Protein 1HDH (pdb70)

GO terms:
  GO:0008081 phosphoric diester hydrolase activity (F, IDA)
  GO:0004065 arylsulfatase activity (F, IDA)

Structure (mmCIF, N/CA/C/O backbone):
data_1HDH
#
_entry.id   1HDH
#
_cell.length_a   188.920
_cell.length_b   67.290
_cell.length_c   89.700
_cell.angle_alpha   90.00
_cell.angle_beta   94.20
_cell.angle_gamma   90.00
#
_symmetry.space_group_name_H-M   'C 1 2 1'
#
loop_
_entity.id
_entity.type
_entity.pdbx_description
1 polymer Arylsulfatase
2 non-polymer 'CALCIUM ION'
3 non-polymer 'SULFATE ION'
4 water water
#
loop_
_atom_site.group_PDB
_atom_site.id
_atom_site.type_symbol
_atom_site.label_atom_id
_atom_site.label_alt_id
_atom_site.label_comp_id
_atom_site.label_asym_id
_atom_site.label_entity_id
_atom_site.label_seq_id
_atom_site.pdbx_PDB_ins_code
_atom_site.Cartn_x
_atom_site.Cartn_y
_atom_site.Cartn_z
_atom_site.occupancy
_atom_site.B_iso_or_equiv
_atom_site.auth_seq_id
_atom_site.auth_comp_id
_atom_site.auth_asym_id
_atom_site.auth_atom_id
_atom_site.pdbx_PDB_model_num
ATOM 1 N N . LYS A 1 3 ? 48.377 11.478 46.136 1.00 35.72 3 LYS A N 1
ATOM 2 C CA . LYS A 1 3 ? 48.751 10.688 44.957 1.00 33.25 3 LYS A CA 1
ATOM 3 C C . LYS A 1 3 ? 50.041 11.198 44.322 1.00 35.83 3 LYS A C 1
ATOM 4 O O . LYS A 1 3 ? 49.981 12.148 43.534 1.00 33.65 3 LYS A O 1
ATOM 6 N N . ARG A 1 4 ? 51.198 10.609 44.623 1.00 21.24 4 ARG A N 1
ATOM 7 C CA . ARG A 1 4 ? 52.456 11.104 44.065 1.00 14.23 4 ARG A CA 1
ATOM 8 C C . ARG A 1 4 ? 52.461 11.021 42.544 1.00 13.33 4 ARG A C 1
ATOM 9 O O . ARG A 1 4 ? 52.037 10.012 41.973 1.00 17.33 4 ARG A O 1
ATOM 17 N N . PRO A 1 5 ? 52.942 12.065 41.880 1.00 13.94 5 PRO A N 1
ATOM 18 C CA . PRO A 1 5 ? 52.917 12.074 40.420 1.00 12.27 5 PRO A CA 1
ATOM 19 C C . PRO A 1 5 ? 54.015 11.215 39.826 1.00 10.97 5 PRO A C 1
ATOM 20 O O . PRO A 1 5 ? 55.078 10.937 40.408 1.00 13.27 5 PRO A O 1
ATOM 24 N N . ASN A 1 6 ? 53.717 10.811 38.587 1.00 11.10 6 ASN A N 1
ATOM 25 C CA . ASN A 1 6 ? 54.722 10.258 37.695 1.00 10.69 6 ASN A CA 1
ATOM 26 C C . ASN A 1 6 ? 55.542 11.378 37.050 1.00 8.39 6 ASN A C 1
ATOM 27 O O . ASN A 1 6 ? 55.079 12.502 37.063 1.00 9.06 6 ASN A O 1
ATOM 32 N N . PHE A 1 7 ? 56.709 10.989 36.557 1.00 9.34 7 PHE A N 1
ATOM 33 C CA . PHE A 1 7 ? 57.530 11.931 35.797 1.00 9.37 7 PHE A CA 1
ATOM 34 C C . PHE A 1 7 ? 57.860 11.354 34.441 1.00 9.91 7 PHE A C 1
ATOM 35 O O . PHE A 1 7 ? 58.220 10.158 34.322 1.00 10.37 7 PHE A O 1
ATOM 43 N N . LEU A 1 8 ? 57.805 12.193 33.403 1.00 8.35 8 LEU A N 1
ATOM 44 C CA . LEU A 1 8 ? 58.273 11.862 32.075 1.00 7.74 8 LEU A CA 1
ATOM 45 C C . LEU A 1 8 ? 59.169 12.990 31.580 1.00 9.07 8 LEU A C 1
ATOM 46 O O . LEU A 1 8 ? 58.695 14.093 31.342 1.00 11.09 8 LEU A O 1
ATOM 51 N N . VAL A 1 9 ? 60.462 12.709 31.501 1.00 9.07 9 VAL A N 1
ATOM 52 C CA . VAL A 1 9 ? 61.504 13.684 31.174 1.00 7.27 9 VAL A CA 1
ATOM 53 C C . VAL A 1 9 ? 62.038 13.264 29.817 1.00 8.79 9 VAL A C 1
ATOM 54 O O . VAL A 1 9 ? 62.647 12.225 29.662 1.00 8.84 9 VAL A O 1
ATOM 58 N N . ILE A 1 10 ? 61.748 14.070 28.796 1.00 8.01 10 ILE A N 1
ATOM 59 C CA . ILE A 1 10 ? 62.083 13.824 27.407 1.00 7.33 10 ILE A CA 1
ATOM 60 C C . ILE A 1 10 ? 63.160 14.819 26.945 1.00 7.63 10 ILE A C 1
ATOM 61 O O . ILE A 1 10 ? 62.885 15.992 27.161 1.00 8.71 10 ILE A O 1
ATOM 66 N N . VAL A 1 11 ? 64.265 14.293 26.421 1.00 7.26 11 VAL A N 1
ATOM 67 C CA . VAL A 1 11 ? 65.327 15.189 26.014 1.00 7.53 11 VAL A CA 1
ATOM 68 C C . VAL A 1 11 ? 65.659 14.951 24.555 1.00 7.57 11 VAL A C 1
ATOM 69 O O . VAL A 1 11 ? 66.031 13.827 24.202 1.00 8.25 11 VAL A O 1
ATOM 73 N N . ALA A 1 12 ? 65.536 15.994 23.716 1.00 7.76 12 ALA A N 1
ATOM 74 C CA . ALA A 1 12 ? 65.987 15.957 22.320 1.00 6.68 12 ALA A CA 1
ATOM 75 C C . ALA A 1 12 ? 67.488 16.249 22.279 1.00 6.18 12 ALA A C 1
ATOM 76 O O . ALA A 1 12 ? 67.974 16.896 23.193 1.00 8.66 12 ALA A O 1
ATOM 78 N N . ASP A 1 13 ? 68.191 15.785 21.269 1.00 7.98 13 ASP A N 1
ATOM 79 C CA . ASP A 1 13 ? 69.635 15.932 21.151 1.00 9.05 13 ASP A CA 1
ATOM 80 C C . ASP A 1 13 ? 69.984 16.885 19.993 1.00 9.12 13 ASP A C 1
ATOM 81 O O . ASP A 1 13 ? 69.921 16.480 18.836 1.00 10.05 13 ASP A O 1
ATOM 86 N N . ASP A 1 14 ? 70.297 18.103 20.406 1.00 7.21 14 ASP A N 1
ATOM 87 C CA . ASP A 1 14 ? 70.711 19.155 19.466 1.00 7.78 14 ASP A CA 1
ATOM 88 C C . ASP A 1 14 ? 69.546 19.770 18.688 1.00 9.55 14 ASP A C 1
ATOM 89 O O . ASP A 1 14 ? 69.706 20.483 17.681 1.00 9.14 14 ASP A O 1
ATOM 94 N N . LEU A 1 15 ? 68.315 19.530 19.145 1.00 7.75 15 LEU A N 1
ATOM 95 C CA . LEU A 1 15 ? 67.151 20.174 18.544 1.00 7.72 15 LEU A CA 1
ATOM 96 C C . LEU A 1 15 ? 67.242 21.672 18.774 1.00 7.65 15 LEU A C 1
ATOM 97 O O . LEU A 1 15 ? 67.676 22.083 19.869 1.00 8.47 15 LEU A O 1
ATOM 102 N N . GLY A 1 16 ? 66.874 22.481 17.809 1.00 7.38 16 GLY A N 1
ATOM 103 C CA . GLY A 1 16 ? 66.909 23.911 17.889 1.00 8.55 16 GLY A CA 1
ATOM 104 C C . GLY A 1 16 ? 65.691 24.554 18.486 1.00 7.86 16 GLY A C 1
ATOM 105 O O . GLY A 1 16 ? 64.579 23.994 18.541 1.00 7.78 16 GLY A O 1
ATOM 106 N N . PHE A 1 17 ? 65.845 25.824 18.927 1.00 7.17 17 PHE A N 1
ATOM 107 C CA . PHE A 1 17 ? 64.817 26.562 19.624 1.00 8.18 17 PHE A CA 1
ATOM 108 C C . PHE A 1 17 ? 63.488 26.663 18.881 1.00 7.73 17 PHE A C 1
ATOM 109 O O . PHE A 1 17 ? 62.451 26.367 19.483 1.00 8.74 17 PHE A O 1
ATOM 117 N N . SER A 1 18 ? 63.501 26.977 17.608 1.00 8.04 18 SER A N 1
ATOM 118 C CA . SER A 1 18 ? 62.278 27.192 16.858 1.00 7.65 18 SER A CA 1
ATOM 119 C C . SER A 1 18 ? 61.893 26.025 15.949 1.00 9.04 18 SER A C 1
ATOM 120 O O . SER A 1 18 ? 61.058 26.218 15.064 1.00 8.91 18 SER A O 1
ATOM 123 N N . ASP A 1 19 ? 62.448 24.844 16.151 1.00 9.01 19 ASP A N 1
ATOM 124 C CA . ASP A 1 19 ? 62.106 23.713 15.299 1.00 8.68 19 ASP A CA 1
ATOM 125 C C . ASP A 1 19 ? 60.684 23.167 15.450 1.00 9.52 19 ASP A C 1
ATOM 126 O O . ASP A 1 19 ? 60.043 22.846 14.417 1.00 10.69 19 ASP A O 1
ATOM 131 N N . ILE A 1 20 ? 60.217 23.036 16.675 1.00 8.99 20 ILE A N 1
ATOM 132 C CA . ILE A 1 20 ? 58.911 22.470 17.024 1.00 9.71 20 ILE A CA 1
ATOM 133 C C . ILE A 1 20 ? 57.819 23.427 16.595 1.00 8.92 20 ILE A C 1
ATOM 134 O O . ILE A 1 20 ? 57.983 24.657 16.686 1.00 8.80 20 ILE A O 1
ATOM 139 N N . GLY A 1 21 ? 56.666 22.945 16.134 1.00 8.78 21 GLY A N 1
ATOM 140 C CA . GLY A 1 21 ? 55.614 23.848 15.687 1.00 9.06 21 GLY A CA 1
ATOM 141 C C . GLY A 1 21 ? 55.198 24.870 16.726 1.00 8.57 21 GLY A C 1
ATOM 142 O O . GLY A 1 21 ? 55.036 26.040 16.391 1.00 9.20 21 GLY A O 1
ATOM 143 N N . ALA A 1 22 ? 55.021 24.442 17.953 1.00 8.49 22 ALA A N 1
ATOM 144 C CA . ALA A 1 22 ? 54.561 25.354 19.015 1.00 8.37 22 ALA A CA 1
ATOM 145 C C . ALA A 1 22 ? 55.634 26.330 19.442 1.00 9.84 22 ALA A C 1
ATOM 146 O O . ALA A 1 22 ? 55.368 27.251 20.213 1.00 9.05 22 ALA A O 1
ATOM 148 N N . PHE A 1 23 ? 56.857 26.175 18.929 1.00 10.39 23 PHE A N 1
ATOM 149 C CA . PHE A 1 23 ? 57.967 27.107 19.103 1.00 9.13 23 PHE A CA 1
ATOM 150 C C . PHE A 1 23 ? 58.324 27.819 17.799 1.00 10.07 23 PHE A C 1
ATOM 151 O O . PHE A 1 23 ? 59.417 28.374 17.682 1.00 11.11 23 PHE A O 1
ATOM 159 N N . GLY A 1 24 ? 57.403 27.832 16.821 1.00 10.69 24 GLY A N 1
ATOM 160 C CA . GLY A 1 24 ? 57.593 28.623 15.620 1.00 11.67 24 GLY A CA 1
ATOM 161 C C . GLY A 1 24 ? 58.018 27.884 14.382 1.00 10.15 24 GLY A C 1
ATOM 162 O O . GLY A 1 24 ? 58.259 28.487 13.325 1.00 11.36 24 GLY A O 1
ATOM 163 N N . GLY A 1 25 ? 58.143 26.551 14.450 1.00 8.83 25 GLY A N 1
ATOM 164 C CA . GLY A 1 25 ? 58.674 25.798 13.324 1.00 9.53 25 GLY A CA 1
ATOM 165 C C . GLY A 1 25 ? 57.669 25.207 12.344 1.00 7.87 25 GLY A C 1
ATOM 166 O O . GLY A 1 25 ? 56.471 25.075 12.669 1.00 11.42 25 GLY A O 1
ATOM 167 N N . GLU A 1 26 ? 58.134 24.812 11.180 1.00 9.25 26 GLU A N 1
ATOM 168 C CA . GLU A 1 26 ? 57.392 24.191 10.080 1.00 8.74 26 GLU A CA 1
ATOM 169 C C . GLU A 1 26 ? 57.409 22.668 10.137 1.00 10.38 26 GLU A C 1
ATOM 170 O O . GLU A 1 26 ? 56.713 22.013 9.349 1.00 11.24 26 GLU A O 1
ATOM 176 N N . ILE A 1 27 ? 58.194 22.095 11.034 1.00 9.14 27 ILE A N 1
ATOM 177 C CA . ILE A 1 27 ? 58.322 20.638 11.111 1.00 8.05 27 ILE A CA 1
ATOM 178 C C . ILE A 1 27 ? 57.090 20.079 11.785 1.00 9.98 27 ILE A C 1
ATOM 179 O O . ILE A 1 27 ? 56.540 20.661 12.747 1.00 10.41 27 ILE A O 1
ATOM 184 N N . ALA A 1 28 ? 56.563 18.955 11.319 1.00 9.55 28 ALA A N 1
ATOM 185 C CA . ALA A 1 28 ? 55.384 18.344 11.902 1.00 9.32 28 ALA A CA 1
ATOM 186 C C . ALA A 1 28 ? 55.717 17.741 13.271 1.00 9.47 28 ALA A C 1
ATOM 187 O O . ALA A 1 28 ? 56.404 16.739 13.341 1.00 10.71 28 ALA A O 1
ATOM 189 N N . THR A 1 29 ? 55.230 18.364 14.310 1.00 8.63 29 THR A N 1
ATOM 190 C CA . THR A 1 29 ? 55.416 17.900 15.697 1.00 9.43 29 THR A CA 1
ATOM 191 C C . THR A 1 29 ? 54.112 17.941 16.458 1.00 9.51 29 THR A C 1
ATOM 192 O O . THR A 1 29 ? 53.967 18.618 17.506 1.00 9.12 29 THR A O 1
ATOM 196 N N . PRO A 1 30 ? 53.116 17.247 15.953 1.00 9.30 30 PRO A N 1
ATOM 197 C CA . PRO A 1 30 ? 51.776 17.383 16.546 1.00 8.59 30 PRO A CA 1
ATOM 198 C C . PRO A 1 30 ? 51.693 16.944 18.000 1.00 8.59 30 PRO A C 1
ATOM 199 O O . PRO A 1 30 ? 50.964 17.536 18.800 1.00 10.10 30 PRO A O 1
ATOM 203 N N . ASN A 1 31 ? 52.461 15.927 18.393 1.00 8.87 31 ASN A N 1
ATOM 204 C CA . ASN A 1 31 ? 52.389 15.455 19.776 1.00 7.89 31 ASN A CA 1
ATOM 205 C C . ASN A 1 31 ? 52.965 16.431 20.778 1.00 9.58 31 ASN A C 1
ATOM 206 O O . ASN A 1 31 ? 52.411 16.769 21.840 1.00 9.72 31 ASN A O 1
ATOM 211 N N . LEU A 1 32 ? 54.148 16.948 20.436 1.00 11.21 32 LEU A N 1
ATOM 212 C CA . LEU A 1 32 ? 54.758 17.960 21.276 1.00 8.35 32 LEU A CA 1
ATOM 213 C C . LEU A 1 32 ? 53.994 19.260 21.257 1.00 7.92 32 LEU A C 1
ATOM 214 O O . LEU A 1 32 ? 53.895 19.962 22.261 1.00 9.30 32 LEU A O 1
ATOM 219 N N . ASP A 1 33 ? 53.392 19.633 20.123 1.00 9.30 33 ASP A N 1
ATOM 220 C CA . ASP A 1 33 ? 52.606 20.831 20.086 1.00 10.11 33 ASP A CA 1
ATOM 221 C C . ASP A 1 33 ? 51.417 20.752 21.057 1.00 8.71 33 ASP A C 1
ATOM 222 O O . ASP A 1 33 ? 51.115 21.737 21.707 1.00 9.34 33 ASP A O 1
ATOM 227 N N . ALA A 1 34 ? 50.754 19.606 21.119 1.00 8.29 34 ALA A N 1
ATOM 228 C CA . ALA A 1 34 ? 49.587 19.543 22.010 1.00 9.85 34 ALA A CA 1
ATOM 229 C C . ALA A 1 34 ? 49.976 19.701 23.454 1.00 9.70 34 ALA A C 1
ATOM 230 O O . ALA A 1 34 ? 49.321 20.349 24.257 1.00 10.04 34 ALA A O 1
ATOM 232 N N . LEU A 1 35 ? 51.105 19.094 23.831 1.00 10.07 35 LEU A N 1
ATOM 233 C CA . LEU A 1 35 ? 51.681 19.227 25.163 1.00 9.21 35 LEU A CA 1
ATOM 234 C C . LEU A 1 35 ? 52.112 20.663 25.453 1.00 8.70 35 LEU A C 1
ATOM 235 O O . LEU A 1 35 ? 51.881 21.191 26.565 1.00 9.49 35 LEU A O 1
ATOM 240 N N . ALA A 1 36 ? 52.751 21.310 24.482 1.00 8.33 36 ALA A N 1
ATOM 241 C CA . ALA A 1 36 ? 53.264 22.657 24.672 1.00 8.24 36 ALA A CA 1
ATOM 242 C C . ALA A 1 36 ? 52.160 23.672 24.877 1.00 9.11 36 ALA A C 1
ATOM 243 O O . ALA A 1 36 ? 52.217 24.557 25.736 1.00 10.23 36 ALA A O 1
ATOM 245 N N . ILE A 1 37 ? 51.116 23.616 24.031 1.00 8.60 37 ILE A N 1
ATOM 246 C CA . ILE A 1 37 ? 50.121 24.684 24.080 1.00 7.58 37 ILE A CA 1
ATOM 247 C C . ILE A 1 37 ? 49.202 24.492 25.274 1.00 10.67 37 ILE A C 1
ATOM 248 O O . ILE A 1 37 ? 48.681 25.498 25.795 1.00 11.23 37 ILE A O 1
ATOM 253 N N . ALA A 1 38 ? 49.016 23.231 25.703 1.00 9.68 38 ALA A N 1
ATOM 254 C CA . ALA A 1 38 ? 48.262 22.986 26.927 1.00 10.64 38 ALA A CA 1
ATOM 255 C C . ALA A 1 38 ? 49.116 23.264 28.169 1.00 10.08 38 ALA A C 1
ATOM 256 O O . ALA A 1 38 ? 48.582 23.598 29.229 1.00 10.76 38 ALA A O 1
ATOM 258 N N . GLY A 1 39 ? 50.416 23.090 28.024 1.00 9.29 39 GLY A N 1
ATOM 259 C CA . GLY A 1 39 ? 51.381 23.284 29.099 1.00 11.49 39 GLY A CA 1
ATOM 260 C C . GLY A 1 39 ? 51.937 24.691 29.116 1.00 9.02 39 GLY A C 1
ATOM 261 O O . GLY A 1 39 ? 51.352 25.668 28.665 1.00 10.19 39 GLY A O 1
ATOM 262 N N . LEU A 1 40 ? 53.149 24.803 29.661 1.00 9.21 40 LEU A N 1
ATOM 263 C CA . LEU A 1 40 ? 53.890 26.037 29.806 1.00 8.71 40 LEU A CA 1
ATOM 264 C C . LEU A 1 40 ? 55.115 26.015 28.895 1.00 10.80 40 LEU A C 1
ATOM 265 O O . LEU A 1 40 ? 55.946 25.120 29.060 1.00 10.11 40 LEU A O 1
ATOM 270 N N . ARG A 1 41 ? 55.203 26.940 27.951 1.00 8.39 41 ARG A N 1
ATOM 271 C CA . ARG A 1 41 ? 56.385 27.018 27.087 1.00 10.42 41 ARG A CA 1
ATOM 272 C C . ARG A 1 41 ? 57.406 27.986 27.679 1.00 7.63 41 ARG A C 1
ATOM 273 O O . ARG A 1 41 ? 57.027 29.089 28.061 1.00 9.90 41 ARG A O 1
ATOM 281 N N . LEU A 1 42 ? 58.664 27.569 27.760 1.00 7.79 42 LEU A N 1
ATOM 282 C CA . LEU A 1 42 ? 59.699 28.375 28.384 1.00 10.64 42 LEU A CA 1
ATOM 283 C C . LEU A 1 42 ? 60.655 28.953 27.338 1.00 8.96 42 LEU A C 1
ATOM 284 O O . LEU A 1 42 ? 61.151 28.212 26.516 1.00 9.35 42 LEU A O 1
ATOM 289 N N . THR A 1 43 ? 60.891 30.265 27.421 1.00 9.83 43 THR A N 1
ATOM 290 C CA . THR A 1 43 ? 61.796 30.907 26.450 1.00 8.13 43 THR A CA 1
ATOM 291 C C . THR A 1 43 ? 63.090 31.359 27.090 1.00 10.00 43 THR A C 1
ATOM 292 O O . THR A 1 43 ? 63.952 31.894 26.378 1.00 10.52 43 THR A O 1
ATOM 296 N N . ASP A 1 44 ? 63.206 31.223 28.415 1.00 9.27 44 ASP A N 1
ATOM 297 C CA . ASP A 1 44 ? 64.427 31.643 29.111 1.00 10.35 44 ASP A CA 1
ATOM 298 C C . ASP A 1 44 ? 64.959 30.509 29.966 1.00 10.50 44 ASP A C 1
ATOM 299 O O . ASP A 1 44 ? 65.500 30.749 31.054 1.00 10.24 44 ASP A O 1
ATOM 304 N N . PHE A 1 45 ? 64.845 29.287 29.460 1.00 8.34 45 PHE A N 1
ATOM 305 C CA . PHE A 1 45 ? 65.359 28.079 30.073 1.00 8.42 45 PHE A CA 1
ATOM 306 C C . PHE A 1 45 ? 66.693 27.700 29.433 1.00 7.50 45 PHE A C 1
ATOM 307 O O . PHE A 1 45 ? 66.834 27.698 28.208 1.00 8.53 45 PHE A O 1
ATOM 315 N N . HIS A 1 46 ? 67.672 27.355 30.258 1.00 8.50 46 HIS A N 1
ATOM 316 C CA . HIS A 1 46 ? 69.058 27.161 29.857 1.00 8.26 46 HIS A CA 1
ATOM 317 C C . HIS A 1 46 ? 69.644 25.821 30.251 1.00 8.47 46 HIS A C 1
ATOM 318 O O . HIS A 1 46 ? 69.372 25.322 31.371 1.00 10.08 46 HIS A O 1
ATOM 325 N N . THR A 1 47 ? 70.487 25.307 29.409 1.00 9.14 47 THR A N 1
ATOM 326 C CA . THR A 1 47 ? 71.308 24.127 29.656 1.00 8.18 47 THR A CA 1
ATOM 327 C C . THR A 1 47 ? 72.787 24.527 29.666 1.00 10.01 47 THR A C 1
ATOM 328 O O . THR A 1 47 ? 73.063 25.740 29.693 1.00 9.57 47 THR A O 1
ATOM 332 N N . ALA A 1 48 ? 73.671 23.544 29.596 1.00 8.44 48 ALA A N 1
ATOM 333 C CA . ALA A 1 48 ? 75.061 23.805 29.229 1.00 8.20 48 ALA A CA 1
ATOM 334 C C . ALA A 1 48 ? 75.166 23.709 27.724 1.00 12.11 48 ALA A C 1
ATOM 335 O O . ALA A 1 48 ? 74.194 23.408 26.991 1.00 11.22 48 ALA A O 1
ATOM 337 N N . SER A 1 49 ? 76.367 23.968 27.177 1.00 11.09 49 SER A N 1
ATOM 338 C CA . SER A 1 49 ? 76.449 24.188 25.740 1.00 10.08 49 SER A CA 1
ATOM 339 C C . SER A 1 49 ? 76.614 22.925 24.929 1.00 9.11 49 SER A C 1
ATOM 340 O O . SER A 1 49 ? 76.579 22.955 23.686 1.00 9.46 49 SER A O 1
ATOM 343 N N . THR A 1 50 ? 76.836 21.765 25.539 1.00 8.66 50 THR A N 1
ATOM 344 C CA . THR A 1 50 ? 76.858 20.472 24.909 1.00 8.95 50 THR A CA 1
ATOM 345 C C . THR A 1 50 ? 76.269 19.365 25.831 1.00 8.81 50 THR A C 1
ATOM 346 O O . THR A 1 50 ? 75.917 19.626 26.975 1.00 11.22 50 THR A O 1
ATOM 357 N N . SER A 1 52 ? 76.890 16.079 27.346 1.00 10.00 52 SER A N 1
ATOM 358 C CA . SER A 1 52 ? 77.154 15.429 28.620 1.00 9.21 52 SER A CA 1
ATOM 359 C C . SER A 1 52 ? 77.204 16.419 29.764 1.00 9.82 52 SER A C 1
ATOM 360 O O . SER A 1 52 ? 76.705 16.108 30.865 1.00 10.51 52 SER A O 1
ATOM 363 N N . PRO A 1 53 ? 77.756 17.630 29.662 1.00 8.57 53 PRO A N 1
ATOM 364 C CA . PRO A 1 53 ? 77.592 18.640 30.710 1.00 9.91 53 PRO A CA 1
ATOM 365 C C . PRO A 1 53 ? 76.124 18.832 31.094 1.00 9.87 53 PRO A C 1
ATOM 366 O O . PRO A 1 53 ? 75.790 18.797 32.298 1.00 9.26 53 PRO A O 1
ATOM 370 N N . THR A 1 54 ? 75.257 18.991 30.098 1.00 8.69 54 THR A N 1
ATOM 371 C CA . THR A 1 54 ? 73.845 19.226 30.417 1.00 9.78 54 THR A CA 1
ATOM 372 C C . THR A 1 54 ? 73.198 18.040 31.150 1.00 8.85 54 THR A C 1
ATOM 373 O O . THR A 1 54 ? 72.437 18.282 32.073 1.00 9.17 54 THR A O 1
ATOM 377 N N . ARG A 1 55 ? 73.530 16.843 30.723 1.00 8.85 55 ARG A N 1
ATOM 378 C CA . ARG A 1 55 ? 72.870 15.658 31.303 1.00 10.26 55 ARG A CA 1
ATOM 379 C C . ARG A 1 55 ? 73.329 15.484 32.732 1.00 9.98 55 ARG A C 1
ATOM 380 O O . ARG A 1 55 ? 72.564 15.112 33.636 1.00 11.74 55 ARG A O 1
ATOM 388 N N . SER A 1 56 ? 74.628 15.730 32.992 1.00 9.40 56 SER A N 1
ATOM 389 C CA . SER A 1 56 ? 75.095 15.638 34.392 1.00 10.25 56 SER A CA 1
ATOM 390 C C . SER A 1 56 ? 74.413 16.615 35.293 1.00 9.12 56 SER A C 1
ATOM 391 O O . SER A 1 56 ? 74.201 16.368 36.494 1.00 10.89 56 SER A O 1
ATOM 394 N N . MET A 1 57 ? 74.015 17.786 34.839 1.00 8.54 57 MET A N 1
ATOM 395 C CA . MET A 1 57 ? 73.309 18.821 35.539 1.00 9.41 57 MET A CA 1
ATOM 396 C C . MET A 1 57 ? 71.831 18.441 35.717 1.00 11.55 57 MET A C 1
ATOM 397 O O . MET A 1 57 ? 71.243 18.550 36.793 1.00 9.82 57 MET A O 1
ATOM 402 N N . LEU A 1 58 ? 71.230 17.940 34.627 1.00 9.10 58 LEU A N 1
ATOM 403 C CA . LEU A 1 58 ? 69.824 17.495 34.677 1.00 9.76 58 LEU A CA 1
ATOM 404 C C . LEU A 1 58 ? 69.607 16.495 35.802 1.00 10.93 58 LEU A C 1
ATOM 405 O O . LEU A 1 58 ? 68.658 16.665 36.572 1.00 10.03 58 LEU A O 1
ATOM 410 N N . LEU A 1 59 ? 70.465 15.477 35.869 1.00 9.81 59 LEU A N 1
ATOM 411 C CA . LEU A 1 59 ? 70.220 14.423 36.823 1.00 9.34 59 LEU A CA 1
ATOM 412 C C . LEU A 1 59 ? 70.781 14.693 38.216 1.00 9.17 59 LEU A C 1
ATOM 413 O O . LEU A 1 59 ? 70.659 13.782 39.079 1.00 13.09 59 LEU A O 1
ATOM 418 N N . THR A 1 60 ? 71.361 15.848 38.509 1.00 9.98 60 THR A N 1
ATOM 419 C CA . THR A 1 60 ? 71.899 16.127 39.855 1.00 11.75 60 THR A CA 1
ATOM 420 C C . THR A 1 60 ? 71.431 17.409 40.514 1.00 12.00 60 THR A C 1
ATOM 421 O O . THR A 1 60 ? 71.387 17.532 41.763 1.00 12.04 60 THR A O 1
ATOM 425 N N . GLY A 1 61 ? 71.080 18.433 39.739 1.00 9.07 61 GLY A N 1
ATOM 426 C CA . GLY A 1 61 ? 70.760 19.738 40.225 1.00 9.99 61 GLY A CA 1
ATOM 427 C C . GLY A 1 61 ? 71.967 20.590 40.555 1.00 11.61 61 GLY A C 1
ATOM 428 O O . GLY A 1 61 ? 71.769 21.685 41.097 1.00 12.28 61 GLY A O 1
ATOM 429 N N . THR A 1 62 ? 73.150 20.101 40.154 1.00 11.21 62 THR A N 1
ATOM 430 C CA . THR A 1 62 ? 74.318 20.976 40.300 1.00 10.94 62 THR A CA 1
ATOM 431 C C . THR A 1 62 ? 75.060 21.132 38.989 1.00 13.07 62 THR A C 1
ATOM 432 O O . THR A 1 62 ? 74.613 20.654 37.923 1.00 12.54 62 THR A O 1
ATOM 436 N N . ASP A 1 63 ? 76.185 21.834 39.027 1.00 10.91 63 ASP A N 1
ATOM 437 C CA . ASP A 1 63 ? 76.951 22.189 37.821 1.00 12.96 63 ASP A CA 1
ATOM 438 C C . ASP A 1 63 ? 77.825 21.068 37.322 1.00 10.10 63 ASP A C 1
ATOM 439 O O . ASP A 1 63 ? 78.344 20.251 38.096 1.00 11.37 63 ASP A O 1
ATOM 444 N N . HIS A 1 64 ? 78.050 20.957 36.009 1.00 9.46 64 HIS A N 1
ATOM 445 C CA . HIS A 1 64 ? 78.798 19.868 35.434 1.00 8.14 64 HIS A CA 1
ATOM 446 C C . HIS A 1 64 ? 80.271 19.795 35.861 1.00 10.56 64 HIS A C 1
ATOM 447 O O . HIS A 1 64 ? 80.827 18.716 35.762 1.00 11.93 64 HIS A O 1
ATOM 454 N N . HIS A 1 65 ? 80.831 20.924 36.295 1.00 10.87 65 HIS A N 1
ATOM 455 C CA . HIS A 1 65 ? 82.225 20.902 36.777 1.00 12.22 65 HIS A CA 1
ATOM 456 C C . HIS A 1 65 ? 82.344 20.223 38.153 1.00 15.53 65 HIS A C 1
ATOM 457 O O . HIS A 1 65 ? 83.454 19.778 38.489 1.00 13.07 65 HIS A O 1
ATOM 464 N N . ILE A 1 66 ? 81.236 20.141 38.879 1.00 11.61 66 ILE A N 1
ATOM 465 C CA . ILE A 1 66 ? 81.182 19.355 40.123 1.00 12.57 66 ILE A CA 1
ATOM 466 C C . ILE A 1 66 ? 80.873 17.904 39.822 1.00 15.47 66 ILE A C 1
ATOM 467 O O . ILE A 1 66 ? 81.484 16.998 40.395 1.00 14.80 66 ILE A O 1
ATOM 472 N N . ALA A 1 67 ? 79.948 17.629 38.894 1.00 12.16 67 ALA A N 1
ATOM 473 C CA . ALA A 1 67 ? 79.347 16.318 38.739 1.00 9.18 67 ALA A CA 1
ATOM 474 C C . ALA A 1 67 ? 80.103 15.304 37.925 1.00 10.59 67 ALA A C 1
ATOM 475 O O . ALA A 1 67 ? 79.670 14.150 37.801 1.00 13.02 67 ALA A O 1
ATOM 477 N N . GLY A 1 68 ? 81.218 15.684 37.299 1.00 11.25 68 GLY A N 1
ATOM 478 C CA . GLY A 1 68 ? 82.089 14.825 36.588 1.00 8.61 68 GLY A CA 1
ATOM 479 C C . GLY A 1 68 ? 82.372 15.066 35.136 1.00 11.45 68 GLY A C 1
ATOM 480 O O . GLY A 1 68 ? 83.202 14.366 34.536 1.00 14.26 68 GLY A O 1
ATOM 481 N N . ILE A 1 69 ? 81.675 16.004 34.529 1.00 11.28 69 ILE A N 1
ATOM 482 C CA . ILE A 1 69 ? 81.868 16.380 33.132 1.00 12.56 69 ILE A CA 1
ATOM 483 C C . ILE A 1 69 ? 82.380 17.806 33.088 1.00 12.35 69 ILE A C 1
ATOM 484 O O . ILE A 1 69 ? 81.877 18.666 32.366 1.00 12.52 69 ILE A O 1
ATOM 489 N N . GLY A 1 70 ? 83.466 18.075 33.827 1.00 12.53 70 GLY A N 1
ATOM 490 C CA . GLY A 1 70 ? 84.073 19.400 33.814 1.00 13.87 70 GLY A CA 1
ATOM 491 C C . GLY A 1 70 ? 84.475 19.786 32.397 1.00 13.68 70 GLY A C 1
ATOM 492 O O . GLY A 1 70 ? 84.323 20.945 32.024 1.00 13.29 70 GLY A O 1
ATOM 493 N N . THR A 1 71 ? 84.977 18.816 31.657 1.00 10.79 71 THR A N 1
ATOM 494 C CA . THR A 1 71 ? 84.975 18.874 30.218 1.00 13.78 71 THR A CA 1
ATOM 495 C C . THR A 1 71 ? 84.400 17.549 29.715 1.00 18.81 71 THR A C 1
ATOM 496 O O . THR A 1 71 ? 84.220 16.616 30.490 1.00 13.73 71 THR A O 1
ATOM 500 N N . MET A 1 72 ? 84.122 17.538 28.413 1.00 13.60 72 MET A N 1
ATOM 501 C CA . MET A 1 72 ? 83.608 16.334 27.819 1.00 13.34 72 MET A CA 1
ATOM 502 C C . MET A 1 72 ? 84.661 15.235 27.928 1.00 16.47 72 MET A C 1
ATOM 503 O O . MET A 1 72 ? 85.863 15.484 27.777 1.00 15.36 72 MET A O 1
ATOM 508 N N . ALA A 1 73 ? 84.236 14.021 28.209 1.00 16.32 73 ALA A N 1
ATOM 509 C CA . ALA A 1 73 ? 85.169 12.898 28.284 1.00 16.61 73 ALA A CA 1
ATOM 510 C C . ALA A 1 73 ? 86.035 12.809 27.044 1.00 20.35 73 ALA A C 1
ATOM 511 O O . ALA A 1 73 ? 87.219 12.491 27.106 1.00 20.34 73 ALA A O 1
ATOM 513 N N . GLU A 1 74 ? 85.437 13.142 25.906 1.00 15.49 74 GLU A N 1
ATOM 514 C CA . GLU A 1 74 ? 86.123 12.987 24.625 1.00 16.39 74 GLU A CA 1
ATOM 515 C C . GLU A 1 74 ? 87.205 14.045 24.465 1.00 19.10 74 GLU A C 1
ATOM 516 O O . GLU A 1 74 ? 87.968 14.021 23.492 1.00 26.93 74 GLU A O 1
ATOM 522 N N . ALA A 1 75 ? 87.264 14.988 25.391 1.00 20.78 75 ALA A N 1
ATOM 523 C CA . ALA A 1 75 ? 88.168 16.135 25.298 1.00 22.88 75 ALA A CA 1
ATOM 524 C C . ALA A 1 75 ? 89.149 16.166 26.457 1.00 21.30 75 ALA A C 1
ATOM 525 O O . ALA A 1 75 ? 89.872 17.119 26.743 1.00 22.13 75 ALA A O 1
ATOM 527 N N . LEU A 1 76 ? 89.201 15.064 27.215 1.00 19.99 76 LEU A N 1
ATOM 528 C CA . LEU A 1 76 ? 90.073 15.132 28.384 1.00 19.74 76 LEU A CA 1
ATOM 529 C C . LEU A 1 76 ? 91.544 15.086 28.016 1.00 27.32 76 LEU A C 1
ATOM 530 O O . LEU A 1 76 ? 91.930 14.515 27.000 1.00 24.16 76 LEU A O 1
ATOM 535 N N . THR A 1 77 ? 92.345 15.706 28.870 1.00 26.71 77 THR A N 1
ATOM 536 C CA . THR A 1 77 ? 93.785 15.739 28.660 1.00 26.66 77 THR A CA 1
ATOM 537 C C . THR A 1 77 ? 94.519 15.221 29.889 1.00 28.42 77 THR A C 1
ATOM 538 O O . THR A 1 77 ? 93.955 15.247 30.980 1.00 28.30 77 THR A O 1
ATOM 542 N N . PRO A 1 78 ? 95.757 14.763 29.730 1.00 35.06 78 PRO A N 1
ATOM 543 C CA . PRO A 1 78 ? 96.537 14.298 30.893 1.00 36.27 78 PRO A CA 1
ATOM 544 C C . PRO A 1 78 ? 96.550 15.348 32.002 1.00 25.49 78 PRO A C 1
ATOM 545 O O . PRO A 1 78 ? 96.537 15.025 33.176 1.00 29.64 78 PRO A O 1
ATOM 549 N N . GLU A 1 79 ? 96.533 16.617 31.619 1.00 30.47 79 GLU A N 1
ATOM 550 C CA . GLU A 1 79 ? 96.616 17.713 32.572 1.00 30.41 79 GLU A CA 1
ATOM 551 C C . GLU A 1 79 ? 95.372 17.795 33.445 1.00 36.26 79 GLU A C 1
ATOM 552 O O . GLU A 1 79 ? 95.429 18.331 34.556 1.00 31.28 79 GLU A O 1
ATOM 558 N N . LEU A 1 80 ? 94.256 17.267 32.939 1.00 36.10 80 LEU A N 1
ATOM 559 C CA . LEU A 1 80 ? 92.967 17.444 33.609 1.00 28.52 80 LEU A CA 1
ATOM 560 C C . LEU A 1 80 ? 92.655 16.242 34.481 1.00 35.27 80 LEU A C 1
ATOM 561 O O . LEU A 1 80 ? 91.882 16.330 35.435 1.00 36.14 80 LEU A O 1
ATOM 566 N N . GLU A 1 81 ? 93.290 15.131 34.149 1.00 48.23 81 GLU A N 1
ATOM 567 C CA . GLU A 1 81 ? 93.314 13.953 35.004 1.00 56.84 81 GLU A CA 1
ATOM 568 C C . GLU A 1 81 ? 93.531 14.318 36.466 1.00 54.82 81 GLU A C 1
ATOM 569 O O . GLU A 1 81 ? 94.400 15.128 36.801 1.00 62.55 81 GLU A O 1
ATOM 571 N N . GLY A 1 82 ? 92.739 13.725 37.360 1.00 46.31 82 GLY A N 1
ATOM 572 C CA . GLY A 1 82 ? 92.838 13.951 38.784 1.00 25.18 82 GLY A CA 1
ATOM 573 C C . GLY A 1 82 ? 92.084 15.164 39.267 1.00 25.18 82 GLY A C 1
ATOM 574 O O . GLY A 1 82 ? 91.877 15.332 40.464 1.00 32.74 82 GLY A O 1
ATOM 575 N N . LYS A 1 83 ? 91.631 16.040 38.360 1.00 24.26 83 LYS A N 1
ATOM 576 C CA . LYS A 1 83 ? 90.939 17.220 38.846 1.00 23.97 83 LYS A CA 1
ATOM 577 C C . LYS A 1 83 ? 89.543 16.813 39.320 1.00 18.16 83 LYS A C 1
ATOM 578 O O . LYS A 1 83 ? 88.834 16.136 38.562 1.00 21.52 83 LYS A O 1
ATOM 581 N N . PRO A 1 84 ? 89.148 17.198 40.512 1.00 20.66 84 PRO A N 1
ATOM 582 C CA . PRO A 1 84 ? 87.786 16.849 40.962 1.00 21.74 84 PRO A CA 1
ATOM 583 C C . PRO A 1 84 ? 86.735 17.383 39.992 1.00 16.71 84 PRO A C 1
ATOM 584 O O . PRO A 1 84 ? 86.747 18.585 39.716 1.00 18.82 84 PRO A O 1
ATOM 588 N N . GLY A 1 85 ? 85.896 16.442 39.515 1.00 16.58 85 GLY A N 1
ATOM 589 C CA . GLY A 1 85 ? 84.793 16.784 38.631 1.00 17.62 85 GLY A CA 1
ATOM 590 C C . GLY A 1 85 ? 85.105 16.718 37.153 1.00 15.73 85 GLY A C 1
ATOM 591 O O . GLY A 1 85 ? 84.221 16.933 36.301 1.00 14.77 85 GLY A O 1
ATOM 592 N N . TYR A 1 86 ? 86.340 16.413 36.814 1.00 15.58 86 TYR A N 1
ATOM 593 C CA . TYR A 1 86 ? 86.764 16.156 35.446 1.00 14.86 86 TYR A CA 1
ATOM 594 C C . TYR A 1 86 ? 87.015 14.678 35.226 1.00 18.51 86 TYR A C 1
ATOM 595 O O . TYR A 1 86 ? 87.906 14.219 34.493 1.00 20.06 86 TYR A O 1
ATOM 604 N N . GLU A 1 87 ? 86.212 13.825 35.878 1.00 19.80 87 GLU A N 1
ATOM 605 C CA . GLU A 1 87 ? 86.449 12.393 35.763 1.00 15.94 87 GLU A CA 1
ATOM 606 C C . GLU A 1 87 ? 86.075 11.834 34.401 1.00 22.48 87 GLU A C 1
ATOM 607 O O . GLU A 1 87 ? 86.517 10.761 33.969 1.00 21.77 87 GLU A O 1
ATOM 613 N N . GLY A 1 88 ? 85.228 12.528 33.636 1.00 20.60 88 GLY A N 1
ATOM 614 C CA . GLY A 1 88 ? 84.818 11.972 32.363 1.00 19.34 88 GLY A CA 1
ATOM 615 C C . GLY A 1 88 ? 83.596 11.063 32.434 1.00 18.37 88 GLY A C 1
ATOM 616 O O . GLY A 1 88 ? 83.277 10.368 31.470 1.00 20.15 88 GLY A O 1
ATOM 617 N N . HIS A 1 89 ? 82.898 11.055 33.552 1.00 14.72 89 HIS A N 1
ATOM 618 C CA . HIS A 1 89 ? 81.676 10.292 33.750 1.00 15.79 89 HIS A CA 1
ATOM 619 C C . HIS A 1 89 ? 80.964 10.875 34.959 1.00 13.41 89 HIS A C 1
ATOM 620 O O . HIS A 1 89 ? 81.561 11.585 35.768 1.00 15.11 89 HIS A O 1
ATOM 627 N N . LEU A 1 90 ? 79.677 10.565 35.120 1.00 13.54 90 LEU A N 1
ATOM 628 C CA . LEU A 1 90 ? 78.979 10.997 36.332 1.00 12.55 90 LEU A CA 1
ATOM 629 C C . LEU A 1 90 ? 79.723 10.417 37.530 1.00 13.30 90 LEU A C 1
ATOM 630 O O . LEU A 1 90 ? 79.949 9.195 37.551 1.00 16.19 90 LEU A O 1
ATOM 635 N N . ASN A 1 91 ? 80.107 11.268 38.466 1.00 12.33 91 ASN A N 1
ATOM 636 C CA . ASN A 1 91 ? 81.029 10.750 39.493 1.00 16.13 91 ASN A CA 1
ATOM 637 C C . ASN A 1 91 ? 80.288 10.419 40.776 1.00 19.17 91 ASN A C 1
ATOM 638 O O . ASN A 1 91 ? 79.058 10.360 40.815 1.00 16.08 91 ASN A O 1
ATOM 643 N N . GLU A 1 92 ? 81.020 10.187 41.859 1.00 16.87 92 GLU A N 1
ATOM 644 C CA . GLU A 1 92 ? 80.363 9.800 43.107 1.00 20.48 92 GLU A CA 1
ATOM 645 C C . GLU A 1 92 ? 80.382 10.953 44.087 1.00 18.28 92 GLU A C 1
ATOM 646 O O . GLU A 1 92 ? 80.061 10.808 45.276 1.00 20.28 92 GLU A O 1
ATOM 652 N N . ARG A 1 93 ? 80.742 12.138 43.613 1.00 14.72 93 ARG A N 1
ATOM 653 C CA . ARG A 1 93 ? 80.612 13.358 44.363 1.00 13.47 93 ARG A CA 1
ATOM 654 C C . ARG A 1 93 ? 79.179 13.916 44.277 1.00 13.22 93 ARG A C 1
ATOM 655 O O . ARG A 1 93 ? 78.898 14.976 44.840 1.00 15.72 93 ARG A O 1
ATOM 663 N N . VAL A 1 94 ? 78.347 13.152 43.553 1.00 15.92 94 VAL A N 1
ATOM 664 C CA . VAL A 1 94 ? 76.943 13.524 43.374 1.00 12.51 94 VAL A CA 1
ATOM 665 C C . VAL A 1 94 ? 76.066 12.280 43.578 1.00 13.24 94 VAL A C 1
ATOM 666 O O . VAL A 1 94 ? 76.540 11.166 43.336 1.00 11.98 94 VAL A O 1
ATOM 670 N N . VAL A 1 95 ? 74.824 12.553 43.965 1.00 13.16 95 VAL A N 1
ATOM 671 C CA . VAL A 1 95 ? 73.755 11.574 43.868 1.00 13.49 95 VAL A CA 1
ATOM 672 C C . VAL A 1 95 ? 72.807 11.992 42.730 1.00 12.11 95 VAL A C 1
ATOM 673 O O . VAL A 1 95 ? 72.511 13.175 42.604 1.00 14.34 95 VAL A O 1
ATOM 677 N N . ALA A 1 96 ? 72.392 10.998 41.957 1.00 11.59 96 ALA A N 1
ATOM 678 C CA . ALA A 1 96 ? 71.507 11.207 40.817 1.00 11.55 96 ALA A CA 1
ATOM 679 C C . ALA A 1 96 ? 70.020 11.147 41.185 1.00 17.93 96 ALA A C 1
ATOM 680 O O . ALA A 1 96 ? 69.619 10.376 42.072 1.00 13.06 96 ALA A O 1
ATOM 682 N N . LEU A 1 97 ? 69.207 11.953 40.508 1.00 13.22 97 LEU A N 1
ATOM 683 C CA . LEU A 1 97 ? 67.751 11.941 40.737 1.00 10.90 97 LEU A CA 1
ATOM 684 C C . LEU A 1 97 ? 67.165 10.545 40.755 1.00 12.09 97 LEU A C 1
ATOM 685 O O . LEU A 1 97 ? 66.480 10.221 41.734 1.00 12.26 97 LEU A O 1
ATOM 690 N N . PRO A 1 98 ? 67.385 9.664 39.806 1.00 12.79 98 PRO A N 1
ATOM 691 C CA . PRO A 1 98 ? 66.790 8.312 39.870 1.00 13.04 98 PRO A CA 1
ATOM 692 C C . PRO A 1 98 ? 67.275 7.508 41.075 1.00 14.44 98 PRO A C 1
ATOM 693 O O . PRO A 1 98 ? 66.494 6.650 41.563 1.00 13.78 98 PRO A O 1
ATOM 697 N N . GLU A 1 99 ? 68.492 7.751 41.558 1.00 11.98 99 GLU A N 1
ATOM 698 C CA . GLU A 1 99 ? 68.941 7.065 42.778 1.00 14.11 99 GLU A CA 1
ATOM 699 C C . GLU A 1 99 ? 68.099 7.430 43.972 1.00 14.48 99 GLU A C 1
ATOM 700 O O . GLU A 1 99 ? 67.723 6.576 44.790 1.00 13.03 99 GLU A O 1
ATOM 706 N N . LEU A 1 100 ? 67.768 8.705 44.145 1.00 11.50 100 LEU A N 1
ATOM 707 C CA . LEU A 1 100 ? 66.925 9.174 45.225 1.00 15.01 100 LEU A CA 1
ATOM 708 C C . LEU A 1 100 ? 65.487 8.703 45.055 1.00 13.71 100 LEU A C 1
ATOM 709 O O . LEU A 1 100 ? 64.846 8.402 46.067 1.00 14.50 100 LEU A O 1
ATOM 714 N N . LEU A 1 101 ? 64.976 8.675 43.831 1.00 13.90 101 LEU A N 1
ATOM 715 C CA . LEU A 1 101 ? 63.541 8.350 43.683 1.00 13.61 101 LEU A CA 1
ATOM 716 C C . LEU A 1 101 ? 63.340 6.859 43.862 1.00 14.13 101 LEU A C 1
ATOM 717 O O . LEU A 1 101 ? 62.327 6.409 44.409 1.00 14.05 101 LEU A O 1
ATOM 722 N N . ARG A 1 102 ? 64.288 6.062 43.414 1.00 13.03 102 ARG A N 1
ATOM 723 C CA . ARG A 1 102 ? 64.171 4.604 43.499 1.00 15.92 102 ARG A CA 1
ATOM 724 C C . ARG A 1 102 ? 64.119 4.141 44.953 1.00 16.67 102 ARG A C 1
ATOM 725 O O . ARG A 1 102 ? 63.365 3.223 45.297 1.00 15.63 102 ARG A O 1
ATOM 733 N N . GLU A 1 103 ? 64.909 4.788 45.807 1.00 12.69 103 GLU A N 1
ATOM 734 C CA . GLU A 1 103 ? 64.927 4.304 47.192 1.00 14.09 103 GLU A CA 1
ATOM 735 C C . GLU A 1 103 ? 63.692 4.792 47.931 1.00 19.96 103 GLU A C 1
ATOM 736 O O . GLU A 1 103 ? 63.434 4.462 49.098 1.00 18.75 103 GLU A O 1
ATOM 742 N N . ALA A 1 104 ? 62.879 5.611 47.267 1.00 16.87 104 ALA A N 1
ATOM 743 C CA . ALA A 1 104 ? 61.616 6.103 47.775 1.00 15.72 104 ALA A CA 1
ATOM 744 C C . ALA A 1 104 ? 60.426 5.491 47.069 1.00 13.85 104 ALA A C 1
ATOM 745 O O . ALA A 1 104 ? 59.313 6.021 47.179 1.00 20.77 104 ALA A O 1
ATOM 747 N N . GLY A 1 105 ? 60.596 4.388 46.349 1.00 14.48 105 GLY A N 1
ATOM 748 C CA . GLY A 1 105 ? 59.420 3.720 45.861 1.00 15.31 105 GLY A CA 1
ATOM 749 C C . GLY A 1 105 ? 59.070 3.919 44.408 1.00 14.34 105 GLY A C 1
ATOM 750 O O . GLY A 1 105 ? 58.221 3.230 43.835 1.00 15.57 105 GLY A O 1
ATOM 751 N N . TYR A 1 106 ? 59.764 4.851 43.734 1.00 14.18 106 TYR A N 1
ATOM 752 C CA . TYR A 1 106 ? 59.540 5.034 42.315 1.00 12.47 106 TYR A CA 1
ATOM 753 C C . TYR A 1 106 ? 60.200 3.959 41.475 1.00 13.94 106 TYR A C 1
ATOM 754 O O . TYR A 1 106 ? 61.294 3.456 41.755 1.00 15.46 106 TYR A O 1
ATOM 763 N N . GLN A 1 107 ? 59.554 3.573 40.387 1.00 10.93 107 GLN A N 1
ATOM 764 C CA . GLN A 1 107 ? 60.092 2.741 39.351 1.00 10.82 107 GLN A CA 1
ATOM 765 C C . GLN A 1 107 ? 60.890 3.622 38.379 1.00 14.29 107 GLN A C 1
ATOM 766 O O . GLN A 1 107 ? 60.272 4.545 37.878 1.00 14.23 107 GLN A O 1
ATOM 772 N N . THR A 1 108 ? 62.156 3.337 38.171 1.00 11.87 108 THR A N 1
ATOM 773 C CA . THR A 1 108 ? 62.966 4.208 37.318 1.00 11.66 108 THR A CA 1
ATOM 774 C C . THR A 1 108 ? 63.245 3.502 36.002 1.00 12.51 108 THR A C 1
ATOM 775 O O . THR A 1 108 ? 63.855 2.439 35.947 1.00 10.74 108 THR A O 1
ATOM 779 N N . LEU A 1 109 ? 62.798 4.108 34.901 1.00 10.87 109 LEU A N 1
ATOM 780 C CA . LEU A 1 109 ? 62.781 3.537 33.578 1.00 10.17 109 LEU A CA 1
ATOM 781 C C . LEU A 1 109 ? 63.463 4.490 32.564 1.00 12.66 109 LEU A C 1
ATOM 782 O O . LEU A 1 109 ? 63.208 5.691 32.681 1.00 12.54 109 LEU A O 1
ATOM 787 N N . MET A 1 110 ? 64.293 3.957 31.704 1.00 10.05 110 MET A N 1
ATOM 788 C CA . MET A 1 110 ? 65.001 4.829 30.727 1.00 9.11 110 MET A CA 1
ATOM 789 C C . MET A 1 110 ? 65.132 4.134 29.409 1.00 9.81 110 MET A C 1
ATOM 790 O O . MET A 1 110 ? 65.415 2.936 29.309 1.00 10.33 110 MET A O 1
ATOM 795 N N . ALA A 1 111 ? 64.982 4.871 28.296 1.00 10.47 111 ALA A N 1
ATOM 796 C CA . ALA A 1 111 ? 65.416 4.426 26.994 1.00 10.40 111 ALA A CA 1
ATOM 797 C C . ALA A 1 111 ? 65.984 5.625 26.225 1.00 8.92 111 ALA A C 1
ATOM 798 O O . ALA A 1 111 ? 65.283 6.604 26.045 1.00 10.51 111 ALA A O 1
ATOM 800 N N . GLY A 1 112 ? 67.236 5.494 25.839 1.00 9.92 112 GLY A N 1
ATOM 801 C CA . GLY A 1 112 ? 67.892 6.484 25.044 1.00 9.49 112 GLY A CA 1
ATOM 802 C C . GLY A 1 112 ? 69.370 6.614 25.276 1.00 12.06 112 GLY A C 1
ATOM 803 O O . GLY A 1 112 ? 70.046 5.704 25.779 1.00 11.89 112 GLY A O 1
ATOM 804 N N . LYS A 1 113 ? 69.906 7.765 24.906 1.00 9.12 113 LYS A N 1
ATOM 805 C CA . LYS A 1 113 ? 71.322 8.052 25.008 1.00 9.57 113 LYS A CA 1
ATOM 806 C C . LYS A 1 113 ? 71.722 8.417 26.414 1.00 9.24 113 LYS A C 1
ATOM 807 O O . LYS A 1 113 ? 71.015 9.206 27.037 1.00 10.82 113 LYS A O 1
ATOM 813 N N . TRP A 1 114 ? 72.837 7.883 26.888 1.00 10.31 114 TRP A N 1
ATOM 814 C CA . TRP A 1 114 ? 73.313 8.117 28.256 1.00 9.94 114 TRP A CA 1
ATOM 815 C C . TRP A 1 114 ? 74.350 9.223 28.293 1.00 9.11 114 TRP A C 1
ATOM 816 O O . TRP A 1 114 ? 74.082 10.285 28.833 1.00 9.25 114 TRP A O 1
ATOM 827 N N . HIS A 1 115 ? 75.524 8.944 27.717 1.00 10.59 115 HIS A N 1
ATOM 828 C CA . HIS A 1 115 ? 76.621 9.893 27.623 1.00 10.29 115 HIS A CA 1
ATOM 829 C C . HIS A 1 115 ? 77.164 10.279 28.971 1.00 9.61 115 HIS A C 1
ATOM 830 O O . HIS A 1 115 ? 77.785 11.318 29.153 1.00 10.91 115 HIS A O 1
ATOM 837 N N . LEU A 1 116 ? 76.970 9.473 30.020 1.00 10.36 116 LEU A N 1
ATOM 838 C CA . LEU A 1 116 ? 77.501 9.793 31.352 1.00 9.94 116 LEU A CA 1
ATOM 839 C C . LEU A 1 116 ? 78.434 8.689 31.872 1.00 12.10 116 LEU A C 1
ATOM 840 O O . LEU A 1 116 ? 78.678 8.711 33.102 1.00 13.55 116 LEU A O 1
ATOM 845 N N . GLY A 1 117 ? 78.902 7.837 30.988 1.00 11.60 117 GLY A N 1
ATOM 846 C CA . GLY A 1 117 ? 79.878 6.809 31.368 1.00 12.74 117 GLY A CA 1
ATOM 847 C C . GLY A 1 117 ? 79.733 5.572 30.508 1.00 14.41 117 GLY A C 1
ATOM 848 O O . GLY A 1 117 ? 78.643 5.145 30.123 1.00 14.80 117 GLY A O 1
ATOM 849 N N . LEU A 1 118 ? 80.850 4.921 30.191 1.00 11.72 118 LEU A N 1
ATOM 850 C CA . LEU A 1 118 ? 80.925 3.779 29.330 1.00 12.79 118 LEU A CA 1
ATOM 851 C C . LEU A 1 118 ? 81.167 2.456 30.080 1.00 12.86 118 LEU A C 1
ATOM 852 O O . LEU A 1 118 ? 80.915 1.426 29.444 1.00 16.03 118 LEU A O 1
ATOM 857 N N . LYS A 1 119 ? 81.646 2.568 31.311 1.00 14.05 119 LYS A N 1
ATOM 858 C CA . LYS A 1 119 ? 82.028 1.371 32.064 1.00 18.28 119 LYS A CA 1
ATOM 859 C C . LYS A 1 119 ? 80.867 0.811 32.881 1.00 17.39 119 LYS A C 1
ATOM 860 O O . LYS A 1 119 ? 79.945 1.557 33.200 1.00 14.99 119 LYS A O 1
ATOM 863 N N . PRO A 1 120 ? 80.851 -0.476 33.216 1.00 17.20 120 PRO A N 1
ATOM 864 C CA . PRO A 1 120 ? 79.723 -1.077 33.960 1.00 18.76 120 PRO A CA 1
ATOM 865 C C . PRO A 1 120 ? 79.261 -0.306 35.169 1.00 16.27 120 PRO A C 1
ATOM 866 O O . PRO A 1 120 ? 78.041 -0.152 35.334 1.00 17.44 120 PRO A O 1
ATOM 870 N N . GLU A 1 121 ? 80.144 0.193 36.019 1.00 16.31 121 GLU A N 1
ATOM 871 C CA . GLU A 1 121 ? 79.738 0.913 37.221 1.00 18.62 121 GLU A CA 1
ATOM 872 C C . GLU A 1 121 ? 79.263 2.332 36.947 1.00 12.81 121 GLU A C 1
ATOM 873 O O . GLU A 1 121 ? 78.945 3.104 37.839 1.00 16.87 121 GLU A O 1
ATOM 879 N N . GLN A 1 122 ? 79.216 2.702 35.666 1.00 14.26 122 GLN A N 1
ATOM 880 C CA . GLN A 1 122 ? 78.811 4.057 35.282 1.00 15.89 122 GLN A CA 1
ATOM 881 C C . GLN A 1 122 ? 77.550 4.032 34.416 1.00 15.53 122 GLN A C 1
ATOM 882 O O . GLN A 1 122 ? 77.185 5.121 33.933 1.00 16.19 122 GLN A O 1
ATOM 888 N N . THR A 1 123 ? 76.942 2.868 34.190 1.00 14.38 123 THR A N 1
ATOM 889 C CA . THR A 1 123 ? 75.793 2.759 33.293 1.00 11.86 123 THR A CA 1
ATOM 890 C C . THR A 1 123 ? 74.511 3.203 33.990 1.00 12.95 123 THR A C 1
ATOM 891 O O . THR A 1 123 ? 74.466 3.406 35.196 1.00 14.12 123 THR A O 1
ATOM 895 N N . PRO A 1 124 ? 73.414 3.392 33.254 1.00 11.38 124 PRO A N 1
ATOM 896 C CA . PRO A 1 124 ? 72.127 3.665 33.940 1.00 13.22 124 PRO A CA 1
ATOM 897 C C . PRO A 1 124 ? 71.774 2.658 35.029 1.00 10.60 124 PRO A C 1
ATOM 898 O O . PRO A 1 124 ? 71.277 3.043 36.082 1.00 14.94 124 PRO A O 1
ATOM 902 N N . HIS A 1 125 ? 72.010 1.383 34.793 1.00 11.71 125 HIS A N 1
ATOM 903 C CA . HIS A 1 125 ? 71.690 0.349 35.771 1.00 12.71 125 HIS A CA 1
ATOM 904 C C . HIS A 1 125 ? 72.466 0.537 37.069 1.00 17.59 125 HIS A C 1
ATOM 905 O O . HIS A 1 125 ? 71.953 0.131 38.132 1.00 15.81 125 HIS A O 1
ATOM 912 N N . ALA A 1 126 ? 73.653 1.123 36.996 1.00 13.62 126 ALA A N 1
ATOM 913 C CA . ALA A 1 126 ? 74.447 1.354 38.199 1.00 13.05 126 ALA A CA 1
ATOM 914 C C . ALA A 1 126 ? 74.068 2.651 38.910 1.00 19.36 126 ALA A C 1
ATOM 915 O O . ALA A 1 126 ? 74.288 2.823 40.123 1.00 15.84 126 ALA A O 1
ATOM 917 N N . ARG A 1 127 ? 73.457 3.588 38.162 1.00 14.13 127 ARG A N 1
ATOM 918 C CA . ARG A 1 127 ? 73.193 4.900 38.687 1.00 10.59 127 ARG A CA 1
ATOM 919 C C . ARG A 1 127 ? 71.711 5.196 38.795 1.00 13.22 127 ARG A C 1
ATOM 920 O O . ARG A 1 127 ? 71.264 6.329 38.666 1.00 14.23 127 ARG A O 1
ATOM 928 N N . GLY A 1 128 ? 70.953 4.159 39.149 1.00 14.22 128 GLY A N 1
ATOM 929 C CA . GLY A 1 128 ? 69.622 4.378 39.664 1.00 14.51 128 GLY A CA 1
ATOM 930 C C . GLY A 1 128 ? 68.470 3.909 38.815 1.00 13.09 128 GLY A C 1
ATOM 931 O O . GLY A 1 128 ? 67.309 4.012 39.255 1.00 15.88 128 GLY A O 1
ATOM 932 N N . PHE A 1 129 ? 68.720 3.412 37.618 1.00 11.23 129 PHE A N 1
ATOM 933 C CA . PHE A 1 129 ? 67.646 2.941 36.736 1.00 11.46 129 PHE A CA 1
ATOM 934 C C . PHE A 1 129 ? 67.415 1.452 36.837 1.00 13.90 129 PHE A C 1
ATOM 935 O O . PHE A 1 129 ? 68.305 0.676 36.488 1.00 15.20 129 PHE A O 1
ATOM 943 N N . GLU A 1 130 ? 66.205 1.090 37.258 1.00 11.63 130 GLU A N 1
ATOM 944 C CA . GLU A 1 130 ? 65.906 -0.335 37.335 1.00 13.38 130 GLU A CA 1
ATOM 945 C C . GLU A 1 130 ? 65.734 -1.009 35.994 1.00 12.14 130 GLU A C 1
ATOM 946 O O . GLU A 1 130 ? 66.045 -2.199 35.886 1.00 15.46 130 GLU A O 1
ATOM 952 N N . ARG A 1 131 ? 65.235 -0.289 34.971 1.00 11.64 131 ARG A N 1
ATOM 953 C CA . ARG A 1 131 ? 65.148 -0.809 33.627 1.00 11.87 131 ARG A CA 1
ATOM 954 C C . ARG A 1 131 ? 65.701 0.229 32.646 1.00 13.77 131 ARG A C 1
ATOM 955 O O . ARG A 1 131 ? 65.354 1.415 32.809 1.00 12.53 131 ARG A O 1
ATOM 963 N N . SER A 1 132 ? 66.533 -0.181 31.715 1.00 13.82 132 SER A N 1
ATOM 964 C CA . SER A 1 132 ? 67.168 0.827 30.876 1.00 11.81 132 SER A CA 1
ATOM 965 C C . SER A 1 132 ? 67.648 0.131 29.620 1.00 11.74 132 SER A C 1
ATOM 966 O O . SER A 1 132 ? 68.178 -0.988 29.611 1.00 13.31 132 SER A O 1
ATOM 969 N N . PHE A 1 133 ? 67.460 0.823 28.501 1.00 12.26 133 PHE A N 1
ATOM 970 C CA . PHE A 1 133 ? 67.960 0.452 27.199 1.00 11.57 133 PHE A CA 1
ATOM 971 C C . PHE A 1 133 ? 68.728 1.674 26.670 1.00 11.07 133 PHE A C 1
ATOM 972 O O . PHE A 1 133 ? 68.064 2.690 26.434 1.00 11.64 133 PHE A O 1
ATOM 980 N N . SER A 1 134 ? 70.035 1.584 26.553 1.00 10.69 134 SER A N 1
ATOM 981 C CA . SER A 1 134 ? 70.812 2.797 26.388 1.00 11.58 134 SER A CA 1
ATOM 982 C C . SER A 1 134 ? 71.969 2.699 25.392 1.00 14.18 134 SER A C 1
ATOM 983 O O . SER A 1 134 ? 72.682 1.692 25.301 1.00 13.05 134 SER A O 1
ATOM 987 N N . LEU A 1 135 ? 72.110 3.781 24.629 1.00 10.66 135 LEU A N 1
ATOM 988 C CA . LEU A 1 135 ? 73.304 4.099 23.846 1.00 10.19 135 LEU A CA 1
ATOM 989 C C . LEU A 1 135 ? 74.247 4.790 24.805 1.00 9.35 135 LEU A C 1
ATOM 990 O O . LEU A 1 135 ? 73.956 5.848 25.373 1.00 10.87 135 LEU A O 1
ATOM 995 N N . LEU A 1 136 ? 75.435 4.215 25.095 1.00 10.84 136 LEU A N 1
ATOM 996 C CA . LEU A 1 136 ? 76.304 4.828 26.100 1.00 11.13 136 LEU A CA 1
ATOM 997 C C . LEU A 1 136 ? 77.098 6.025 25.574 1.00 10.09 136 LEU A C 1
ATOM 998 O O . LEU A 1 136 ? 77.206 7.034 26.303 1.00 11.04 136 LEU A O 1
ATOM 1003 N N . PRO A 1 137 ? 77.666 5.995 24.379 1.00 11.42 137 PRO A N 1
ATOM 1004 C CA . PRO A 1 137 ? 78.387 7.185 23.895 1.00 10.93 137 PRO A CA 1
ATOM 1005 C C . PRO A 1 137 ? 77.517 8.382 23.520 1.00 12.58 137 PRO A C 1
ATOM 1006 O O . PRO A 1 137 ? 76.308 8.358 23.657 1.00 14.00 137 PRO A O 1
ATOM 1010 N N . GLY A 1 138 ? 78.186 9.439 23.036 1.00 12.16 138 GLY A N 1
ATOM 1011 C CA . GLY A 1 138 ? 77.483 10.688 22.758 1.00 14.15 138 GLY A CA 1
ATOM 1012 C C . GLY A 1 138 ? 76.745 10.688 21.430 1.00 13.56 138 GLY A C 1
ATOM 1013 O O . GLY A 1 138 ? 75.895 11.587 21.203 1.00 12.98 138 GLY A O 1
ATOM 1014 N N . ALA A 1 139 ? 77.023 9.747 20.567 1.00 9.92 139 ALA A N 1
ATOM 1015 C CA . ALA A 1 139 ? 76.369 9.614 19.277 1.00 10.76 139 ALA A CA 1
ATOM 1016 C C . ALA A 1 139 ? 76.652 8.284 18.652 1.00 9.80 139 ALA A C 1
ATOM 1017 O O . ALA A 1 139 ? 77.551 7.568 19.159 1.00 11.05 139 ALA A O 1
ATOM 1019 N N . ALA A 1 140 ? 75.975 7.963 17.558 1.00 9.70 140 ALA A N 1
ATOM 1020 C CA . ALA A 1 140 ? 76.209 6.718 16.823 1.00 10.43 140 ALA A CA 1
ATOM 1021 C C . ALA A 1 140 ? 75.344 6.760 15.580 1.00 11.08 140 ALA A C 1
ATOM 1022 O O . ALA A 1 140 ? 74.438 7.587 15.458 1.00 11.61 140 ALA A O 1
ATOM 1024 N N . ASN A 1 141 ? 75.651 5.822 14.682 1.00 10.75 141 ASN A N 1
ATOM 1025 C CA . ASN A 1 141 ? 74.809 5.614 13.534 1.00 10.15 141 ASN A CA 1
ATOM 1026 C C . ASN A 1 141 ? 73.410 5.232 13.984 1.00 9.56 141 ASN A C 1
ATOM 1027 O O . ASN A 1 141 ? 73.256 4.307 14.771 1.00 9.76 141 ASN A O 1
ATOM 1032 N N . HIS A 1 142 ? 72.361 5.888 13.530 1.00 10.61 142 HIS A N 1
ATOM 1033 C CA . HIS A 1 142 ? 70.993 5.672 14.010 1.00 9.21 142 HIS A CA 1
ATOM 1034 C C . HIS A 1 142 ? 70.434 4.337 13.543 1.00 10.36 142 HIS A C 1
ATOM 1035 O O . HIS A 1 142 ? 69.436 3.896 14.132 1.00 11.08 142 HIS A O 1
ATOM 1042 N N . TYR A 1 143 ? 71.055 3.701 12.566 1.00 11.96 143 TYR A N 1
ATOM 1043 C CA . TYR A 1 143 ? 70.698 2.383 12.069 1.00 12.62 143 TYR A CA 1
ATOM 1044 C C . TYR A 1 143 ? 71.663 1.308 12.533 1.00 12.92 143 TYR A C 1
ATOM 1045 O O . TYR A 1 143 ? 71.483 0.138 12.161 1.00 14.80 143 TYR A O 1
ATOM 1054 N N . GLY A 1 144 ? 72.670 1.662 13.327 1.00 12.88 144 GLY A N 1
ATOM 1055 C CA . GLY A 1 144 ? 73.722 0.754 13.761 1.00 10.22 144 GLY A CA 1
ATOM 1056 C C . GLY A 1 144 ? 74.669 0.297 12.663 1.00 16.64 144 GLY A C 1
ATOM 1057 O O . GLY A 1 144 ? 75.361 -0.730 12.791 1.00 15.83 144 GLY A O 1
ATOM 1058 N N . PHE A 1 145 ? 74.755 1.009 11.547 1.00 13.21 145 PHE A N 1
ATOM 1059 C CA . PHE A 1 145 ? 75.753 0.699 10.532 1.00 15.04 145 PHE A CA 1
ATOM 1060 C C . PHE A 1 145 ? 77.119 1.197 10.989 1.00 13.73 145 PHE A C 1
ATOM 1061 O O . PHE A 1 145 ? 77.262 2.399 11.207 1.00 10.79 145 PHE A O 1
ATOM 1069 N N . GLU A 1 146 ? 78.116 0.350 11.181 1.00 12.10 146 GLU A N 1
ATOM 1070 C CA . GLU A 1 146 ? 79.416 0.717 11.698 1.00 14.70 146 GLU A CA 1
ATOM 1071 C C . GLU A 1 146 ? 80.504 0.743 10.643 1.00 12.25 146 GLU A C 1
ATOM 1072 O O . GLU A 1 146 ? 80.544 -0.199 9.835 1.00 14.16 146 GLU A O 1
ATOM 1078 N N . PRO A 1 147 ? 81.366 1.742 10.681 1.00 12.23 147 PRO A N 1
ATOM 1079 C CA . PRO A 1 147 ? 82.504 1.716 9.768 1.00 13.69 147 PRO A CA 1
ATOM 1080 C C . PRO A 1 147 ? 83.544 0.726 10.305 1.00 14.58 147 PRO A C 1
ATOM 1081 O O . PRO A 1 147 ? 83.469 0.295 11.470 1.00 13.91 147 PRO A O 1
ATOM 1085 N N . PRO A 1 148 ? 84.545 0.410 9.495 1.00 15.99 148 PRO A N 1
ATOM 1086 C CA . PRO A 1 148 ? 85.666 -0.354 10.076 1.00 16.33 148 PRO A CA 1
ATOM 1087 C C . PRO A 1 148 ? 86.358 0.533 11.107 1.00 19.21 148 PRO A C 1
ATOM 1088 O O . PRO A 1 148 ? 86.442 1.756 10.937 1.00 17.21 148 PRO A O 1
ATOM 1092 N N . TYR A 1 149 ? 86.854 -0.069 12.168 1.00 13.86 149 TYR A N 1
ATOM 1093 C CA . TYR A 1 149 ? 87.581 0.555 13.233 1.00 14.61 149 TYR A CA 1
ATOM 1094 C C . TYR A 1 149 ? 89.050 0.110 13.191 1.00 21.90 149 TYR A C 1
ATOM 1095 O O . TYR A 1 149 ? 89.400 -0.969 13.668 1.00 23.49 149 TYR A O 1
ATOM 1104 N N . ASP A 1 150 ? 89.902 0.929 12.621 1.00 17.03 150 ASP A N 1
ATOM 1105 C CA . ASP A 1 150 ? 91.331 0.645 12.466 1.00 20.40 150 ASP A CA 1
ATOM 1106 C C . ASP A 1 150 ? 92.071 1.969 12.657 1.00 30.14 150 ASP A C 1
ATOM 1107 O O . ASP A 1 150 ? 91.438 2.986 12.970 1.00 21.03 150 ASP A O 1
ATOM 1112 N N . GLU A 1 151 ? 93.392 1.981 12.509 1.00 24.93 151 GLU A N 1
ATOM 1113 C CA . GLU A 1 151 ? 94.171 3.150 12.873 1.00 30.69 151 GLU A CA 1
ATOM 1114 C C . GLU A 1 151 ? 93.688 4.399 12.134 1.00 24.87 151 GLU A C 1
ATOM 1115 O O . GLU A 1 151 ? 93.681 5.470 12.718 1.00 36.45 151 GLU A O 1
ATOM 1117 N N . SER A 1 152 ? 93.279 4.179 10.917 1.00 27.25 152 SER A N 1
ATOM 1118 C CA . SER A 1 152 ? 92.838 5.084 9.899 1.00 31.18 152 SER A CA 1
ATOM 1119 C C . SER A 1 152 ? 91.475 5.699 10.193 1.00 28.77 152 SER A C 1
ATOM 1120 O O . SER A 1 152 ? 91.098 6.724 9.620 1.00 25.78 152 SER A O 1
ATOM 1122 N N . THR A 1 153 ? 90.692 5.108 11.083 1.00 20.14 153 THR A N 1
ATOM 1123 C CA . THR A 1 153 ? 89.325 5.613 11.312 1.00 17.77 153 THR A CA 1
ATOM 1124 C C . THR A 1 153 ? 89.317 6.943 12.025 1.00 12.81 153 THR A C 1
ATOM 1125 O O . THR A 1 153 ? 89.940 7.084 13.078 1.00 17.18 153 THR A O 1
ATOM 1129 N N . PRO A 1 154 ? 88.607 7.946 11.511 1.00 14.15 154 PRO A N 1
ATOM 1130 C CA . PRO A 1 154 ? 88.560 9.231 12.211 1.00 14.56 154 PRO A CA 1
ATOM 1131 C C . PRO A 1 154 ? 88.135 9.121 13.662 1.00 15.28 154 PRO A C 1
ATOM 1132 O O . PRO A 1 154 ? 87.254 8.289 13.975 1.00 15.68 154 PRO A O 1
ATOM 1136 N N . ARG A 1 155 ? 88.766 9.914 14.516 1.00 14.67 155 ARG A N 1
ATOM 1137 C CA . ARG A 1 155 ? 88.523 9.820 15.947 1.00 16.68 155 ARG A CA 1
ATOM 1138 C C . ARG A 1 155 ? 87.077 10.127 16.298 1.00 11.66 155 ARG A C 1
ATOM 1139 O O . ARG A 1 155 ? 86.539 9.558 17.233 1.00 13.55 155 ARG A O 1
ATOM 1147 N N . ILE A 1 156 ? 86.429 11.024 15.575 1.00 14.32 156 ILE A N 1
ATOM 1148 C CA . ILE A 1 156 ? 85.007 11.275 15.847 1.00 11.91 156 ILE A CA 1
ATOM 1149 C C . ILE A 1 156 ? 84.153 10.019 15.663 1.00 13.96 156 ILE A C 1
ATOM 1150 O O . ILE A 1 156 ? 83.171 9.809 16.394 1.00 12.17 156 ILE A O 1
ATOM 1155 N N . LEU A 1 157 ? 84.479 9.145 14.729 1.00 13.72 157 LEU A N 1
ATOM 1156 C CA . LEU A 1 157 ? 83.791 7.859 14.508 1.00 12.55 157 LEU A CA 1
ATOM 1157 C C . LEU A 1 157 ? 84.265 6.833 15.523 1.00 15.61 157 LEU A C 1
ATOM 1158 O O . LEU A 1 157 ? 83.468 6.063 16.090 1.00 15.22 157 LEU A O 1
ATOM 1163 N N . LYS A 1 158 ? 85.576 6.809 15.814 1.00 13.90 158 LYS A N 1
ATOM 1164 C CA . LYS A 1 158 ? 86.027 5.911 16.877 1.00 18.18 158 LYS A CA 1
ATOM 1165 C C . LYS A 1 158 ? 85.302 6.136 18.199 1.00 14.89 158 LYS A C 1
ATOM 1166 O O . LYS A 1 158 ? 85.030 5.166 18.919 1.00 15.09 158 LYS A O 1
ATOM 1170 N N . GLY A 1 159 ? 84.974 7.384 18.520 1.00 14.85 159 GLY A N 1
ATOM 1171 C CA . GLY A 1 159 ? 84.355 7.763 19.766 1.00 14.63 159 GLY A CA 1
ATOM 1172 C C . GLY A 1 159 ? 82.851 7.595 19.751 1.00 10.85 159 GLY A C 1
ATOM 1173 O O . GLY A 1 159 ? 82.237 7.866 20.804 1.00 14.89 159 GLY A O 1
ATOM 1174 N N . THR A 1 160 ? 82.246 7.179 18.665 1.00 10.61 160 THR A N 1
ATOM 1175 C CA . THR A 1 160 ? 80.785 7.057 18.564 1.00 9.64 160 THR A CA 1
ATOM 1176 C C . THR A 1 160 ? 80.308 5.723 18.029 1.00 13.21 160 THR A C 1
ATOM 1177 O O . THR A 1 160 ? 79.497 5.569 17.094 1.00 13.81 160 THR A O 1
ATOM 1181 N N . PRO A 1 161 ? 80.727 4.614 18.638 1.00 13.10 161 PRO A N 1
ATOM 1182 C CA . PRO A 1 161 ? 80.201 3.328 18.182 1.00 14.39 161 PRO A CA 1
ATOM 1183 C C . PRO A 1 161 ? 78.788 3.105 18.724 1.00 9.74 161 PRO A C 1
ATOM 1184 O O . PRO A 1 161 ? 78.397 3.693 19.723 1.00 13.90 161 PRO A O 1
ATOM 1188 N N . ALA A 1 162 ? 78.092 2.227 18.035 1.00 13.27 162 ALA A N 1
ATOM 1189 C CA . ALA A 1 162 ? 76.736 1.837 18.425 1.00 15.08 162 ALA A CA 1
ATOM 1190 C C . ALA A 1 162 ? 76.798 0.873 19.604 1.00 13.31 162 ALA A C 1
ATOM 1191 O O . ALA A 1 162 ? 76.477 -0.315 19.490 1.00 15.69 162 ALA A O 1
ATOM 1193 N N . LEU A 1 163 ? 77.206 1.421 20.735 1.00 14.15 163 LEU A N 1
ATOM 1194 C CA . LEU A 1 163 ? 77.454 0.710 21.985 1.00 14.94 163 LEU A CA 1
ATOM 1195 C C . LEU A 1 163 ? 76.198 0.764 22.846 1.00 15.62 163 LEU A C 1
ATOM 1196 O O . LEU A 1 163 ? 75.938 1.791 23.478 1.00 14.70 163 LEU A O 1
ATOM 1201 N N . TYR A 1 164 ? 75.465 -0.355 22.840 1.00 13.49 164 TYR A N 1
ATOM 1202 C CA . TYR A 1 164 ? 74.162 -0.433 23.510 1.00 14.55 164 TYR A CA 1
ATOM 1203 C C . TYR A 1 164 ? 74.212 -1.360 24.713 1.00 17.56 164 TYR A C 1
ATOM 1204 O O . TYR A 1 164 ? 74.930 -2.356 24.700 1.00 18.20 164 TYR A O 1
ATOM 1213 N N . VAL A 1 165 ? 73.456 -1.043 25.756 1.00 12.68 165 VAL A N 1
ATOM 1214 C CA . VAL A 1 165 ? 73.318 -1.947 26.897 1.00 13.63 165 VAL A CA 1
ATOM 1215 C C . VAL A 1 165 ? 71.875 -1.962 27.349 1.00 14.67 165 VAL A C 1
ATOM 1216 O O . VAL A 1 165 ? 71.178 -0.944 27.344 1.00 15.34 165 VAL A O 1
ATOM 1220 N N . GLU A 1 166 ? 71.356 -3.110 27.737 1.00 16.52 166 GLU A N 1
ATOM 1221 C CA . GLU A 1 166 ? 70.040 -3.278 28.329 1.00 15.67 166 GLU A CA 1
ATOM 1222 C C . GLU A 1 166 ? 70.308 -3.800 29.751 1.00 17.37 166 GLU A C 1
ATOM 1223 O O . GLU A 1 166 ? 70.761 -4.931 29.849 1.00 17.42 166 GLU A O 1
ATOM 1229 N N . ASP A 1 167 ? 70.073 -2.965 30.722 1.00 12.58 167 ASP A N 1
ATOM 1230 C CA . ASP A 1 167 ? 70.320 -3.254 32.134 1.00 15.95 167 ASP A CA 1
ATOM 1231 C C . ASP A 1 167 ? 71.802 -3.571 32.283 1.00 22.34 167 ASP A C 1
ATOM 1232 O O . ASP A 1 167 ? 72.593 -2.635 32.237 1.00 18.69 167 ASP A O 1
ATOM 1237 N N . GLU A 1 168 ? 72.194 -4.831 32.425 1.00 21.37 168 GLU A N 1
ATOM 1238 C CA . GLU A 1 168 ? 73.600 -5.118 32.658 1.00 22.68 168 GLU A CA 1
ATOM 1239 C C . GLU A 1 168 ? 74.203 -5.768 31.439 1.00 20.77 168 GLU A C 1
ATOM 1240 O O . GLU A 1 168 ? 75.378 -6.138 31.415 1.00 31.96 168 GLU A O 1
ATOM 1246 N N . ARG A 1 169 ? 73.342 -5.953 30.452 1.00 22.17 169 ARG A N 1
ATOM 1247 C CA . ARG A 1 169 ? 73.685 -6.736 29.288 1.00 26.94 169 ARG A CA 1
ATOM 1248 C C . ARG A 1 169 ? 74.180 -5.815 28.168 1.00 36.49 169 ARG A C 1
ATOM 1249 O O . ARG A 1 169 ? 73.336 -5.220 27.492 1.00 31.48 169 ARG A O 1
ATOM 1253 N N . TYR A 1 170 ? 75.500 -5.735 28.001 1.00 28.02 170 TYR A N 1
ATOM 1254 C CA . TYR A 1 170 ? 76.050 -5.118 26.788 1.00 28.74 170 TYR A CA 1
ATOM 1255 C C . TYR A 1 170 ? 75.669 -5.945 25.562 1.00 27.03 170 TYR A C 1
ATOM 1256 O O . TYR A 1 170 ? 75.966 -7.149 25.480 1.00 28.50 170 TYR A O 1
ATOM 1265 N N . LEU A 1 171 ? 74.988 -5.329 24.590 1.00 22.53 171 LEU A N 1
ATOM 1266 C CA . LEU A 1 171 ? 74.435 -6.048 23.458 1.00 22.09 171 LEU A CA 1
ATOM 1267 C C . LEU A 1 171 ? 75.466 -6.434 22.389 1.00 28.06 171 LEU A C 1
ATOM 1268 O O . LEU A 1 171 ? 76.410 -5.684 22.168 1.00 31.03 171 LEU A O 1
ATOM 1273 N N . ASP A 1 172 ? 75.232 -7.568 21.742 1.00 32.83 172 ASP A N 1
ATOM 1274 C CA . ASP A 1 172 ? 76.047 -8.219 20.733 1.00 37.16 172 ASP A CA 1
ATOM 1275 C C . ASP A 1 172 ? 75.657 -7.855 19.302 1.00 38.52 172 ASP A C 1
ATOM 1276 O O . ASP A 1 172 ? 76.505 -7.686 18.428 1.00 41.65 172 ASP A O 1
ATOM 1278 N N . THR A 1 173 ? 74.346 -7.771 19.117 1.00 38.69 173 THR A N 1
ATOM 1279 C CA . THR A 1 173 ? 73.685 -7.370 17.892 1.00 36.51 173 THR A CA 1
ATOM 1280 C C . THR A 1 173 ? 72.513 -6.424 18.162 1.00 32.08 173 THR A C 1
ATOM 1281 O O . THR A 1 173 ? 71.935 -6.424 19.252 1.00 33.40 173 THR A O 1
ATOM 1283 N N . LEU A 1 174 ? 72.153 -5.616 17.172 1.00 30.76 174 LEU A N 1
ATOM 1284 C CA . LEU A 1 174 ? 70.929 -4.843 17.195 1.00 33.69 174 LEU A CA 1
ATOM 1285 C C . LEU A 1 174 ? 69.886 -5.510 16.292 1.00 29.41 174 LEU A C 1
ATOM 1286 O O . LEU A 1 174 ? 70.247 -6.013 15.236 1.00 29.43 174 LEU A O 1
ATOM 1291 N N . PRO A 1 175 ? 68.640 -5.447 16.731 1.00 36.37 175 PRO A N 1
ATOM 1292 C CA . PRO A 1 175 ? 67.521 -6.023 15.992 1.00 40.47 175 PRO A CA 1
ATOM 1293 C C . PRO A 1 175 ? 67.393 -5.461 14.572 1.00 46.92 175 PRO A C 1
ATOM 1294 O O . PRO A 1 175 ? 67.824 -4.345 14.289 1.00 33.54 175 PRO A O 1
ATOM 1298 N N . GLU A 1 176 ? 66.788 -6.282 13.716 1.00 35.97 176 GLU A N 1
ATOM 1299 C CA . GLU A 1 176 ? 66.468 -5.898 12.356 1.00 35.19 176 GLU A CA 1
ATOM 1300 C C . GLU A 1 176 ? 65.522 -4.708 12.406 1.00 25.64 176 GLU A C 1
ATOM 1301 O O . GLU A 1 176 ? 64.649 -4.661 13.269 1.00 23.18 176 GLU A O 1
ATOM 1303 N N . GLY A 1 177 ? 65.701 -3.763 11.491 1.00 29.41 177 GLY A N 1
ATOM 1304 C CA . GLY A 1 177 ? 64.851 -2.590 11.506 1.00 20.75 177 GLY A CA 1
ATOM 1305 C C . GLY A 1 177 ? 65.201 -1.599 12.600 1.00 16.85 177 GLY A C 1
ATOM 1306 O O . GLY A 1 177 ? 64.445 -0.632 12.771 1.00 18.38 177 GLY A O 1
ATOM 1307 N N . PHE A 1 178 ? 66.293 -1.785 13.318 1.00 13.80 178 PHE A N 1
ATOM 1308 C CA . PHE A 1 178 ? 66.727 -0.808 14.291 1.00 12.09 178 PHE A CA 1
ATOM 1309 C C . PHE A 1 178 ? 66.826 0.605 13.682 1.00 11.80 178 PHE A C 1
ATOM 1310 O O . PHE A 1 178 ? 67.538 0.814 12.710 1.00 13.25 178 PHE A O 1
ATOM 1318 N N . TYR A 1 179 ? 66.143 1.521 14.342 1.00 11.82 179 TYR A N 1
ATOM 1319 C CA . TYR A 1 179 ? 66.307 2.958 14.130 1.00 10.73 179 TYR A CA 1
ATOM 1320 C C . TYR A 1 179 ? 66.199 3.650 15.496 1.00 8.30 179 TYR A C 1
ATOM 1321 O O . TYR A 1 179 ? 65.181 3.401 16.150 1.00 8.99 179 TYR A O 1
ATOM 1330 N N . SER A 1 180 ? 67.196 4.435 15.893 1.00 9.44 180 SER A N 1
ATOM 1331 C CA . SER A 1 180 ? 67.348 4.876 17.262 1.00 8.70 180 SER A CA 1
ATOM 1332 C C . SER A 1 180 ? 66.062 5.391 17.890 1.00 10.00 180 SER A C 1
ATOM 1333 O O . SER A 1 180 ? 65.634 4.876 18.930 1.00 10.48 180 SER A O 1
ATOM 1336 N N . SER A 1 181 ? 65.374 6.361 17.300 1.00 9.26 181 SER A N 1
ATOM 1337 C CA . SER A 1 181 ? 64.193 6.896 17.953 1.00 9.80 181 SER A CA 1
ATOM 1338 C C . SER A 1 181 ? 63.079 5.867 18.124 1.00 9.28 181 SER A C 1
ATOM 1339 O O . SER A 1 181 ? 62.425 5.892 19.162 1.00 8.75 181 SER A O 1
ATOM 1342 N N . ASP A 1 182 ? 62.879 5.014 17.130 1.00 9.15 182 ASP A N 1
ATOM 1343 C CA . ASP A 1 182 ? 61.833 4.009 17.186 1.00 8.38 182 ASP A CA 1
ATOM 1344 C C . ASP A 1 182 ? 62.211 2.998 18.262 1.00 10.22 182 ASP A C 1
ATOM 1345 O O . ASP A 1 182 ? 61.338 2.525 19.010 1.00 11.55 182 ASP A O 1
ATOM 1350 N N . ALA A 1 183 ? 63.478 2.642 18.359 1.00 9.61 183 ALA A N 1
ATOM 1351 C CA . ALA A 1 183 ? 63.893 1.656 19.374 1.00 11.33 183 ALA A CA 1
ATOM 1352 C C . ALA A 1 183 ? 63.727 2.201 20.773 1.00 11.84 183 ALA A C 1
ATOM 1353 O O . ALA A 1 183 ? 63.351 1.474 21.710 1.00 12.39 183 ALA A O 1
ATOM 1355 N N . PHE A 1 184 ? 63.973 3.495 20.985 1.00 9.99 184 PHE A N 1
ATOM 1356 C CA . PHE A 1 184 ? 63.796 4.101 22.284 1.00 9.43 184 PHE A CA 1
ATOM 1357 C C . PHE A 1 184 ? 62.318 4.204 22.599 1.00 8.22 184 PHE A C 1
ATOM 1358 O O . PHE A 1 184 ? 61.901 3.917 23.734 1.00 11.74 184 PHE A O 1
ATOM 1366 N N . GLY A 1 185 ? 61.478 4.594 21.672 1.00 8.99 185 GLY A N 1
ATOM 1367 C CA . GLY A 1 185 ? 60.050 4.534 21.889 1.00 9.50 185 GLY A CA 1
ATOM 1368 C C . GLY A 1 185 ? 59.550 3.146 22.195 1.00 8.82 185 GLY A C 1
ATOM 1369 O O . GLY A 1 185 ? 58.778 2.957 23.146 1.00 11.95 185 GLY A O 1
ATOM 1370 N N . ASP A 1 186 ? 59.994 2.154 21.426 1.00 10.85 186 ASP A N 1
ATOM 1371 C CA . ASP A 1 186 ? 59.572 0.767 21.680 1.00 11.15 186 ASP A CA 1
ATOM 1372 C C . ASP A 1 186 ? 59.936 0.322 23.091 1.00 13.78 186 ASP A C 1
ATOM 1373 O O . ASP A 1 186 ? 59.122 -0.298 23.807 1.00 13.04 186 ASP A O 1
ATOM 1378 N N . LYS A 1 187 ? 61.171 0.601 23.512 1.00 11.01 187 LYS A N 1
ATOM 1379 C CA . LYS A 1 187 ? 61.615 0.079 24.814 1.00 12.72 187 LYS A CA 1
ATOM 1380 C C . LYS A 1 187 ? 60.950 0.805 25.951 1.00 11.37 187 LYS A C 1
ATOM 1381 O O . LYS A 1 187 ? 60.557 0.185 26.950 1.00 12.08 187 LYS A O 1
ATOM 1387 N N . LEU A 1 188 ? 60.783 2.126 25.901 1.00 11.91 188 LEU A N 1
ATOM 1388 C CA . LEU A 1 188 ? 60.150 2.788 27.032 1.00 8.93 188 LEU A CA 1
ATOM 1389 C C . LEU A 1 188 ? 58.688 2.359 27.095 1.00 12.50 188 LEU A C 1
ATOM 1390 O O . LEU A 1 188 ? 58.141 2.177 28.193 1.00 12.45 188 LEU A O 1
ATOM 1395 N N . LEU A 1 189 ? 58.050 2.172 25.955 1.00 12.82 189 LEU A N 1
ATOM 1396 C CA . LEU A 1 189 ? 56.664 1.704 25.957 1.00 13.42 189 LEU A CA 1
ATOM 1397 C C . LEU A 1 189 ? 56.592 0.317 26.588 1.00 14.13 189 LEU A C 1
ATOM 1398 O O . LEU A 1 189 ? 55.694 0.076 27.412 1.00 14.52 189 LEU A O 1
ATOM 1403 N N . GLN A 1 190 ? 57.500 -0.580 26.235 1.00 12.11 190 GLN A N 1
ATOM 1404 C CA . GLN A 1 190 ? 57.570 -1.904 26.844 1.00 14.99 190 GLN A CA 1
ATOM 1405 C C . GLN A 1 190 ? 57.694 -1.776 28.361 1.00 15.14 190 GLN A C 1
ATOM 1406 O O . GLN A 1 190 ? 56.962 -2.408 29.149 1.00 13.75 190 GLN A O 1
ATOM 1412 N N . TYR A 1 191 ? 58.625 -0.974 28.853 1.00 13.02 191 TYR A N 1
ATOM 1413 C CA . TYR A 1 191 ? 58.845 -0.870 30.294 1.00 13.58 191 TYR A CA 1
ATOM 1414 C C . TYR A 1 191 ? 57.617 -0.279 30.971 1.00 13.01 191 TYR A C 1
ATOM 1415 O O . TYR A 1 191 ? 57.280 -0.691 32.088 1.00 15.02 191 TYR A O 1
ATOM 1424 N N . LEU A 1 192 ? 56.924 0.679 30.389 1.00 10.73 192 LEU A N 1
ATOM 1425 C CA . LEU A 1 192 ? 55.695 1.223 30.959 1.00 12.97 192 LEU A CA 1
ATOM 1426 C C . LEU A 1 192 ? 54.603 0.157 30.986 1.00 15.23 192 LEU A C 1
ATOM 1427 O O . LEU A 1 192 ? 53.855 0.074 31.987 1.00 13.87 192 LEU A O 1
ATOM 1432 N N . LYS A 1 193 ? 54.507 -0.670 29.945 1.00 13.72 193 LYS A N 1
ATOM 1433 C CA . LYS A 1 193 ? 53.429 -1.655 29.907 1.00 12.90 193 LYS A CA 1
ATOM 1434 C C . LYS A 1 193 ? 53.668 -2.751 30.932 1.00 18.88 193 LYS A C 1
ATOM 1435 O O . LYS A 1 193 ? 52.693 -3.350 31.406 1.00 17.31 193 LYS A O 1
ATOM 1441 N N . GLU A 1 194 ? 54.923 -2.985 31.228 1.00 14.84 194 GLU A N 1
ATOM 1442 C CA . GLU A 1 194 ? 55.345 -3.981 32.211 1.00 15.89 194 GLU A CA 1
ATOM 1443 C C . GLU A 1 194 ? 55.393 -3.417 33.622 1.00 16.00 194 GLU A C 1
ATOM 1444 O O . GLU A 1 194 ? 55.688 -4.171 34.562 1.00 18.68 194 GLU A O 1
ATOM 1450 N N . ARG A 1 195 ? 55.101 -2.143 33.861 1.00 12.48 195 ARG A N 1
ATOM 1451 C CA . ARG A 1 195 ? 55.257 -1.571 35.189 1.00 13.75 195 ARG A CA 1
ATOM 1452 C C . ARG A 1 195 ? 54.341 -2.164 36.249 1.00 13.02 195 ARG A C 1
ATOM 1453 O O . ARG A 1 195 ? 53.328 -2.782 35.965 1.00 14.99 195 ARG A O 1
ATOM 1461 N N . ASP A 1 196 ? 54.745 -1.914 37.484 1.00 15.95 196 ASP A N 1
ATOM 1462 C CA . ASP A 1 196 ? 53.827 -2.013 38.618 1.00 15.64 196 ASP A CA 1
ATOM 1463 C C . ASP A 1 196 ? 52.880 -0.835 38.577 1.00 12.65 196 ASP A C 1
ATOM 1464 O O . ASP A 1 196 ? 53.238 0.295 38.882 1.00 14.95 196 ASP A O 1
ATOM 1469 N N . GLN A 1 197 ? 51.628 -1.073 38.187 1.00 16.42 197 GLN A N 1
ATOM 1470 C CA . GLN A 1 197 ? 50.691 0.026 38.041 1.00 13.95 197 GLN A CA 1
ATOM 1471 C C . GLN A 1 197 ? 50.266 0.659 39.346 1.00 15.02 197 GLN A C 1
ATOM 1472 O O . GLN A 1 197 ? 49.616 1.710 39.331 1.00 17.99 197 GLN A O 1
ATOM 1478 N N . SER A 1 198 ? 50.616 0.061 40.495 1.00 15.27 198 SER A N 1
ATOM 1479 C CA . SER A 1 198 ? 50.227 0.584 41.781 1.00 15.35 198 SER A CA 1
ATOM 1480 C C . SER A 1 198 ? 51.279 1.524 42.364 1.00 20.12 198 SER A C 1
ATOM 1481 O O . SER A 1 198 ? 51.030 2.022 43.475 1.00 17.51 198 SER A O 1
ATOM 1484 N N . ARG A 1 199 ? 52.374 1.770 41.646 1.00 15.54 199 ARG A N 1
ATOM 1485 C CA . ARG A 1 199 ? 53.433 2.672 42.064 1.00 12.52 199 ARG A CA 1
ATOM 1486 C C . ARG A 1 199 ? 53.836 3.665 40.975 1.00 10.93 199 ARG A C 1
ATOM 1487 O O . ARG A 1 199 ? 53.746 3.272 39.820 1.00 13.24 199 ARG A O 1
ATOM 1495 N N . PRO A 1 200 ? 54.285 4.831 41.403 1.00 10.43 200 PRO A N 1
ATOM 1496 C CA . PRO A 1 200 ? 54.600 5.850 40.367 1.00 11.59 200 PRO A CA 1
ATOM 1497 C C . PRO A 1 200 ? 55.871 5.469 39.613 1.00 13.03 200 PRO A C 1
ATOM 1498 O O . PRO A 1 200 ? 56.660 4.627 40.025 1.00 12.44 200 PRO A O 1
ATOM 1502 N N . PHE A 1 201 ? 56.089 6.117 38.469 1.00 10.72 201 PHE A N 1
ATOM 1503 C CA . PHE A 1 201 ? 57.316 5.926 37.694 1.00 9.17 201 PHE A CA 1
ATOM 1504 C C . PHE A 1 201 ? 57.998 7.283 37.453 1.00 10.83 201 PHE A C 1
ATOM 1505 O O . PHE A 1 201 ? 57.379 8.345 37.398 1.00 10.74 201 PHE A O 1
ATOM 1513 N N . PHE A 1 202 ? 59.303 7.177 37.261 1.00 11.20 202 PHE A N 1
ATOM 1514 C CA . PHE A 1 202 ? 60.190 8.186 36.710 1.00 9.30 202 PHE A CA 1
ATOM 1515 C C . PHE A 1 202 ? 60.709 7.613 35.404 1.00 9.23 202 PHE A C 1
ATOM 1516 O O . PHE A 1 202 ? 61.457 6.636 35.379 1.00 9.97 202 PHE A O 1
ATOM 1524 N N . ALA A 1 203 ? 60.247 8.169 34.282 1.00 9.89 203 ALA A N 1
ATOM 1525 C CA . ALA A 1 203 ? 60.557 7.736 32.953 1.00 9.62 203 ALA A CA 1
ATOM 1526 C C . ALA A 1 203 ? 61.451 8.781 32.258 1.00 9.44 203 ALA A C 1
ATOM 1527 O O . ALA A 1 203 ? 61.090 9.946 32.246 1.00 9.55 203 ALA A O 1
ATOM 1529 N N . TYR A 1 204 ? 62.573 8.332 31.730 1.00 8.83 204 TYR A N 1
ATOM 1530 C CA . TYR A 1 204 ? 63.587 9.193 31.094 1.00 8.35 204 TYR A CA 1
ATOM 1531 C C . TYR A 1 204 ? 63.776 8.749 29.666 1.00 8.05 204 TYR A C 1
ATOM 1532 O O . TYR A 1 204 ? 64.136 7.583 29.428 1.00 9.66 204 TYR A O 1
ATOM 1541 N N . LEU A 1 205 ? 63.516 9.680 28.706 1.00 8.42 205 LEU A N 1
ATOM 1542 C CA . LEU A 1 205 ? 63.503 9.425 27.290 1.00 8.97 205 LEU A CA 1
ATOM 1543 C C . LEU A 1 205 ? 64.457 10.384 26.562 1.00 10.55 205 LEU A C 1
ATOM 1544 O O . LEU A 1 205 ? 64.040 11.364 25.932 1.00 9.39 205 LEU A O 1
ATOM 1549 N N . PRO A 1 206 ? 65.758 10.146 26.700 1.00 8.63 206 PRO A N 1
ATOM 1550 C CA . PRO A 1 206 ? 66.783 10.950 26.008 1.00 8.74 206 PRO A CA 1
ATOM 1551 C C . PRO A 1 206 ? 67.038 10.409 24.617 1.00 8.32 206 PRO A C 1
ATOM 1552 O O . PRO A 1 206 ? 67.805 9.504 24.370 1.00 10.80 206 PRO A O 1
ATOM 1556 N N . PHE A 1 207 ? 66.393 11.022 23.610 1.00 8.48 207 PHE A N 1
ATOM 1557 C CA . PHE A 1 207 ? 66.652 10.655 22.223 1.00 9.64 207 PHE A CA 1
ATOM 1558 C C . PHE A 1 207 ? 68.067 10.999 21.763 1.00 7.95 207 PHE A C 1
ATOM 1559 O O . PHE A 1 207 ? 68.704 11.882 22.291 1.00 8.98 207 PHE A O 1
ATOM 1567 N N . SER A 1 208 ? 68.530 10.296 20.740 1.00 8.83 208 SER A N 1
ATOM 1568 C CA . SER A 1 208 ? 69.767 10.716 20.095 1.00 7.83 208 SER A CA 1
ATOM 1569 C C . SER A 1 208 ? 69.442 11.559 18.882 1.00 10.77 208 SER A C 1
ATOM 1570 O O . SER A 1 208 ? 70.303 12.298 18.395 1.00 11.16 208 SER A O 1
ATOM 1573 N N . ALA A 1 209 ? 68.224 11.541 18.366 1.00 8.61 209 ALA A N 1
ATOM 1574 C CA . ALA A 1 209 ? 67.787 12.486 17.334 1.00 7.65 209 ALA A CA 1
ATOM 1575 C C . ALA A 1 209 ? 67.559 13.874 17.904 1.00 8.85 209 ALA A C 1
ATOM 1576 O O . ALA A 1 209 ? 67.199 14.006 19.093 1.00 9.02 209 ALA A O 1
ATOM 1578 N N . PRO A 1 210 ? 67.674 14.928 17.099 1.00 9.10 210 PRO A N 1
ATOM 1579 C CA . PRO A 1 210 ? 68.179 14.951 15.736 1.00 6.97 210 PRO A CA 1
ATOM 1580 C C . PRO A 1 210 ? 69.666 15.206 15.591 1.00 8.26 210 PRO A C 1
ATOM 1581 O O . PRO A 1 210 ? 70.144 15.982 14.760 1.00 8.99 210 PRO A O 1
ATOM 1585 N N . HIS A 1 211 ? 70.488 14.533 16.372 1.00 7.83 211 HIS A N 1
ATOM 1586 C CA . HIS A 1 211 ? 71.934 14.639 16.267 1.00 6.82 211 HIS A CA 1
ATOM 1587 C C . HIS A 1 211 ? 72.479 13.942 15.028 1.00 9.38 211 HIS A C 1
ATOM 1588 O O . HIS A 1 211 ? 71.883 12.974 14.515 1.00 7.98 211 HIS A O 1
ATOM 1595 N N . TRP A 1 212 ? 73.617 14.430 14.532 1.00 7.11 212 TRP A N 1
ATOM 1596 C CA . TRP A 1 212 ? 74.257 13.795 13.406 1.00 6.64 212 TRP A CA 1
ATOM 1597 C C . TRP A 1 212 ? 74.685 12.352 13.762 1.00 7.25 212 TRP A C 1
ATOM 1598 O O . TRP A 1 212 ? 74.815 12.055 14.957 1.00 8.40 212 TRP A O 1
ATOM 1609 N N . PRO A 1 213 ? 74.837 11.469 12.796 1.00 8.75 213 PRO A N 1
ATOM 1610 C CA . PRO A 1 213 ? 74.604 11.656 11.372 1.00 9.48 213 PRO A CA 1
ATOM 1611 C C . PRO A 1 213 ? 73.119 11.777 11.085 1.00 9.04 213 PRO A C 1
ATOM 1612 O O . PRO A 1 213 ? 72.275 11.127 11.699 1.00 8.03 213 PRO A O 1
ATOM 1616 N N . LEU A 1 214 ? 72.758 12.683 10.166 1.00 7.56 214 LEU A N 1
ATOM 1617 C CA . LEU A 1 214 ? 71.350 12.953 9.928 1.00 7.75 214 LEU A CA 1
ATOM 1618 C C . LEU A 1 214 ? 70.775 11.832 9.086 1.00 9.86 214 LEU A C 1
ATOM 1619 O O . LEU A 1 214 ? 71.131 11.651 7.902 1.00 9.61 214 LEU A O 1
ATOM 1624 N N . GLN A 1 215 ? 69.889 11.057 9.722 1.00 8.39 215 GLN A N 1
ATOM 1625 C CA . GLN A 1 215 ? 69.376 9.813 9.165 1.00 10.24 215 GLN A CA 1
ATOM 1626 C C . GLN A 1 215 ? 67.941 9.593 9.625 1.00 9.71 215 GLN A C 1
ATOM 1627 O O . GLN A 1 215 ? 67.676 9.833 10.794 1.00 8.89 215 GLN A O 1
ATOM 1633 N N . ALA A 1 216 ? 67.051 9.179 8.723 1.00 8.13 216 ALA A N 1
ATOM 1634 C CA . ALA A 1 216 ? 65.633 9.054 8.999 1.00 9.24 216 ALA A CA 1
ATOM 1635 C C . ALA A 1 216 ? 64.942 8.183 7.939 1.00 10.35 216 ALA A C 1
ATOM 1636 O O . ALA A 1 216 ? 65.478 8.008 6.846 1.00 10.76 216 ALA A O 1
ATOM 1638 N N . PRO A 1 217 ? 63.774 7.639 8.285 1.00 10.07 217 PRO A N 1
ATOM 1639 C CA . PRO A 1 217 ? 63.026 6.860 7.307 1.00 13.72 217 PRO A CA 1
ATOM 1640 C C . PRO A 1 217 ? 62.679 7.658 6.058 1.00 13.72 217 PRO A C 1
ATOM 1641 O O . PRO A 1 217 ? 62.131 8.752 6.177 1.00 11.62 217 PRO A O 1
ATOM 1645 N N . ARG A 1 218 ? 63.010 7.096 4.900 1.00 13.57 218 ARG A N 1
ATOM 1646 C CA . ARG A 1 218 ? 62.750 7.763 3.627 1.00 13.22 218 ARG A CA 1
ATOM 1647 C C . ARG A 1 218 ? 61.307 8.226 3.455 1.00 14.02 218 ARG A C 1
ATOM 1648 O O . ARG A 1 218 ? 61.054 9.299 2.869 1.00 14.53 218 ARG A O 1
ATOM 1656 N N . GLU A 1 219 ? 60.343 7.462 3.959 1.00 13.00 219 GLU A N 1
ATOM 1657 C CA . GLU A 1 219 ? 58.945 7.828 3.780 1.00 16.38 219 GLU A CA 1
ATOM 1658 C C . GLU A 1 219 ? 58.624 9.151 4.482 1.00 16.84 219 GLU A C 1
ATOM 1659 O O . GLU A 1 219 ? 57.738 9.899 4.061 1.00 16.38 219 GLU A O 1
ATOM 1665 N N . ILE A 1 220 ? 59.348 9.436 5.569 1.00 12.79 220 ILE A N 1
ATOM 1666 C CA . ILE A 1 220 ? 59.121 10.670 6.298 1.00 9.12 220 ILE A CA 1
ATOM 1667 C C . ILE A 1 220 ? 59.931 11.783 5.622 1.00 9.27 220 ILE A C 1
ATOM 1668 O O . ILE A 1 220 ? 59.427 12.918 5.510 1.00 10.67 220 ILE A O 1
ATOM 1673 N N . VAL A 1 221 ? 61.137 11.476 5.195 1.00 10.63 221 VAL A N 1
ATOM 1674 C CA . VAL A 1 221 ? 61.911 12.525 4.517 1.00 10.13 221 VAL A CA 1
ATOM 1675 C C . VAL A 1 221 ? 61.160 13.025 3.287 1.00 13.44 221 VAL A C 1
ATOM 1676 O O . VAL A 1 221 ? 61.199 14.223 2.958 1.00 12.33 221 VAL A O 1
ATOM 1680 N N . GLU A 1 222 ? 60.483 12.131 2.592 1.00 11.19 222 GLU A N 1
ATOM 1681 C CA . GLU A 1 222 ? 59.734 12.480 1.403 1.00 12.64 222 GLU A CA 1
ATOM 1682 C C . GLU A 1 222 ? 58.663 13.522 1.695 1.00 14.17 222 GLU A C 1
ATOM 1683 O O . GLU A 1 222 ? 58.328 14.331 0.822 1.00 13.20 222 GLU A O 1
ATOM 1689 N N . LYS A 1 223 ? 58.153 13.591 2.928 1.00 14.59 223 LYS A N 1
ATOM 1690 C CA . LYS A 1 223 ? 57.148 14.596 3.261 1.00 13.70 223 LYS A CA 1
ATOM 1691 C C . LYS A 1 223 ? 57.708 16.004 3.153 1.00 13.25 223 LYS A C 1
ATOM 1692 O O . LYS A 1 223 ? 56.930 16.952 3.038 1.00 16.75 223 LYS A O 1
ATOM 1698 N N . TYR A 1 224 ? 59.013 16.185 3.198 1.00 9.55 224 TYR A N 1
ATOM 1699 C CA . TYR A 1 224 ? 59.683 17.476 3.213 1.00 10.87 224 TYR A CA 1
ATOM 1700 C C . TYR A 1 224 ? 60.355 17.790 1.888 1.00 10.12 224 TYR A C 1
ATOM 1701 O O . TYR A 1 224 ? 61.008 18.814 1.795 1.00 9.96 224 TYR A O 1
ATOM 1710 N N . ARG A 1 225 ? 60.171 16.975 0.858 1.00 10.83 225 ARG A N 1
ATOM 1711 C CA . ARG A 1 225 ? 60.791 17.269 -0.436 1.00 8.89 225 ARG A CA 1
ATOM 1712 C C . ARG A 1 225 ? 60.460 18.672 -0.937 1.00 10.04 225 ARG A C 1
ATOM 1713 O O . ARG A 1 225 ? 59.302 19.057 -1.083 1.00 11.50 225 ARG A O 1
ATOM 1721 N N . GLY A 1 226 ? 61.519 19.443 -1.141 1.00 11.00 226 GLY A N 1
ATOM 1722 C CA . GLY A 1 226 ? 61.352 20.809 -1.617 1.00 12.32 226 GLY A CA 1
ATOM 1723 C C . GLY A 1 226 ? 61.091 21.852 -0.567 1.00 10.83 226 GLY A C 1
ATOM 1724 O O . GLY A 1 226 ? 61.144 23.056 -0.883 1.00 12.04 226 GLY A O 1
ATOM 1725 N N . ARG A 1 227 ? 60.829 21.461 0.684 1.00 11.43 227 ARG A N 1
ATOM 1726 C CA . ARG A 1 227 ? 60.436 22.440 1.695 1.00 11.14 227 ARG A CA 1
ATOM 1727 C C . ARG A 1 227 ? 61.552 23.429 1.996 1.00 8.23 227 ARG A C 1
ATOM 1728 O O . ARG A 1 227 ? 61.251 24.561 2.426 1.00 10.87 227 ARG A O 1
ATOM 1736 N N . TYR A 1 228 ? 62.816 23.101 1.795 1.00 8.88 228 TYR A N 1
ATOM 1737 C CA . TYR A 1 228 ? 63.938 23.911 2.192 1.00 10.29 228 TYR A CA 1
ATOM 1738 C C . TYR A 1 228 ? 64.773 24.452 1.024 1.00 8.50 228 TYR A C 1
ATOM 1739 O O . TYR A 1 228 ? 65.874 24.939 1.189 1.00 9.11 228 TYR A O 1
ATOM 1748 N N . ASP A 1 229 ? 64.148 24.409 -0.164 1.00 10.68 229 ASP A N 1
ATOM 1749 C CA . ASP A 1 229 ? 64.845 24.823 -1.381 1.00 9.64 229 ASP A CA 1
ATOM 1750 C C . ASP A 1 229 ? 65.242 26.306 -1.320 1.00 8.89 229 ASP A C 1
ATOM 1751 O O . ASP A 1 229 ? 66.202 26.697 -1.972 1.00 9.74 229 ASP A O 1
ATOM 1756 N N . ALA A 1 230 ? 64.547 27.108 -0.528 1.00 10.37 230 ALA A N 1
ATOM 1757 C CA . ALA A 1 230 ? 64.872 28.548 -0.436 1.00 9.08 230 ALA A CA 1
ATOM 1758 C C . ALA A 1 230 ? 66.041 28.783 0.497 1.00 11.48 230 ALA A C 1
ATOM 1759 O O . ALA A 1 230 ? 66.571 29.910 0.566 1.00 10.81 230 ALA A O 1
ATOM 1761 N N . GLY A 1 231 ? 66.507 27.785 1.260 1.00 8.40 231 GLY A N 1
ATOM 1762 C CA . GLY A 1 231 ? 67.745 27.935 2.009 1.00 6.98 231 GLY A CA 1
ATOM 1763 C C . GLY A 1 231 ? 67.588 28.421 3.422 1.00 7.29 231 GLY A C 1
ATOM 1764 O O . GLY A 1 231 ? 66.513 28.713 3.877 1.00 7.81 231 GLY A O 1
ATOM 1765 N N . PRO A 1 232 ? 68.757 28.424 4.100 1.00 8.18 232 PRO A N 1
ATOM 1766 C CA . PRO A 1 232 ? 68.743 28.629 5.550 1.00 6.56 232 PRO A CA 1
ATOM 1767 C C . PRO A 1 232 ? 68.468 30.063 5.995 1.00 9.33 232 PRO A C 1
ATOM 1768 O O . PRO A 1 232 ? 68.038 30.308 7.120 1.00 8.79 232 PRO A O 1
ATOM 1772 N N . GLU A 1 233 ? 68.688 31.043 5.109 1.00 9.82 233 GLU A N 1
ATOM 1773 C CA . GLU A 1 233 ? 68.339 32.423 5.529 1.00 8.40 233 GLU A CA 1
ATOM 1774 C C . GLU A 1 233 ? 66.879 32.708 5.282 1.00 9.04 233 GLU A C 1
ATOM 1775 O O . GLU A 1 233 ? 66.262 33.346 6.153 1.00 8.86 233 GLU A O 1
ATOM 1781 N N . ALA A 1 234 ? 66.312 32.265 4.161 1.00 7.26 234 ALA A N 1
ATOM 1782 C CA . ALA A 1 234 ? 64.872 32.299 4.032 1.00 7.76 234 ALA A CA 1
ATOM 1783 C C . ALA A 1 234 ? 64.204 31.592 5.223 1.00 8.52 234 ALA A C 1
ATOM 1784 O O . ALA A 1 234 ? 63.196 32.061 5.719 1.00 9.56 234 ALA A O 1
ATOM 1786 N N . LEU A 1 235 ? 64.791 30.450 5.608 1.00 8.40 235 LEU A N 1
ATOM 1787 C CA . LEU A 1 235 ? 64.206 29.790 6.780 1.00 8.00 235 LEU A CA 1
ATOM 1788 C C . LEU A 1 235 ? 64.293 30.642 8.043 1.00 8.77 235 LEU A C 1
ATOM 1789 O O . LEU A 1 235 ? 63.316 30.738 8.801 1.00 9.56 235 LEU A O 1
ATOM 1794 N N . ARG A 1 236 ? 65.481 31.193 8.280 1.00 7.75 236 ARG A N 1
ATOM 1795 C CA . ARG A 1 236 ? 65.626 32.039 9.479 1.00 8.60 236 ARG A CA 1
ATOM 1796 C C . ARG A 1 236 ? 64.568 33.141 9.505 1.00 10.35 236 ARG A C 1
ATOM 1797 O O . ARG A 1 236 ? 64.007 33.456 10.543 1.00 9.33 236 ARG A O 1
ATOM 1805 N N . GLN A 1 237 ? 64.301 33.734 8.362 1.00 10.53 237 GLN A N 1
ATOM 1806 C CA . GLN A 1 237 ? 63.287 34.797 8.325 1.00 9.54 237 GLN A CA 1
ATOM 1807 C C . GLN A 1 237 ? 61.913 34.246 8.633 1.00 11.35 237 GLN A C 1
ATOM 1808 O O . GLN A 1 237 ? 61.113 34.884 9.340 1.00 9.56 237 GLN A O 1
ATOM 1814 N N . GLU A 1 238 ? 61.558 33.065 8.131 1.00 9.43 238 GLU A N 1
ATOM 1815 C CA . GLU A 1 238 ? 60.300 32.433 8.456 1.00 8.90 238 GLU A CA 1
ATOM 1816 C C . GLU A 1 238 ? 60.163 32.163 9.965 1.00 8.19 238 GLU A C 1
ATOM 1817 O O . GLU A 1 238 ? 59.111 32.485 10.521 1.00 11.10 238 GLU A O 1
ATOM 1823 N N . ARG A 1 239 ? 61.203 31.621 10.562 1.00 8.38 239 ARG A N 1
ATOM 1824 C CA . ARG A 1 239 ? 61.255 31.319 11.991 1.00 8.41 239 ARG A CA 1
ATOM 1825 C C . ARG A 1 239 ? 61.122 32.583 12.826 1.00 9.94 239 ARG A C 1
ATOM 1826 O O . ARG A 1 239 ? 60.338 32.621 13.790 1.00 9.00 239 ARG A O 1
ATOM 1834 N N . LEU A 1 240 ? 61.868 33.618 12.500 1.00 8.54 240 LEU A N 1
ATOM 1835 C CA . LEU A 1 240 ? 61.776 34.858 13.286 1.00 8.35 240 LEU A CA 1
ATOM 1836 C C . LEU A 1 240 ? 60.375 35.418 13.226 1.00 10.03 240 LEU A C 1
ATOM 1837 O O . LEU A 1 240 ? 59.781 35.880 14.195 1.00 11.10 240 LEU A O 1
ATOM 1842 N N . ALA A 1 241 ? 59.788 35.452 12.030 1.00 9.47 241 ALA A N 1
ATOM 1843 C CA . ALA A 1 241 ? 58.453 35.993 11.887 1.00 9.80 241 ALA A CA 1
ATOM 1844 C C . ALA A 1 241 ? 57.447 35.193 12.706 1.00 11.39 241 ALA A C 1
ATOM 1845 O O . ALA A 1 241 ? 56.574 35.767 13.356 1.00 12.04 241 ALA A O 1
ATOM 1847 N N . ARG A 1 242 ? 57.556 33.877 12.690 1.00 9.58 242 ARG A N 1
ATOM 1848 C CA . ARG A 1 242 ? 56.631 33.035 13.438 1.00 10.24 242 ARG A CA 1
ATOM 1849 C C . ARG A 1 242 ? 56.815 33.160 14.955 1.00 12.56 242 ARG A C 1
ATOM 1850 O O . ARG A 1 242 ? 55.816 33.173 15.665 1.00 11.92 242 ARG A O 1
ATOM 1858 N N . LEU A 1 243 ? 58.065 33.199 15.390 1.00 8.90 243 LEU A N 1
ATOM 1859 C CA . LEU A 1 243 ? 58.370 33.425 16.802 1.00 10.09 243 LEU A CA 1
ATOM 1860 C C . LEU A 1 243 ? 57.680 34.699 17.305 1.00 11.76 243 LEU A C 1
ATOM 1861 O O . LEU A 1 243 ? 57.078 34.758 18.381 1.00 13.00 243 LEU A O 1
ATOM 1866 N N . LYS A 1 244 ? 57.786 35.749 16.503 1.00 11.92 244 LYS A N 1
ATOM 1867 C CA . LYS A 1 244 ? 57.095 36.993 16.880 1.00 11.67 244 LYS A CA 1
ATOM 1868 C C . LYS A 1 244 ? 55.585 36.853 16.784 1.00 12.46 244 LYS A C 1
ATOM 1869 O O . LYS A 1 244 ? 54.855 37.297 17.672 1.00 15.79 244 LYS A O 1
ATOM 1875 N N . GLU A 1 245 ? 55.042 36.235 15.755 1.00 13.04 245 GLU A N 1
ATOM 1876 C CA . GLU A 1 245 ? 53.594 36.085 15.681 1.00 13.73 245 GLU A CA 1
ATOM 1877 C C . GLU A 1 245 ? 53.034 35.331 16.887 1.00 16.46 245 GLU A C 1
ATOM 1878 O O . GLU A 1 245 ? 51.941 35.592 17.408 1.00 16.34 245 GLU A O 1
ATOM 1884 N N . LEU A 1 246 ? 53.761 34.326 17.354 1.00 15.04 246 LEU A N 1
ATOM 1885 C CA . LEU A 1 246 ? 53.317 33.484 18.461 1.00 14.46 246 LEU A CA 1
ATOM 1886 C C . LEU A 1 246 ? 53.627 34.091 19.815 1.00 13.21 246 LEU A C 1
ATOM 1887 O O . LEU A 1 246 ? 53.167 33.505 20.813 1.00 17.24 246 LEU A O 1
ATOM 1892 N N . GLY A 1 247 ? 54.370 35.171 19.902 1.00 13.91 247 GLY A N 1
ATOM 1893 C CA . GLY A 1 247 ? 54.656 35.801 21.191 1.00 15.99 247 GLY A CA 1
ATOM 1894 C C . GLY A 1 247 ? 55.842 35.214 21.918 1.00 13.50 247 GLY A C 1
ATOM 1895 O O . GLY A 1 247 ? 56.063 35.447 23.116 1.00 15.11 247 GLY A O 1
ATOM 1896 N N . LEU A 1 248 ? 56.680 34.449 21.256 1.00 11.82 248 LEU A N 1
ATOM 1897 C CA . LEU A 1 248 ? 57.829 33.801 21.869 1.00 11.85 248 LEU A CA 1
ATOM 1898 C C . LEU A 1 248 ? 59.035 34.738 21.950 1.00 13.80 248 LEU A C 1
ATOM 1899 O O . LEU A 1 248 ? 59.894 34.592 22.821 1.00 12.17 248 LEU A O 1
ATOM 1904 N N . VAL A 1 249 ? 59.031 35.697 20.999 1.00 13.05 249 VAL A N 1
ATOM 1905 C CA . VAL A 1 249 ? 60.046 36.731 21.010 1.00 13.22 249 VAL A CA 1
ATOM 1906 C C . VAL A 1 249 ? 59.305 38.059 20.757 1.00 13.22 249 VAL A C 1
ATOM 1907 O O . VAL A 1 249 ? 58.293 38.058 20.057 1.00 14.82 249 VAL A O 1
ATOM 1911 N N . GLU A 1 250 ? 59.806 39.129 21.348 1.00 15.37 250 GLU A N 1
ATOM 1912 C CA . GLU A 1 250 ? 59.079 40.389 21.182 1.00 17.29 250 GLU A CA 1
ATOM 1913 C C . GLU A 1 250 ? 59.352 40.967 19.799 1.00 17.02 250 GLU A C 1
ATOM 1914 O O . GLU A 1 250 ? 60.418 40.752 19.234 1.00 17.42 250 GLU A O 1
ATOM 1916 N N . ALA A 1 251 ? 58.401 41.711 19.268 1.00 24.68 251 ALA A N 1
ATOM 1917 C CA . ALA A 1 251 ? 58.457 42.180 17.882 1.00 24.89 251 ALA A CA 1
ATOM 1918 C C . ALA A 1 251 ? 59.696 43.022 17.608 1.00 20.24 251 ALA A C 1
ATOM 1919 O O . ALA A 1 251 ? 60.176 43.051 16.461 1.00 25.94 251 ALA A O 1
ATOM 1921 N N . ASP A 1 252 ? 60.251 43.705 18.610 1.00 17.26 252 ASP A N 1
ATOM 1922 C CA . ASP A 1 252 ? 61.343 44.629 18.312 1.00 21.57 252 ASP A CA 1
ATOM 1923 C C . ASP A 1 252 ? 62.709 43.993 18.442 1.00 20.54 252 ASP A C 1
ATOM 1924 O O . ASP A 1 252 ? 63.725 44.704 18.433 1.00 21.38 252 ASP A O 1
ATOM 1929 N N . VAL A 1 253 ? 62.782 42.667 18.603 1.00 16.77 253 VAL A N 1
ATOM 1930 C CA . VAL A 1 253 ? 64.081 42.090 18.966 1.00 13.67 253 VAL A CA 1
ATOM 19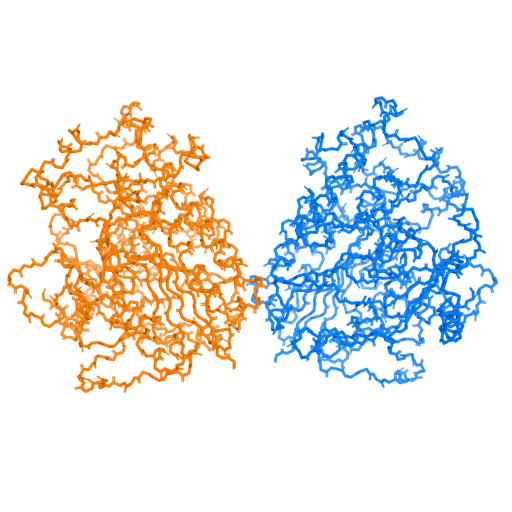31 C C . VAL A 1 253 ? 65.000 42.066 17.760 1.00 15.73 253 VAL A C 1
ATOM 1932 O O . VAL A 1 253 ? 64.601 41.690 16.669 1.00 19.34 253 VAL A O 1
ATOM 1936 N N . GLU A 1 254 ? 66.223 42.493 17.974 1.00 14.39 254 GLU A N 1
ATOM 1937 C CA . GLU A 1 254 ? 67.266 42.551 16.970 1.00 14.43 254 GLU A CA 1
ATOM 1938 C C . GLU A 1 254 ? 67.994 41.211 16.953 1.00 13.59 254 GLU A C 1
ATOM 1939 O O . GLU A 1 254 ? 68.647 40.865 17.943 1.00 12.90 254 GLU A O 1
ATOM 1945 N N . ALA A 1 255 ? 67.871 40.470 15.839 1.00 11.37 255 ALA A N 1
ATOM 1946 C CA . ALA A 1 255 ? 68.533 39.164 15.784 1.00 12.52 255 ALA A CA 1
ATOM 1947 C C . ALA A 1 255 ? 70.016 39.273 15.528 1.00 11.42 255 ALA A C 1
ATOM 1948 O O . ALA A 1 255 ? 70.460 40.119 14.730 1.00 12.77 255 ALA A O 1
ATOM 1950 N N . HIS A 1 256 ? 70.805 38.399 16.145 1.00 9.07 256 HIS A N 1
ATOM 1951 C CA . HIS A 1 256 ? 72.228 38.428 15.961 1.00 8.74 256 HIS A CA 1
ATOM 1952 C C . HIS A 1 256 ? 72.517 38.130 14.507 1.00 10.97 256 HIS A C 1
ATOM 1953 O O . HIS A 1 256 ? 71.932 37.214 13.905 1.00 12.09 256 HIS A O 1
ATOM 1960 N N . PRO A 1 257 ? 73.420 38.857 13.870 1.00 11.64 257 PRO A N 1
ATOM 1961 C CA . PRO A 1 257 ? 73.824 38.452 12.510 1.00 12.54 257 PRO A CA 1
ATOM 1962 C C . PRO A 1 257 ? 74.336 37.023 12.414 1.00 11.11 257 PRO A C 1
ATOM 1963 O O . PRO A 1 257 ? 74.902 36.462 13.362 1.00 12.88 257 PRO A O 1
ATOM 1967 N N . VAL A 1 258 ? 74.154 36.421 11.253 1.00 10.16 258 VAL A N 1
ATOM 1968 C CA . VAL A 1 258 ? 74.564 35.056 10.981 1.00 10.99 258 VAL A CA 1
ATOM 1969 C C . VAL A 1 258 ? 76.050 35.037 10.635 1.00 14.50 258 VAL A C 1
ATOM 1970 O O . VAL A 1 258 ? 76.432 35.746 9.713 1.00 17.07 258 VAL A O 1
ATOM 1974 N N . LEU A 1 259 ? 76.827 34.222 11.314 1.00 11.93 259 LEU A N 1
ATOM 1975 C CA . LEU A 1 259 ? 78.255 34.125 11.153 1.00 14.26 259 LEU A CA 1
ATOM 1976 C C . LEU A 1 259 ? 78.680 32.734 10.685 1.00 15.29 259 LEU A C 1
ATOM 1977 O O . LEU A 1 259 ? 78.436 31.717 11.374 1.00 14.58 259 LEU A O 1
ATOM 1982 N N . ALA A 1 260 ? 79.306 32.687 9.528 1.00 14.28 260 ALA A N 1
ATOM 1983 C CA . ALA A 1 260 ? 79.736 31.427 8.911 1.00 15.12 260 ALA A CA 1
ATOM 1984 C C . ALA A 1 260 ? 80.879 31.682 7.944 1.00 17.56 260 ALA A C 1
ATOM 1985 O O . ALA A 1 260 ? 80.931 32.690 7.249 1.00 19.48 260 ALA A O 1
ATOM 1987 N N . LEU A 1 261 ? 81.815 30.747 7.914 1.00 17.78 261 LEU A N 1
ATOM 1988 C CA . LEU A 1 261 ? 82.915 30.832 6.954 1.00 22.88 261 LEU A CA 1
ATOM 1989 C C . LEU A 1 261 ? 82.554 30.165 5.652 1.00 18.51 261 LEU A C 1
ATOM 1990 O O . LEU A 1 261 ? 83.239 30.184 4.622 1.00 27.42 261 LEU A O 1
ATOM 1992 N N . THR A 1 262 ? 81.432 29.472 5.663 1.00 13.09 262 THR A N 1
ATOM 1993 C CA . THR A 1 262 ? 80.977 28.788 4.458 1.00 14.91 262 THR A CA 1
ATOM 1994 C C . THR A 1 262 ? 80.351 29.750 3.432 1.00 15.34 262 THR A C 1
ATOM 1995 O O . THR A 1 262 ? 80.104 30.915 3.753 1.00 14.92 262 THR A O 1
ATOM 1999 N N . ARG A 1 263 ? 80.049 29.286 2.219 1.00 12.69 263 ARG A N 1
ATOM 2000 C CA . ARG A 1 263 ? 79.325 30.139 1.274 1.00 13.92 263 ARG A CA 1
ATOM 2001 C C . ARG A 1 263 ? 77.862 30.231 1.622 1.00 12.09 263 ARG A C 1
ATOM 2002 O O . ARG A 1 263 ? 77.201 29.238 1.954 1.00 12.84 263 ARG A O 1
ATOM 2010 N N . GLU A 1 264 ? 77.340 31.453 1.528 1.00 11.22 264 GLU A N 1
ATOM 2011 C CA . GLU A 1 264 ? 75.902 31.717 1.590 1.00 10.79 264 GLU A CA 1
ATOM 2012 C C . GLU A 1 264 ? 75.159 30.991 0.473 1.00 8.77 264 GLU A C 1
ATOM 2013 O O . GLU A 1 264 ? 75.746 30.711 -0.596 1.00 11.69 264 GLU A O 1
ATOM 2019 N N . TRP A 1 265 ? 73.888 30.701 0.662 1.00 9.62 265 TRP A N 1
ATOM 2020 C CA . TRP A 1 265 ? 73.068 29.933 -0.227 1.00 10.34 265 TRP A CA 1
ATOM 2021 C C . TRP A 1 265 ? 73.192 30.358 -1.694 1.00 13.20 265 TRP A C 1
ATOM 2022 O O . TRP A 1 265 ? 73.344 29.548 -2.600 1.00 10.94 265 TRP A O 1
ATOM 2033 N N . GLU A 1 266 ? 73.061 31.662 -1.904 1.00 11.37 266 GLU A N 1
ATOM 2034 C CA . GLU A 1 266 ? 73.060 32.184 -3.280 1.00 12.23 266 GLU A CA 1
ATOM 2035 C C . GLU A 1 266 ? 74.405 32.084 -3.958 1.00 11.58 266 GLU A C 1
ATOM 2036 O O . GLU A 1 266 ? 74.495 32.337 -5.189 1.00 11.25 266 GLU A O 1
ATOM 2042 N N . ALA A 1 267 ? 75.478 31.745 -3.266 1.00 9.84 267 ALA A N 1
ATOM 2043 C CA . ALA A 1 267 ? 76.792 31.535 -3.836 1.00 10.05 267 ALA A CA 1
ATOM 2044 C C . ALA A 1 267 ? 77.072 30.080 -4.187 1.00 10.85 267 ALA A C 1
ATOM 2045 O O . ALA A 1 267 ? 78.079 29.767 -4.812 1.00 12.20 267 ALA A O 1
ATOM 2047 N N . LEU A 1 268 ? 76.185 29.199 -3.763 1.00 11.83 268 LEU A N 1
ATOM 2048 C CA . LEU A 1 268 ? 76.314 27.764 -3.943 1.00 10.93 268 LEU A CA 1
ATOM 2049 C C . LEU A 1 268 ? 75.874 27.384 -5.343 1.00 11.60 268 LEU A C 1
ATOM 2050 O O . LEU A 1 268 ? 74.957 27.989 -5.885 1.00 15.28 268 LEU A O 1
ATOM 2055 N N . GLU A 1 269 ? 76.502 26.336 -5.874 1.00 14.94 269 GLU A N 1
ATOM 2056 C CA . GLU A 1 269 ? 76.016 25.701 -7.091 1.00 17.20 269 GLU A CA 1
ATOM 2057 C C . GLU A 1 269 ? 74.762 24.879 -6.898 1.00 14.34 269 GLU A C 1
ATOM 2058 O O . GLU A 1 269 ? 74.487 24.446 -5.733 1.00 14.98 269 GLU A O 1
ATOM 2064 N N . ASP A 1 270 ? 73.933 24.611 -7.913 1.00 13.51 270 ASP A N 1
ATOM 2065 C CA . ASP A 1 270 ? 72.688 23.838 -7.776 1.00 12.81 270 ASP A CA 1
ATOM 2066 C C . ASP A 1 270 ? 72.936 22.509 -7.061 1.00 14.89 270 ASP A C 1
ATOM 2067 O O . ASP A 1 270 ? 72.137 22.219 -6.159 1.00 14.05 270 ASP A O 1
ATOM 2072 N N . GLU A 1 271 ? 73.937 21.736 -7.395 1.00 13.02 271 GLU A N 1
ATOM 2073 C CA . GLU A 1 271 ? 74.182 20.416 -6.793 1.00 13.54 271 GLU A CA 1
ATOM 2074 C C . GLU A 1 271 ? 74.447 20.522 -5.305 1.00 16.85 271 GLU A C 1
ATOM 2075 O O . GLU A 1 271 ? 74.011 19.695 -4.501 1.00 16.06 271 GLU A O 1
ATOM 2077 N N . GLU A 1 272 ? 75.160 21.571 -4.906 1.00 14.19 272 GLU A N 1
ATOM 2078 C CA . GLU A 1 272 ? 75.562 21.850 -3.537 1.00 16.88 272 GLU A CA 1
ATOM 2079 C C . GLU A 1 272 ? 74.364 22.240 -2.701 1.00 16.12 272 GLU A C 1
ATOM 2080 O O . GLU A 1 272 ? 74.165 21.721 -1.606 1.00 15.58 272 GLU A O 1
ATOM 2086 N N . ARG A 1 273 ? 73.554 23.161 -3.212 1.00 13.21 273 ARG A N 1
ATOM 2087 C CA . ARG A 1 273 ? 72.265 23.465 -2.607 1.00 13.86 273 ARG A CA 1
ATOM 2088 C C . ARG A 1 273 ? 71.353 22.247 -2.468 1.00 13.58 273 ARG A C 1
ATOM 2089 O O . ARG A 1 273 ? 70.759 22.097 -1.393 1.00 12.09 273 ARG A O 1
ATOM 2097 N N . ALA A 1 274 ? 71.251 21.408 -3.504 1.00 9.41 274 ALA A N 1
ATOM 2098 C CA . ALA A 1 274 ? 70.330 20.284 -3.393 1.00 11.13 274 ALA A CA 1
ATOM 2099 C C . ALA A 1 274 ? 70.757 19.361 -2.243 1.00 9.08 274 ALA A C 1
ATOM 2100 O O . ALA A 1 274 ? 69.886 18.862 -1.532 1.00 10.74 274 ALA A O 1
ATOM 2102 N N . LYS A 1 275 ? 72.054 19.137 -2.114 1.00 10.79 275 LYS A N 1
ATOM 2103 C CA . LYS A 1 275 ? 72.534 18.270 -1.029 1.00 10.58 275 LYS A CA 1
ATOM 2104 C C . LYS A 1 275 ? 72.324 18.870 0.332 1.00 12.01 275 LYS A C 1
ATOM 2105 O O . LYS A 1 275 ? 71.973 18.156 1.305 1.00 10.50 275 LYS A O 1
ATOM 2111 N N . SER A 1 276 ? 72.500 20.199 0.456 1.00 8.94 276 SER A N 1
ATOM 2112 C CA . SER A 1 276 ? 72.294 20.880 1.715 1.00 7.55 276 SER A CA 1
ATOM 2113 C C . SER A 1 276 ? 70.818 20.914 2.103 1.00 10.74 276 SER A C 1
ATOM 2114 O O . SER A 1 276 ? 70.496 20.660 3.285 1.00 9.36 276 SER A O 1
ATOM 2117 N N . ALA A 1 277 ? 69.942 21.216 1.150 1.00 8.08 277 ALA A N 1
ATOM 2118 C CA . ALA A 1 277 ? 68.503 21.172 1.362 1.00 7.65 277 ALA A CA 1
ATOM 2119 C C . ALA A 1 277 ? 68.081 19.781 1.773 1.00 8.37 277 ALA A C 1
ATOM 2120 O O . ALA A 1 277 ? 67.268 19.671 2.686 1.00 8.98 277 ALA A O 1
ATOM 2122 N N . ARG A 1 278 ? 68.614 18.752 1.152 1.00 9.35 278 ARG A N 1
ATOM 2123 C CA . ARG A 1 278 ? 68.233 17.369 1.510 1.00 8.51 278 ARG A CA 1
ATOM 2124 C C . ARG A 1 278 ? 68.660 17.064 2.917 1.00 9.98 278 ARG A C 1
ATOM 2125 O O . ARG A 1 278 ? 67.966 16.346 3.631 1.00 8.04 278 ARG A O 1
ATOM 2133 N N . ALA A 1 279 ? 69.826 17.568 3.349 1.00 9.67 279 ALA A N 1
ATOM 2134 C CA . ALA A 1 279 ? 70.224 17.368 4.744 1.00 10.24 279 ALA A CA 1
ATOM 2135 C C . ALA A 1 279 ? 69.193 17.969 5.679 1.00 9.19 279 ALA A C 1
ATOM 2136 O O . ALA A 1 279 ? 68.826 17.386 6.704 1.00 9.23 279 ALA A O 1
ATOM 2138 N N . MET A 1 280 ? 68.668 19.152 5.372 1.00 8.25 280 MET A N 1
ATOM 2139 C CA . MET A 1 280 ? 67.628 19.748 6.230 1.00 8.82 280 MET A CA 1
ATOM 2140 C C . MET A 1 280 ? 66.304 19.015 6.162 1.00 7.75 280 MET A C 1
ATOM 2141 O O . MET A 1 280 ? 65.584 18.905 7.173 1.00 8.66 280 MET A O 1
ATOM 2146 N N . GLU A 1 281 ? 65.962 18.462 5.005 1.00 9.20 281 GLU A N 1
ATOM 2147 C CA . GLU A 1 281 ? 64.770 17.622 4.888 1.00 8.80 281 GLU A CA 1
ATOM 2148 C C . GLU A 1 281 ? 64.893 16.396 5.805 1.00 9.08 281 GLU A C 1
ATOM 2149 O O . GLU A 1 281 ? 63.925 16.056 6.484 1.00 8.29 281 GLU A O 1
ATOM 2155 N N . VAL A 1 282 ? 66.066 15.753 5.771 1.00 9.48 282 VAL A N 1
ATOM 2156 C CA . VAL A 1 282 ? 66.296 14.611 6.671 1.00 8.23 282 VAL A CA 1
ATOM 2157 C C . VAL A 1 282 ? 66.221 15.028 8.129 1.00 7.96 282 VAL A C 1
ATOM 2158 O O . VAL A 1 282 ? 65.568 14.346 8.950 1.00 8.45 282 VAL A O 1
ATOM 2162 N N . TYR A 1 283 ? 66.844 16.136 8.507 1.00 6.71 283 TYR A N 1
ATOM 2163 C CA . TYR A 1 283 ? 66.703 16.643 9.862 1.00 7.11 283 TYR A CA 1
ATOM 2164 C C . TYR A 1 283 ? 65.243 16.792 10.267 1.00 7.73 283 TYR A C 1
ATOM 2165 O O . TYR A 1 283 ? 64.842 16.352 11.348 1.00 7.81 283 TYR A O 1
ATOM 2174 N N . ALA A 1 284 ? 64.441 17.444 9.426 1.00 6.50 284 ALA A N 1
ATOM 2175 C CA . ALA A 1 284 ? 63.026 17.644 9.696 1.00 7.52 284 ALA A CA 1
ATOM 2176 C C . ALA A 1 284 ? 62.342 16.310 9.954 1.00 7.11 284 ALA A C 1
ATOM 2177 O O . ALA A 1 284 ? 61.581 16.160 10.914 1.00 8.65 284 ALA A O 1
ATOM 2179 N N . ALA A 1 285 ? 62.619 15.314 9.143 1.00 7.53 285 ALA A N 1
ATOM 2180 C CA . ALA A 1 285 ? 62.072 13.987 9.328 1.00 7.82 285 ALA A CA 1
ATOM 2181 C C . ALA A 1 285 ? 62.530 13.352 10.619 1.00 8.04 285 ALA A C 1
ATOM 2182 O O . ALA A 1 285 ? 61.780 12.622 11.241 1.00 8.15 285 ALA A O 1
ATOM 2184 N N . MET A 1 286 ? 63.799 13.586 11.002 1.00 8.55 286 MET A N 1
ATOM 2185 C CA . MET A 1 286 ? 64.229 13.043 12.294 1.00 6.86 286 MET A CA 1
ATOM 2186 C C . MET A 1 286 ? 63.397 13.594 13.427 1.00 8.32 286 MET A C 1
ATOM 2187 O O . MET A 1 286 ? 63.018 12.909 14.394 1.00 9.33 286 MET A O 1
ATOM 2192 N N . VAL A 1 287 ? 63.114 14.902 13.362 1.00 8.77 287 VAL A N 1
ATOM 2193 C CA . VAL A 1 287 ? 62.351 15.591 14.401 1.00 7.42 287 VAL A CA 1
ATOM 2194 C C . VAL A 1 287 ? 60.907 15.127 14.387 1.00 8.00 287 VAL A C 1
ATOM 2195 O O . VAL A 1 287 ? 60.326 14.805 15.423 1.00 8.16 287 VAL A O 1
ATOM 2199 N N . GLU A 1 288 ? 60.314 14.994 13.176 1.00 7.92 288 GLU A N 1
ATOM 2200 C CA . GLU A 1 288 ? 58.970 14.445 13.087 1.00 7.36 288 GLU A CA 1
ATOM 2201 C C . GLU A 1 288 ? 58.869 13.034 13.659 1.00 8.54 288 GLU A C 1
ATOM 2202 O O . GLU A 1 288 ? 57.905 12.665 14.361 1.00 8.45 288 GLU A O 1
ATOM 2208 N N . ARG A 1 289 ? 59.842 12.207 13.311 1.00 8.69 289 ARG A N 1
ATOM 2209 C CA . ARG A 1 289 ? 59.788 10.815 13.773 1.00 10.20 289 ARG A CA 1
ATOM 2210 C C . ARG A 1 289 ? 60.047 10.720 15.267 1.00 8.91 289 ARG A C 1
ATOM 2211 O O . ARG A 1 289 ? 59.504 9.847 15.955 1.00 8.80 289 ARG A O 1
ATOM 2219 N N . MET A 1 290 ? 60.889 11.594 15.795 1.00 8.38 290 MET A N 1
ATOM 2220 C CA . MET A 1 290 ? 61.041 11.665 17.248 1.00 7.72 290 MET A CA 1
ATOM 2221 C C . MET A 1 290 ? 59.712 12.003 17.895 1.00 8.15 290 MET A C 1
ATOM 2222 O O . MET A 1 290 ? 59.276 11.422 18.905 1.00 8.09 290 MET A O 1
ATOM 2227 N N . ASP A 1 291 ? 59.040 13.020 17.351 1.00 9.61 291 ASP A N 1
ATOM 2228 C CA . ASP A 1 291 ? 57.727 13.411 17.867 1.00 9.49 291 ASP A CA 1
ATOM 2229 C C . ASP A 1 291 ? 56.692 12.287 17.802 1.00 8.12 291 ASP A C 1
ATOM 2230 O O . ASP A 1 291 ? 55.877 12.174 18.721 1.00 9.12 291 ASP A O 1
ATOM 2235 N N . TRP A 1 292 ? 56.741 11.529 16.725 1.00 8.97 292 TRP A N 1
ATOM 2236 C CA . TRP A 1 292 ? 55.832 10.380 16.592 1.00 8.27 292 TRP A CA 1
ATOM 2237 C C . TRP A 1 292 ? 56.060 9.377 17.699 1.00 9.14 292 TRP A C 1
ATOM 2238 O O . TRP A 1 292 ? 55.119 8.834 18.274 1.00 10.56 292 TRP A O 1
ATOM 2249 N N . ASN A 1 293 ? 57.331 9.126 18.025 1.00 8.67 293 ASN A N 1
ATOM 2250 C CA . ASN A 1 293 ? 57.622 8.191 19.105 1.00 8.86 293 ASN A CA 1
ATOM 2251 C C . ASN A 1 293 ? 57.214 8.774 20.440 1.00 8.85 293 ASN A C 1
ATOM 2252 O O . ASN A 1 293 ? 56.725 8.056 21.326 1.00 9.86 293 ASN A O 1
ATOM 2257 N N . ILE A 1 294 ? 57.388 10.058 20.665 1.00 8.77 294 ILE A N 1
ATOM 2258 C CA . ILE A 1 294 ? 56.853 10.688 21.870 1.00 9.00 294 ILE A CA 1
ATOM 2259 C C . ILE A 1 294 ? 55.345 10.459 21.945 1.00 8.15 294 ILE A C 1
ATOM 2260 O O . ILE A 1 294 ? 54.821 10.166 23.007 1.00 9.05 294 ILE A O 1
ATOM 2265 N N . GLY A 1 295 ? 54.652 10.594 20.808 1.00 8.53 295 GLY A N 1
ATOM 2266 C CA . GLY A 1 295 ? 53.203 10.390 20.763 1.00 8.50 295 GLY A CA 1
ATOM 2267 C C . GLY A 1 295 ? 52.841 8.985 21.200 1.00 9.41 295 GLY A C 1
ATOM 2268 O O . GLY A 1 295 ? 51.820 8.758 21.868 1.00 10.71 295 GLY A O 1
ATOM 2269 N N . ARG A 1 296 ? 53.634 7.983 20.850 1.00 8.73 296 ARG A N 1
ATOM 2270 C CA . ARG A 1 296 ? 53.339 6.621 21.213 1.00 10.41 296 ARG A CA 1
ATOM 2271 C C . ARG A 1 296 ? 53.378 6.454 22.726 1.00 12.06 296 ARG A C 1
ATOM 2272 O O . ARG A 1 296 ? 52.539 5.752 23.301 1.00 12.07 296 ARG A O 1
ATOM 2280 N N . VAL A 1 297 ? 54.339 7.086 23.376 1.00 9.25 297 VAL A N 1
ATOM 2281 C CA . VAL A 1 297 ? 54.494 7.004 24.815 1.00 9.90 297 VAL A CA 1
ATOM 2282 C C . VAL A 1 297 ? 53.399 7.798 25.502 1.00 11.84 297 VAL A C 1
ATOM 2283 O O . VAL A 1 297 ? 52.701 7.307 26.418 1.00 10.71 297 VAL A O 1
ATOM 2287 N N . VAL A 1 298 ? 53.194 9.052 25.100 1.00 9.40 298 VAL A N 1
ATOM 2288 C CA . VAL A 1 298 ? 52.171 9.877 25.717 1.00 9.76 298 VAL A CA 1
ATOM 2289 C C . VAL A 1 298 ? 50.770 9.332 25.491 1.00 9.81 298 VAL A C 1
ATOM 2290 O O . VAL A 1 298 ? 49.953 9.392 26.420 1.00 10.63 298 VAL A O 1
ATOM 2294 N N . ASP A 1 299 ? 50.458 8.794 24.323 1.00 10.81 299 ASP A N 1
ATOM 2295 C CA . ASP A 1 299 ? 49.124 8.307 24.016 1.00 9.22 299 ASP A CA 1
ATOM 2296 C C . ASP A 1 299 ? 48.829 7.078 24.865 1.00 12.37 299 ASP A C 1
ATOM 2297 O O . ASP A 1 299 ? 47.705 6.897 25.351 1.00 10.83 299 ASP A O 1
ATOM 2302 N N . TYR A 1 300 ? 49.825 6.242 25.085 1.00 10.18 300 TYR A N 1
ATOM 2303 C CA . TYR A 1 300 ? 49.688 5.100 25.978 1.00 10.39 300 TYR A CA 1
ATOM 2304 C C . TYR A 1 300 ? 49.350 5.582 27.383 1.00 12.28 300 TYR A C 1
ATOM 2305 O O . TYR A 1 300 ? 48.383 5.117 28.020 1.00 10.59 300 TYR A O 1
ATOM 2314 N N . LEU A 1 301 ? 50.110 6.542 27.913 1.00 8.99 301 LEU A N 1
ATOM 2315 C CA . LEU A 1 301 ? 49.830 7.035 29.252 1.00 8.50 301 LEU A CA 1
ATOM 2316 C C . LEU A 1 301 ? 48.448 7.674 29.354 1.00 11.50 301 LEU A C 1
ATOM 2317 O O . LEU A 1 301 ? 47.768 7.588 30.382 1.00 11.07 301 LEU A O 1
ATOM 2322 N N . ARG A 1 302 ? 48.031 8.378 28.300 1.00 9.38 302 ARG A N 1
ATOM 2323 C CA . ARG A 1 302 ? 46.713 9.000 28.247 1.00 9.99 302 ARG A CA 1
ATOM 2324 C C . ARG A 1 302 ? 45.613 7.938 28.361 1.00 13.08 302 ARG A C 1
ATOM 2325 O O . ARG A 1 302 ? 44.719 8.103 29.208 1.00 10.80 302 ARG A O 1
ATOM 2333 N N . ARG A 1 303 ? 45.713 6.915 27.520 1.00 10.08 303 ARG A N 1
ATOM 2334 C CA . ARG A 1 303 ? 44.727 5.837 27.566 1.00 12.87 303 ARG A CA 1
ATOM 2335 C C . ARG A 1 303 ? 44.754 5.079 28.874 1.00 10.62 303 ARG A C 1
ATOM 2336 O O . ARG A 1 303 ? 43.651 4.621 29.274 1.00 12.21 303 ARG A O 1
ATOM 2344 N N . GLN A 1 304 ? 45.896 4.980 29.523 1.00 10.95 304 GLN A N 1
ATOM 2345 C CA . GLN A 1 304 ? 45.949 4.427 30.888 1.00 12.66 304 GLN A CA 1
ATOM 2346 C C . GLN A 1 304 ? 45.310 5.318 31.926 1.00 10.28 304 GLN A C 1
ATOM 2347 O O . GLN A 1 304 ? 45.195 4.859 33.072 1.00 12.95 304 GLN A O 1
ATOM 2353 N N . GLY A 1 305 ? 44.958 6.559 31.618 1.00 10.96 305 GLY A N 1
ATOM 2354 C CA . GLY A 1 305 ? 44.514 7.476 32.652 1.00 11.62 305 GLY A CA 1
ATOM 2355 C C . GLY A 1 305 ? 45.599 7.918 33.616 1.00 10.54 305 GLY A C 1
ATOM 2356 O O . GLY A 1 305 ? 45.321 8.304 34.751 1.00 13.61 305 GLY A O 1
ATOM 2357 N N . GLU A 1 306 ? 46.853 7.902 33.177 1.00 10.01 306 GLU A N 1
ATOM 2358 C CA . GLU A 1 306 ? 47.993 8.320 33.959 1.00 11.71 306 GLU A CA 1
ATOM 2359 C C . GLU A 1 306 ? 48.521 9.681 33.504 1.00 13.37 306 GLU A C 1
ATOM 2360 O O . GLU A 1 306 ? 49.301 10.288 34.260 1.00 12.78 306 GLU A O 1
ATOM 2366 N N . LEU A 1 307 ? 48.142 10.219 32.347 1.00 9.12 307 LEU A N 1
ATOM 2367 C CA . LEU A 1 307 ? 48.907 11.374 31.865 1.00 9.76 307 LEU A CA 1
ATOM 2368 C C . LEU A 1 307 ? 48.672 12.605 32.711 1.00 11.35 307 LEU A C 1
ATOM 2369 O O . LEU A 1 307 ? 49.624 13.374 32.944 1.00 9.51 307 LEU A O 1
ATOM 2374 N N . ASP A 1 308 ? 47.455 12.840 33.192 1.00 8.08 308 ASP A N 1
ATOM 2375 C CA . ASP A 1 308 ? 47.188 14.053 33.927 1.00 9.36 308 ASP A CA 1
ATOM 2376 C C . ASP A 1 308 ? 47.912 14.019 35.287 1.00 11.77 308 ASP A C 1
ATOM 2377 O O . ASP A 1 308 ? 48.040 15.099 35.861 1.00 14.22 308 ASP A O 1
ATOM 2382 N N . ASN A 1 309 ? 48.315 12.841 35.759 1.00 10.71 309 ASN A N 1
ATOM 2383 C CA . ASN A 1 309 ? 49.109 12.752 36.990 1.00 11.37 309 ASN A CA 1
ATOM 2384 C C . ASN A 1 309 ? 50.569 12.495 36.695 1.00 10.48 309 ASN A C 1
ATOM 2385 O O . ASN A 1 309 ? 51.302 11.962 37.516 1.00 11.92 309 ASN A O 1
ATOM 2390 N N . THR A 1 310 ? 50.983 12.880 35.499 1.00 10.02 310 THR A N 1
ATOM 2391 C CA . THR A 1 310 ? 52.372 12.799 35.067 1.00 9.96 310 THR A CA 1
ATOM 2392 C C . THR A 1 310 ? 52.899 14.194 34.772 1.00 9.73 310 THR A C 1
ATOM 2393 O O . THR A 1 310 ? 52.328 14.872 33.929 1.00 11.06 310 THR A O 1
ATOM 2397 N N . PHE A 1 311 ? 53.963 14.588 35.463 1.00 10.55 311 PHE A N 1
ATOM 2398 C CA . PHE A 1 311 ? 54.653 15.829 35.121 1.00 9.28 311 PHE A CA 1
ATOM 2399 C C . PHE A 1 311 ? 55.539 15.534 33.904 1.00 9.86 311 PHE A C 1
ATOM 2400 O O . PHE A 1 311 ? 56.497 14.746 34.009 1.00 9.08 311 PHE A O 1
ATOM 2408 N N . VAL A 1 312 ? 55.155 16.156 32.775 1.00 8.50 312 VAL A N 1
ATOM 2409 C CA . VAL A 1 312 ? 55.899 15.968 31.541 1.00 8.66 312 VAL A CA 1
ATOM 2410 C C . VAL A 1 312 ? 56.797 17.167 31.279 1.00 9.81 312 VAL A C 1
ATOM 2411 O O . VAL A 1 312 ? 56.318 18.297 31.209 1.00 9.68 312 VAL A O 1
ATOM 2415 N N . LEU A 1 313 ? 58.085 16.869 31.162 1.00 9.04 313 LEU A N 1
ATOM 2416 C CA . LEU A 1 313 ? 59.092 17.857 30.805 1.00 8.03 313 LEU A CA 1
ATOM 2417 C C . LEU A 1 313 ? 59.713 17.458 29.500 1.00 9.23 313 LEU A C 1
ATOM 2418 O O . LEU A 1 313 ? 60.202 16.344 29.359 1.00 9.13 313 LEU A O 1
ATOM 2423 N N . PHE A 1 314 ? 59.685 18.338 28.504 1.00 9.10 314 PHE A N 1
ATOM 2424 C CA . PHE A 1 314 ? 60.456 18.185 27.283 1.00 9.46 314 PHE A CA 1
ATOM 2425 C C . PHE A 1 314 ? 61.491 19.319 27.211 1.00 7.60 314 PHE A C 1
ATOM 2426 O O . PHE A 1 314 ? 61.148 20.475 27.488 1.00 9.19 314 PHE A O 1
ATOM 2434 N N . MET A 1 315 ? 62.691 18.961 26.771 1.00 9.27 315 MET A N 1
ATOM 2435 C CA . MET A 1 315 ? 63.703 19.991 26.518 1.00 8.74 315 MET A CA 1
ATOM 2436 C C . MET A 1 315 ? 64.646 19.502 25.435 1.00 7.61 315 MET A C 1
ATOM 2437 O O . MET A 1 315 ? 64.757 18.308 25.231 1.00 7.69 315 MET A O 1
ATOM 2442 N N . SER A 1 316 ? 65.366 20.398 24.775 1.00 7.12 316 SER A N 1
ATOM 2443 C CA . SER A 1 316 ? 66.601 20.040 24.107 1.00 8.70 316 SER A CA 1
ATOM 2444 C C . SER A 1 316 ? 67.805 20.101 25.072 1.00 8.01 316 SER A C 1
ATOM 2445 O O . SER A 1 316 ? 67.686 20.707 26.125 1.00 9.37 316 SER A O 1
ATOM 2448 N N . ASP A 1 317 ? 68.926 19.488 24.752 1.00 9.26 317 ASP A N 1
ATOM 2449 C CA . ASP A 1 317 ? 70.080 19.413 25.665 1.00 8.14 317 ASP A CA 1
ATOM 2450 C C . ASP A 1 317 ? 71.126 20.482 25.444 1.00 9.72 317 ASP A C 1
ATOM 2451 O O . ASP A 1 317 ? 72.084 20.538 26.236 1.00 9.01 317 ASP A O 1
ATOM 2456 N N . ASN A 1 318 ? 71.033 21.270 24.386 1.00 8.95 318 ASN A N 1
ATOM 2457 C CA . ASN A 1 318 ? 71.977 22.331 24.048 1.00 9.33 318 ASN A CA 1
ATOM 2458 C C . ASN A 1 318 ? 71.432 23.022 22.795 1.00 10.09 318 ASN A C 1
ATOM 2459 O O . ASN A 1 318 ? 70.399 22.642 22.274 1.00 8.14 318 ASN A O 1
ATOM 2464 N N . GLY A 1 319 ? 72.126 24.039 22.303 1.00 8.83 319 GLY A N 1
ATOM 2465 C CA . GLY A 1 319 ? 71.646 24.722 21.101 1.00 10.62 319 GLY A CA 1
ATOM 2466 C C . GLY A 1 319 ? 71.832 23.893 19.841 1.00 8.42 319 GLY A C 1
ATOM 2467 O O . GLY A 1 319 ? 72.463 22.841 19.817 1.00 9.24 319 GLY A O 1
ATOM 2468 N N . ALA A 1 320 ? 71.217 24.360 18.750 1.00 6.71 320 ALA A N 1
ATOM 2469 C CA . ALA A 1 320 ? 71.327 23.633 17.493 1.00 7.10 320 ALA A CA 1
ATOM 2470 C C . ALA A 1 320 ? 72.763 23.466 17.049 1.00 8.76 320 ALA A C 1
ATOM 2471 O O . ALA A 1 320 ? 73.611 24.280 17.390 1.00 8.48 320 ALA A O 1
ATOM 2473 N N . GLU A 1 321 ? 73.057 22.409 16.300 1.00 8.93 321 GLU A N 1
ATOM 2474 C CA . GLU A 1 321 ? 74.432 22.035 15.976 1.00 9.09 321 GLU A CA 1
ATOM 2475 C C . GLU A 1 321 ? 74.901 22.689 14.688 1.00 9.86 321 GLU A C 1
ATOM 2476 O O . GLU A 1 321 ? 74.591 22.215 13.598 1.00 9.41 321 GLU A O 1
ATOM 2482 N N . GLY A 1 322 ? 75.689 23.775 14.842 1.00 8.38 322 GLY A N 1
ATOM 2483 C CA . GLY A 1 322 ? 76.239 24.465 13.707 1.00 7.29 322 GLY A CA 1
ATOM 2484 C C . GLY A 1 322 ? 77.644 24.038 13.339 1.00 10.16 322 GLY A C 1
ATOM 2485 O O . GLY A 1 322 ? 78.245 24.621 12.390 1.00 11.10 322 GLY A O 1
ATOM 2486 N N . ALA A 1 323 ? 78.217 23.031 13.975 1.00 8.99 323 ALA A N 1
ATOM 2487 C CA . ALA A 1 323 ? 79.596 22.618 13.706 1.00 10.85 323 ALA A CA 1
ATOM 2488 C C . ALA A 1 323 ? 79.787 22.108 12.297 1.00 9.27 323 ALA A C 1
ATOM 2489 O O . ALA A 1 323 ? 78.941 21.430 11.735 1.00 12.06 323 ALA A O 1
ATOM 2491 N N . LEU A 1 324 ? 80.956 22.406 11.767 1.00 11.80 324 LEU A N 1
ATOM 2492 C CA . LEU A 1 324 ? 81.525 21.717 10.626 1.00 10.79 324 LEU A CA 1
ATOM 2493 C C . LEU A 1 324 ? 82.508 20.681 11.150 1.00 11.37 324 LEU A C 1
ATOM 2494 O O . LEU A 1 324 ? 83.619 20.983 11.539 1.00 11.78 324 LEU A O 1
ATOM 2499 N N . LEU A 1 325 ? 82.148 19.405 11.184 1.00 11.28 325 LEU A N 1
ATOM 2500 C CA . LEU A 1 325 ? 82.994 18.364 11.755 1.00 11.97 325 LEU A CA 1
ATOM 2501 C C . LEU A 1 325 ? 84.287 18.254 10.973 1.00 10.51 325 LEU A C 1
ATOM 2502 O O . LEU A 1 325 ? 85.270 17.856 11.587 1.00 14.53 325 LEU A O 1
ATOM 2507 N N . GLU A 1 326 ? 84.290 18.603 9.684 1.00 11.10 326 GLU A N 1
ATOM 2508 C CA . GLU A 1 326 ? 85.539 18.546 8.927 1.00 12.70 326 GLU A CA 1
ATOM 2509 C C . GLU A 1 326 ? 86.531 19.620 9.362 1.00 17.71 326 GLU A C 1
ATOM 2510 O O . GLU A 1 326 ? 87.706 19.602 8.928 1.00 18.27 326 GLU A O 1
ATOM 2516 N N . ALA A 1 327 ? 86.160 20.570 10.197 1.00 13.12 327 ALA A N 1
ATOM 2517 C CA . ALA A 1 327 ? 86.981 21.743 10.441 1.00 16.73 327 ALA A CA 1
ATOM 2518 C C . ALA A 1 327 ? 87.928 21.535 11.611 1.00 24.49 327 ALA A C 1
ATOM 2519 O O . ALA A 1 327 ? 88.794 22.366 11.858 1.00 19.94 327 ALA A O 1
ATOM 2521 N N . PHE A 1 328 ? 87.766 20.428 12.325 1.00 16.66 328 PHE A N 1
ATOM 2522 C CA . PHE A 1 328 ? 88.499 20.117 13.526 1.00 17.67 328 PHE A CA 1
ATOM 2523 C C . PHE A 1 328 ? 89.433 18.947 13.331 1.00 19.09 328 PHE A C 1
ATOM 2524 O O . PHE A 1 328 ? 89.021 17.792 13.170 1.00 18.11 328 PHE A O 1
ATOM 2532 N N . PRO A 1 329 ? 90.745 19.180 13.317 1.00 18.98 329 PRO A N 1
ATOM 2533 C CA . PRO A 1 329 ? 91.671 18.051 13.243 1.00 19.88 329 PRO A CA 1
ATOM 2534 C C . PRO A 1 329 ? 91.515 17.024 14.346 1.00 19.42 329 PRO A C 1
ATOM 2535 O O . PRO A 1 329 ? 91.824 15.838 14.180 1.00 21.49 329 PRO A O 1
ATOM 2539 N N . LYS A 1 330 ? 91.041 17.408 15.520 1.00 19.39 330 LYS A N 1
ATOM 2540 C CA . LYS A 1 330 ? 90.882 16.420 16.577 1.00 27.39 330 LYS A CA 1
ATOM 2541 C C . LYS A 1 330 ? 89.906 15.316 16.177 1.00 20.10 330 LYS A C 1
ATOM 2542 O O . LYS A 1 330 ? 89.974 14.233 16.750 1.00 22.74 330 LYS A O 1
ATOM 2544 N N . PHE A 1 331 ? 89.020 15.578 15.226 1.00 18.27 331 PHE A N 1
ATOM 2545 C CA . PHE A 1 331 ? 88.007 14.614 14.802 1.00 15.19 331 PHE A CA 1
ATOM 2546 C C . PHE A 1 331 ? 88.531 13.683 13.718 1.00 22.11 331 PHE A C 1
ATOM 2547 O O . PHE A 1 331 ? 87.899 12.695 13.342 1.00 17.46 331 PHE A O 1
ATOM 2555 N N . GLY A 1 332 ? 89.701 14.015 13.185 1.00 19.09 332 GLY A N 1
ATOM 2556 C CA . GLY A 1 332 ? 90.287 13.285 12.081 1.00 19.18 332 GLY A CA 1
ATOM 2557 C C . GLY A 1 332 ? 91.048 12.057 12.527 1.00 15.19 332 GLY A C 1
ATOM 2558 O O . GLY A 1 332 ? 90.820 11.560 13.611 1.00 18.23 332 GLY A O 1
ATOM 2559 N N . PRO A 1 333 ? 91.969 11.533 11.731 1.00 19.88 333 PRO A N 1
ATOM 2560 C CA . PRO A 1 333 ? 92.377 12.089 10.453 1.00 24.29 333 PRO A CA 1
ATOM 2561 C C . PRO A 1 333 ? 91.426 11.842 9.277 1.00 17.47 333 PRO A C 1
ATOM 2562 O O . PRO A 1 333 ? 90.720 10.851 9.160 1.00 18.29 333 PRO A O 1
ATOM 2566 N N . ASP A 1 334 ? 91.474 12.820 8.377 1.00 18.48 334 ASP A N 1
ATOM 2567 C CA . ASP A 1 334 ? 90.889 12.814 7.055 1.00 18.82 334 ASP A CA 1
ATOM 2568 C C . ASP A 1 334 ? 89.424 12.372 7.073 1.00 17.95 334 ASP A C 1
ATOM 2569 O O . ASP A 1 334 ? 89.054 11.384 6.432 1.00 17.86 334 ASP A O 1
ATOM 2574 N N . LEU A 1 335 ? 88.611 13.115 7.829 1.00 14.96 335 LEU A N 1
ATOM 2575 C CA . LEU A 1 335 ? 87.202 12.710 7.955 1.00 15.94 335 LEU A CA 1
ATOM 2576 C C . LEU A 1 335 ? 86.539 12.698 6.600 1.00 14.46 335 LEU A C 1
ATOM 2577 O O . LEU A 1 335 ? 85.874 11.738 6.222 1.00 13.88 335 LEU A O 1
ATOM 2582 N N . LEU A 1 336 ? 86.655 13.765 5.800 1.00 15.11 336 LEU A N 1
ATOM 2583 C CA . LEU A 1 336 ? 85.942 13.821 4.520 1.00 14.44 336 LEU A CA 1
ATOM 2584 C C . LEU A 1 336 ? 86.362 12.694 3.593 1.00 14.99 336 LEU A C 1
ATOM 2585 O O . LEU A 1 336 ? 85.547 12.109 2.867 1.00 14.01 336 LEU A O 1
ATOM 2590 N N . GLY A 1 337 ? 87.664 12.374 3.613 1.00 19.32 337 GLY A N 1
ATOM 2591 C CA . GLY A 1 337 ? 88.133 11.339 2.670 1.00 13.85 337 GLY A CA 1
ATOM 2592 C C . GLY A 1 337 ? 87.596 9.988 3.161 1.00 9.90 337 GLY A C 1
ATOM 2593 O O . GLY A 1 337 ? 87.190 9.172 2.357 1.00 13.04 337 GLY A O 1
ATOM 2594 N N . PHE A 1 338 ? 87.636 9.802 4.471 1.00 13.42 338 PHE A N 1
ATOM 2595 C CA . PHE A 1 338 ? 87.144 8.532 5.012 1.00 13.47 338 PHE A CA 1
ATOM 2596 C C . PHE A 1 338 ? 85.692 8.336 4.638 1.00 14.98 338 PHE A C 1
ATOM 2597 O O . PHE A 1 338 ? 85.291 7.258 4.248 1.00 12.56 338 PHE A O 1
ATOM 2605 N N . LEU A 1 339 ? 84.887 9.397 4.734 1.00 13.39 339 LEU A N 1
ATOM 2606 C CA . LEU A 1 339 ? 83.475 9.305 4.368 1.00 11.13 339 LEU A CA 1
ATOM 2607 C C . LEU A 1 339 ? 83.258 9.092 2.885 1.00 15.09 339 LEU A C 1
ATOM 2608 O O . LEU A 1 339 ? 82.313 8.423 2.402 1.00 13.21 339 LEU A O 1
ATOM 2613 N N . ASP A 1 340 ? 84.165 9.682 2.089 1.00 12.06 340 ASP A N 1
ATOM 2614 C CA . ASP A 1 340 ? 84.130 9.485 0.645 1.00 16.97 340 ASP A CA 1
ATOM 2615 C C . ASP A 1 340 ? 84.383 8.035 0.256 1.00 12.12 340 ASP A C 1
ATOM 2616 O O . ASP A 1 340 ? 83.843 7.533 -0.723 1.00 19.25 340 ASP A O 1
ATOM 2621 N N . ARG A 1 341 ? 85.200 7.342 1.035 1.00 13.33 341 ARG A N 1
ATOM 2622 C CA . ARG A 1 341 ? 85.618 5.982 0.722 1.00 12.37 341 ARG A CA 1
ATOM 2623 C C . ARG A 1 341 ? 84.809 4.913 1.438 1.00 15.99 341 ARG A C 1
ATOM 2624 O O . ARG A 1 341 ? 84.915 3.734 1.088 1.00 16.24 341 ARG A O 1
ATOM 2638 N N . HIS A 1 342 ? 84.018 5.300 2.419 1.00 12.88 342 HIS A N 1
ATOM 2639 C CA . HIS A 1 342 ? 83.254 4.322 3.195 1.00 9.96 342 HIS A CA 1
ATOM 2640 C C . HIS A 1 342 ? 81.755 4.575 3.268 1.00 12.02 342 HIS A C 1
ATOM 2641 O O . HIS A 1 342 ? 81.063 3.607 3.576 1.00 11.43 342 HIS A O 1
ATOM 2648 N N . TYR A 1 343 ? 81.281 5.780 2.979 1.00 11.62 343 TYR A N 1
ATOM 2649 C CA . TYR A 1 343 ? 79.891 6.165 2.944 1.00 11.26 343 TYR A CA 1
ATOM 2650 C C . TYR A 1 343 ? 79.472 6.634 1.558 1.00 13.24 343 TYR A C 1
ATOM 2651 O O . TYR A 1 343 ? 80.278 6.766 0.637 1.00 15.61 343 TYR A O 1
ATOM 2660 N N . ASP A 1 344 ? 78.187 6.878 1.390 1.00 12.46 344 ASP A N 1
ATOM 2661 C CA . ASP A 1 344 ? 77.617 7.392 0.149 1.00 11.94 344 ASP A CA 1
ATOM 2662 C C . ASP A 1 344 ? 76.759 8.621 0.477 1.00 12.27 344 ASP A C 1
ATOM 2663 O O . ASP A 1 344 ? 75.618 8.421 0.934 1.00 13.91 344 ASP A O 1
ATOM 2668 N N . ASN A 1 345 ? 77.352 9.791 0.236 1.00 12.32 345 ASN A N 1
ATOM 2669 C CA . ASN A 1 345 ? 76.678 11.044 0.569 1.00 11.83 345 ASN A CA 1
ATOM 2670 C C . ASN A 1 345 ? 76.086 11.712 -0.695 1.00 10.72 345 ASN A C 1
ATOM 2671 O O . ASN A 1 345 ? 75.810 12.918 -0.694 1.00 15.34 345 ASN A O 1
ATOM 2676 N N . SER A 1 346 ? 75.939 10.934 -1.722 1.00 12.26 346 SER A N 1
ATOM 2677 C CA . SER A 1 346 ? 75.312 11.397 -2.955 1.00 14.17 346 SER A CA 1
ATOM 2678 C C . SER A 1 346 ? 73.867 11.795 -2.651 1.00 12.93 346 SER A C 1
ATOM 2679 O O . SER A 1 346 ? 73.264 11.301 -1.699 1.00 11.04 346 SER A O 1
ATOM 2682 N N . LEU A 1 347 ? 73.311 12.703 -3.444 1.00 12.67 347 LEU A N 1
ATOM 2683 C CA . LEU A 1 347 ? 72.013 13.303 -3.146 1.00 10.46 347 LEU A CA 1
ATOM 2684 C C . LEU A 1 347 ? 70.925 12.316 -2.778 1.00 10.64 347 LEU A C 1
ATOM 2685 O O . LEU A 1 347 ? 70.202 12.451 -1.780 1.00 14.03 347 LEU A O 1
ATOM 2690 N N . GLU A 1 348 ? 70.778 11.245 -3.570 1.00 12.99 348 GLU A N 1
ATOM 2691 C CA . GLU A 1 348 ? 69.657 10.323 -3.359 1.00 16.68 348 GLU A CA 1
ATOM 2692 C C . GLU A 1 348 ? 69.885 9.362 -2.191 1.00 17.22 348 GLU A C 1
ATOM 2693 O O . GLU A 1 348 ? 68.948 8.675 -1.773 1.00 21.38 348 GLU A O 1
ATOM 2695 N N . ASN A 1 349 ? 71.097 9.318 -1.641 1.00 13.32 349 ASN A N 1
ATOM 2696 C CA . ASN A 1 349 ? 71.350 8.442 -0.472 1.00 11.08 349 ASN A CA 1
ATOM 2697 C C . ASN A 1 349 ? 71.388 9.223 0.832 1.00 12.98 349 ASN A C 1
ATOM 2698 O O . ASN A 1 349 ? 71.372 8.559 1.872 1.00 10.47 349 ASN A O 1
ATOM 2703 N N . ILE A 1 350 ? 71.433 10.556 0.840 1.00 11.56 350 ILE A N 1
ATOM 2704 C CA . ILE A 1 350 ? 71.489 11.308 2.092 1.00 10.56 350 ILE A CA 1
ATOM 2705 C C . ILE A 1 350 ? 70.285 10.958 2.951 1.00 10.48 350 ILE A C 1
ATOM 2706 O O . ILE A 1 350 ? 69.125 11.007 2.531 1.00 9.99 350 ILE A O 1
ATOM 2711 N N . GLY A 1 351 ? 70.559 10.572 4.184 1.00 9.51 351 GLY A N 1
ATOM 2712 C CA . GLY A 1 351 ? 69.555 10.144 5.111 1.00 9.42 351 GLY A CA 1
ATOM 2713 C C . GLY A 1 351 ? 69.514 8.650 5.416 1.00 9.31 351 GLY A C 1
ATOM 2714 O O . GLY A 1 351 ? 68.906 8.195 6.376 1.00 11.52 351 GLY A O 1
ATOM 2715 N N . ARG A 1 352 ? 70.156 7.875 4.540 1.00 11.24 352 ARG A N 1
ATOM 2716 C CA . ARG A 1 352 ? 70.198 6.418 4.744 1.00 9.99 352 ARG A CA 1
ATOM 2717 C C . ARG A 1 352 ? 71.316 6.048 5.695 1.00 11.81 352 ARG A C 1
ATOM 2718 O O . ARG A 1 352 ? 72.198 6.841 6.026 1.00 10.07 352 ARG A O 1
ATOM 2726 N N . ALA A 1 353 ? 71.339 4.780 6.113 1.00 11.32 353 ALA A N 1
ATOM 2727 C CA . ALA A 1 353 ? 72.272 4.244 7.056 1.00 9.97 353 ALA A CA 1
ATOM 2728 C C . ALA A 1 353 ? 73.729 4.426 6.644 1.00 10.27 353 ALA A C 1
ATOM 2729 O O . ALA A 1 353 ? 74.558 4.615 7.535 1.00 12.32 353 ALA A O 1
ATOM 2731 N N . ASN A 1 354 ? 74.024 4.362 5.340 1.00 9.85 354 ASN A N 1
ATOM 2732 C CA . ASN A 1 354 ? 75.406 4.460 4.929 1.00 12.18 354 ASN A CA 1
ATOM 2733 C C . ASN A 1 354 ? 75.706 5.830 4.324 1.00 11.60 354 ASN A C 1
ATOM 2734 O O . ASN A 1 354 ? 76.601 5.920 3.508 1.00 11.90 354 ASN A O 1
ATOM 2739 N N . SER A 1 355 ? 74.934 6.821 4.787 1.00 11.08 355 SER A N 1
ATOM 2740 C CA . SER A 1 355 ? 75.268 8.230 4.617 1.00 9.05 355 SER A CA 1
ATOM 2741 C C . SER A 1 355 ? 75.755 8.767 5.960 1.00 9.05 355 SER A C 1
ATOM 2742 O O . SER A 1 355 ? 75.501 8.193 7.022 1.00 9.46 355 SER A O 1
ATOM 2745 N N . TYR A 1 356 ? 76.460 9.906 5.888 1.00 9.38 356 TYR A N 1
ATOM 2746 C CA . TYR A 1 356 ? 76.959 10.548 7.106 1.00 10.60 356 TYR A CA 1
ATOM 2747 C C . TYR A 1 356 ? 77.067 12.049 6.878 1.00 8.74 356 TYR A C 1
ATOM 2748 O O . TYR A 1 356 ? 78.106 12.476 6.378 1.00 9.15 356 TYR A O 1
ATOM 2757 N N . VAL A 1 357 ? 76.026 12.796 7.224 1.00 8.91 357 VAL A N 1
ATOM 2758 C CA . VAL A 1 357 ? 76.019 14.232 7.009 1.00 9.17 357 VAL A CA 1
ATOM 2759 C C . VAL A 1 357 ? 75.584 14.983 8.271 1.00 8.67 357 VAL A C 1
ATOM 2760 O O . VAL A 1 357 ? 74.971 14.427 9.186 1.00 9.52 357 VAL A O 1
ATOM 2764 N N . TRP A 1 358 ? 75.944 16.267 8.276 1.00 7.88 358 TRP A N 1
ATOM 2765 C CA . TRP A 1 358 ? 75.634 17.231 9.325 1.00 9.15 358 TRP A CA 1
ATOM 2766 C C . TRP A 1 358 ? 75.250 18.528 8.589 1.00 10.48 358 TRP A C 1
ATOM 2767 O O . TRP A 1 358 ? 75.753 18.752 7.460 1.00 10.69 358 TRP A O 1
ATOM 2778 N N . TYR A 1 359 ? 74.393 19.380 9.148 1.00 7.89 359 TYR A N 1
ATOM 2779 C CA . TYR A 1 359 ? 73.790 20.431 8.294 1.00 8.04 359 TYR A CA 1
ATOM 2780 C C . TYR A 1 359 ? 74.498 21.770 8.384 1.00 11.65 359 TYR A C 1
ATOM 2781 O O . TYR A 1 359 ? 74.253 22.641 7.525 1.00 11.40 359 TYR A O 1
ATOM 2790 N N . GLY A 1 360 ? 75.436 21.963 9.305 1.00 9.58 360 GLY A N 1
ATOM 2791 C CA . GLY A 1 360 ? 76.303 23.126 9.285 1.00 8.93 360 GLY A CA 1
ATOM 2792 C C . GLY A 1 360 ? 75.740 24.379 9.908 1.00 9.48 360 GLY A C 1
ATOM 2793 O O . GLY A 1 360 ? 74.636 24.443 10.453 1.00 9.71 360 GLY A O 1
ATOM 2794 N N . PRO A 1 361 ? 76.545 25.431 9.883 1.00 8.10 361 PRO A N 1
ATOM 2795 C CA . PRO A 1 361 ? 76.263 26.602 10.699 1.00 8.09 361 PRO A CA 1
ATOM 2796 C C . PRO A 1 361 ? 75.096 27.452 10.228 1.00 7.92 361 PRO A C 1
ATOM 2797 O O . PRO A 1 361 ? 74.483 28.149 11.032 1.00 8.45 361 PRO A O 1
ATOM 2801 N N . ARG A 1 362 ? 74.806 27.487 8.928 1.00 9.59 362 ARG A N 1
ATOM 2802 C CA . ARG A 1 362 ? 73.719 28.383 8.506 1.00 8.74 362 ARG A CA 1
ATOM 2803 C C . ARG A 1 362 ? 72.353 27.784 8.815 1.00 7.87 362 ARG A C 1
ATOM 2804 O O . ARG A 1 362 ? 71.451 28.460 9.325 1.00 8.26 362 ARG A O 1
ATOM 2812 N N . TRP A 1 363 ? 72.158 26.486 8.556 1.00 9.15 363 TRP A N 1
ATOM 2813 C CA . TRP A 1 363 ? 70.907 25.847 8.991 1.00 7.78 363 TRP A CA 1
ATOM 2814 C C . TRP A 1 363 ? 70.795 25.959 10.522 1.00 8.11 363 TRP A C 1
ATOM 2815 O O . TRP A 1 363 ? 69.700 26.202 11.045 1.00 8.23 363 TRP A O 1
ATOM 2826 N N . ALA A 1 364 ? 71.852 25.791 11.276 1.00 7.96 364 ALA A N 1
ATOM 2827 C CA . ALA A 1 364 ? 71.747 25.804 12.742 1.00 7.54 364 ALA A CA 1
ATOM 2828 C C . ALA A 1 364 ? 71.280 27.156 13.245 1.00 6.28 364 ALA A C 1
ATOM 2829 O O . ALA A 1 364 ? 70.404 27.293 14.110 1.00 8.43 364 ALA A O 1
ATOM 2831 N N . GLN A 1 365 ? 71.871 28.205 12.622 1.00 8.78 365 GLN A N 1
ATOM 2832 C CA . GLN A 1 365 ? 71.547 29.559 13.104 1.00 8.37 365 GLN A CA 1
ATOM 2833 C C . GLN A 1 365 ? 70.144 29.990 12.711 1.00 7.78 365 GLN A C 1
ATOM 2834 O O . GLN A 1 365 ? 69.533 30.887 13.311 1.00 9.59 365 GLN A O 1
ATOM 2840 N N . ALA A 1 366 ? 69.544 29.335 11.715 1.00 8.48 366 ALA A N 1
ATOM 2841 C CA . ALA A 1 366 ? 68.130 29.583 11.452 1.00 8.75 366 ALA A CA 1
ATOM 2842 C C . ALA A 1 366 ? 67.277 29.223 12.670 1.00 8.36 366 ALA A C 1
ATOM 2843 O O . ALA A 1 366 ? 66.253 29.859 12.896 1.00 9.17 366 ALA A O 1
ATOM 2845 N N . ALA A 1 367 ? 67.705 28.171 13.395 1.00 8.78 367 ALA A N 1
ATOM 2846 C CA . ALA A 1 367 ? 66.883 27.607 14.460 1.00 9.08 367 ALA A CA 1
ATOM 2847 C C . ALA A 1 367 ? 67.209 28.206 15.816 1.00 7.38 367 ALA A C 1
ATOM 2848 O O . ALA A 1 367 ? 66.388 28.143 16.717 1.00 7.90 367 ALA A O 1
ATOM 2850 N N . THR A 1 368 ? 68.391 28.831 15.943 1.00 6.82 368 THR A N 1
ATOM 2851 C CA . THR A 1 368 ? 68.741 29.511 17.177 1.00 7.52 368 THR A CA 1
ATOM 2852 C C . THR A 1 368 ? 68.327 30.981 17.163 1.00 10.63 368 THR A C 1
ATOM 2853 O O . THR A 1 368 ? 68.245 31.605 18.219 1.00 9.96 368 THR A O 1
ATOM 2857 N N . ALA A 1 369 ? 68.079 31.563 15.983 1.00 9.18 369 ALA A N 1
ATOM 2858 C CA . ALA A 1 369 ? 67.709 32.958 15.854 1.00 7.71 369 ALA A CA 1
ATOM 2859 C C . ALA A 1 369 ? 66.547 33.284 16.767 1.00 8.21 369 ALA A C 1
ATOM 2860 O O . ALA A 1 369 ? 65.572 32.535 16.867 1.00 9.16 369 ALA A O 1
ATOM 2862 N N . PRO A 1 370 ? 66.523 34.448 17.430 1.00 7.56 370 PRO A N 1
ATOM 2863 C CA . PRO A 1 370 ? 67.459 35.532 17.209 1.00 10.17 370 PRO A CA 1
ATOM 2864 C C . PRO A 1 370 ? 68.759 35.493 17.990 1.00 9.26 370 PRO A C 1
ATOM 2865 O O . PRO A 1 370 ? 69.533 36.432 17.996 1.00 10.45 370 PRO A O 1
ATOM 2869 N N . SER A 1 371 ? 69.059 34.417 18.680 1.00 9.59 371 SER A N 1
ATOM 2870 C CA . SER A 1 371 ? 70.243 34.275 19.503 1.00 9.49 371 SER A CA 1
ATOM 2871 C C . SER A 1 371 ? 71.537 34.185 18.705 1.00 10.49 371 SER A C 1
ATOM 2872 O O . SER A 1 371 ? 71.558 33.753 17.558 1.00 10.29 371 SER A O 1
ATOM 2875 N N . ARG A 1 372 ? 72.622 34.557 19.371 1.00 8.56 372 ARG A N 1
ATOM 2876 C CA . ARG A 1 372 ? 73.972 34.498 18.904 1.00 11.10 372 ARG A CA 1
ATOM 2877 C C . ARG A 1 372 ? 74.552 33.096 18.887 1.00 8.99 372 ARG A C 1
ATOM 2878 O O . ARG A 1 372 ? 74.667 32.463 19.946 1.00 9.27 372 ARG A O 1
ATOM 2886 N N . LEU A 1 373 ? 74.936 32.611 17.738 1.00 8.48 373 LEU A N 1
ATOM 2887 C CA . LEU A 1 373 ? 75.650 31.360 17.521 1.00 8.84 373 LEU A CA 1
ATOM 2888 C C . LEU A 1 373 ? 74.813 30.130 17.927 1.00 7.68 373 LEU A C 1
ATOM 2889 O O . LEU A 1 373 ? 73.605 30.147 17.639 1.00 9.06 373 LEU A O 1
ATOM 2894 N N . TYR A 1 374 ? 75.407 29.085 18.486 1.00 9.30 374 TYR A N 1
ATOM 2895 C CA . TYR A 1 374 ? 74.817 27.739 18.466 1.00 8.65 374 TYR A CA 1
ATOM 2896 C C . TYR A 1 374 ? 75.598 26.858 19.454 1.00 10.47 374 TYR A C 1
ATOM 2897 O O . TYR A 1 374 ? 76.448 27.368 20.208 1.00 9.40 374 TYR A O 1
ATOM 2906 N N . LYS A 1 375 ? 75.295 25.564 19.446 1.00 8.08 375 LYS A N 1
ATOM 2907 C CA . LYS A 1 375 ? 75.928 24.557 20.293 1.00 8.29 375 LYS A CA 1
ATOM 2908 C C . LYS A 1 375 ? 77.438 24.774 20.453 1.00 9.11 375 LYS A C 1
ATOM 2909 O O . LYS A 1 375 ? 78.102 25.143 19.485 1.00 8.95 375 LYS A O 1
ATOM 2915 N N . ALA A 1 376 ? 77.890 24.539 21.659 1.00 8.60 376 ALA A N 1
ATOM 2916 C CA . ALA A 1 376 ? 79.258 24.554 22.118 1.00 9.62 376 ALA A CA 1
ATOM 2917 C C . ALA A 1 376 ? 79.773 25.977 22.322 1.00 12.29 376 ALA A C 1
ATOM 2918 O O . ALA A 1 376 ? 80.978 26.046 22.641 1.00 18.00 376 ALA A O 1
ATOM 2920 N N . PHE A 1 377 ? 78.970 26.996 22.137 1.00 9.40 377 PHE A N 1
ATOM 2921 C CA . PHE A 1 377 ? 79.250 28.359 22.558 1.00 9.11 377 PHE A CA 1
ATOM 2922 C C . PHE A 1 377 ? 78.487 28.712 23.836 1.00 10.04 377 PHE A C 1
ATOM 2923 O O . PHE A 1 377 ? 77.391 28.186 24.074 1.00 11.31 377 PHE A O 1
ATOM 2931 N N . THR A 1 378 ? 78.972 29.624 24.666 1.00 9.70 378 THR A N 1
ATOM 2932 C CA . THR A 1 378 ? 78.312 30.063 25.895 1.00 11.18 378 THR A CA 1
ATOM 2933 C C . THR A 1 378 ? 77.418 31.269 25.678 1.00 8.18 378 THR A C 1
ATOM 2934 O O . THR A 1 378 ? 76.822 31.816 26.601 1.00 10.67 378 THR A O 1
ATOM 2938 N N . THR A 1 379 ? 77.308 31.706 24.416 1.00 9.13 379 THR A N 1
ATOM 2939 C CA . THR A 1 379 ? 76.295 32.686 24.024 1.00 8.09 379 THR A CA 1
ATOM 2940 C C . THR A 1 379 ? 74.922 32.071 24.097 1.00 9.01 379 THR A C 1
ATOM 2941 O O . THR A 1 379 ? 74.795 30.816 24.212 1.00 9.41 379 THR A O 1
ATOM 2945 N N . GLN A 1 380 ? 73.867 32.868 24.055 1.00 8.59 380 GLN A N 1
ATOM 2946 C CA . GLN A 1 380 ? 72.550 32.294 24.183 1.00 9.33 380 GLN A CA 1
ATOM 2947 C C . GLN A 1 380 ? 72.252 31.258 23.115 1.00 9.61 380 GLN A C 1
ATOM 2948 O O . GLN A 1 380 ? 71.435 30.355 23.364 1.00 8.57 380 GLN A O 1
ATOM 2954 N N . GLY A 1 381 ? 72.809 31.358 21.908 1.00 8.99 381 GLY A N 1
ATOM 2955 C CA . GLY A 1 381 ? 72.548 30.319 20.921 1.00 8.82 381 GLY A CA 1
ATOM 2956 C C . GLY A 1 381 ? 72.972 28.934 21.337 1.00 8.54 381 GLY A C 1
ATOM 2957 O O . GLY A 1 381 ? 72.369 27.951 20.898 1.00 8.85 381 GLY A O 1
ATOM 2958 N N . GLY A 1 382 ? 73.994 28.849 22.197 1.00 8.85 382 GLY A N 1
ATOM 2959 C CA . GLY A 1 382 ? 74.418 27.561 22.678 1.00 8.60 382 GLY A CA 1
ATOM 2960 C C . GLY A 1 382 ? 73.679 27.034 23.884 1.00 8.08 382 GLY A C 1
ATOM 2961 O O . GLY A 1 382 ? 73.643 25.774 24.033 1.00 8.86 382 GLY A O 1
ATOM 2962 N N . ILE A 1 383 ? 73.131 27.902 24.722 1.00 8.74 383 ILE A N 1
ATOM 2963 C CA . ILE A 1 383 ? 72.595 27.470 26.023 1.00 7.48 383 ILE A CA 1
ATOM 2964 C C . ILE A 1 383 ? 71.138 27.779 26.263 1.00 9.27 383 ILE A C 1
ATOM 2965 O O . ILE A 1 383 ? 70.582 27.224 27.227 1.00 10.01 383 ILE A O 1
ATOM 2970 N N . ARG A 1 384 ? 70.445 28.606 25.467 1.00 8.27 384 ARG A N 1
ATOM 2971 C CA . ARG A 1 384 ? 69.008 28.757 25.585 1.00 8.01 384 ARG A CA 1
ATOM 2972 C C . ARG A 1 384 ? 68.369 27.733 24.668 1.00 9.65 384 ARG A C 1
ATOM 2973 O O . ARG A 1 384 ? 68.578 27.718 23.473 1.00 9.95 384 ARG A O 1
ATOM 2981 N N . VAL A 1 385 ? 67.542 26.873 25.271 1.00 10.11 385 VAL A N 1
ATOM 2982 C CA . VAL A 1 385 ? 66.936 25.769 24.555 1.00 6.80 385 VAL A CA 1
ATOM 2983 C C . VAL A 1 385 ? 65.429 25.760 24.757 1.00 8.30 385 VAL A C 1
ATOM 2984 O O . VAL A 1 385 ? 64.948 26.294 25.781 1.00 9.05 385 VAL A O 1
ATOM 2988 N N . PRO A 1 386 ? 64.665 25.139 23.849 1.00 6.86 386 PRO A N 1
ATOM 2989 C CA . PRO A 1 386 ? 63.219 25.113 24.039 1.00 8.02 386 PRO A CA 1
ATOM 2990 C C . PRO A 1 386 ? 62.922 24.083 25.147 1.00 10.58 386 PRO A C 1
ATOM 2991 O O . PRO A 1 386 ? 63.568 23.046 25.290 1.00 8.28 386 PRO A O 1
ATOM 2995 N N . ALA A 1 387 ? 61.919 24.400 25.955 1.00 9.01 387 ALA A N 1
ATOM 2996 C CA . ALA A 1 387 ? 61.440 23.540 27.000 1.00 8.28 387 ALA A CA 1
ATOM 2997 C C . ALA A 1 387 ? 59.953 23.798 27.222 1.00 8.48 387 ALA A C 1
ATOM 2998 O O . ALA A 1 387 ? 59.461 24.895 27.083 1.00 8.54 387 ALA A O 1
ATOM 3000 N N . LEU A 1 388 ? 59.258 22.714 27.636 1.00 7.84 388 LEU A N 1
ATOM 3001 C CA . LEU A 1 388 ? 57.886 22.817 28.038 1.00 9.71 388 LEU A CA 1
ATOM 3002 C C . LEU A 1 388 ? 57.619 21.904 29.260 1.00 8.64 388 LEU A C 1
ATOM 3003 O O . LEU A 1 388 ? 58.259 20.892 29.431 1.00 8.81 388 LEU A O 1
ATOM 3008 N N . VAL A 1 389 ? 56.610 22.334 30.026 1.00 9.87 389 VAL A N 1
ATOM 3009 C CA . VAL A 1 389 ? 56.091 21.541 31.139 1.00 9.18 389 VAL A CA 1
ATOM 3010 C C . VAL A 1 389 ? 54.582 21.367 31.012 1.00 7.98 389 VAL A C 1
ATOM 3011 O O . VAL A 1 389 ? 53.868 22.365 30.945 1.00 9.28 389 VAL A O 1
ATOM 3015 N N . ARG A 1 390 ? 54.128 20.114 30.978 1.00 8.75 390 ARG A N 1
ATOM 3016 C CA . ARG A 1 390 ? 52.694 19.829 30.978 1.00 8.08 390 ARG A CA 1
ATOM 3017 C C . ARG A 1 390 ? 52.377 18.984 32.232 1.00 8.18 390 ARG A C 1
ATOM 3018 O O . ARG A 1 390 ? 52.835 17.860 32.369 1.00 9.04 390 ARG A O 1
ATOM 3026 N N . TYR A 1 391 ? 51.559 19.567 33.101 1.00 10.56 391 TYR A N 1
ATOM 3027 C CA . TYR A 1 391 ? 51.123 19.015 34.367 1.00 9.54 391 TYR A CA 1
ATOM 3028 C C . TYR A 1 391 ? 49.919 19.818 34.855 1.00 8.45 391 TYR A C 1
ATOM 3029 O O . TYR A 1 391 ? 50.060 20.916 35.392 1.00 9.84 391 TYR A O 1
ATOM 3038 N N . PRO A 1 392 ? 48.700 19.303 34.622 1.00 11.35 392 PRO A N 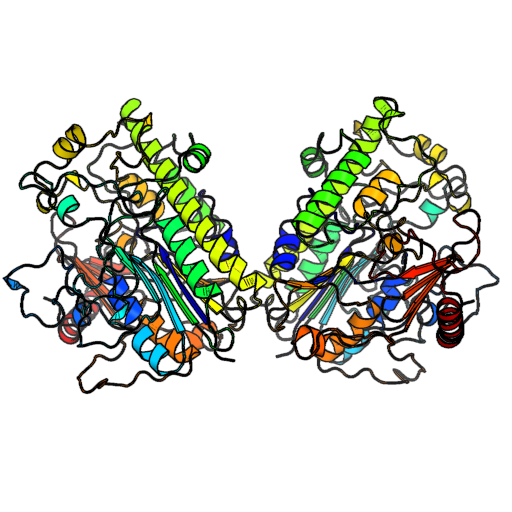1
ATOM 3039 C CA . PRO A 1 392 ? 47.529 20.104 34.926 1.00 11.07 392 PRO A CA 1
ATOM 3040 C C . PRO A 1 392 ? 47.304 20.388 36.413 1.00 17.84 392 PRO A C 1
ATOM 3041 O O . PRO A 1 392 ? 46.463 21.250 36.729 1.00 25.03 392 PRO A O 1
ATOM 3045 N N . ARG A 1 393 ? 48.003 19.766 37.348 1.00 16.57 393 ARG A N 1
ATOM 3046 C CA . ARG A 1 393 ? 47.749 20.220 38.738 1.00 21.28 393 ARG A CA 1
ATOM 3047 C C . ARG A 1 393 ? 48.232 21.641 38.910 1.00 27.31 393 ARG A C 1
ATOM 3048 O O . ARG A 1 393 ? 47.738 22.551 39.588 1.00 26.28 393 ARG A O 1
ATOM 3052 N N . LEU A 1 394 ? 49.328 21.913 38.193 1.00 19.48 394 LEU A N 1
ATOM 3053 C CA . LEU A 1 394 ? 49.896 23.245 38.329 1.00 19.66 394 LEU A CA 1
ATOM 3054 C C . LEU A 1 394 ? 49.121 24.347 37.670 1.00 18.23 394 LEU A C 1
ATOM 3055 O O . LEU A 1 394 ? 48.485 24.261 36.628 1.00 22.52 394 LEU A O 1
ATOM 3060 N N . SER A 1 395 ? 49.151 25.497 38.348 1.00 16.22 395 SER A N 1
ATOM 3061 C CA . SER A 1 395 ? 48.400 26.682 37.966 1.00 21.22 395 SER A CA 1
ATOM 3062 C C . SER A 1 395 ? 48.943 27.267 36.686 1.00 21.76 395 SER A C 1
ATOM 3063 O O . SER A 1 395 ? 48.106 27.642 35.853 1.00 20.09 395 SER A O 1
ATOM 3066 N N . ARG A 1 396 ? 50.258 27.334 36.457 1.00 15.15 396 ARG A N 1
ATOM 3067 C CA . ARG A 1 396 ? 50.778 28.023 35.307 1.00 16.22 396 ARG A CA 1
ATOM 3068 C C . ARG A 1 396 ? 50.854 27.064 34.112 1.00 14.05 396 ARG A C 1
ATOM 3069 O O . ARG A 1 396 ? 51.895 26.424 33.911 1.00 13.05 396 ARG A O 1
ATOM 3077 N N . GLN A 1 397 ? 49.758 27.032 33.389 1.00 12.37 397 GLN A N 1
ATOM 3078 C CA . GLN A 1 397 ? 49.584 26.225 32.195 1.00 9.67 397 GLN A CA 1
ATOM 3079 C C . GLN A 1 397 ? 48.849 27.045 31.141 1.00 11.21 397 GLN A C 1
ATOM 3080 O O . GLN A 1 397 ? 48.064 27.935 31.509 1.00 13.68 397 GLN A O 1
ATOM 3086 N N . GLY A 1 398 ? 49.104 26.802 29.871 1.00 9.70 398 GLY A N 1
ATOM 3087 C CA . GLY A 1 398 ? 48.466 27.496 28.771 1.00 11.27 398 GLY A CA 1
ATOM 3088 C C . GLY A 1 398 ? 49.198 28.737 28.290 1.00 12.34 398 GLY A C 1
ATOM 3089 O O . GLY A 1 398 ? 48.738 29.434 27.372 1.00 13.61 398 GLY A O 1
ATOM 3090 N N . ALA A 1 399 ? 50.339 29.054 28.882 1.00 10.55 399 ALA A N 1
ATOM 3091 C CA . ALA A 1 399 ? 51.048 30.309 28.713 1.00 10.92 399 ALA A CA 1
ATOM 3092 C C . ALA A 1 399 ? 52.461 30.083 28.165 1.00 9.70 399 ALA A C 1
ATOM 3093 O O . ALA A 1 399 ? 52.978 28.963 28.133 1.00 10.09 399 ALA A O 1
ATOM 3095 N N . ILE A 1 400 ? 53.062 31.163 27.758 1.00 9.37 400 ILE A N 1
ATOM 3096 C CA . ILE A 1 400 ? 54.465 31.329 27.461 1.00 9.96 400 ILE A CA 1
ATOM 3097 C C . ILE A 1 400 ? 55.115 32.160 28.561 1.00 11.85 400 ILE A C 1
ATOM 3098 O O . ILE A 1 400 ? 54.675 33.267 28.884 1.00 13.29 400 ILE A O 1
ATOM 3103 N N . SER A 1 401 ? 56.163 31.580 29.148 1.00 11.17 401 SER A N 1
ATOM 3104 C CA . SER A 1 401 ? 56.900 32.212 30.224 1.00 10.73 401 SER A CA 1
ATOM 3105 C C . SER A 1 401 ? 58.337 32.537 29.843 1.00 9.02 401 SER A C 1
ATOM 3106 O O . SER A 1 401 ? 59.033 31.664 29.337 1.00 9.94 401 SER A O 1
ATOM 3109 N N . HIS A 1 402 ? 58.744 33.777 30.139 1.00 9.86 402 HIS A N 1
ATOM 3110 C CA . HIS A 1 402 ? 60.089 34.232 29.921 1.00 11.06 402 HIS A CA 1
ATOM 3111 C C . HIS A 1 402 ? 60.863 34.295 31.251 1.00 12.38 402 HIS A C 1
ATOM 3112 O O . HIS A 1 402 ? 61.920 34.900 31.314 1.00 13.27 402 HIS A O 1
ATOM 3119 N N . ALA A 1 403 ? 60.353 33.639 32.285 1.00 11.13 403 ALA A N 1
ATOM 3120 C CA . ALA A 1 403 ? 61.056 33.510 33.539 1.00 12.09 403 ALA A CA 1
ATOM 3121 C C . ALA A 1 403 ? 62.336 32.713 33.394 1.00 8.45 403 ALA A C 1
ATOM 3122 O O . ALA A 1 403 ? 62.407 31.662 32.781 1.00 11.36 403 ALA A O 1
ATOM 3124 N N . PHE A 1 404 ? 63.413 33.232 33.990 1.00 11.34 404 PHE A N 1
ATOM 3125 C CA . PHE A 1 404 ? 64.708 32.578 33.971 1.00 10.61 404 PHE A CA 1
ATOM 3126 C C . PHE A 1 404 ? 64.628 31.227 34.657 1.00 10.64 404 PHE A C 1
ATOM 3127 O O . PHE A 1 404 ? 64.054 31.069 35.736 1.00 11.03 404 PHE A O 1
ATOM 3135 N N . ALA A 1 405 ? 65.188 30.202 34.038 1.00 8.25 405 ALA A N 1
ATOM 3136 C CA . ALA A 1 405 ? 65.243 28.869 34.556 1.00 9.47 405 ALA A CA 1
ATOM 3137 C C . ALA A 1 405 ? 66.447 28.119 34.024 1.00 10.39 405 ALA A C 1
ATOM 3138 O O . ALA A 1 405 ? 66.936 28.466 32.941 1.00 9.66 405 ALA A O 1
ATOM 3140 N N . THR A 1 406 ? 66.936 27.109 34.726 1.00 9.17 406 THR A N 1
ATOM 3141 C CA . THR A 1 406 ? 67.963 26.269 34.134 1.00 8.27 406 THR A CA 1
ATOM 3142 C C . THR A 1 406 ? 67.702 24.800 34.448 1.00 10.20 406 THR A C 1
ATOM 3143 O O . THR A 1 406 ? 66.912 24.409 35.309 1.00 9.68 406 THR A O 1
ATOM 3147 N N . VAL A 1 407 ? 68.401 23.968 33.740 1.00 8.63 407 VAL A N 1
ATOM 3148 C CA . VAL A 1 407 ? 68.364 22.529 33.839 1.00 8.71 407 VAL A CA 1
ATOM 3149 C C . VAL A 1 407 ? 68.729 22.079 35.254 1.00 9.72 407 VAL A C 1
ATOM 3150 O O . VAL A 1 407 ? 68.347 20.993 35.677 1.00 11.38 407 VAL A O 1
ATOM 3154 N N . MET A 1 408 ? 69.450 22.887 36.025 1.00 9.93 408 MET A N 1
ATOM 3155 C CA . MET A 1 408 ? 69.792 22.490 37.393 1.00 9.07 408 MET A CA 1
ATOM 3156 C C . MET A 1 408 ? 68.578 22.570 38.289 1.00 10.41 408 MET A C 1
ATOM 3157 O O . MET A 1 408 ? 68.624 22.069 39.416 1.00 10.20 408 MET A O 1
ATOM 3162 N N . ASP A 1 409 ? 67.495 23.207 37.838 1.00 9.20 409 ASP A N 1
ATOM 3163 C CA . ASP A 1 409 ? 66.287 23.343 38.611 1.00 8.58 409 ASP A CA 1
ATOM 3164 C C . ASP A 1 409 ? 65.442 22.073 38.573 1.00 11.30 409 ASP A C 1
ATOM 3165 O O . ASP A 1 409 ? 64.529 21.955 39.427 1.00 11.90 409 ASP A O 1
ATOM 3170 N N . VAL A 1 410 ? 65.731 21.148 37.668 1.00 9.60 410 VAL A N 1
ATOM 3171 C CA . VAL A 1 410 ? 64.809 20.044 37.431 1.00 10.21 410 VAL A CA 1
ATOM 3172 C C . VAL A 1 410 ? 64.822 19.057 38.588 1.00 11.44 410 VAL A C 1
ATOM 3173 O O . VAL A 1 410 ? 63.747 18.699 39.105 1.00 10.55 410 VAL A O 1
ATOM 3177 N N . THR A 1 411 ? 65.996 18.651 39.036 1.00 10.05 411 THR A N 1
ATOM 3178 C CA . THR A 1 411 ? 66.088 17.688 40.156 1.00 10.32 411 THR A CA 1
ATOM 3179 C C . THR A 1 411 ? 65.436 18.239 41.408 1.00 14.04 411 THR A C 1
ATOM 3180 O O . THR A 1 411 ? 64.563 17.568 42.010 1.00 10.69 411 THR A O 1
ATOM 3184 N N . PRO A 1 412 ? 65.732 19.435 41.876 1.00 11.22 412 PRO A N 1
ATOM 3185 C CA . PRO A 1 412 ? 65.013 19.990 43.026 1.00 12.14 412 PRO A CA 1
ATOM 3186 C C . PRO A 1 412 ? 63.504 20.032 42.808 1.00 14.15 412 PRO A C 1
ATOM 3187 O O . PRO A 1 412 ? 62.736 19.745 43.738 1.00 13.22 412 PRO A O 1
ATOM 3191 N N . THR A 1 413 ? 63.011 20.369 41.623 1.00 11.12 413 THR A N 1
ATOM 3192 C CA . THR A 1 413 ? 61.594 20.431 41.350 1.00 11.42 413 THR A CA 1
ATOM 3193 C C . THR A 1 413 ? 60.939 19.039 41.437 1.00 10.65 413 THR A C 1
ATOM 3194 O O . THR A 1 413 ? 59.874 18.903 42.068 1.00 11.44 413 THR A O 1
ATOM 3198 N N . LEU A 1 414 ? 61.518 18.029 40.826 1.00 9.86 414 LEU A N 1
ATOM 3199 C CA . LEU A 1 414 ? 60.940 16.686 40.844 1.00 10.06 414 LEU A CA 1
ATOM 3200 C C . LEU A 1 414 ? 61.031 16.075 42.239 1.00 15.44 414 LEU A C 1
ATOM 3201 O O . LEU A 1 414 ? 60.068 15.375 42.626 1.00 13.16 414 LEU A O 1
ATOM 3206 N N . LEU A 1 415 ? 62.098 16.337 42.987 1.00 13.90 415 LEU A N 1
ATOM 3207 C CA . LEU A 1 415 ? 62.126 15.865 44.381 1.00 13.15 415 LEU A CA 1
ATOM 3208 C C . LEU A 1 415 ? 60.990 16.465 45.158 1.00 13.47 415 LEU A C 1
ATOM 3209 O O . LEU A 1 415 ? 60.319 15.716 45.899 1.00 12.91 415 LEU A O 1
ATOM 3214 N N . ASP A 1 416 ? 60.792 17.762 45.018 1.00 11.84 416 ASP A N 1
ATOM 3215 C CA . ASP A 1 416 ? 59.724 18.501 45.665 1.00 13.24 416 ASP A CA 1
ATOM 3216 C C . ASP A 1 416 ? 58.399 17.847 45.333 1.00 16.26 416 ASP A C 1
ATOM 3217 O O . ASP A 1 416 ? 57.592 17.560 46.221 1.00 16.00 416 ASP A O 1
ATOM 3222 N N . LEU A 1 417 ? 58.123 17.564 44.069 1.00 11.85 417 LEU A N 1
ATOM 3223 C CA . LEU A 1 417 ? 56.844 16.971 43.689 1.00 12.30 417 LEU A CA 1
ATOM 3224 C C . LEU A 1 417 ? 56.660 15.551 44.215 1.00 16.77 417 LEU A C 1
ATOM 3225 O O . LEU A 1 417 ? 55.541 15.114 44.540 1.00 15.71 417 LEU A O 1
ATOM 3230 N N . ALA A 1 418 ? 57.751 14.820 44.317 1.00 13.91 418 ALA A N 1
ATOM 3231 C CA . ALA A 1 418 ? 57.815 13.465 44.807 1.00 11.92 418 ALA A CA 1
ATOM 3232 C C . ALA A 1 418 ? 57.732 13.386 46.333 1.00 13.83 418 ALA A C 1
ATOM 3233 O O . ALA A 1 418 ? 57.568 12.246 46.804 1.00 17.82 418 ALA A O 1
ATOM 3235 N N . GLY A 1 419 ? 57.825 14.476 47.035 1.00 14.07 419 GLY A N 1
ATOM 3236 C CA . GLY A 1 419 ? 57.857 14.490 48.491 1.00 13.45 419 GLY A CA 1
ATOM 3237 C C . GLY A 1 419 ? 59.123 13.908 49.071 1.00 23.68 419 GLY A C 1
ATOM 3238 O O . GLY A 1 419 ? 59.110 13.416 50.195 1.00 19.63 419 GLY A O 1
ATOM 3239 N N . VAL A 1 420 ? 60.211 13.952 48.302 1.00 20.53 420 VAL A N 1
ATOM 3240 C CA . VAL A 1 420 ? 61.479 13.318 48.673 1.00 17.80 420 VAL A CA 1
ATOM 3241 C C . VAL A 1 420 ? 62.479 14.405 49.011 1.00 17.97 420 VAL A C 1
ATOM 3242 O O . VAL A 1 420 ? 62.778 15.200 48.112 1.00 19.30 420 VAL A O 1
ATOM 3246 N N . ARG A 1 421 ? 63.037 14.492 50.208 1.00 18.49 421 ARG A N 1
ATOM 3247 C CA . ARG A 1 421 ? 64.088 15.465 50.491 1.00 21.21 421 ARG A CA 1
ATOM 3248 C C . ARG A 1 421 ? 65.421 15.092 49.854 1.00 20.34 421 ARG A C 1
ATOM 3249 O O . ARG A 1 421 ? 65.799 13.920 49.822 1.00 20.89 421 ARG A O 1
ATOM 3251 N N . HIS A 1 422 ? 66.143 16.090 49.341 1.00 15.19 422 HIS A N 1
ATOM 3252 C CA . HIS A 1 422 ? 67.544 15.874 48.997 1.00 19.83 422 HIS A CA 1
ATOM 3253 C C . HIS A 1 422 ? 68.292 15.484 50.278 1.00 19.91 422 HIS A C 1
ATOM 3254 O O . HIS A 1 422 ? 68.048 16.132 51.287 1.00 19.81 422 HIS A O 1
ATOM 3261 N N . PRO A 1 423 ? 69.099 14.442 50.250 1.00 15.56 423 PRO A N 1
ATOM 3262 C CA . PRO A 1 423 ? 69.700 13.935 51.489 1.00 17.07 423 PRO A CA 1
ATOM 3263 C C . PRO A 1 423 ? 70.691 14.870 52.172 1.00 24.02 423 PRO A C 1
ATOM 3264 O O . PRO A 1 423 ? 71.089 14.579 53.312 1.00 25.61 423 PRO A O 1
ATOM 3268 N N . GLY A 1 424 ? 71.102 15.950 51.529 1.00 19.34 424 GLY A N 1
ATOM 3269 C CA . GLY A 1 424 ? 72.055 16.887 52.115 1.00 23.97 424 GLY A CA 1
ATOM 3270 C C . GLY A 1 424 ? 73.453 16.650 51.574 1.00 23.53 424 GLY A C 1
ATOM 3271 O O . GLY A 1 424 ? 73.574 16.475 50.355 1.00 23.57 424 GLY A O 1
ATOM 3272 N N . LYS A 1 425 ? 74.455 16.621 52.441 1.00 19.46 425 LYS A N 1
ATOM 3273 C CA . LYS A 1 425 ? 75.862 16.531 52.058 1.00 20.54 425 LYS A CA 1
ATOM 3274 C C . LYS A 1 425 ? 76.434 15.128 52.126 1.00 18.45 425 LYS A C 1
ATOM 3275 O O . LYS A 1 425 ? 77.589 14.916 51.754 1.00 19.59 425 LYS A O 1
ATOM 3281 N N . ARG A 1 426 ? 75.693 14.132 52.575 1.00 17.63 426 ARG A N 1
ATOM 3282 C CA . ARG A 1 426 ? 76.119 12.747 52.572 1.00 16.49 426 ARG A CA 1
ATOM 3283 C C . ARG A 1 426 ? 75.067 11.809 52.003 1.00 15.65 426 ARG A C 1
ATOM 3284 O O . ARG A 1 426 ? 73.873 12.012 52.250 1.00 22.75 426 ARG A O 1
ATOM 3287 N N . TRP A 1 427 ? 75.523 10.801 51.299 1.00 16.79 427 TRP A N 1
ATOM 3288 C CA . TRP A 1 427 ? 74.640 9.769 50.776 1.00 19.39 427 TRP A CA 1
ATOM 3289 C C . TRP A 1 427 ? 75.462 8.510 50.577 1.00 19.40 427 TRP A C 1
ATOM 3290 O O . TRP A 1 427 ? 76.558 8.551 50.035 1.00 19.74 427 TRP A O 1
ATOM 3301 N N . ARG A 1 428 ? 74.936 7.372 51.043 1.00 20.24 428 ARG A N 1
ATOM 3302 C CA . ARG A 1 428 ? 75.575 6.092 50.916 1.00 18.24 428 ARG A CA 1
ATOM 3303 C C . ARG A 1 428 ? 77.026 6.145 51.375 1.00 14.94 428 ARG A C 1
ATOM 3304 O O . ARG A 1 428 ? 77.883 5.514 50.764 1.00 21.77 428 ARG A O 1
ATOM 3312 N N . GLY A 1 429 ? 77.201 6.882 52.456 1.00 18.58 429 GLY A N 1
ATOM 3313 C CA . GLY A 1 429 ? 78.476 6.858 53.151 1.00 30.98 429 GLY A CA 1
ATOM 3314 C C . GLY A 1 429 ? 79.535 7.648 52.412 1.00 37.17 429 GLY A C 1
ATOM 3315 O O . GLY A 1 429 ? 80.736 7.398 52.567 1.00 33.89 429 GLY A O 1
ATOM 3316 N N . ARG A 1 430 ? 79.081 8.613 51.596 1.00 22.23 430 ARG A N 1
ATOM 3317 C CA . ARG A 1 430 ? 80.093 9.463 50.965 1.00 25.50 430 ARG A CA 1
ATOM 3318 C C . ARG A 1 430 ? 79.618 10.909 50.910 1.00 20.61 430 ARG A C 1
ATOM 3319 O O . ARG A 1 430 ? 78.421 11.189 50.995 1.00 20.01 430 ARG A O 1
ATOM 3327 N N . GLU A 1 431 ? 80.567 11.830 50.734 1.00 18.11 431 GLU A N 1
ATOM 3328 C CA . GLU A 1 431 ? 80.312 13.232 50.531 1.00 18.98 431 GLU A CA 1
ATOM 3329 C C . GLU A 1 431 ? 79.692 13.476 49.150 1.00 15.66 431 GLU A C 1
ATOM 3330 O O . GLU A 1 431 ? 80.196 12.957 48.171 1.00 20.07 431 GLU A O 1
ATOM 3333 N N . ILE A 1 432 ? 78.629 14.260 49.157 1.00 19.30 432 ILE A N 1
ATOM 3334 C CA . ILE A 1 432 ? 78.003 14.626 47.891 1.00 17.06 432 ILE A CA 1
ATOM 3335 C C . ILE A 1 432 ? 77.668 16.103 47.858 1.00 21.75 432 ILE A C 1
ATOM 3336 O O . ILE A 1 432 ? 77.534 16.810 48.853 1.00 18.12 432 ILE A O 1
ATOM 3341 N N . ALA A 1 433 ? 77.504 16.558 46.610 1.00 17.68 433 ALA A N 1
ATOM 3342 C CA . ALA A 1 433 ? 77.089 17.938 46.428 1.00 14.18 433 ALA A CA 1
ATOM 3343 C C . ALA A 1 433 ? 75.604 18.185 46.627 1.00 15.70 433 ALA A C 1
ATOM 3344 O O . ALA A 1 433 ? 74.796 17.287 46.407 1.00 18.31 433 ALA A O 1
ATOM 3346 N N . GLU A 1 434 ? 75.289 19.411 47.028 1.00 13.55 434 GLU A N 1
ATOM 3347 C CA . GLU A 1 434 ? 73.907 19.848 47.142 1.00 12.83 434 GLU A CA 1
ATOM 3348 C C . GLU A 1 434 ? 73.497 20.697 45.946 1.00 16.57 434 GLU A C 1
ATOM 3349 O O . GLU A 1 434 ? 74.328 21.373 45.329 1.00 15.65 434 GLU A O 1
ATOM 3355 N N . PRO A 1 435 ? 72.218 20.692 45.579 1.00 13.40 435 PRO A N 1
ATOM 3356 C CA . PRO A 1 435 ? 71.868 21.373 44.331 1.00 13.04 435 PRO A CA 1
ATOM 3357 C C . PRO A 1 435 ? 72.165 22.852 44.327 1.00 15.89 435 PRO A C 1
ATOM 3358 O O . PRO A 1 435 ? 72.024 23.563 45.322 1.00 18.67 435 PRO A O 1
ATOM 3362 N N . ARG A 1 436 ? 72.547 23.394 43.176 1.00 12.11 436 ARG A N 1
ATOM 3363 C CA . ARG A 1 436 ? 72.644 24.816 42.924 1.00 12.33 436 ARG A CA 1
ATOM 3364 C C . ARG A 1 436 ? 71.394 25.421 42.297 1.00 11.98 436 ARG A C 1
ATOM 3365 O O . ARG A 1 436 ? 71.164 26.604 42.300 1.00 13.12 436 ARG A O 1
ATOM 3373 N N . GLY A 1 437 ? 70.539 24.563 41.729 1.00 13.69 437 GLY A N 1
ATOM 3374 C CA . GLY A 1 437 ? 69.247 25.052 41.246 1.00 12.79 437 GLY A CA 1
ATOM 3375 C C . GLY A 1 437 ? 68.208 25.119 42.350 1.00 15.17 437 GLY A C 1
ATOM 3376 O O . GLY A 1 437 ? 68.485 24.764 43.521 1.00 15.52 437 GLY A O 1
ATOM 3377 N N . ARG A 1 438 ? 67.024 25.600 41.967 1.00 14.86 438 ARG A N 1
ATOM 3378 C CA . ARG A 1 438 ? 65.904 25.849 42.858 1.00 12.21 438 ARG A CA 1
ATOM 3379 C C . ARG A 1 438 ? 64.639 25.194 42.311 1.00 14.30 438 ARG A C 1
ATOM 3380 O O . ARG A 1 438 ? 64.415 25.158 41.092 1.00 13.43 438 ARG A O 1
ATOM 3394 N N . SER A 1 439 ? 63.817 24.669 43.205 1.00 13.92 439 SER A N 1
ATOM 3395 C CA . SER A 1 439 ? 62.537 24.093 42.776 1.00 10.78 439 SER A CA 1
ATOM 3396 C C . SER A 1 439 ? 61.653 25.142 42.123 1.00 11.09 439 SER A C 1
ATOM 3397 O O . SER A 1 439 ? 61.516 26.307 42.514 1.00 11.22 439 SER A O 1
ATOM 3400 N N . TRP A 1 440 ? 61.005 24.701 41.038 1.00 11.48 440 TRP A N 1
ATOM 3401 C CA . TRP A 1 440 ? 60.015 25.466 40.316 1.00 9.36 440 TRP A CA 1
ATOM 3402 C C . TRP A 1 440 ? 58.617 25.452 40.913 1.00 10.16 440 TRP A C 1
ATOM 3403 O O . TRP A 1 440 ? 57.685 26.063 40.392 1.00 13.19 440 TRP A O 1
ATOM 3414 N N . LEU A 1 441 ? 58.398 24.735 42.014 1.00 11.80 441 LEU A N 1
ATOM 3415 C CA . LEU A 1 441 ? 56.977 24.558 42.397 1.00 13.86 441 LEU A CA 1
ATOM 3416 C C . LEU A 1 441 ? 56.298 25.829 42.862 1.00 11.75 441 LEU A C 1
ATOM 3417 O O . LEU A 1 441 ? 55.121 26.016 42.500 1.00 13.24 441 LEU A O 1
ATOM 3422 N N . GLY A 1 442 ? 56.916 26.743 43.607 1.00 10.85 442 GLY A N 1
ATOM 3423 C CA . GLY A 1 442 ? 56.300 28.021 43.942 1.00 14.45 442 GLY A CA 1
ATOM 3424 C C . GLY A 1 442 ? 55.878 28.820 42.726 1.00 13.70 442 GLY A C 1
ATOM 3425 O O . GLY A 1 442 ? 54.814 29.425 42.628 1.00 15.28 442 GLY A O 1
ATOM 3426 N N . TRP A 1 443 ? 56.747 28.874 41.733 1.00 11.43 443 TRP A N 1
ATOM 3427 C CA . TRP A 1 443 ? 56.533 29.571 40.486 1.00 10.78 443 TRP A CA 1
ATOM 3428 C C . TRP A 1 443 ? 55.370 28.925 39.727 1.00 10.04 443 TRP A C 1
ATOM 3429 O O . TRP A 1 443 ? 54.437 29.599 39.300 1.00 12.62 443 TRP A O 1
ATOM 3440 N N . LEU A 1 444 ? 55.458 27.607 39.562 1.00 11.11 444 LEU A N 1
ATOM 3441 C CA . LEU A 1 444 ? 54.479 26.953 38.674 1.00 12.79 444 LEU A CA 1
ATOM 3442 C C . LEU A 1 444 ? 53.115 26.811 39.312 1.00 14.37 444 LEU A C 1
ATOM 3443 O O . LEU A 1 444 ? 52.106 26.657 38.598 1.00 13.96 444 LEU A O 1
AT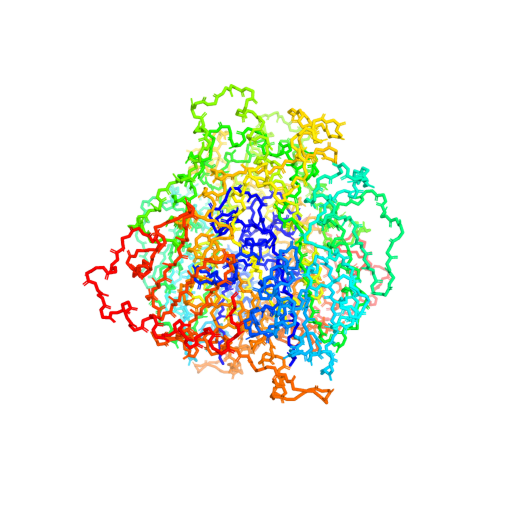OM 3448 N N . SER A 1 445 ? 53.066 26.881 40.638 1.00 12.21 445 SER A N 1
ATOM 3449 C CA . SER A 1 445 ? 51.796 26.927 41.350 1.00 15.28 445 SER A CA 1
ATOM 3450 C C . SER A 1 445 ? 51.207 28.323 41.425 1.00 19.09 445 SER A C 1
ATOM 3451 O O . SER A 1 445 ? 50.114 28.466 42.018 1.00 21.44 445 SER A O 1
ATOM 3455 N N . GLY A 1 446 ? 51.852 29.347 40.879 1.00 15.94 446 GLY A N 1
ATOM 3456 C CA . GLY A 1 446 ? 51.277 30.687 40.866 1.00 14.00 446 GLY A CA 1
ATOM 3457 C C . GLY A 1 446 ? 51.601 31.462 42.138 1.00 17.36 446 GLY A C 1
ATOM 3458 O O . GLY A 1 446 ? 51.193 32.620 42.279 1.00 21.05 446 GLY A O 1
ATOM 3459 N N . GLU A 1 447 ? 52.304 30.844 43.080 1.00 15.70 447 GLU A N 1
ATOM 3460 C CA . GLU A 1 447 ? 52.638 31.575 44.323 1.00 16.96 447 GLU A CA 1
ATOM 3461 C C . GLU A 1 447 ? 53.684 32.660 44.090 1.00 18.97 447 GLU A C 1
ATOM 3462 O O . GLU A 1 447 ? 53.679 33.714 44.742 1.00 20.85 447 GLU A O 1
ATOM 3468 N N . THR A 1 448 ? 54.605 32.442 43.159 1.00 16.68 448 THR A N 1
ATOM 3469 C CA . THR A 1 448 ? 55.609 33.449 42.795 1.00 14.82 448 THR A CA 1
ATOM 3470 C C . THR A 1 448 ? 55.657 33.644 41.294 1.00 15.61 448 THR A C 1
ATOM 3471 O O . THR A 1 448 ? 55.098 32.820 40.558 1.00 15.61 448 THR A O 1
ATOM 3475 N N . GLU A 1 449 ? 56.307 34.684 40.798 1.00 16.81 449 GLU A N 1
ATOM 3476 C CA . GLU A 1 449 ? 56.410 34.949 39.378 1.00 18.11 449 GLU A CA 1
ATOM 3477 C C . GLU A 1 449 ? 57.553 34.214 38.692 1.00 14.84 449 GLU A C 1
ATOM 3478 O O . GLU A 1 449 ? 57.619 34.183 37.470 1.00 17.80 449 GLU A O 1
ATOM 3484 N N . ALA A 1 450 ? 58.489 33.639 39.430 1.00 12.87 450 ALA A N 1
ATOM 3485 C CA . ALA A 1 450 ? 59.682 33.044 38.883 1.00 13.68 450 ALA A CA 1
ATOM 3486 C C . ALA A 1 450 ? 60.369 32.279 40.018 1.00 17.52 450 ALA A C 1
ATOM 3487 O O . ALA A 1 450 ? 60.103 32.634 41.177 1.00 15.74 450 ALA A O 1
ATOM 3489 N N . ALA A 1 451 ? 61.208 31.312 39.669 1.00 11.91 451 ALA A N 1
ATOM 3490 C CA . ALA A 1 451 ? 61.962 30.586 40.663 1.00 14.15 451 ALA A CA 1
ATOM 3491 C C . ALA A 1 451 ? 63.269 31.289 41.054 1.00 16.84 451 ALA A C 1
ATOM 3492 O O . ALA A 1 451 ? 63.955 30.832 41.964 1.00 15.90 451 ALA A O 1
ATOM 3494 N N . HIS A 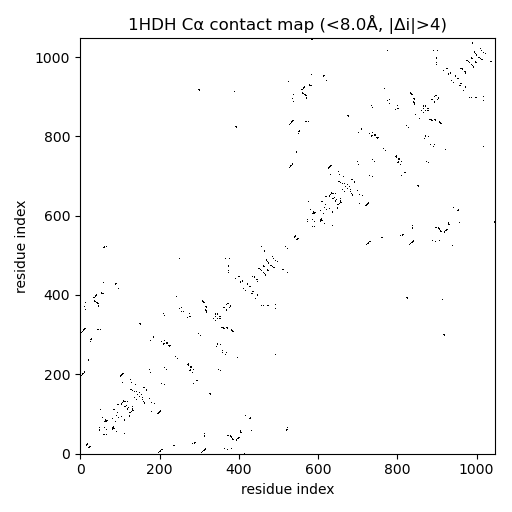1 452 ? 63.606 32.381 40.369 1.00 11.17 452 HIS A N 1
ATOM 3495 C CA . HIS A 1 452 ? 64.899 33.059 40.557 1.00 12.21 452 HIS A CA 1
ATOM 3496 C C . HIS A 1 452 ? 64.610 34.546 40.597 1.00 15.46 452 HIS A C 1
ATOM 3497 O O . HIS A 1 452 ? 63.440 34.946 40.394 1.00 16.74 452 HIS A O 1
ATOM 3504 N N . ASP A 1 453 ? 65.604 35.396 40.819 1.00 13.75 453 ASP A N 1
ATOM 3505 C CA . ASP A 1 453 ? 65.314 36.829 40.828 1.00 12.67 453 ASP A CA 1
ATOM 3506 C C . ASP A 1 453 ? 66.496 37.586 40.239 1.00 12.88 453 ASP A C 1
ATOM 3507 O O . ASP A 1 453 ? 67.427 36.992 39.669 1.00 14.23 453 ASP A O 1
ATOM 3512 N N . GLU A 1 454 ? 66.476 38.918 40.357 1.00 15.74 454 GLU A N 1
ATOM 3513 C CA . GLU A 1 454 ? 67.510 39.744 39.739 1.00 17.83 454 GLU A CA 1
ATOM 3514 C C . GLU A 1 454 ? 68.882 39.550 40.358 1.00 15.68 454 GLU A C 1
ATOM 3515 O O . GLU A 1 454 ? 69.893 39.996 39.804 1.00 14.29 454 GLU A O 1
ATOM 3521 N N . ASN A 1 455 ? 68.961 38.845 41.489 1.00 15.45 455 ASN A N 1
ATOM 3522 C CA . ASN A 1 455 ? 70.260 38.630 42.103 1.00 16.24 455 ASN A CA 1
ATOM 3523 C C . ASN A 1 455 ? 70.799 37.236 41.891 1.00 17.63 455 ASN A C 1
ATOM 3524 O O . ASN A 1 455 ? 71.883 36.852 42.319 1.00 16.47 455 ASN A O 1
ATOM 3529 N N . THR A 1 456 ? 70.007 36.395 41.205 1.00 15.75 456 THR A N 1
ATOM 3530 C CA . THR A 1 456 ? 70.481 35.040 40.964 1.00 13.46 456 THR A CA 1
ATOM 3531 C C . THR A 1 456 ? 71.754 34.975 40.139 1.00 10.90 456 THR A C 1
ATOM 3532 O O . THR A 1 456 ? 71.816 35.665 39.091 1.00 12.61 456 THR A O 1
ATOM 3536 N N . VAL A 1 457 ? 72.741 34.175 40.493 1.00 13.71 457 VAL A N 1
ATOM 3537 C CA . VAL A 1 457 ? 74.019 34.090 39.794 1.00 12.23 457 VAL A CA 1
ATOM 3538 C C . VAL A 1 457 ? 74.199 32.681 39.246 1.00 13.29 457 VAL A C 1
ATOM 3539 O O . VAL A 1 457 ? 74.067 31.684 39.967 1.00 13.16 457 VAL A O 1
ATOM 3543 N N . THR A 1 458 ? 74.462 32.571 37.937 1.00 12.95 458 THR A N 1
ATOM 3544 C CA . THR A 1 458 ? 74.663 31.329 37.242 1.00 10.58 458 THR A CA 1
ATOM 3545 C C . THR A 1 458 ? 75.903 31.419 36.352 1.00 11.55 458 THR A C 1
ATOM 3546 O O . THR A 1 458 ? 76.029 32.387 35.594 1.00 12.26 458 THR A O 1
ATOM 3550 N N . GLY A 1 459 ? 76.803 30.449 36.404 1.00 11.70 459 GLY A N 1
ATOM 3551 C CA . GLY A 1 459 ? 77.967 30.428 35.547 1.00 11.70 459 GLY A CA 1
ATOM 3552 C C . GLY A 1 459 ? 77.949 29.294 34.531 1.00 11.98 459 GLY A C 1
ATOM 3553 O O . GLY A 1 459 ? 77.247 28.293 34.656 1.00 11.17 459 GLY A O 1
ATOM 3554 N N . TRP A 1 460 ? 78.763 29.451 33.497 1.00 10.84 460 TRP A N 1
ATOM 3555 C CA . TRP A 1 460 ? 79.026 28.497 32.450 1.00 11.39 460 TRP A CA 1
ATOM 3556 C C . TRP A 1 460 ? 80.506 28.552 32.058 1.00 12.31 460 TRP A C 1
ATOM 3557 O O . TRP A 1 460 ? 81.088 29.651 32.045 1.00 12.27 460 TRP A O 1
ATOM 3568 N N . GLU A 1 461 ? 81.038 27.387 31.755 1.00 10.77 461 GLU A N 1
ATOM 3569 C CA . GLU A 1 461 ? 82.333 27.293 31.108 1.00 12.19 461 GLU A CA 1
ATOM 3570 C C . GLU A 1 461 ? 82.384 25.936 30.405 1.00 11.91 461 GLU A C 1
ATOM 3571 O O . GLU A 1 461 ? 82.089 24.898 30.988 1.00 13.12 461 GLU A O 1
ATOM 3577 N N . LEU A 1 462 ? 82.928 26.032 29.180 1.00 13.25 462 LEU A N 1
ATOM 3578 C CA . LEU A 1 462 ? 83.341 24.853 28.450 1.00 12.99 462 LEU A CA 1
ATOM 3579 C C . LEU A 1 462 ? 84.225 25.243 27.283 1.00 13.58 462 LEU A C 1
ATOM 3580 O O . LEU A 1 462 ? 83.929 26.232 26.630 1.00 16.16 462 LEU A O 1
ATOM 3585 N N . PHE A 1 463 ? 85.267 24.437 27.088 1.00 14.69 463 PHE A N 1
ATOM 3586 C CA . PHE A 1 463 ? 86.234 24.617 26.037 1.00 17.04 463 PHE A CA 1
ATOM 3587 C C . PHE A 1 463 ? 86.880 26.001 26.094 1.00 15.83 463 PHE A C 1
ATOM 3588 O O . PHE A 1 463 ? 87.227 26.553 25.053 1.00 23.95 463 PHE A O 1
ATOM 3596 N N . GLY A 1 464 ? 87.017 26.561 27.286 1.00 18.21 464 GLY A N 1
ATOM 3597 C CA . GLY A 1 464 ? 87.645 27.862 27.404 1.00 24.03 464 GLY A CA 1
ATOM 3598 C C . GLY A 1 464 ? 86.708 29.017 27.127 1.00 20.68 464 GLY A C 1
ATOM 3599 O O . GLY A 1 464 ? 87.083 30.191 27.259 1.00 22.57 464 GLY A O 1
ATOM 3600 N N . MET A 1 465 ? 85.472 28.721 26.732 1.00 12.71 465 MET A N 1
ATOM 3601 C CA . MET A 1 465 ? 84.472 29.765 26.627 1.00 13.65 465 MET A CA 1
ATOM 3602 C C . MET A 1 465 ? 83.719 29.915 27.957 1.00 14.47 465 MET A C 1
ATOM 3603 O O . MET A 1 465 ? 83.538 28.895 28.650 1.00 16.29 465 MET A O 1
ATOM 3608 N N . ARG A 1 466 ? 83.316 31.125 28.280 1.00 12.28 466 ARG A N 1
ATOM 3609 C CA . ARG A 1 466 ? 82.735 31.373 29.600 1.00 10.25 466 ARG A CA 1
ATOM 3610 C C . ARG A 1 466 ? 81.475 32.197 29.510 1.00 10.79 466 ARG A C 1
ATOM 3611 O O . ARG A 1 466 ? 81.249 32.976 28.563 1.00 12.00 466 ARG A O 1
ATOM 3619 N N . ALA A 1 467 ? 80.630 32.103 30.546 1.00 10.68 467 ALA A N 1
ATOM 3620 C CA . ALA A 1 467 ? 79.613 33.073 30.765 1.00 10.94 467 ALA A CA 1
ATOM 3621 C C . ALA A 1 467 ? 79.295 33.177 32.265 1.00 8.65 467 ALA A C 1
ATOM 3622 O O . ALA A 1 467 ? 79.507 32.195 32.992 1.00 11.96 467 ALA A O 1
ATOM 3624 N N . ILE A 1 468 ? 78.826 34.338 32.620 1.00 11.32 468 ILE A N 1
ATOM 3625 C CA . ILE A 1 468 ? 78.340 34.549 33.988 1.00 12.36 468 ILE A CA 1
ATOM 3626 C C . ILE A 1 468 ? 77.157 35.481 33.906 1.00 11.62 468 ILE A C 1
ATOM 3627 O O . ILE A 1 468 ? 77.149 36.486 33.178 1.00 13.17 468 ILE A O 1
ATOM 3632 N N . ARG A 1 469 ? 76.083 35.166 34.612 1.00 11.97 469 ARG A N 1
ATOM 3633 C CA . ARG A 1 469 ? 74.825 35.886 34.576 1.00 11.36 469 ARG A CA 1
ATOM 3634 C C . ARG A 1 469 ? 74.340 36.215 35.992 1.00 12.44 469 ARG A C 1
ATOM 3635 O O . ARG A 1 469 ? 74.412 35.344 36.843 1.00 14.44 469 ARG A O 1
ATOM 3643 N N . GLN A 1 470 ? 73.877 37.440 36.166 1.00 12.84 470 GLN A N 1
ATOM 3644 C CA . GLN A 1 470 ? 73.140 37.840 37.349 1.00 13.23 470 GLN A CA 1
ATOM 3645 C C . GLN A 1 470 ? 71.896 38.574 36.912 1.00 13.84 470 GLN A C 1
ATOM 3646 O O . GLN A 1 470 ? 71.920 39.636 36.260 1.00 13.58 470 GLN A O 1
ATOM 3652 N N . GLY A 1 471 ? 70.753 37.986 37.259 1.00 12.24 471 GLY A N 1
ATOM 3653 C CA . GLY A 1 471 ? 69.515 38.583 36.761 1.00 14.42 471 GLY A CA 1
ATOM 3654 C C . GLY A 1 471 ? 69.495 38.494 35.245 1.00 9.75 471 GLY A C 1
ATOM 3655 O O . GLY A 1 471 ? 69.700 37.394 34.726 1.00 15.52 471 GLY A O 1
ATOM 3656 N N . ASP A 1 472 ? 69.315 39.610 34.620 1.00 12.39 472 ASP A N 1
ATOM 3657 C CA . ASP A 1 472 ? 69.309 39.643 33.154 1.00 14.82 472 ASP A CA 1
ATOM 3658 C C . ASP A 1 472 ? 70.602 40.207 32.604 1.00 12.25 472 ASP A C 1
ATOM 3659 O O . ASP A 1 472 ? 70.650 40.410 31.396 1.00 17.20 472 ASP A O 1
ATOM 3664 N N . TRP A 1 473 ? 71.624 40.419 33.414 1.00 13.45 473 TRP A N 1
ATOM 3665 C CA . TRP A 1 473 ? 72.929 40.847 32.967 1.00 13.78 473 TRP A CA 1
ATOM 3666 C C . TRP A 1 473 ? 73.837 39.655 32.746 1.00 14.75 473 TRP A C 1
ATOM 3667 O O . TRP A 1 473 ? 73.944 38.783 33.610 1.00 14.42 473 TRP A O 1
ATOM 3678 N N . LYS A 1 474 ? 74.505 39.593 31.596 1.00 10.91 474 LYS A N 1
ATOM 3679 C CA . LYS A 1 474 ? 75.283 38.411 31.274 1.00 10.14 474 LYS A CA 1
ATOM 3680 C C . LYS A 1 474 ? 76.573 38.855 30.593 1.00 15.69 474 LYS A C 1
ATOM 3681 O O . LYS A 1 474 ? 76.528 39.647 29.627 1.00 13.36 474 LYS A O 1
ATOM 3687 N N . ALA A 1 475 ? 77.685 38.373 31.117 1.00 12.68 475 ALA A N 1
ATOM 3688 C CA . ALA A 1 475 ? 78.964 38.529 30.446 1.00 11.50 475 ALA A CA 1
ATOM 3689 C C . ALA A 1 475 ? 79.402 37.206 29.837 1.00 13.69 475 ALA A C 1
ATOM 3690 O O . ALA A 1 475 ? 79.187 36.102 30.376 1.00 15.00 475 ALA A O 1
ATOM 3692 N N . VAL A 1 476 ? 80.034 37.303 28.692 1.00 10.95 476 VAL A N 1
ATOM 3693 C CA . VAL A 1 476 ? 80.534 36.263 27.835 1.00 13.24 476 VAL A CA 1
ATOM 3694 C C . VAL A 1 476 ? 82.018 36.404 27.486 1.00 14.16 476 VAL A C 1
ATOM 3695 O O . VAL A 1 476 ? 82.451 37.548 27.218 1.00 15.68 476 VAL A O 1
ATOM 3699 N N . TYR A 1 477 ? 82.773 35.340 27.471 1.00 13.14 477 TYR A N 1
ATOM 3700 C CA . TYR A 1 477 ? 84.175 35.316 27.091 1.00 14.10 477 TYR A CA 1
ATOM 3701 C C . TYR A 1 477 ? 84.355 34.272 25.992 1.00 22.18 477 TYR A C 1
ATOM 3702 O O . TYR A 1 477 ? 84.255 33.069 26.252 1.00 15.56 477 TYR A O 1
ATOM 3711 N N . LEU A 1 478 ? 84.671 34.725 24.790 1.00 15.66 478 LEU A N 1
ATOM 3712 C CA . LEU A 1 478 ? 84.965 33.847 23.671 1.00 19.68 478 LEU A CA 1
ATOM 3713 C C . LEU A 1 478 ? 86.411 34.036 23.202 1.00 17.91 478 LEU A C 1
ATOM 3714 O O . LEU A 1 478 ? 86.731 35.139 22.750 1.00 17.79 478 LEU A O 1
ATOM 3719 N N . PRO A 1 479 ? 87.266 33.043 23.294 1.00 18.03 479 PRO A N 1
ATOM 3720 C CA . PRO A 1 479 ? 88.664 33.307 22.890 1.00 25.75 479 PRO A CA 1
ATOM 3721 C C . PRO A 1 479 ? 88.846 33.292 21.383 1.00 27.36 479 PRO A C 1
ATOM 3722 O O . PRO A 1 479 ? 87.994 32.950 20.568 1.00 21.94 479 PRO A O 1
ATOM 3726 N N . ALA A 1 480 ? 90.065 33.692 20.962 1.00 22.01 480 ALA A N 1
ATOM 3727 C CA . ALA A 1 480 ? 90.254 33.663 19.508 1.00 25.44 480 ALA A CA 1
ATOM 3728 C C . ALA A 1 480 ? 90.238 32.233 18.987 1.00 25.23 480 ALA A C 1
ATOM 3729 O O . ALA A 1 480 ? 90.577 31.328 19.759 1.00 24.91 480 ALA A O 1
ATOM 3731 N N . PRO A 1 481 ? 89.879 32.020 17.736 1.00 30.69 481 PRO A N 1
ATOM 3732 C CA . PRO A 1 481 ? 89.404 33.038 16.802 1.00 31.88 481 PRO A CA 1
ATOM 3733 C C . PRO A 1 481 ? 87.876 33.058 16.722 1.00 34.36 481 PRO A C 1
ATOM 3734 O O . PRO A 1 481 ? 87.380 33.426 15.659 1.00 34.27 481 PRO A O 1
ATOM 3738 N N . VAL A 1 482 ? 87.218 32.671 17.795 1.00 29.28 482 VAL A N 1
ATOM 3739 C CA . VAL A 1 482 ? 85.782 32.649 18.018 1.00 38.77 482 VAL A CA 1
ATOM 3740 C C . VAL A 1 482 ? 85.308 33.999 18.537 1.00 37.65 482 VAL A C 1
ATOM 3741 O O . VAL A 1 482 ? 84.163 34.430 18.400 1.00 32.70 482 VAL A O 1
ATOM 3743 N N . GLY A 1 483 ? 86.243 34.715 19.179 1.00 21.43 483 GLY A N 1
ATOM 3744 C CA . GLY A 1 483 ? 85.849 35.990 19.693 1.00 16.38 483 GLY A CA 1
ATOM 3745 C C . GLY A 1 483 ? 87.037 36.863 20.068 1.00 16.99 483 GLY A C 1
ATOM 3746 O O . GLY A 1 483 ? 88.141 36.445 19.740 1.00 22.96 483 GLY A O 1
ATOM 3747 N N . PRO A 1 484 ? 86.771 37.997 20.685 1.00 20.38 484 PRO A N 1
ATOM 3748 C CA . PRO A 1 484 ? 87.836 38.955 21.009 1.00 27.06 484 PRO A CA 1
ATOM 3749 C C . PRO A 1 484 ? 88.724 38.590 22.180 1.00 25.57 484 PRO A C 1
ATOM 3750 O O . PRO A 1 484 ? 89.647 39.359 22.502 1.00 26.90 484 PRO A O 1
ATOM 3754 N N . ALA A 1 485 ? 88.528 37.467 22.844 1.00 18.03 485 ALA A N 1
ATOM 3755 C CA . ALA A 1 485 ? 89.421 37.095 23.931 1.00 20.73 485 ALA A CA 1
ATOM 3756 C C . ALA A 1 485 ? 89.359 38.081 25.092 1.00 21.80 485 ALA A C 1
ATOM 3757 O O . ALA A 1 485 ? 90.349 38.237 25.795 1.00 22.39 485 ALA A O 1
ATOM 3759 N N . THR A 1 486 ? 88.211 38.720 25.278 1.00 21.37 486 THR A N 1
ATOM 3760 C CA . THR A 1 486 ? 87.962 39.537 26.450 1.00 18.65 486 THR A CA 1
ATOM 3761 C C . THR A 1 486 ? 86.483 39.472 26.794 1.00 19.19 486 THR A C 1
ATOM 3762 O O . THR A 1 486 ? 85.656 39.072 25.969 1.00 18.24 486 THR A O 1
ATOM 3766 N N . TRP A 1 487 ? 86.160 39.837 28.030 1.00 16.00 487 TRP A N 1
ATOM 3767 C CA . TRP A 1 487 ? 84.795 39.769 28.497 1.00 14.72 487 TRP A CA 1
ATOM 3768 C C . TRP A 1 487 ? 83.945 40.805 27.796 1.00 17.81 487 TRP A C 1
ATOM 3769 O O . TRP A 1 487 ? 84.281 42.000 27.687 1.00 19.07 487 TRP A O 1
ATOM 3780 N N . GLN A 1 488 ? 82.813 40.352 27.281 1.00 14.71 488 GLN A N 1
ATOM 3781 C CA . GLN A 1 488 ? 81.807 41.205 26.678 1.00 13.02 488 GLN A CA 1
ATOM 3782 C C . GLN A 1 488 ? 80.563 41.215 27.567 1.00 16.54 488 GLN A C 1
ATOM 3783 O O . GLN A 1 488 ? 80.311 40.195 28.238 1.00 17.02 488 GLN A O 1
ATOM 3789 N N . LEU A 1 489 ? 79.817 42.289 27.623 1.00 12.39 489 LEU A N 1
ATOM 3790 C CA . LEU A 1 489 ? 78.711 42.444 28.567 1.00 14.68 489 LEU A CA 1
ATOM 3791 C C . LEU A 1 489 ? 77.412 42.793 27.859 1.00 13.38 489 LEU A C 1
ATOM 3792 O O . LEU A 1 489 ? 77.417 43.714 27.031 1.00 13.59 489 LEU A O 1
ATOM 3797 N N . TYR A 1 490 ? 76.350 42.066 28.164 1.00 11.30 490 TYR A N 1
ATOM 3798 C CA . TYR A 1 490 ? 75.042 42.201 27.564 1.00 15.09 490 TYR A CA 1
ATOM 3799 C C . TYR A 1 490 ? 73.937 42.327 28.597 1.00 13.67 490 TYR A C 1
ATOM 3800 O O . TYR A 1 490 ? 73.916 41.657 29.634 1.00 13.65 490 TYR A O 1
ATOM 3809 N N . ASP A 1 491 ? 73.026 43.228 28.313 1.00 13.06 491 ASP A N 1
ATOM 3810 C CA . ASP A 1 491 ? 71.758 43.346 28.991 1.00 13.85 491 ASP A CA 1
ATOM 3811 C C . ASP A 1 491 ? 70.719 42.552 28.201 1.00 15.49 491 ASP A C 1
ATOM 3812 O O . ASP A 1 491 ? 70.187 43.033 27.198 1.00 14.07 491 ASP A O 1
ATOM 3817 N N . LEU A 1 492 ? 70.487 41.322 28.706 1.00 12.71 492 LEU A N 1
ATOM 3818 C CA . LEU A 1 492 ? 69.632 40.410 27.920 1.00 11.57 492 LEU A CA 1
ATOM 3819 C C . LEU A 1 492 ? 68.196 40.861 27.870 1.00 14.86 492 LEU A C 1
ATOM 3820 O O . LEU A 1 492 ? 67.420 40.407 27.018 1.00 17.16 492 LEU A O 1
ATOM 3825 N N . ALA A 1 493 ? 67.783 41.716 28.794 1.00 15.22 493 ALA A N 1
ATOM 3826 C CA . ALA A 1 493 ? 66.414 42.220 28.737 1.00 16.92 493 ALA A CA 1
ATOM 3827 C C . ALA A 1 493 ? 66.238 43.170 27.551 1.00 16.45 493 ALA A C 1
ATOM 3828 O O . ALA A 1 493 ? 65.147 43.221 26.976 1.00 19.92 493 ALA A O 1
ATOM 3830 N N . ARG A 1 494 ? 67.290 43.888 27.184 1.00 13.01 494 ARG A N 1
ATOM 3831 C CA . ARG A 1 494 ? 67.185 44.814 26.069 1.00 15.79 494 ARG A CA 1
ATOM 3832 C C . ARG A 1 494 ? 67.788 44.211 24.809 1.00 15.72 494 ARG A C 1
ATOM 3833 O O . ARG A 1 494 ? 67.473 44.647 23.709 1.00 17.51 494 ARG A O 1
ATOM 3836 N N . ASP A 1 495 ? 68.644 43.213 24.926 1.00 14.39 495 ASP A N 1
ATOM 3837 C CA . ASP A 1 495 ? 69.438 42.740 23.813 1.00 13.47 495 ASP A CA 1
ATOM 3838 C C . ASP A 1 495 ? 69.630 41.226 23.862 1.00 11.39 495 ASP A C 1
ATOM 3839 O O . ASP A 1 495 ? 70.705 40.720 24.134 1.00 12.09 495 ASP A O 1
ATOM 3844 N N . PRO A 1 496 ? 68.559 40.483 23.560 1.00 12.17 496 PRO A N 1
ATOM 3845 C CA . PRO A 1 496 ? 68.654 39.022 23.619 1.00 14.47 496 PRO A CA 1
ATOM 3846 C C . PRO A 1 496 ? 69.629 38.437 22.613 1.00 12.78 496 PRO A C 1
ATOM 3847 O O . PRO A 1 496 ? 70.115 37.305 22.801 1.00 11.13 496 PRO A O 1
ATOM 3851 N N . GLY A 1 497 ? 69.935 39.173 21.550 1.00 12.90 497 GLY A N 1
ATOM 3852 C CA . GLY A 1 497 ? 70.909 38.721 20.577 1.00 10.64 497 GLY A CA 1
ATOM 3853 C C . GLY A 1 497 ? 72.357 38.908 20.932 1.00 9.23 497 GLY A C 1
ATOM 3854 O O . GLY A 1 497 ? 73.236 38.514 20.163 1.00 11.43 497 GLY A O 1
ATOM 3855 N N . GLU A 1 498 ? 72.682 39.482 22.110 1.00 10.24 498 GLU A N 1
ATOM 3856 C CA . GLU A 1 498 ? 74.047 39.676 22.524 1.00 10.58 498 GLU A CA 1
ATOM 3857 C C . GLU A 1 498 ? 74.917 40.367 21.454 1.00 9.35 498 GLU A C 1
ATOM 3858 O O . GLU A 1 498 ? 75.994 39.933 21.118 1.00 10.92 498 GLU A O 1
ATOM 3864 N N . ILE A 1 499 ? 74.312 41.481 21.016 1.00 13.05 499 ILE A N 1
ATOM 3865 C CA . ILE A 1 499 ? 74.930 42.304 19.975 1.00 13.67 499 ILE A CA 1
ATOM 3866 C C . ILE A 1 499 ? 75.704 43.486 20.541 1.00 12.87 499 ILE A C 1
ATOM 3867 O O . ILE A 1 499 ? 76.811 43.778 20.065 1.00 15.97 499 ILE A O 1
ATOM 3872 N N . HIS A 1 500 ? 75.131 44.135 21.536 1.00 15.10 500 HIS A N 1
ATOM 3873 C CA . HIS A 1 500 ? 75.653 45.436 21.996 1.00 15.97 500 HIS A CA 1
ATOM 3874 C C . HIS A 1 500 ? 76.500 45.284 23.238 1.00 12.71 500 HIS A C 1
ATOM 3875 O O . HIS A 1 500 ? 76.011 45.173 24.384 1.00 14.06 500 HIS A O 1
ATOM 3882 N N . ASP A 1 501 ? 77.798 45.273 23.042 1.00 13.18 501 ASP A N 1
ATOM 3883 C CA . ASP A 1 501 ? 78.744 45.057 24.130 1.00 12.63 501 ASP A CA 1
ATOM 3884 C C . ASP A 1 501 ? 78.810 46.312 24.999 1.00 16.42 501 ASP A C 1
ATOM 3885 O O . ASP A 1 501 ? 79.161 47.394 24.519 1.00 17.54 501 ASP A O 1
ATOM 3890 N N . LEU A 1 502 ? 78.456 46.160 26.266 1.00 16.82 502 LEU A N 1
ATOM 3891 C CA . LEU A 1 502 ? 78.399 47.244 27.228 1.00 15.10 502 LEU A CA 1
ATOM 3892 C C . LEU A 1 502 ? 79.614 47.248 28.138 1.00 17.26 502 LEU A C 1
ATOM 3893 O O . LEU A 1 502 ? 79.587 47.973 29.141 1.00 20.73 502 LEU A O 1
ATOM 3898 N N . ALA A 1 503 ? 80.655 46.468 27.873 1.00 14.97 503 ALA A N 1
ATOM 3899 C CA . ALA A 1 503 ? 81.808 46.389 28.777 1.00 17.04 503 ALA A CA 1
ATOM 3900 C C . ALA A 1 503 ? 82.410 47.768 29.038 1.00 23.16 503 ALA A C 1
ATOM 3901 O O . ALA A 1 503 ? 82.803 48.045 30.179 1.00 23.98 503 ALA A O 1
ATOM 3903 N N . ASP A 1 504 ? 82.466 48.602 28.011 1.00 23.00 504 ASP A N 1
ATOM 3904 C CA . ASP A 1 504 ? 83.177 49.893 28.114 1.00 22.30 504 ASP A CA 1
ATOM 3905 C C . ASP A 1 504 ? 82.245 50.929 28.726 1.00 24.82 504 ASP A C 1
ATOM 3906 O O . ASP A 1 504 ? 82.666 51.860 29.431 1.00 32.50 504 ASP A O 1
ATOM 3911 N N . SER A 1 505 ? 80.942 50.791 28.479 1.00 19.73 505 SER A N 1
ATOM 3912 C CA . SER A 1 505 ? 80.021 51.826 28.948 1.00 18.72 505 SER A CA 1
ATOM 3913 C C . SER A 1 505 ? 79.499 51.505 30.347 1.00 19.90 505 SER A C 1
ATOM 3914 O O . SER A 1 505 ? 79.004 52.415 31.014 1.00 25.94 505 SER A O 1
ATOM 3917 N N . GLN A 1 506 ? 79.593 50.253 30.779 1.00 18.69 506 GLN A N 1
ATOM 3918 C CA . GLN A 1 506 ? 79.188 49.802 32.097 1.00 20.04 506 GLN A CA 1
ATOM 3919 C C . GLN A 1 506 ? 80.277 49.001 32.788 1.00 21.45 506 GLN A C 1
ATOM 3920 O O . GLN A 1 506 ? 80.136 47.822 33.103 1.00 21.09 506 GLN A O 1
ATOM 3926 N N . PRO A 1 507 ? 81.434 49.572 33.074 1.00 19.85 507 PRO A N 1
ATOM 3927 C CA . PRO A 1 507 ? 82.501 48.754 33.654 1.00 19.70 507 PRO A CA 1
ATOM 3928 C C . PRO A 1 507 ? 82.196 48.299 35.068 1.00 18.81 507 PRO A C 1
ATOM 3929 O O . PRO A 1 507 ? 82.703 47.245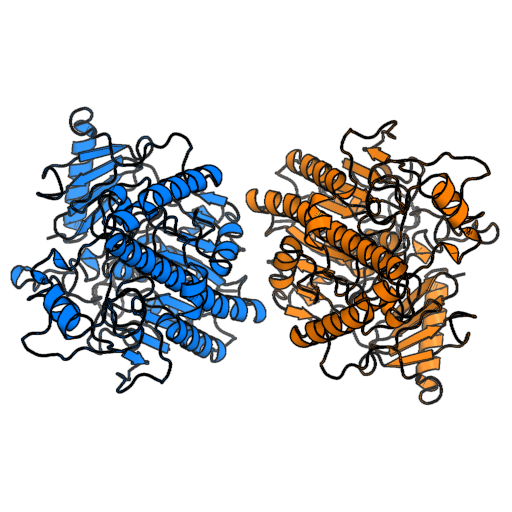 35.489 1.00 21.32 507 PRO A O 1
ATOM 3933 N N . GLY A 1 508 ? 81.396 49.056 35.801 1.00 18.96 508 GLY A N 1
ATOM 3934 C CA . GLY A 1 508 ? 81.080 48.725 37.184 1.00 21.35 508 GLY A CA 1
ATOM 3935 C C . GLY A 1 508 ? 80.286 47.428 37.224 1.00 22.03 508 GLY A C 1
ATOM 3936 O O . GLY A 1 508 ? 80.515 46.554 38.030 1.00 18.49 508 GLY A O 1
ATOM 3937 N N . LYS A 1 509 ? 79.339 47.322 36.294 1.00 20.95 509 LYS A N 1
ATOM 3938 C CA . LYS A 1 509 ? 78.558 46.090 36.221 1.00 19.14 509 LYS A CA 1
ATOM 3939 C C . LYS A 1 509 ? 79.424 44.933 35.785 1.00 14.66 509 LYS A C 1
ATOM 3940 O O . LYS A 1 509 ? 79.307 43.842 36.340 1.00 19.44 509 LYS A O 1
ATOM 3946 N N . LEU A 1 510 ? 80.278 45.132 34.786 1.00 15.83 510 LEU A N 1
ATOM 3947 C CA . LEU A 1 510 ? 81.126 44.028 34.350 1.00 19.49 510 LEU A CA 1
ATOM 3948 C C . LEU A 1 510 ? 81.986 43.555 35.509 1.00 12.82 510 LEU A C 1
ATOM 3949 O O . LEU A 1 510 ? 82.221 42.377 35.724 1.00 15.21 510 LEU A O 1
ATOM 3954 N N . ALA A 1 511 ? 82.504 44.540 36.293 1.00 17.65 511 ALA A N 1
ATOM 3955 C CA . ALA A 1 511 ? 83.406 44.132 37.368 1.00 18.01 511 ALA A CA 1
ATOM 3956 C C . ALA A 1 511 ? 82.668 43.334 38.443 1.00 14.03 511 ALA A C 1
ATOM 3957 O O . ALA A 1 511 ? 83.252 42.403 38.997 1.00 16.53 511 ALA A O 1
ATOM 3959 N N . GLU A 1 512 ? 81.407 43.685 38.690 1.00 15.96 512 GLU A N 1
ATOM 3960 C CA . GLU A 1 512 ? 80.589 42.858 39.576 1.00 19.04 512 GLU A CA 1
ATOM 3961 C C . GLU A 1 512 ? 80.477 41.429 39.072 1.00 16.60 512 GLU A C 1
ATOM 3962 O O . GLU A 1 512 ? 80.606 40.442 39.768 1.00 17.80 512 GLU A O 1
ATOM 3968 N N . LEU A 1 513 ? 80.234 41.286 37.772 1.00 16.44 513 LEU A N 1
ATOM 3969 C CA . LEU A 1 513 ? 80.072 39.955 37.222 1.00 16.37 513 LEU A CA 1
ATOM 3970 C C . LEU A 1 513 ? 81.359 39.175 37.155 1.00 14.67 513 LEU A C 1
ATOM 3971 O O . LEU A 1 513 ? 81.374 37.953 37.342 1.00 16.47 513 LEU A O 1
ATOM 3976 N N . ILE A 1 514 ? 82.496 39.849 36.925 1.00 12.89 514 ILE A N 1
ATOM 3977 C CA . ILE A 1 514 ? 83.768 39.148 37.106 1.00 16.21 514 ILE A CA 1
ATOM 3978 C C . ILE A 1 514 ? 83.939 38.643 38.529 1.00 15.56 514 ILE A C 1
ATOM 3979 O O . ILE A 1 514 ? 84.456 37.530 38.681 1.00 17.98 514 ILE A O 1
ATOM 3984 N N . GLU A 1 515 ? 83.502 39.342 39.566 1.00 19.69 515 GLU A N 1
ATOM 3985 C CA . GLU A 1 515 ? 83.666 38.766 40.918 1.00 15.87 515 GLU A CA 1
ATOM 3986 C C . GLU A 1 515 ? 82.782 37.529 41.052 1.00 19.96 515 GLU A C 1
ATOM 3987 O O . GLU A 1 515 ? 83.201 36.533 41.632 1.00 18.50 515 GLU A O 1
ATOM 3993 N N . HIS A 1 516 ? 81.577 37.541 40.485 1.00 14.18 516 HIS A N 1
ATOM 3994 C CA . HIS A 1 516 ? 80.759 36.347 40.505 1.00 13.77 516 HIS A CA 1
ATOM 3995 C C . HIS A 1 516 ? 81.358 35.171 39.746 1.00 14.95 516 HIS A C 1
ATOM 3996 O O . HIS A 1 516 ? 81.244 34.028 40.201 1.00 14.66 516 HIS A O 1
ATOM 4003 N N . TRP A 1 517 ? 81.993 35.456 38.607 1.00 13.25 517 TRP A N 1
ATOM 4004 C CA . TRP A 1 517 ? 82.692 34.449 37.822 1.00 13.84 517 TRP A CA 1
ATOM 4005 C C . TRP A 1 517 ? 83.743 33.759 38.680 1.00 13.94 517 TRP A C 1
ATOM 4006 O O . TRP A 1 517 ? 83.959 32.558 38.732 1.00 14.54 517 TRP A O 1
ATOM 4017 N N . LYS A 1 518 ? 84.483 34.567 39.454 1.00 16.86 518 LYS A N 1
ATOM 4018 C CA . LYS A 1 518 ? 85.574 33.956 40.210 1.00 18.10 518 LYS A CA 1
ATOM 4019 C C . LYS A 1 518 ? 85.087 33.030 41.314 1.00 13.08 518 LYS A C 1
ATOM 4020 O O . LYS A 1 518 ? 85.615 31.961 41.603 1.00 14.49 518 LYS A O 1
ATOM 4026 N N . ARG A 1 519 ? 84.009 33.445 41.966 1.00 15.07 519 ARG A N 1
ATOM 4027 C CA . ARG A 1 519 ? 83.335 32.567 42.905 1.00 13.82 519 ARG A CA 1
ATOM 4028 C C . ARG A 1 519 ? 82.744 31.346 42.219 1.00 16.34 519 ARG A C 1
ATOM 4029 O O . ARG A 1 519 ? 82.798 30.236 42.745 1.00 16.69 519 ARG A O 1
ATOM 4037 N N . TYR A 1 520 ? 82.160 31.513 41.025 1.00 16.27 520 TYR A N 1
ATOM 4038 C CA . TYR A 1 520 ? 81.661 30.310 40.324 1.00 15.15 520 TYR A CA 1
ATOM 4039 C C . TYR A 1 520 ? 82.782 29.338 40.040 1.00 12.83 520 TYR A C 1
ATOM 4040 O O . TYR A 1 520 ? 82.697 28.128 40.241 1.00 14.00 520 TYR A O 1
ATOM 4049 N N . VAL A 1 521 ? 83.922 29.837 39.576 1.00 12.60 521 VAL A N 1
ATOM 4050 C CA . VAL A 1 521 ? 85.103 29.006 39.367 1.00 12.23 521 VAL A CA 1
ATOM 4051 C C . VAL A 1 521 ? 85.518 28.253 40.621 1.00 12.73 521 VAL A C 1
ATOM 4052 O O . VAL A 1 521 ? 85.812 27.059 40.631 1.00 17.06 521 VAL A O 1
ATOM 4056 N N . SER A 1 522 ? 85.561 28.984 41.731 1.00 17.53 522 SER A N 1
ATOM 4057 C CA . SER A 1 522 ? 85.975 28.391 42.991 1.00 18.21 522 SER A CA 1
ATOM 4058 C C . SER A 1 522 ? 85.031 27.311 43.491 1.00 16.87 522 SER A C 1
ATOM 4059 O O . SER A 1 522 ? 85.402 26.238 43.966 1.00 15.28 522 SER A O 1
ATOM 4062 N N . GLU A 1 523 ? 83.749 27.645 43.422 1.00 15.04 523 GLU A N 1
ATOM 4063 C CA . GLU A 1 523 ? 82.744 26.733 43.999 1.00 14.24 523 GLU A CA 1
ATOM 4064 C C . GLU A 1 523 ? 82.589 25.477 43.169 1.00 16.78 523 GLU A C 1
ATOM 4065 O O . GLU A 1 523 ? 82.278 24.391 43.676 1.00 17.90 523 GLU A O 1
ATOM 4071 N N . THR A 1 524 ? 82.810 25.565 41.848 1.00 14.66 524 THR A N 1
ATOM 4072 C CA . THR A 1 524 ? 82.495 24.393 41.036 1.00 15.86 524 THR A CA 1
ATOM 4073 C C . THR A 1 524 ? 83.748 23.702 40.529 1.00 14.89 524 THR A C 1
ATOM 4074 O O . THR A 1 524 ? 83.678 22.686 39.864 1.00 16.49 524 THR A O 1
ATOM 4078 N N . GLY A 1 525 ? 84.930 24.259 40.835 1.00 18.34 525 GLY A N 1
ATOM 4079 C CA . GLY A 1 525 ? 86.126 23.608 40.349 1.00 21.22 525 GLY A CA 1
ATOM 4080 C C . GLY A 1 525 ? 86.470 23.782 38.887 1.00 12.89 525 GLY A C 1
ATOM 4081 O O . GLY A 1 525 ? 87.076 22.909 38.262 1.00 17.09 525 GLY A O 1
ATOM 4082 N N . VAL A 1 526 ? 86.127 24.901 38.270 1.00 13.56 526 VAL A N 1
ATOM 4083 C CA . VAL A 1 526 ? 86.527 25.159 36.891 1.00 14.47 526 VAL A CA 1
ATOM 4084 C C . VAL A 1 526 ? 88.052 25.245 36.753 1.00 18.57 526 VAL A C 1
ATOM 4085 O O . VAL A 1 526 ? 88.681 26.000 37.476 1.00 18.39 526 VAL A O 1
ATOM 4089 N N . VAL A 1 527 ? 88.560 24.470 35.819 1.00 18.57 527 VAL A N 1
ATOM 4090 C CA . VAL A 1 527 ? 89.934 24.510 35.362 1.00 27.71 527 VAL A CA 1
ATOM 4091 C C . VAL A 1 527 ? 89.954 24.941 33.886 1.00 26.01 527 VAL A C 1
ATOM 4092 O O . VAL A 1 527 ? 89.530 24.096 33.073 1.00 33.86 527 VAL A O 1
ATOM 4096 N N . LYS B 1 3 ? 38.961 25.255 45.767 1.00 36.01 3 LYS B N 1
ATOM 4097 C CA . LYS B 1 3 ? 39.097 25.979 44.504 1.00 34.63 3 LYS B CA 1
ATOM 4098 C C . LYS B 1 3 ? 37.964 25.662 43.537 1.00 34.55 3 LYS B C 1
ATOM 4099 O O . LYS B 1 3 ? 38.113 24.707 42.773 1.00 32.73 3 LYS B O 1
ATOM 4101 N N . ARG B 1 4 ? 36.834 26.379 43.514 1.00 21.99 4 ARG B N 1
ATOM 4102 C CA . ARG B 1 4 ? 35.672 25.814 42.815 1.00 16.54 4 ARG B CA 1
ATOM 4103 C C . ARG B 1 4 ? 35.843 25.911 41.304 1.00 11.38 4 ARG B C 1
ATOM 4104 O O . ARG B 1 4 ? 36.301 26.917 40.757 1.00 16.32 4 ARG B O 1
ATOM 4112 N N . PRO B 1 5 ? 35.486 24.881 40.569 1.00 14.65 5 PRO B N 1
ATOM 4113 C CA . PRO B 1 5 ? 35.762 24.928 39.119 1.00 12.10 5 PRO B CA 1
ATOM 4114 C C . PRO B 1 5 ? 34.748 25.751 38.357 1.00 10.32 5 PRO B C 1
ATOM 4115 O O . PRO B 1 5 ? 33.575 25.923 38.770 1.00 12.43 5 PRO B O 1
ATOM 4119 N N . ASN B 1 6 ? 35.175 26.213 37.187 1.00 10.02 6 ASN B N 1
ATOM 4120 C CA . ASN B 1 6 ? 34.291 26.724 36.164 1.00 11.43 6 ASN B CA 1
ATOM 4121 C C . ASN B 1 6 ? 33.588 25.577 35.421 1.00 9.30 6 ASN B C 1
ATOM 4122 O O . ASN B 1 6 ? 34.032 24.437 35.489 1.00 9.44 6 ASN B O 1
ATOM 4127 N N . PHE B 1 7 ? 32.515 25.934 34.746 1.00 9.63 7 PHE B N 1
ATOM 4128 C CA . PHE B 1 7 ? 31.834 24.983 33.861 1.00 8.95 7 PHE B CA 1
ATOM 4129 C C . PHE B 1 7 ? 31.710 25.547 32.479 1.00 9.49 7 PHE B C 1
ATOM 4130 O O . PHE B 1 7 ? 31.428 26.744 32.290 1.00 10.51 7 PHE B O 1
ATOM 4138 N N . LEU B 1 8 ? 31.893 24.740 31.444 1.00 7.95 8 LEU B N 1
ATOM 4139 C CA . LEU B 1 8 ? 31.633 25.107 30.062 1.00 8.61 8 LEU B CA 1
ATOM 4140 C C . LEU B 1 8 ? 30.783 23.987 29.467 1.00 10.23 8 LEU B C 1
ATOM 4141 O O . LEU B 1 8 ? 31.283 22.877 29.317 1.00 10.53 8 LEU B O 1
ATOM 4146 N N . VAL B 1 9 ? 29.524 24.321 29.169 1.00 9.17 9 VAL B N 1
ATOM 4147 C CA . VAL B 1 9 ? 28.575 23.297 28.699 1.00 8.69 9 VAL B CA 1
ATOM 4148 C C . VAL B 1 9 ? 28.217 23.684 27.277 1.00 9.26 9 VAL B C 1
ATOM 4149 O O . VAL B 1 9 ? 27.605 24.715 27.060 1.00 9.58 9 VAL B O 1
ATOM 4153 N N . ILE B 1 10 ? 28.677 22.859 26.334 1.00 8.43 10 ILE B N 1
ATOM 4154 C CA . ILE B 1 10 ? 28.532 23.099 24.900 1.00 7.78 10 ILE B CA 1
ATOM 4155 C C . ILE B 1 10 ? 27.588 22.082 24.293 1.00 7.80 10 ILE B C 1
ATOM 4156 O O . ILE B 1 10 ? 27.773 20.878 24.543 1.00 8.99 10 ILE B O 1
ATOM 4161 N N . VAL B 1 11 ? 26.575 22.574 23.603 1.00 7.41 11 VAL B N 1
ATOM 4162 C CA . VAL B 1 11 ? 25.558 21.689 23.054 1.00 7.28 11 VAL B CA 1
ATOM 4163 C C . VAL B 1 11 ? 25.445 21.919 21.554 1.00 6.91 11 VAL B C 1
ATOM 4164 O O . VAL B 1 11 ? 25.116 23.053 21.159 1.00 8.15 11 VAL B O 1
ATOM 4168 N N . ALA B 1 12 ? 25.678 20.893 20.758 1.00 7.11 12 ALA B N 1
ATOM 4169 C CA . ALA B 1 12 ? 25.424 20.944 19.308 1.00 5.77 12 ALA B CA 1
ATOM 4170 C C . ALA B 1 12 ? 23.953 20.611 19.054 1.00 5.06 12 ALA B C 1
ATOM 4171 O O . ALA B 1 12 ? 23.355 19.954 19.878 1.00 8.82 12 ALA B O 1
ATOM 4173 N N . ASP B 1 13 ? 23.416 21.099 17.935 1.00 7.60 13 ASP B N 1
ATOM 4174 C CA . ASP B 1 13 ? 22.011 20.939 17.595 1.00 8.34 13 ASP B CA 1
ATOM 4175 C C . ASP B 1 13 ? 21.843 20.002 16.388 1.00 8.52 13 ASP B C 1
ATOM 4176 O O . ASP B 1 13 ? 22.086 20.395 15.247 1.00 9.10 13 ASP B O 1
ATOM 4181 N N . ASP B 1 14 ? 21.448 18.777 16.728 1.00 7.81 14 ASP B N 1
ATOM 4182 C CA . ASP B 1 14 ? 21.197 17.709 15.753 1.00 7.68 14 ASP B CA 1
ATOM 4183 C C . ASP B 1 14 ? 22.481 17.135 15.152 1.00 8.24 14 ASP B C 1
ATOM 4184 O O . ASP B 1 14 ? 22.478 16.403 14.144 1.00 8.04 14 ASP B O 1
ATOM 4189 N N . LEU B 1 15 ? 23.642 17.403 15.765 1.00 6.81 15 LEU B N 1
ATOM 4190 C CA . LEU B 1 15 ? 24.882 16.732 15.397 1.00 9.04 15 LEU B CA 1
ATOM 4191 C C . LEU B 1 15 ? 24.714 15.230 15.629 1.00 7.10 15 LEU B C 1
ATOM 4192 O O . LEU B 1 15 ? 24.124 14.830 16.628 1.00 9.09 15 LEU B O 1
ATOM 4197 N N . GLY B 1 16 ? 25.226 14.406 14.734 1.00 7.94 16 GLY B N 1
ATOM 4198 C CA . GLY B 1 16 ? 25.131 12.958 14.809 1.00 8.09 16 GLY B CA 1
ATOM 4199 C C . GLY B 1 16 ? 26.260 12.337 15.595 1.00 7.72 16 GLY B C 1
ATOM 4200 O O . GLY B 1 16 ? 27.339 12.896 15.808 1.00 8.22 16 GLY B O 1
ATOM 4201 N N . PHE B 1 17 ? 26.079 11.075 16.024 1.00 7.69 17 PHE B N 1
ATOM 4202 C CA . PHE B 1 17 ? 27.002 10.333 16.830 1.00 8.05 17 PHE B CA 1
ATOM 4203 C C . PHE B 1 17 ? 28.418 10.223 16.304 1.00 7.61 17 PHE B C 1
ATOM 4204 O O . PHE B 1 17 ? 29.351 10.498 17.058 1.00 8.99 17 PHE B O 1
ATOM 4212 N N . SER B 1 18 ? 28.612 9.903 15.039 1.00 7.02 18 SER B N 1
ATOM 4213 C CA . SER B 1 18 ? 29.916 9.658 14.485 1.00 6.72 18 SER B CA 1
ATOM 4214 C C . SER B 1 18 ? 30.431 10.810 13.625 1.00 7.85 18 SER B C 1
ATOM 4215 O O . SER B 1 18 ? 31.395 10.624 12.874 1.00 9.03 18 SER B O 1
ATOM 4218 N N . ASP B 1 19 ? 29.843 12.004 13.714 1.00 7.31 19 ASP B N 1
ATOM 4219 C CA . ASP B 1 19 ? 30.283 13.129 12.910 1.00 7.88 19 ASP B CA 1
ATOM 4220 C C . ASP B 1 19 ? 31.652 13.687 13.306 1.00 9.57 19 ASP B C 1
ATOM 4221 O O . ASP B 1 19 ? 32.452 14.005 12.401 1.00 11.43 19 ASP B O 1
ATOM 4226 N N . ILE B 1 20 ? 31.954 13.818 14.574 1.00 8.95 20 ILE B N 1
ATOM 4227 C CA . ILE B 1 20 ? 33.193 14.400 15.143 1.00 10.42 20 ILE B CA 1
ATOM 4228 C C . ILE B 1 20 ? 34.350 13.446 14.879 1.00 9.69 20 ILE B C 1
ATOM 4229 O O . ILE B 1 20 ? 34.189 12.221 14.962 1.00 9.34 20 ILE B O 1
ATOM 4234 N N . GLY B 1 21 ? 35.556 13.951 14.587 1.00 9.25 21 GLY B N 1
ATOM 4235 C CA . GLY B 1 21 ? 36.690 13.069 14.302 1.00 8.85 21 GLY B CA 1
ATOM 4236 C C . GLY B 1 21 ? 36.956 12.046 15.382 1.00 8.69 21 GLY B C 1
ATOM 4237 O O . GLY B 1 21 ? 37.154 10.873 15.094 1.00 10.02 21 GLY B O 1
ATOM 4238 N N . ALA B 1 22 ? 36.962 12.486 16.638 1.00 9.95 22 ALA B N 1
ATOM 4239 C CA . ALA B 1 22 ? 37.218 11.558 17.736 1.00 9.35 22 ALA B CA 1
ATOM 4240 C C . ALA B 1 22 ? 36.053 10.593 17.955 1.00 9.00 22 ALA B C 1
ATOM 4241 O O . ALA B 1 22 ? 36.215 9.675 18.779 1.00 9.69 22 ALA B O 1
ATOM 4243 N N . PHE B 1 23 ? 34.933 10.780 17.267 1.00 9.24 23 PHE B N 1
ATOM 4244 C CA . PHE B 1 23 ? 33.828 9.810 17.307 1.00 9.02 23 PHE B CA 1
ATOM 4245 C C . PHE B 1 23 ? 33.660 9.075 15.980 1.00 9.44 23 PHE B C 1
ATOM 4246 O O . PHE B 1 23 ? 32.581 8.522 15.769 1.00 11.30 23 PHE B O 1
ATOM 4254 N N . GLY B 1 24 ? 34.696 9.043 15.162 1.00 10.11 24 GLY B N 1
ATOM 4255 C CA . GLY B 1 24 ? 34.689 8.215 13.958 1.00 12.14 24 GLY B CA 1
ATOM 4256 C C . GLY B 1 24 ? 34.462 8.974 12.675 1.00 11.28 24 GLY B C 1
ATOM 4257 O O . GLY B 1 24 ? 34.362 8.344 11.612 1.00 11.86 24 GLY B O 1
ATOM 4258 N N . GLY B 1 25 ? 34.394 10.303 12.717 1.00 8.31 25 GLY B N 1
ATOM 4259 C CA . GLY B 1 25 ? 34.024 11.037 11.524 1.00 9.48 25 GLY B CA 1
ATOM 4260 C C . GLY B 1 25 ? 35.156 11.636 10.704 1.00 8.86 25 GLY B C 1
ATOM 4261 O O . GLY B 1 25 ? 36.276 11.767 11.197 1.00 11.49 25 GLY B O 1
ATOM 4262 N N . GLU B 1 26 ? 34.830 12.037 9.494 1.00 9.51 26 GLU B N 1
ATOM 4263 C CA . GLU B 1 26 ? 35.717 12.630 8.495 1.00 8.74 26 GLU B CA 1
ATOM 4264 C C . GLU B 1 26 ? 35.694 14.145 8.556 1.00 10.69 26 GLU B C 1
ATOM 4265 O O . GLU B 1 26 ? 36.531 14.830 7.933 1.00 10.61 26 GLU B O 1
ATOM 4271 N N . ILE B 1 27 ? 34.750 14.705 9.297 1.00 9.30 27 ILE B N 1
ATOM 4272 C CA . ILE B 1 27 ? 34.649 16.166 9.384 1.00 10.26 27 ILE B CA 1
ATOM 4273 C C . ILE B 1 27 ? 35.767 16.740 10.226 1.00 9.81 27 ILE B C 1
ATOM 4274 O O . ILE B 1 27 ? 36.146 16.167 11.248 1.00 9.96 27 ILE B O 1
ATOM 4279 N N . ALA B 1 28 ? 36.341 17.885 9.835 1.00 9.50 28 ALA B N 1
ATOM 4280 C CA . ALA B 1 28 ? 37.415 18.504 10.566 1.00 8.44 28 ALA B CA 1
ATOM 4281 C C . ALA B 1 28 ? 36.892 19.113 11.856 1.00 8.84 28 ALA B C 1
ATOM 4282 O O . ALA B 1 28 ? 36.207 20.136 11.829 1.00 9.74 28 ALA B O 1
ATOM 4284 N N . THR B 1 29 ? 37.233 18.467 12.958 1.00 9.23 29 THR B N 1
ATOM 4285 C CA . THR B 1 29 ? 36.860 18.929 14.290 1.00 9.03 29 THR B CA 1
ATOM 4286 C C . THR B 1 29 ? 38.048 18.906 15.230 1.00 8.43 29 THR B C 1
ATOM 4287 O O . THR B 1 29 ? 38.038 18.260 16.293 1.00 8.83 29 THR B O 1
ATOM 4291 N N . PRO B 1 30 ? 39.140 19.575 14.885 1.00 7.97 30 PRO B N 1
ATOM 4292 C CA . PRO B 1 30 ? 40.347 19.444 15.708 1.00 9.21 30 PRO B CA 1
ATOM 4293 C C . PRO B 1 30 ? 40.176 19.902 17.158 1.00 8.27 30 PRO B C 1
ATOM 4294 O O . PRO B 1 30 ? 40.836 19.324 18.017 1.00 10.03 30 PRO B O 1
ATOM 4298 N N . ASN B 1 31 ? 39.365 20.894 17.427 1.00 8.38 31 ASN B N 1
ATOM 4299 C CA . ASN B 1 31 ? 39.248 21.422 18.794 1.00 8.31 31 ASN B CA 1
ATOM 4300 C C . ASN B 1 31 ? 38.534 20.449 19.716 1.00 10.03 31 ASN B C 1
ATOM 4301 O O . ASN B 1 31 ? 38.968 20.102 20.821 1.00 9.30 31 ASN B O 1
ATOM 4306 N N . LEU B 1 32 ? 37.386 19.962 19.239 1.00 10.34 32 LEU B N 1
ATOM 4307 C CA . LEU B 1 32 ? 36.669 18.933 19.969 1.00 8.26 32 LEU B CA 1
ATOM 4308 C C . LEU B 1 32 ? 37.463 17.635 20.031 1.00 9.46 32 LEU B C 1
ATOM 4309 O O . LEU B 1 32 ? 37.428 16.916 21.041 1.00 9.52 32 LEU B O 1
ATOM 4314 N N . ASP B 1 33 ? 38.232 17.280 18.992 1.00 8.80 33 ASP B N 1
ATOM 4315 C CA . ASP B 1 33 ? 39.016 16.054 19.072 1.00 8.28 33 ASP B CA 1
ATOM 4316 C C . ASP B 1 33 ? 40.034 16.116 20.217 1.00 8.67 33 ASP B C 1
ATOM 4317 O O . ASP B 1 33 ? 40.209 15.139 20.911 1.00 9.02 33 ASP B O 1
ATOM 4322 N N . ALA B 1 34 ? 40.694 17.251 20.393 1.00 8.24 34 ALA B N 1
ATOM 4323 C CA . ALA B 1 34 ? 41.700 17.349 21.441 1.00 9.91 34 ALA B CA 1
ATOM 4324 C C . ALA B 1 34 ? 41.121 17.215 22.831 1.00 10.47 34 ALA B C 1
ATOM 4325 O O . ALA B 1 34 ? 41.645 16.569 23.740 1.00 10.98 34 ALA B O 1
ATOM 4327 N N . LEU B 1 35 ? 39.957 17.824 23.034 1.00 10.86 35 LEU B N 1
ATOM 4328 C CA . LEU B 1 35 ? 39.186 17.663 24.252 1.00 8.86 35 LEU B CA 1
ATOM 4329 C C . LEU B 1 35 ? 38.715 16.237 24.470 1.00 7.24 35 LEU B C 1
ATOM 4330 O O . LEU B 1 35 ? 38.771 15.705 25.585 1.00 10.88 35 LEU B O 1
ATOM 4335 N N . ALA B 1 36 ? 38.252 15.588 23.401 1.00 8.57 36 ALA B N 1
ATOM 4336 C CA . ALA B 1 36 ? 37.685 14.243 23.489 1.00 8.93 36 ALA B CA 1
ATOM 4337 C C . ALA B 1 36 ? 38.761 13.237 23.846 1.00 8.90 36 ALA B C 1
ATOM 4338 O O . ALA B 1 36 ? 38.547 12.392 24.710 1.00 9.34 36 ALA B O 1
ATOM 4340 N N . ILE B 1 37 ? 39.914 13.288 23.189 1.00 8.57 37 ILE B N 1
ATOM 4341 C CA . ILE B 1 37 ? 40.892 12.219 23.397 1.00 10.34 37 ILE B CA 1
ATOM 4342 C C . ILE B 1 37 ? 41.611 12.403 24.721 1.00 10.18 37 ILE B C 1
ATOM 4343 O O . ILE B 1 37 ? 42.053 11.405 25.302 1.00 11.02 37 ILE B O 1
ATOM 4348 N N . ALA B 1 38 ? 41.721 13.637 25.192 1.00 10.47 38 ALA B N 1
ATOM 4349 C CA . ALA B 1 38 ? 42.300 13.882 26.518 1.00 10.52 38 ALA B CA 1
ATOM 4350 C C . ALA B 1 38 ? 41.282 13.617 27.620 1.00 9.87 38 ALA B C 1
ATOM 4351 O O . ALA B 1 38 ? 41.687 13.281 28.742 1.00 10.72 38 ALA B O 1
ATOM 4353 N N . GLY B 1 39 ? 40.020 13.762 27.305 1.00 9.74 39 GLY B N 1
ATOM 4354 C CA . GLY B 1 39 ? 38.943 13.568 28.261 1.00 10.90 39 GLY B CA 1
ATOM 4355 C C . GLY B 1 39 ? 38.332 12.199 28.146 1.00 9.74 39 GLY B C 1
ATOM 4356 O O . GLY B 1 39 ? 38.992 11.250 27.770 1.00 9.89 39 GLY B O 1
ATOM 4357 N N . LEU B 1 40 ? 37.045 12.113 28.483 1.00 8.37 40 LEU B N 1
ATOM 4358 C CA . LEU B 1 40 ? 36.306 10.854 28.490 1.00 8.56 40 LEU B CA 1
ATOM 4359 C C . LEU B 1 40 ? 35.216 10.904 27.433 1.00 11.11 40 LEU B C 1
ATOM 4360 O O . LEU B 1 40 ? 34.374 11.789 27.510 1.00 9.53 40 LEU B O 1
ATOM 4365 N N . ARG B 1 41 ? 35.254 9.977 26.477 1.00 9.00 41 ARG B N 1
ATOM 4366 C CA . ARG B 1 41 ? 34.217 9.884 25.462 1.00 9.61 41 ARG B CA 1
ATOM 4367 C C . ARG B 1 41 ? 33.114 8.917 25.875 1.00 8.33 41 ARG B C 1
ATOM 4368 O O . ARG B 1 41 ? 33.419 7.797 26.286 1.00 10.83 41 ARG B O 1
ATOM 4376 N N . LEU B 1 42 ? 31.864 9.355 25.783 1.00 9.46 42 LEU B N 1
ATOM 4377 C CA . LEU B 1 42 ? 30.749 8.539 26.246 1.00 9.65 42 LEU B CA 1
ATOM 4378 C C . LEU B 1 42 ? 29.955 7.951 25.086 1.00 8.91 42 LEU B C 1
ATOM 4379 O O . LEU B 1 42 ? 29.590 8.680 24.180 1.00 8.60 42 LEU B O 1
ATOM 4384 N N . THR B 1 43 ? 29.724 6.635 25.120 1.00 9.45 43 THR B N 1
ATOM 4385 C CA . THR B 1 43 ? 28.985 5.991 24.054 1.00 7.46 43 THR B CA 1
ATOM 4386 C C . THR B 1 43 ? 27.607 5.508 24.485 1.00 10.04 43 THR B C 1
ATOM 4387 O O . THR B 1 43 ? 26.853 4.989 23.632 1.00 11.08 43 THR B O 1
ATOM 4391 N N . ASP B 1 44 ? 27.249 5.667 25.761 1.00 10.43 44 ASP B N 1
ATOM 4392 C CA . ASP B 1 44 ? 25.963 5.256 26.293 1.00 10.58 44 ASP B CA 1
ATOM 4393 C C . ASP B 1 44 ? 25.321 6.406 27.045 1.00 9.90 44 ASP B C 1
ATOM 4394 O O . ASP B 1 44 ? 24.614 6.216 28.029 1.00 10.28 44 ASP B O 1
ATOM 4399 N N . PHE B 1 45 ? 25.500 7.628 26.540 1.00 9.16 45 PHE B N 1
ATOM 4400 C CA . PHE B 1 45 ? 24.902 8.855 27.070 1.00 8.21 45 PHE B CA 1
ATOM 4401 C C . PHE B 1 45 ? 23.690 9.244 26.250 1.00 7.37 45 PHE B C 1
ATOM 4402 O O . PHE B 1 45 ? 23.687 9.241 25.004 1.00 9.36 45 PHE B O 1
ATOM 4410 N N . HIS B 1 46 ? 22.601 9.637 26.897 1.00 8.62 46 HIS B N 1
ATOM 4411 C CA . HIS B 1 46 ? 21.282 9.790 26.343 1.00 7.54 46 HIS B CA 1
ATOM 4412 C C . HIS B 1 46 ? 20.642 11.136 26.646 1.00 9.22 46 HIS B C 1
ATOM 4413 O O . HIS B 1 46 ? 20.764 11.653 27.771 1.00 9.52 46 HIS B O 1
ATOM 4420 N N . THR B 1 47 ? 19.956 11.634 25.647 1.00 9.59 47 THR B N 1
ATOM 4421 C CA . THR B 1 47 ? 19.092 12.787 25.763 1.00 8.54 47 THR B CA 1
ATOM 4422 C C . THR B 1 47 ? 17.624 12.402 25.552 1.00 8.55 47 THR B C 1
ATOM 4423 O O . THR B 1 47 ? 17.327 11.216 25.556 1.00 10.25 47 THR B O 1
ATOM 4427 N N . ALA B 1 48 ? 16.773 13.379 25.385 1.00 8.61 48 ALA B N 1
ATOM 4428 C CA . ALA B 1 48 ? 15.459 13.109 24.809 1.00 8.12 48 ALA B CA 1
ATOM 4429 C C . ALA B 1 48 ? 15.550 13.150 23.299 1.00 11.42 48 ALA B C 1
ATOM 4430 O O . ALA B 1 48 ? 16.651 13.378 22.744 1.00 10.56 48 ALA B O 1
ATOM 4432 N N . SER B 1 49 ? 14.436 12.958 22.587 1.00 10.63 49 SER B N 1
ATOM 4433 C CA . SER B 1 49 ? 14.554 12.741 21.135 1.00 10.73 49 SER B CA 1
ATOM 4434 C C . SER B 1 49 ? 14.501 14.009 20.325 1.00 10.21 49 SER B C 1
ATOM 4435 O O . SER B 1 49 ? 14.737 13.936 19.100 1.00 10.16 49 SER B O 1
ATOM 4438 N N . THR B 1 50 ? 14.228 15.177 20.899 1.00 9.47 50 THR B N 1
ATOM 4439 C CA . THR B 1 50 ? 14.278 16.457 20.213 1.00 9.73 50 THR B CA 1
ATOM 4440 C C . THR B 1 50 ? 14.746 17.575 21.160 1.00 9.33 50 THR B C 1
ATOM 4441 O O . THR B 1 50 ? 14.953 17.326 22.351 1.00 11.86 50 THR B O 1
ATOM 4452 N N . SER B 1 52 ? 13.902 20.858 22.650 1.00 11.80 52 SER B N 1
ATOM 4453 C CA . SER B 1 52 ? 13.447 21.515 23.890 1.00 10.29 52 SER B CA 1
ATOM 4454 C C . SER B 1 52 ? 13.242 20.500 24.962 1.00 11.64 52 SER B C 1
ATOM 4455 O O . SER B 1 52 ? 13.602 20.828 26.116 1.00 11.53 52 SER B O 1
ATOM 4458 N N . PRO B 1 53 ? 12.706 19.277 24.769 1.00 9.53 53 PRO B N 1
ATOM 4459 C CA . PRO B 1 53 ? 12.721 18.299 25.851 1.00 9.58 53 PRO B CA 1
ATOM 4460 C C . PRO B 1 53 ? 14.117 18.119 26.435 1.00 11.91 53 PRO B C 1
ATOM 4461 O O . PRO B 1 53 ? 14.270 18.186 27.683 1.00 10.73 53 PRO B O 1
ATOM 4465 N N . THR B 1 54 ? 15.130 17.950 25.593 1.00 9.30 54 THR B N 1
ATOM 4466 C CA . THR B 1 54 ? 16.479 17.719 26.117 1.00 9.72 54 THR B CA 1
ATOM 4467 C C . THR B 1 54 ? 16.977 18.932 26.915 1.00 7.98 54 THR B C 1
ATOM 4468 O O . THR B 1 54 ? 17.540 18.691 27.986 1.00 8.99 54 THR B O 1
ATOM 4472 N N . ARG B 1 55 ? 16.743 20.120 26.419 1.00 9.50 55 ARG B N 1
ATOM 4473 C CA . ARG B 1 55 ? 17.286 21.309 27.121 1.00 9.59 55 ARG B CA 1
ATOM 4474 C C . ARG B 1 55 ? 16.641 21.500 28.478 1.00 9.43 55 ARG B C 1
ATOM 4475 O O . ARG B 1 55 ? 17.299 21.867 29.469 1.00 10.66 55 ARG B O 1
ATO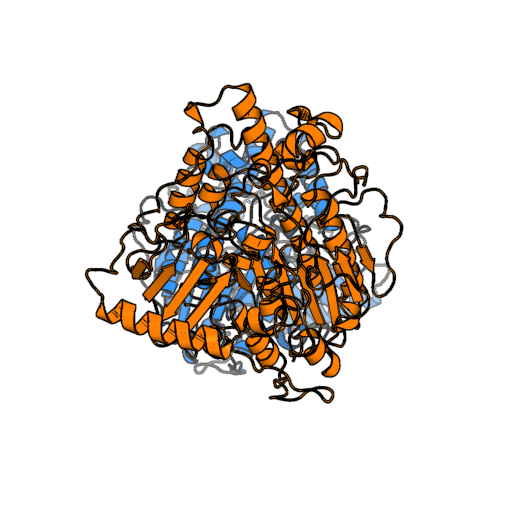M 4483 N N . SER B 1 56 ? 15.337 21.227 28.538 1.00 8.69 56 SER B N 1
ATOM 4484 C CA . SER B 1 56 ? 14.665 21.308 29.844 1.00 10.78 56 SER B CA 1
ATOM 4485 C C . SER B 1 56 ? 15.189 20.326 30.844 1.00 9.19 56 SER B C 1
ATOM 4486 O O . SER B 1 56 ? 15.221 20.637 32.051 1.00 11.99 56 SER B O 1
ATOM 4489 N N . MET B 1 57 ? 15.651 19.156 30.460 1.00 9.29 57 MET B N 1
ATOM 4490 C CA . MET B 1 57 ? 16.259 18.131 31.267 1.00 8.96 57 MET B CA 1
ATOM 4491 C C . MET B 1 57 ? 17.682 18.554 31.689 1.00 15.12 57 MET B C 1
ATOM 4492 O O . MET B 1 57 ? 18.101 18.422 32.844 1.00 11.07 57 MET B O 1
ATOM 4497 N N . LEU B 1 58 ? 18.421 19.052 30.683 1.00 9.19 58 LEU B N 1
ATOM 4498 C CA . LEU B 1 58 ? 19.812 19.440 30.939 1.00 8.79 58 LEU B CA 1
ATOM 4499 C C . LEU B 1 58 ? 19.869 20.450 32.078 1.00 11.28 58 LEU B C 1
ATOM 4500 O O . LEU B 1 58 ? 20.689 20.292 32.990 1.00 10.28 58 LEU B O 1
ATOM 4505 N N . LEU B 1 59 ? 19.004 21.465 32.004 1.00 10.96 59 LEU B N 1
ATOM 4506 C CA . LEU B 1 59 ? 19.115 22.511 33.008 1.00 9.05 59 LEU B CA 1
ATOM 4507 C C . LEU B 1 59 ? 18.342 22.247 34.283 1.00 11.17 59 LEU B C 1
ATOM 4508 O O . LEU B 1 59 ? 18.324 23.167 35.129 1.00 12.53 59 LEU B O 1
ATOM 4513 N N . THR B 1 60 ? 17.745 21.064 34.483 1.00 9.36 60 THR B N 1
ATOM 4514 C CA . THR B 1 60 ? 17.000 20.856 35.732 1.00 10.34 60 THR B CA 1
ATOM 4515 C C . THR B 1 60 ? 17.360 19.583 36.459 1.00 11.09 60 THR B C 1
ATOM 4516 O O . THR B 1 60 ? 17.204 19.473 37.700 1.00 13.31 60 THR B O 1
ATOM 4520 N N . GLY B 1 61 ? 17.845 18.533 35.778 1.00 9.50 61 GLY B N 1
ATOM 4521 C CA . GLY B 1 61 ? 18.060 17.250 36.383 1.00 11.13 61 GLY B CA 1
ATOM 4522 C C . GLY B 1 61 ? 16.850 16.360 36.448 1.00 10.91 61 GLY B C 1
ATOM 4523 O O . GLY B 1 61 ? 16.992 15.267 37.002 1.00 12.56 61 GLY B O 1
ATOM 4524 N N . THR B 1 62 ? 15.764 16.825 35.841 1.00 10.72 62 THR B N 1
ATOM 4525 C CA . THR B 1 62 ? 14.597 15.930 35.840 1.00 11.10 62 THR B CA 1
ATOM 4526 C C . THR B 1 62 ? 14.027 15.815 34.443 1.00 13.53 62 THR B C 1
ATOM 4527 O O . THR B 1 62 ? 14.598 16.324 33.466 1.00 12.60 62 THR B O 1
ATOM 4531 N N . ASP B 1 63 ? 12.884 15.144 34.361 1.00 10.65 63 ASP B N 1
ATOM 4532 C CA . ASP B 1 63 ? 12.322 14.779 33.040 1.00 12.50 63 ASP B CA 1
ATOM 4533 C C . ASP B 1 63 ? 11.545 15.889 32.403 1.00 10.56 63 ASP B C 1
ATOM 4534 O O . ASP B 1 63 ? 10.924 16.739 33.052 1.00 11.62 63 ASP B O 1
ATOM 4539 N N . HIS B 1 64 ? 11.511 15.983 31.054 1.00 9.48 64 HIS B N 1
ATOM 4540 C CA . HIS B 1 64 ? 10.838 17.070 30.403 1.00 9.01 64 HIS B CA 1
ATOM 4541 C C . HIS B 1 64 ? 9.317 17.116 30.603 1.00 12.51 64 HIS B C 1
ATOM 4542 O O . HIS B 1 64 ? 8.766 18.205 30.425 1.00 14.31 64 HIS B O 1
ATOM 4549 N N . HIS B 1 65 ? 8.695 15.994 30.942 1.00 10.93 65 HIS B N 1
ATOM 4550 C CA . HIS B 1 65 ? 7.242 16.056 31.197 1.00 13.30 65 HIS B CA 1
ATOM 4551 C C . HIS B 1 65 ? 6.910 16.752 32.523 1.00 14.60 65 HIS B C 1
ATOM 4552 O O . HIS B 1 65 ? 5.780 17.203 32.726 1.00 13.29 65 HIS B O 1
ATOM 4559 N N . ILE B 1 66 ? 7.907 16.837 33.407 1.00 13.65 66 ILE B N 1
ATOM 4560 C CA . ILE B 1 66 ? 7.793 17.622 34.629 1.00 12.51 66 ILE B CA 1
ATOM 4561 C C . ILE B 1 66 ? 8.153 19.070 34.364 1.00 13.52 66 ILE B C 1
ATOM 4562 O O . ILE B 1 66 ? 7.530 19.975 34.925 1.00 15.14 66 ILE B O 1
ATOM 4567 N N . ALA B 1 67 ? 9.138 19.351 33.519 1.00 10.90 67 ALA B N 1
ATOM 4568 C CA . ALA B 1 67 ? 9.810 20.653 33.498 1.00 10.36 67 ALA B CA 1
ATOM 4569 C C . ALA B 1 67 ? 9.195 21.669 32.585 1.00 12.74 67 ALA B C 1
ATOM 4570 O O . ALA B 1 67 ? 9.633 22.827 32.504 1.00 13.61 67 ALA B O 1
ATOM 4572 N N . GLY B 1 68 ? 8.157 21.303 31.816 1.00 12.00 68 GLY B N 1
ATOM 4573 C CA . GLY B 1 68 ? 7.418 22.189 30.992 1.00 9.78 68 GLY B CA 1
ATOM 4574 C C . GLY B 1 68 ? 7.349 21.903 29.514 1.00 11.93 68 GLY B C 1
ATOM 4575 O O . GLY B 1 68 ? 6.608 22.598 28.804 1.00 13.17 68 GLY B O 1
ATOM 4576 N N . ILE B 1 69 ? 8.146 20.949 29.069 1.00 11.02 69 ILE B N 1
ATOM 4577 C CA . ILE B 1 69 ? 8.170 20.582 27.655 1.00 14.19 69 ILE B CA 1
ATOM 4578 C C . ILE B 1 69 ? 7.634 19.172 27.480 1.00 14.66 69 ILE B C 1
ATOM 4579 O O . ILE B 1 69 ? 8.223 18.289 26.849 1.00 13.68 69 ILE B O 1
ATOM 4584 N N . GLY B 1 70 ? 6.434 18.956 28.017 1.00 14.89 70 GLY B N 1
ATOM 4585 C CA . GLY B 1 70 ? 5.870 17.603 27.983 1.00 14.11 70 GLY B CA 1
ATOM 4586 C C . GLY B 1 70 ? 5.660 17.210 26.520 1.00 12.01 70 GLY B C 1
ATOM 4587 O O . GLY B 1 70 ? 5.869 16.043 26.204 1.00 15.27 70 GLY B O 1
ATOM 4588 N N . THR B 1 71 ? 5.290 18.162 25.715 1.00 11.07 71 THR B N 1
ATOM 4589 C CA . THR B 1 71 ? 5.474 18.135 24.285 1.00 13.48 71 THR B CA 1
ATOM 4590 C C . THR B 1 71 ? 6.130 19.453 23.848 1.00 17.07 71 THR B C 1
ATOM 4591 O O . THR B 1 71 ? 6.199 20.412 24.598 1.00 16.37 71 THR B O 1
ATOM 4595 N N . MET B 1 72 ? 6.621 19.475 22.628 1.00 14.49 72 MET B N 1
ATOM 4596 C CA . MET B 1 72 ? 7.220 20.695 22.105 1.00 16.93 72 MET B CA 1
ATOM 4597 C C . MET B 1 72 ? 6.145 21.777 22.062 1.00 16.57 72 MET B C 1
ATOM 4598 O O . MET B 1 72 ? 4.974 21.472 21.786 1.00 14.49 72 MET B O 1
ATOM 4603 N N . ALA B 1 73 ? 6.578 23.002 22.364 1.00 16.18 73 ALA B N 1
ATOM 4604 C CA . ALA B 1 73 ? 5.622 24.100 22.327 1.00 16.68 73 ALA B CA 1
ATOM 4605 C C . ALA B 1 73 ? 4.938 24.135 20.970 1.00 21.16 73 ALA B C 1
ATOM 4606 O O . ALA B 1 73 ? 3.736 24.379 20.945 1.00 21.28 73 ALA B O 1
ATOM 4608 N N . GLU B 1 74 ? 5.708 23.839 19.925 1.00 15.61 74 GLU B N 1
ATOM 4609 C CA . GLU B 1 74 ? 5.212 23.979 18.568 1.00 16.35 74 GLU B CA 1
ATOM 4610 C C . GLU B 1 74 ? 4.132 22.946 18.271 1.00 18.46 74 GLU B C 1
ATOM 4611 O O . GLU B 1 74 ? 3.494 23.021 17.219 1.00 28.74 74 GLU B O 1
ATOM 4617 N N . ALA B 1 75 ? 3.969 21.970 19.149 1.00 19.83 75 ALA B N 1
ATOM 4618 C CA . ALA B 1 75 ? 3.043 20.864 18.913 1.00 20.10 75 ALA B CA 1
ATOM 4619 C C . ALA B 1 75 ? 1.948 20.823 19.966 1.00 24.44 75 ALA B C 1
ATOM 4620 O O . ALA B 1 75 ? 1.274 19.808 20.159 1.00 25.52 75 ALA B O 1
ATOM 4622 N N . LEU B 1 76 ? 1.758 21.943 20.671 1.00 22.13 76 LEU B N 1
ATOM 4623 C CA . LEU B 1 76 ? 0.705 21.925 21.669 1.00 22.68 76 LEU B CA 1
ATOM 4624 C C . LEU B 1 76 ? -0.707 21.971 21.092 1.00 28.64 76 LEU B C 1
ATOM 4625 O O . LEU B 1 76 ? -0.970 22.640 20.097 1.00 26.71 76 LEU B O 1
ATOM 4630 N N . THR B 1 77 ? -1.575 21.243 21.801 1.00 28.76 77 THR B N 1
ATOM 4631 C CA . THR B 1 77 ? -2.980 21.217 21.411 1.00 28.20 77 THR B CA 1
ATOM 4632 C C . THR B 1 77 ? -3.853 21.778 22.525 1.00 31.01 77 THR B C 1
ATOM 4633 O O . THR B 1 77 ? -3.458 21.785 23.694 1.00 29.37 77 THR B O 1
ATOM 4637 N N . PRO B 1 78 ? -5.050 22.247 22.181 1.00 38.94 78 PRO B N 1
ATOM 4638 C CA . PRO B 1 78 ? -5.974 22.727 23.215 1.00 36.12 78 PRO B CA 1
ATOM 4639 C C . PRO B 1 78 ? -6.220 21.668 24.287 1.00 28.90 78 PRO B C 1
ATOM 4640 O O . PRO B 1 78 ? -6.494 21.971 25.453 1.00 30.51 78 PRO B O 1
ATOM 4644 N N . GLU B 1 79 ? -6.130 20.394 23.932 1.00 30.22 79 GLU B N 1
ATOM 4645 C CA . GLU B 1 79 ? -6.406 19.350 24.917 1.00 32.97 79 GLU B CA 1
ATOM 4646 C C . GLU B 1 79 ? -5.286 19.241 25.946 1.00 37.20 79 GLU B C 1
ATOM 4647 O O . GLU B 1 79 ? -5.498 18.784 27.071 1.00 32.84 79 GLU B O 1
ATOM 4653 N N . LEU B 1 80 ? -4.081 19.659 25.587 1.00 38.02 80 LEU B N 1
ATOM 4654 C CA . LEU B 1 80 ? -2.883 19.485 26.398 1.00 30.68 80 LEU B CA 1
ATOM 4655 C C . LEU B 1 80 ? -2.629 20.729 27.226 1.00 34.52 80 LEU B C 1
ATOM 4656 O O . LEU B 1 80 ? -1.992 20.668 28.270 1.00 36.92 80 LEU B O 1
ATOM 4661 N N . GLU B 1 81 ? -3.130 21.859 26.726 1.00 49.90 81 GLU B N 1
ATOM 4662 C CA . GLU B 1 81 ? -3.132 23.083 27.530 1.00 57.47 81 GLU B CA 1
ATOM 4663 C C . GLU B 1 81 ? -3.680 22.798 28.926 1.00 54.80 81 GLU B C 1
ATOM 4664 O O . GLU B 1 81 ? -4.732 22.166 29.060 1.00 62.42 81 GLU B O 1
ATOM 4666 N N . GLY B 1 82 ? -2.973 23.241 29.958 1.00 45.83 82 GLY B N 1
ATOM 4667 C CA . GLY B 1 82 ? -3.425 23.047 31.322 1.00 25.38 82 GLY B CA 1
ATOM 4668 C C . GLY B 1 82 ? -2.679 21.985 32.095 1.00 26.10 82 GLY B C 1
ATOM 4669 O O . GLY B 1 82 ? -2.458 22.123 33.307 1.00 32.10 82 GLY B O 1
ATOM 4670 N N . LYS B 1 83 ? -2.272 20.921 31.401 1.00 24.03 83 LYS B N 1
ATOM 4671 C CA . LYS B 1 83 ? -1.638 19.796 32.064 1.00 23.54 83 LYS B CA 1
ATOM 4672 C C . LYS B 1 83 ? -0.303 20.209 32.685 1.00 19.48 83 LYS B C 1
ATOM 4673 O O . LYS B 1 83 ? 0.445 20.912 31.990 1.00 23.98 83 LYS B O 1
ATOM 4675 N N . PRO B 1 84 ? -0.044 19.792 33.918 1.00 21.17 84 PRO B N 1
ATOM 4676 C CA . PRO B 1 84 ? 1.232 20.102 34.550 1.00 20.59 84 PRO B CA 1
ATOM 4677 C C . PRO B 1 84 ? 2.385 19.488 33.728 1.00 17.05 84 PRO B C 1
ATOM 4678 O O . PRO B 1 84 ? 2.375 18.296 33.444 1.00 20.69 84 PRO B O 1
ATOM 4682 N N . GLY B 1 85 ? 3.347 20.352 33.411 1.00 18.66 85 GLY B N 1
ATOM 4683 C CA . GLY B 1 85 ? 4.529 19.947 32.666 1.00 15.71 85 GLY B CA 1
ATOM 4684 C C . GLY B 1 85 ? 4.383 20.196 31.179 1.00 17.38 85 GLY B C 1
ATOM 4685 O O . GLY B 1 85 ? 5.369 20.022 30.443 1.00 15.24 85 GLY B O 1
ATOM 4686 N N . TYR B 1 86 ? 3.215 20.567 30.684 1.00 15.49 86 TYR B N 1
ATOM 4687 C CA . TYR B 1 86 ? 2.995 20.811 29.269 1.00 13.94 86 TYR B CA 1
ATOM 4688 C C . TYR B 1 86 ? 2.798 22.283 28.994 1.00 20.57 86 TYR B C 1
ATOM 4689 O O . TYR B 1 86 ? 2.074 22.705 28.083 1.00 24.36 86 TYR B O 1
ATOM 4698 N N . GLU B 1 87 ? 3.458 23.160 29.770 1.00 17.75 87 GLU B N 1
ATOM 4699 C CA . GLU B 1 87 ? 3.240 24.580 29.535 1.00 18.86 87 GLU B CA 1
ATOM 4700 C C . GLU B 1 87 ? 3.821 25.098 28.232 1.00 22.25 87 GLU B C 1
ATOM 4701 O O . GLU B 1 87 ? 3.442 26.130 27.685 1.00 23.59 87 GLU B O 1
ATOM 4707 N N . GLY B 1 88 ? 4.805 24.410 27.653 1.00 20.67 88 GLY B N 1
ATOM 4708 C CA . GLY B 1 88 ? 5.384 24.965 26.433 1.00 19.43 88 GLY B CA 1
ATOM 4709 C C . GLY B 1 88 ? 6.599 25.844 26.652 1.00 19.11 88 GLY B C 1
ATOM 4710 O O . GLY B 1 88 ? 7.146 26.468 25.735 1.00 21.99 88 GLY B O 1
ATOM 4711 N N . HIS B 1 89 ? 7.064 25.905 27.889 1.00 15.56 89 HIS B N 1
ATOM 4712 C CA . HIS B 1 89 ? 8.261 26.626 28.277 1.00 15.25 89 HIS B CA 1
ATOM 4713 C C . HIS B 1 89 ? 8.781 26.037 29.570 1.00 13.79 89 HIS B C 1
ATOM 4714 O O . HIS B 1 89 ? 8.106 25.312 30.290 1.00 14.43 89 HIS B O 1
ATOM 4721 N N . LEU B 1 90 ? 10.045 26.353 29.909 1.00 13.59 90 LEU B N 1
ATOM 4722 C CA . LEU B 1 90 ? 10.550 25.922 31.205 1.00 12.96 90 LEU B CA 1
ATOM 4723 C C . LEU B 1 90 ? 9.640 26.542 32.272 1.00 13.81 90 LEU B C 1
ATOM 4724 O O . LEU B 1 90 ? 9.424 27.740 32.184 1.00 16.54 90 LEU B O 1
ATOM 4729 N N . ASN B 1 91 ? 9.117 25.728 33.167 1.00 14.24 91 ASN B N 1
ATOM 4730 C CA . ASN B 1 91 ? 8.055 26.214 34.058 1.00 13.96 91 ASN B CA 1
ATOM 4731 C C . ASN B 1 91 ? 8.587 26.544 35.434 1.00 20.73 91 ASN B C 1
ATOM 4732 O O . ASN B 1 91 ? 9.796 26.564 35.665 1.00 16.38 91 ASN B O 1
ATOM 4737 N N . GLU B 1 92 ? 7.679 26.809 36.386 1.00 17.87 92 GLU B N 1
ATOM 4738 C CA . GLU B 1 92 ? 8.106 27.230 37.720 1.00 23.21 92 GLU B CA 1
ATOM 4739 C C . GLU B 1 92 ? 8.016 26.074 38.702 1.00 17.78 92 GLU B C 1
ATOM 4740 O O . GLU B 1 92 ? 8.252 26.224 39.899 1.00 19.97 92 GLU B O 1
ATOM 4746 N N . ARG B 1 93 ? 7.697 24.891 38.185 1.00 15.89 93 ARG B N 1
ATOM 4747 C CA . ARG B 1 93 ? 7.726 23.658 38.935 1.00 15.85 93 ARG B CA 1
ATOM 4748 C C . ARG B 1 93 ? 9.145 23.093 39.062 1.00 12.52 93 ARG B C 1
ATOM 4749 O O . ARG B 1 93 ? 9.341 22.067 39.710 1.00 17.06 93 ARG B O 1
ATOM 4757 N N . VAL B 1 94 ? 10.099 23.786 38.455 1.00 15.41 94 VAL B N 1
ATOM 4758 C CA . VAL B 1 94 ? 11.507 23.420 38.510 1.00 12.95 94 VAL B CA 1
ATOM 4759 C C . VAL B 1 94 ? 12.340 24.672 38.805 1.00 12.76 94 VAL B C 1
ATOM 4760 O O . VAL B 1 94 ? 11.892 25.746 38.474 1.00 12.27 94 VAL B O 1
ATOM 4764 N N . VAL B 1 95 ? 13.520 24.444 39.349 1.00 14.60 95 VAL B N 1
ATOM 4765 C CA . VAL B 1 95 ? 14.584 25.440 39.384 1.00 11.79 95 VAL B CA 1
ATOM 4766 C C . VAL B 1 95 ? 15.700 25.006 38.428 1.00 10.13 95 VAL B C 1
ATOM 4767 O O . VAL B 1 95 ? 16.046 23.838 38.345 1.00 13.81 95 VAL B O 1
ATOM 4771 N N . ALA B 1 96 ? 16.218 25.979 37.720 1.00 11.26 96 ALA B N 1
ATOM 4772 C CA . ALA B 1 96 ? 17.284 25.724 36.734 1.00 12.04 96 ALA B CA 1
ATOM 4773 C C . ALA B 1 96 ? 18.680 25.815 37.337 1.00 15.59 96 ALA B C 1
ATOM 4774 O O . ALA B 1 96 ? 18.961 26.535 38.292 1.00 13.70 96 ALA B O 1
ATOM 4776 N N . LEU B 1 97 ? 19.605 25.054 36.779 1.00 12.36 97 LEU B N 1
ATOM 4777 C CA . LEU B 1 97 ? 21.009 25.054 37.236 1.00 12.02 97 LEU B CA 1
ATOM 4778 C C . LEU B 1 97 ? 21.592 26.432 37.345 1.00 9.92 97 LEU B C 1
ATOM 4779 O O . LEU B 1 97 ? 22.113 26.790 38.410 1.00 11.84 97 LEU B O 1
ATOM 4784 N N . PRO B 1 98 ? 21.512 27.310 36.358 1.00 11.20 98 PRO B N 1
ATOM 4785 C CA . PRO B 1 98 ? 22.079 28.670 36.509 1.00 12.13 98 PRO B CA 1
ATOM 4786 C C . PRO B 1 98 ? 21.420 29.457 37.627 1.00 12.35 98 PRO B C 1
ATOM 4787 O O . PRO B 1 98 ? 22.134 30.281 38.227 1.00 13.16 98 PRO B O 1
ATOM 4791 N N . GLU B 1 99 ? 20.138 29.253 37.911 1.00 11.45 99 GLU B N 1
ATOM 4792 C CA . GLU B 1 99 ? 19.522 29.923 39.072 1.00 12.90 99 GLU B CA 1
ATOM 4793 C C . GLU B 1 99 ? 20.192 29.553 40.386 1.00 16.30 99 GLU B C 1
ATOM 4794 O O . GLU B 1 99 ? 20.400 30.428 41.249 1.00 13.17 99 GLU B O 1
ATOM 4800 N N . LEU B 1 100 ? 20.525 28.286 40.568 1.00 10.72 100 LEU B N 1
ATOM 4801 C CA . LEU B 1 100 ? 21.178 27.785 41.754 1.00 12.76 100 LEU B CA 1
ATOM 4802 C C . LEU B 1 100 ? 22.631 28.253 41.801 1.00 15.06 100 LEU B C 1
ATOM 4803 O O . LEU B 1 100 ? 23.134 28.604 42.861 1.00 13.98 100 LEU B O 1
ATOM 4808 N N . LEU B 1 101 ? 23.320 28.256 40.670 1.00 13.04 101 LEU B N 1
ATOM 4809 C CA . LEU B 1 101 ? 24.750 28.592 40.711 1.00 13.21 101 LEU B CA 1
ATOM 4810 C C . LEU B 1 101 ? 24.899 30.078 40.912 1.00 13.16 101 LEU B C 1
ATOM 4811 O O . LEU B 1 101 ? 25.803 30.504 41.647 1.00 13.88 101 LEU B O 1
ATOM 4816 N N . ARG B 1 102 ? 24.065 30.906 40.323 1.00 11.92 102 ARG B N 1
ATOM 4817 C CA . ARG B 1 102 ? 24.150 32.355 40.428 1.00 14.98 102 ARG B CA 1
ATOM 4818 C C . ARG B 1 102 ? 23.964 32.811 41.877 1.00 18.54 102 ARG B C 1
ATOM 4819 O O . ARG B 1 102 ? 24.658 33.756 42.314 1.00 15.60 102 ARG B O 1
ATOM 4827 N N . GLU B 1 103 ? 23.049 32.179 42.610 1.00 14.44 103 GLU B N 1
ATOM 4828 C CA . GLU B 1 103 ? 22.840 32.697 43.979 1.00 13.12 103 GLU B CA 1
ATOM 4829 C C . GLU B 1 103 ? 23.946 32.196 44.885 1.00 19.51 103 GLU B C 1
ATOM 4830 O O . GLU B 1 103 ? 24.025 32.537 46.086 1.00 20.79 103 GLU B O 1
ATOM 4836 N N . ALA B 1 104 ? 24.854 31.371 44.372 1.00 16.86 104 ALA B N 1
ATOM 4837 C CA . ALA B 1 104 ? 26.019 30.860 45.072 1.00 15.35 104 ALA B CA 1
ATOM 4838 C C . ALA B 1 104 ? 27.336 31.433 44.560 1.00 12.46 104 ALA B C 1
ATOM 4839 O O . ALA B 1 104 ? 28.424 30.888 44.784 1.00 19.57 104 ALA B O 1
ATOM 4841 N N . GLY B 1 105 ? 27.275 32.541 43.845 1.00 13.14 105 GLY B N 1
ATOM 4842 C CA . GLY B 1 105 ? 28.489 33.241 43.507 1.00 17.35 105 GLY B CA 1
ATOM 4843 C C . GLY B 1 105 ? 29.027 33.028 42.115 1.00 16.33 105 GLY B C 1
ATOM 4844 O O . GLY B 1 105 ? 29.981 33.697 41.726 1.00 17.42 105 GLY B O 1
ATOM 4845 N N . TYR B 1 106 ? 28.440 32.112 41.333 1.00 13.28 106 TYR B N 1
ATOM 4846 C CA . TYR B 1 106 ? 28.911 31.932 39.981 1.00 10.95 106 TYR B CA 1
ATOM 4847 C C . TYR B 1 106 ? 28.409 33.017 39.064 1.00 14.59 106 TYR B C 1
ATOM 4848 O O . TYR B 1 106 ? 27.291 33.543 39.163 1.00 17.01 106 TYR B O 1
ATOM 4857 N N . GLN B 1 107 ? 29.162 33.365 38.048 1.00 11.63 107 GLN B N 1
ATOM 4858 C CA . GLN B 1 107 ? 28.765 34.198 36.966 1.00 10.13 107 GLN B CA 1
ATOM 4859 C C . GLN B 1 107 ? 28.120 33.330 35.868 1.00 12.17 107 GLN B C 1
ATOM 4860 O O . GLN B 1 107 ? 28.771 32.423 35.404 1.00 15.75 107 GLN B O 1
ATOM 4866 N N . THR B 1 108 ? 26.911 33.607 35.448 1.00 13.56 108 THR B N 1
ATOM 4867 C CA . THR B 1 108 ? 26.221 32.743 34.496 1.00 10.47 108 THR B CA 1
ATOM 4868 C C . THR B 1 108 ? 26.125 33.447 33.169 1.00 12.72 108 THR B C 1
ATOM 4869 O O . THR B 1 108 ? 25.560 34.529 33.008 1.00 14.13 108 THR B O 1
ATOM 4873 N N . LEU B 1 109 ? 26.715 32.820 32.155 1.00 9.63 109 LEU B N 1
ATOM 4874 C CA . LEU B 1 109 ? 26.950 33.373 30.852 1.00 9.61 109 LEU B CA 1
ATOM 4875 C C . LEU B 1 109 ? 26.435 32.423 29.753 1.00 14.26 109 LEU B C 1
ATOM 4876 O O . LEU B 1 109 ? 26.692 31.229 29.892 1.00 12.92 109 LEU B O 1
ATOM 4881 N N . MET B 1 110 ? 25.736 32.989 28.793 1.00 10.00 110 MET B N 1
ATOM 4882 C CA . MET B 1 110 ? 25.173 32.131 27.734 1.00 10.67 110 MET B CA 1
ATOM 4883 C C . MET B 1 110 ? 25.243 32.813 26.408 1.00 11.18 110 MET B C 1
ATOM 4884 O O . MET B 1 110 ? 25.034 34.006 26.253 1.00 10.61 110 MET B O 1
ATOM 4889 N N . ALA B 1 111 ? 25.511 32.046 25.329 1.00 9.03 111 ALA B N 1
ATOM 4890 C CA . ALA B 1 111 ? 25.301 32.500 23.985 1.00 10.32 111 ALA B CA 1
ATOM 4891 C C . ALA B 1 111 ? 24.872 31.305 23.138 1.00 8.25 111 ALA B C 1
ATOM 4892 O O . ALA B 1 111 ? 25.552 30.300 23.060 1.00 10.91 111 ALA B O 1
ATOM 4894 N N . GLY B 1 112 ? 23.710 31.445 22.532 1.00 9.42 112 GLY B N 1
ATOM 4895 C CA . GLY B 1 112 ? 23.193 30.447 21.655 1.00 10.04 112 GLY B CA 1
ATOM 4896 C C . GLY B 1 112 ? 21.697 30.309 21.665 1.00 12.43 112 GLY B C 1
ATOM 4897 O O . GLY B 1 112 ? 20.978 31.235 22.048 1.00 11.27 112 GLY B O 1
ATOM 4898 N N . LYS B 1 113 ? 21.199 29.164 21.226 1.00 9.21 113 LYS B N 1
ATOM 4899 C CA . LYS B 1 113 ? 19.794 28.871 21.130 1.00 9.33 113 LYS B CA 1
ATOM 4900 C C . LYS B 1 113 ? 19.222 28.487 22.477 1.00 8.71 113 LYS B C 1
ATOM 4901 O O . LYS B 1 113 ? 19.844 27.691 23.179 1.00 11.03 113 LYS B O 1
ATOM 4907 N N . TRP B 1 114 ? 18.026 29.002 22.769 1.00 10.94 114 TRP B N 1
ATOM 4908 C CA . TRP B 1 114 ? 17.349 28.767 24.042 1.00 10.67 114 TRP B CA 1
ATOM 4909 C C . TRP B 1 114 ? 16.299 27.673 23.937 1.00 8.87 114 TRP B C 1
ATOM 4910 O O . TRP B 1 114 ? 16.465 26.624 24.504 1.00 9.44 114 TRP B O 1
ATOM 4921 N N . HIS B 1 115 ? 15.210 27.924 23.233 1.00 10.32 115 HIS B N 1
ATOM 4922 C CA . HIS B 1 115 ? 14.143 26.959 22.954 1.00 9.17 115 HIS B CA 1
ATOM 4923 C C . HIS B 1 115 ? 13.379 26.568 24.195 1.00 10.90 115 HIS B C 1
ATOM 4924 O O . HIS B 1 115 ? 12.737 25.525 24.254 1.00 12.84 115 HIS B O 1
ATOM 4931 N N . LEU B 1 116 ? 13.399 27.403 25.229 1.00 10.73 116 LEU B N 1
ATOM 4932 C CA . LEU B 1 116 ? 12.711 27.141 26.480 1.00 11.02 116 LEU B CA 1
ATOM 4933 C C . LEU B 1 116 ? 11.720 28.261 26.847 1.00 11.59 116 LEU B C 1
ATOM 4934 O O . LEU B 1 116 ? 11.288 28.229 28.006 1.00 13.13 116 LEU B O 1
ATOM 4939 N N . GLY B 1 117 ? 11.377 29.083 25.881 1.00 12.64 117 GLY B N 1
ATOM 4940 C CA . GLY B 1 117 ? 10.291 30.055 26.050 1.00 15.30 117 GLY B CA 1
ATOM 4941 C C . GLY B 1 117 ? 10.555 31.346 25.309 1.00 16.03 117 GLY B C 1
ATOM 4942 O O . GLY B 1 117 ? 11.716 31.764 25.192 1.00 15.32 117 GLY B O 1
ATOM 4943 N N . LEU B 1 118 ? 9.514 32.013 24.805 1.00 13.33 118 LEU B N 1
ATOM 4944 C CA . LEU B 1 118 ? 9.586 33.153 23.935 1.00 14.35 118 LEU B CA 1
ATOM 4945 C C . LEU B 1 118 ? 9.275 34.511 24.589 1.00 13.04 118 LEU B C 1
ATOM 4946 O O . LEU B 1 118 ? 9.583 35.526 23.975 1.00 18.64 118 LEU B O 1
ATOM 4951 N N . LYS B 1 119 ? 8.717 34.450 25.768 1.00 13.02 119 LYS B N 1
ATOM 4952 C CA . LYS B 1 119 ? 8.223 35.643 26.427 1.00 17.26 119 LYS B CA 1
ATOM 4953 C C . LYS B 1 119 ? 9.254 36.157 27.444 1.00 17.94 119 LYS B C 1
ATOM 4954 O O . LYS B 1 119 ? 10.083 35.379 27.939 1.00 16.35 119 LYS B O 1
ATOM 4957 N N . PRO B 1 120 ? 9.175 37.440 27.801 1.00 16.08 120 PRO B N 1
ATOM 4958 C CA . PRO B 1 120 ? 10.163 38.018 28.726 1.00 16.46 120 PRO B CA 1
ATOM 4959 C C . PRO B 1 120 ? 10.403 37.236 29.994 1.00 17.54 120 PRO B C 1
ATOM 4960 O O . PRO B 1 120 ? 11.597 37.048 30.313 1.00 19.01 120 PRO B O 1
ATOM 4964 N N . GLU B 1 121 ? 9.420 36.731 30.730 1.00 18.56 121 GLU B N 1
ATOM 4965 C CA . GLU B 1 121 ? 9.747 36.032 31.977 1.00 18.85 121 GLU B CA 1
ATOM 4966 C C . GLU B 1 121 ? 10.195 34.600 31.771 1.00 13.50 121 GLU B C 1
ATOM 4967 O O . GLU B 1 121 ? 10.389 33.853 32.733 1.00 16.16 121 GLU B O 1
ATOM 4977 N N . GLN B 1 122 ? 10.387 34.219 30.500 1.00 13.41 122 GLN B N 1
ATOM 4978 C CA . GLN B 1 122 ? 10.870 32.899 30.142 1.00 16.39 122 GLN B CA 1
ATOM 4979 C C . GLN B 1 122 ? 12.231 32.922 29.434 1.00 14.88 122 GLN B C 1
ATOM 4980 O O . GLN B 1 122 ? 12.707 31.844 29.027 1.00 17.05 122 GLN B O 1
ATOM 4986 N N . THR B 1 123 ? 12.846 34.070 29.253 1.00 14.25 123 THR B N 1
ATOM 4987 C CA . THR B 1 123 ? 14.158 34.194 28.602 1.00 10.94 123 THR B CA 1
ATOM 4988 C C . THR B 1 123 ? 15.289 33.761 29.510 1.00 12.15 123 THR B C 1
ATOM 4989 O O . THR B 1 123 ? 15.148 33.558 30.711 1.00 13.51 123 THR B O 1
ATOM 4993 N N . PRO B 1 124 ? 16.490 33.557 28.945 1.00 12.46 124 PRO B N 1
ATOM 4994 C CA . PRO B 1 124 ? 17.651 33.260 29.814 1.00 11.73 124 PRO B CA 1
ATOM 4995 C C . PRO B 1 124 ? 17.851 34.269 30.938 1.00 10.37 124 PRO B C 1
ATOM 4996 O O . PRO B 1 124 ? 18.140 33.868 32.068 1.00 15.62 124 PRO B O 1
ATOM 5000 N N . HIS B 1 125 ? 17.712 35.539 30.655 1.00 11.98 125 HIS B N 1
ATOM 5001 C CA . HIS B 1 125 ? 17.852 36.564 31.694 1.00 12.50 125 HIS B CA 1
ATOM 5002 C C . HIS B 1 125 ? 16.915 36.363 32.872 1.00 17.21 125 HIS B C 1
ATOM 5003 O O . HIS B 1 125 ? 17.250 36.670 34.028 1.00 17.66 125 HIS B O 1
ATOM 5010 N N . ALA B 1 126 ? 15.732 35.826 32.575 1.00 14.76 126 ALA B N 1
ATOM 5011 C CA . ALA B 1 126 ? 14.738 35.577 33.617 1.00 14.05 126 ALA B CA 1
ATOM 5012 C C . ALA B 1 126 ? 15.006 34.302 34.390 1.00 17.20 126 ALA B C 1
ATOM 5013 O O . ALA B 1 126 ? 14.599 34.178 35.542 1.00 16.11 126 ALA B O 1
ATOM 5015 N N . ARG B 1 127 ? 15.724 33.343 33.772 1.00 14.56 127 ARG B N 1
ATOM 5016 C CA . ARG B 1 127 ? 15.910 32.046 34.367 1.00 10.38 127 ARG B CA 1
ATOM 5017 C C . ARG B 1 127 ? 17.382 31.772 34.656 1.00 13.45 127 ARG B C 1
ATOM 5018 O O . ARG B 1 127 ? 17.878 30.644 34.595 1.00 14.06 127 ARG B O 1
ATOM 5026 N N . GLY B 1 128 ? 18.110 32.813 35.067 1.00 13.83 128 GLY B N 1
ATOM 5027 C CA . GLY B 1 128 ? 19.333 32.543 35.814 1.00 15.09 128 GLY B CA 1
ATOM 5028 C C . GLY B 1 128 ? 20.608 33.025 35.158 1.00 10.86 128 GLY B C 1
ATOM 5029 O O . GLY B 1 128 ? 21.654 32.918 35.770 1.00 15.07 128 GLY B O 1
ATOM 5030 N N . PHE B 1 129 ? 20.552 33.531 33.950 1.00 12.55 129 PHE B N 1
ATOM 5031 C CA . PHE B 1 129 ? 21.735 33.987 33.228 1.00 11.88 129 PHE B CA 1
ATOM 5032 C C . PHE B 1 129 ? 21.918 35.483 33.381 1.00 15.08 129 PHE B C 1
ATOM 5033 O O . PHE B 1 129 ? 21.085 36.262 32.910 1.00 14.98 129 PHE B O 1
ATOM 5041 N N . GLU B 1 130 ? 23.034 35.885 33.990 1.00 12.47 130 GLU B N 1
ATOM 5042 C CA . GLU B 1 130 ? 23.326 37.308 34.071 1.00 14.28 130 GLU B CA 1
ATOM 5043 C C . GLU B 1 130 ? 23.717 37.968 32.762 1.00 13.62 130 GLU B C 1
ATOM 5044 O O . GLU B 1 130 ? 23.429 39.153 32.595 1.00 15.23 130 GLU B O 1
ATOM 5050 N N . ARG B 1 131 ? 24.356 37.244 31.811 1.00 11.56 131 ARG B N 1
ATOM 5051 C CA . ARG B 1 131 ? 24.602 37.762 30.493 1.00 12.19 131 ARG B CA 1
ATOM 5052 C C . ARG B 1 131 ? 24.197 36.715 29.452 1.00 12.03 131 ARG B C 1
ATOM 5053 O O . ARG B 1 131 ? 24.523 35.544 29.710 1.00 13.55 131 ARG B O 1
ATOM 5061 N N . SER B 1 132 ? 23.517 37.102 28.411 1.00 12.39 132 SER B N 1
ATOM 5062 C CA . SER B 1 132 ? 22.996 36.099 27.498 1.00 11.68 132 SER B CA 1
ATOM 5063 C C . SER B 1 132 ? 22.700 36.766 26.180 1.00 11.88 132 SER B C 1
ATOM 5064 O O . SER B 1 132 ? 22.188 37.894 26.131 1.00 12.94 132 SER B O 1
ATOM 5067 N N . PHE B 1 133 ? 23.049 36.051 25.117 1.00 11.58 133 PHE B N 1
ATOM 5068 C CA . PHE B 1 133 ? 22.781 36.430 23.738 1.00 10.87 133 PHE B CA 1
ATOM 5069 C C . PHE B 1 133 ? 22.096 35.223 23.087 1.00 12.58 133 PHE B C 1
ATOM 5070 O O . PHE B 1 133 ? 22.776 34.187 22.968 1.00 11.35 133 PHE B O 1
ATOM 5078 N N . SER B 1 134 ? 20.820 35.303 22.739 1.00 10.88 134 SER B N 1
ATOM 5079 C CA . SER B 1 134 ? 20.086 34.063 22.521 1.00 12.03 134 SER B CA 1
ATOM 5080 C C . SER B 1 134 ? 19.114 34.160 21.350 1.00 13.14 134 SER B C 1
ATOM 5081 O O . SER B 1 134 ? 18.441 35.172 21.159 1.00 13.50 134 SER B O 1
ATOM 5085 N N . LEU B 1 135 ? 19.081 33.104 20.557 1.00 10.39 135 LEU B N 1
ATOM 5086 C CA . LEU B 1 135 ? 18.004 32.775 19.629 1.00 12.42 135 LEU B CA 1
ATOM 5087 C C . LEU B 1 135 ? 16.906 32.118 20.438 1.00 9.33 135 LEU B C 1
ATOM 5088 O O . LEU B 1 135 ? 17.130 31.064 21.015 1.00 10.45 135 LEU B O 1
ATOM 5093 N N . LEU B 1 136 ? 15.707 32.715 20.554 1.00 11.60 136 LEU B N 1
ATOM 5094 C CA . LEU B 1 136 ? 14.701 32.107 21.412 1.00 11.14 136 LEU B CA 1
ATOM 5095 C C . LEU B 1 136 ? 13.960 30.890 20.826 1.00 11.13 136 LEU B C 1
ATOM 5096 O O . LEU B 1 136 ? 13.750 29.919 21.570 1.00 10.67 136 LEU B O 1
ATOM 5101 N N . PRO B 1 137 ? 13.558 30.889 19.571 1.00 12.56 137 PRO B N 1
ATOM 5102 C CA . PRO B 1 137 ? 12.932 29.690 18.976 1.00 10.57 137 PRO B CA 1
ATOM 5103 C C . PRO B 1 137 ? 13.868 28.502 18.782 1.00 9.46 137 PRO B C 1
ATOM 5104 O O . PRO B 1 137 ? 15.047 28.531 19.074 1.00 12.11 137 PRO B O 1
ATOM 5108 N N . GLY B 1 138 ? 13.305 27.450 18.175 1.00 12.08 138 GLY B N 1
ATOM 5109 C CA . GLY B 1 138 ? 14.003 26.214 17.959 1.00 13.62 138 GLY B CA 1
ATOM 5110 C C . GLY B 1 138 ? 14.933 26.198 16.763 1.00 13.07 138 GLY B C 1
ATOM 5111 O O . GLY B 1 138 ? 15.755 25.258 16.671 1.00 12.49 138 GLY B O 1
ATOM 5112 N N . ALA B 1 139 ? 14.803 27.152 15.873 1.00 10.52 139 ALA B N 1
ATOM 5113 C CA . ALA B 1 139 ? 15.623 27.297 14.702 1.00 10.36 139 ALA B CA 1
ATOM 5114 C C . ALA B 1 139 ? 15.421 28.635 14.037 1.00 10.93 139 ALA B C 1
ATOM 5115 O O . ALA B 1 139 ? 14.485 29.359 14.402 1.00 10.87 139 ALA B O 1
ATOM 5117 N N . ALA B 1 140 ? 16.215 28.991 13.061 1.00 9.71 140 ALA B N 1
ATOM 5118 C CA . ALA B 1 140 ? 16.124 30.223 12.298 1.00 9.56 140 ALA B CA 1
ATOM 5119 C C . ALA B 1 140 ? 17.165 30.183 11.207 1.00 11.60 140 ALA B C 1
ATOM 5120 O O . ALA B 1 140 ? 18.072 29.335 11.182 1.00 10.89 140 ALA B O 1
ATOM 5122 N N . ASN B 1 141 ? 17.038 31.101 10.252 1.00 10.39 141 ASN B N 1
ATOM 5123 C CA . ASN B 1 141 ? 18.023 31.265 9.227 1.00 10.00 141 ASN B CA 1
ATOM 5124 C C . ASN B 1 141 ? 19.346 31.623 9.861 1.00 8.29 141 ASN B C 1
ATOM 5125 O O . ASN B 1 141 ? 19.385 32.551 10.676 1.00 9.92 141 ASN B O 1
ATOM 5130 N N . HIS B 1 142 ? 20.454 30.967 9.556 1.00 10.09 142 HIS B N 1
ATOM 5131 C CA . HIS B 1 142 ? 21.713 31.189 10.259 1.00 7.56 142 HIS B CA 1
ATOM 5132 C C . HIS B 1 142 ? 22.344 32.531 9.926 1.00 10.54 142 HIS B C 1
ATOM 5133 O O . HIS B 1 142 ? 23.232 33.016 10.639 1.00 10.64 142 HIS B O 1
ATOM 5140 N N . TYR B 1 143 ? 21.895 33.172 8.859 1.00 11.61 143 TYR B N 1
ATOM 5141 C CA . TYR B 1 143 ? 22.330 34.473 8.420 1.00 10.92 143 TYR B CA 1
ATOM 5142 C C . TYR B 1 143 ? 21.301 35.552 8.707 1.00 12.04 143 TYR B C 1
ATOM 5143 O O . TYR B 1 143 ? 21.567 36.705 8.387 1.00 14.69 143 TYR B O 1
ATOM 5152 N N . GLY B 1 144 ? 20.167 35.207 9.291 1.00 11.53 144 GLY B N 1
ATOM 5153 C CA . GLY B 1 144 ? 19.103 36.157 9.580 1.00 11.14 144 GLY B CA 1
ATOM 5154 C C . GLY B 1 144 ? 18.275 36.538 8.349 1.00 14.91 144 GLY B C 1
ATOM 5155 O O . GLY B 1 144 ? 17.565 37.575 8.377 1.00 16.35 144 GLY B O 1
ATOM 5156 N N . PHE B 1 145 ? 18.326 35.807 7.249 1.00 11.70 145 PHE B N 1
ATOM 5157 C CA . PHE B 1 145 ? 17.491 36.127 6.098 1.00 14.65 145 PHE B CA 1
ATOM 5158 C C . PHE B 1 145 ? 16.073 35.638 6.378 1.00 15.08 145 PHE B C 1
ATOM 5159 O O . PHE B 1 145 ? 15.901 34.429 6.600 1.00 12.08 145 PHE B O 1
ATOM 5167 N N . GLU B 1 146 ? 15.082 36.531 6.393 1.00 12.27 146 GLU B N 1
ATOM 5168 C CA . GLU B 1 146 ? 13.717 36.178 6.747 1.00 15.38 146 GLU B CA 1
ATOM 5169 C C . GLU B 1 146 ? 12.824 36.112 5.526 1.00 11.80 146 GLU B C 1
ATOM 5170 O O . GLU B 1 146 ? 12.884 37.020 4.687 1.00 13.63 146 GLU B O 1
ATOM 5176 N N . PRO B 1 147 ? 11.985 35.101 5.450 1.00 13.23 147 PRO B N 1
ATOM 5177 C CA . PRO B 1 147 ? 11.019 35.124 4.354 1.00 13.86 147 PRO B CA 1
ATOM 5178 C C . PRO B 1 147 ? 9.895 36.103 4.688 1.00 11.89 147 PRO B C 1
ATOM 5179 O O . PRO B 1 147 ? 9.756 36.564 5.831 1.00 15.74 147 PRO B O 1
ATOM 5183 N N . PRO B 1 148 ? 9.037 36.413 3.730 1.00 14.75 148 PRO B N 1
ATOM 5184 C CA . PRO B 1 148 ? 7.808 37.155 4.089 1.00 15.52 148 PRO B CA 1
ATOM 5185 C C . PRO B 1 148 ? 6.975 36.298 5.026 1.00 17.97 148 PRO B C 1
ATOM 5186 O O . PRO B 1 148 ? 6.902 35.084 4.850 1.00 16.31 148 PRO B O 1
ATOM 5190 N N . TYR B 1 149 ? 6.351 36.904 6.026 1.00 15.43 149 TYR B N 1
ATOM 5191 C CA . TYR B 1 149 ? 5.412 36.266 6.924 1.00 14.78 149 TYR B CA 1
ATOM 5192 C C . TYR B 1 149 ? 3.977 36.699 6.577 1.00 20.59 149 TYR B C 1
ATOM 5193 O O . TYR B 1 149 ? 3.545 37.808 6.860 1.00 22.77 149 TYR B O 1
ATOM 5202 N N . ASP B 1 150 ? 3.264 35.791 5.925 1.00 17.17 150 ASP B N 1
ATOM 5203 C CA . ASP B 1 150 ? 1.855 36.030 5.588 1.00 20.36 150 ASP B CA 1
ATOM 5204 C C . ASP B 1 150 ? 1.111 34.708 5.620 1.00 28.84 150 ASP B C 1
ATOM 5205 O O . ASP B 1 150 ? 1.638 33.680 6.063 1.00 21.69 150 ASP B O 1
ATOM 5210 N N . GLU B 1 151 ? -0.143 34.672 5.182 1.00 25.42 151 GLU B N 1
ATOM 5211 C CA . GLU B 1 151 ? -0.876 33.413 5.111 1.00 29.69 151 GLU B CA 1
ATOM 5212 C C . GLU B 1 151 ? -0.220 32.410 4.173 1.00 25.98 151 GLU B C 1
ATOM 5213 O O . GLU B 1 151 ? -0.421 31.196 4.345 1.00 36.17 151 GLU B O 1
ATOM 5215 N N . SER B 1 152 ? 0.565 32.858 3.193 1.00 29.25 152 SER B N 1
ATOM 5216 C CA . SER B 1 152 ? 1.251 31.917 2.298 1.00 36.70 152 SER B CA 1
ATOM 5217 C C . SER B 1 152 ? 2.453 31.243 2.978 1.00 29.55 152 SER B C 1
ATOM 5218 O O . SER B 1 152 ? 3.021 30.282 2.446 1.00 24.76 152 SER B O 1
ATOM 5221 N N . THR B 1 153 ? 2.854 31.724 4.150 1.00 22.40 153 THR B N 1
ATOM 5222 C CA . THR B 1 153 ? 4.126 31.222 4.709 1.00 16.26 153 THR B CA 1
ATOM 5223 C C . THR B 1 153 ? 3.967 29.903 5.435 1.00 14.66 153 THR B C 1
ATOM 5224 O O . THR B 1 153 ? 3.155 29.776 6.361 1.00 16.26 153 THR B O 1
ATOM 5228 N N . PRO B 1 154 ? 4.728 28.875 5.078 1.00 14.19 154 PRO B N 1
ATOM 5229 C CA . PRO B 1 154 ? 4.687 27.602 5.781 1.00 14.96 154 PRO B CA 1
ATOM 5230 C C . PRO B 1 154 ? 4.856 27.766 7.288 1.00 13.95 154 PRO B C 1
ATOM 5231 O O . PRO B 1 154 ? 5.683 28.551 7.757 1.00 15.51 154 PRO B O 1
ATOM 5235 N N . ARG B 1 155 ? 4.081 27.048 8.058 1.00 14.86 155 ARG B N 1
ATOM 5236 C CA . ARG B 1 155 ? 4.115 27.047 9.500 1.00 18.01 155 ARG B CA 1
ATOM 5237 C C . ARG B 1 155 ? 5.497 26.739 10.062 1.00 14.29 155 ARG B C 1
ATOM 5238 O O . ARG B 1 155 ? 5.905 27.336 11.057 1.00 12.44 155 ARG B O 1
ATOM 5246 N N . ILE B 1 156 ? 6.252 25.857 9.427 1.00 14.62 156 ILE B N 1
ATOM 5247 C CA . ILE B 1 156 ? 7.608 25.613 9.971 1.00 13.13 156 ILE B CA 1
ATOM 5248 C C . ILE B 1 156 ? 8.462 26.875 9.946 1.00 14.78 156 ILE B C 1
ATOM 5249 O O . ILE B 1 156 ? 9.314 27.118 10.803 1.00 11.95 156 ILE B O 1
ATOM 5254 N N . LEU B 1 157 ? 8.271 27.748 8.976 1.00 13.94 157 LEU B N 1
ATOM 5255 C CA . LEU B 1 157 ? 9.011 28.988 8.826 1.00 12.01 157 LEU B CA 1
ATOM 5256 C C . LEU B 1 157 ? 8.412 30.046 9.747 1.00 14.57 157 LEU B C 1
ATOM 5257 O O . LEU B 1 157 ? 9.119 30.844 10.421 1.00 13.03 157 LEU B O 1
ATOM 5262 N N . LYS B 1 158 ? 7.067 30.031 9.862 1.00 13.67 158 LYS B N 1
ATOM 5263 C CA . LYS B 1 158 ? 6.487 30.985 10.826 1.00 16.30 158 LYS B CA 1
ATOM 5264 C C . LYS B 1 158 ? 7.000 30.758 12.236 1.00 14.73 158 LYS B C 1
ATOM 5265 O O . LYS B 1 158 ? 7.109 31.727 12.999 1.00 16.02 158 LYS B O 1
ATOM 5268 N N . GLY B 1 159 ? 7.306 29.498 12.564 1.00 13.41 159 GLY B N 1
ATOM 5269 C CA . GLY B 1 159 ? 7.659 29.076 13.910 1.00 14.75 159 GLY B CA 1
ATOM 5270 C C . GLY B 1 159 ? 9.151 29.283 14.163 1.00 10.20 159 GLY B C 1
ATOM 5271 O O . GLY B 1 159 ? 9.590 29.111 15.315 1.00 15.15 159 GLY B O 1
ATOM 5272 N N . THR B 1 160 ? 9.905 29.647 13.163 1.00 10.56 160 THR B N 1
ATOM 5273 C CA . THR B 1 160 ? 11.364 29.797 13.283 1.00 10.12 160 THR B CA 1
ATOM 5274 C C . THR B 1 160 ? 11.891 31.129 12.789 1.00 12.61 160 THR B C 1
ATOM 5275 O O . THR B 1 160 ? 12.832 31.254 12.003 1.00 11.59 160 THR B O 1
ATOM 5279 N N . PRO B 1 161 ? 11.378 32.252 13.321 1.00 12.37 161 PRO B N 1
ATOM 5280 C CA . PRO B 1 161 ? 11.973 33.526 12.990 1.00 12.13 161 PRO B CA 1
ATOM 5281 C C . PRO B 1 161 ? 13.303 33.771 13.721 1.00 11.09 161 PRO B C 1
ATOM 5282 O O . PRO B 1 161 ? 13.574 33.159 14.756 1.00 13.84 161 PRO B O 1
ATOM 5286 N N . ALA B 1 162 ? 14.095 34.671 13.171 1.00 11.79 162 ALA B N 1
ATOM 5287 C CA . ALA B 1 162 ? 15.376 35.041 13.751 1.00 12.46 162 ALA B CA 1
ATOM 5288 C C . ALA B 1 162 ? 15.119 36.040 14.902 1.00 14.99 162 ALA B C 1
ATOM 5289 O O . ALA B 1 162 ? 15.492 37.209 14.779 1.00 16.29 162 ALA B O 1
ATOM 5291 N N . LEU B 1 163 ? 14.517 35.536 15.961 1.00 13.56 163 LEU B N 1
ATOM 5292 C CA . LEU B 1 163 ? 14.131 36.255 17.169 1.00 14.65 163 LEU B CA 1
ATOM 5293 C C . LEU B 1 163 ? 15.247 36.140 18.203 1.00 14.25 163 LEU B C 1
ATOM 5294 O O . LEU B 1 163 ? 15.383 35.081 18.840 1.00 14.54 163 LEU B O 1
ATOM 5299 N N . TYR B 1 164 ? 15.972 37.231 18.358 1.00 14.27 164 TYR B N 1
ATOM 5300 C CA . TYR B 1 164 ? 17.157 37.333 19.196 1.00 14.47 164 TYR B CA 1
ATOM 5301 C C . TYR B 1 164 ? 16.945 38.311 20.344 1.00 19.78 164 TYR B C 1
ATOM 5302 O O . TYR B 1 164 ? 16.224 39.294 20.204 1.00 19.69 164 TYR B O 1
ATOM 5311 N N . VAL B 1 165 ? 17.580 38.024 21.483 1.00 14.07 165 VAL B N 1
ATOM 5312 C CA . VAL B 1 165 ? 17.523 38.910 22.653 1.00 13.98 165 VAL B CA 1
ATOM 5313 C C . VAL B 1 165 ? 18.901 38.946 23.290 1.00 17.21 165 VAL B C 1
ATOM 5314 O O . VAL B 1 165 ? 19.540 37.884 23.406 1.00 15.54 165 VAL B O 1
ATOM 5318 N N . GLU B 1 166 ? 19.400 40.091 23.725 1.00 17.24 166 GLU B N 1
ATOM 5319 C CA . GLU B 1 166 ? 20.598 40.183 24.559 1.00 16.54 166 GLU B CA 1
ATOM 5320 C C . GLU B 1 166 ? 20.128 40.677 25.931 1.00 16.83 166 GLU B C 1
ATOM 5321 O O . GLU B 1 166 ? 19.668 41.818 25.963 1.00 17.03 166 GLU B O 1
ATOM 5327 N N . ASP B 1 167 ? 20.204 39.857 26.935 1.00 13.96 167 ASP B N 1
ATOM 5328 C CA . ASP B 1 167 ? 19.699 40.171 28.265 1.00 17.04 167 ASP B CA 1
ATOM 5329 C C . ASP B 1 167 ? 18.214 40.505 28.136 1.00 22.34 167 ASP B C 1
ATOM 5330 O O . ASP B 1 167 ? 17.402 39.603 27.917 1.00 19.72 167 ASP B O 1
ATOM 5335 N N . GLU B 1 168 ? 17.816 41.759 28.256 1.00 20.39 168 GLU B N 1
ATOM 5336 C CA . GLU B 1 168 ? 16.384 42.039 28.292 1.00 23.22 168 GLU B CA 1
ATOM 5337 C C . GLU B 1 168 ? 16.000 42.734 26.998 1.00 22.31 168 GLU B C 1
ATOM 5338 O O . GLU B 1 168 ? 14.831 43.087 26.811 1.00 32.97 168 GLU B O 1
ATOM 5344 N N . ARG B 1 169 ? 16.991 42.948 26.147 1.00 23.35 169 ARG B N 1
ATOM 5345 C CA . ARG B 1 169 ? 16.771 43.712 24.937 1.00 25.86 169 ARG B CA 1
ATOM 5346 C C . ARG B 1 169 ? 16.399 42.774 23.786 1.00 37.07 169 ARG B C 1
ATOM 5347 O O . ARG B 1 169 ? 17.315 42.157 23.232 1.00 34.36 169 ARG B O 1
ATOM 5349 N N . TYR B 1 170 ? 15.110 42.700 23.465 1.00 29.59 170 TYR B N 1
ATOM 5350 C CA . TYR B 1 170 ? 14.720 42.085 22.184 1.00 28.69 170 TYR B CA 1
ATOM 5351 C C . TYR B 1 170 ? 15.275 42.879 21.013 1.00 25.60 170 TYR B C 1
ATOM 5352 O O . TYR B 1 170 ? 14.902 44.030 20.768 1.00 28.18 170 TYR B O 1
ATOM 5361 N N . LEU B 1 171 ? 16.187 42.291 20.244 1.00 22.70 171 LEU B N 1
ATOM 5362 C CA . LEU B 1 171 ? 16.836 42.930 19.114 1.00 21.33 171 LEU B CA 1
ATOM 5363 C C . LEU B 1 171 ? 15.888 43.230 17.946 1.00 29.90 171 LEU B C 1
ATOM 5364 O O . LEU B 1 171 ? 14.980 42.450 17.670 1.00 30.38 171 LEU B O 1
ATOM 5369 N N . ASP B 1 172 ? 16.120 44.332 17.246 1.00 32.97 172 ASP B N 1
ATOM 5370 C CA . ASP B 1 172 ? 15.438 44.781 16.041 1.00 37.06 172 ASP B CA 1
ATOM 5371 C C . ASP B 1 172 ? 16.130 44.372 14.743 1.00 37.82 172 ASP B C 1
ATOM 5372 O O . ASP B 1 172 ? 15.499 44.048 13.740 1.00 38.83 172 ASP B O 1
ATOM 5374 N N . THR B 1 173 ? 17.456 44.419 14.790 1.00 37.37 173 THR B N 1
ATOM 5375 C CA . THR B 1 173 ? 18.334 44.038 13.694 1.00 35.21 173 THR B CA 1
ATOM 5376 C C . THR B 1 173 ? 19.510 43.189 14.173 1.00 32.20 173 THR B C 1
ATOM 5377 O O . THR B 1 173 ? 19.863 43.159 15.352 1.00 32.78 173 THR B O 1
ATOM 5379 N N . LEU B 1 174 ? 20.121 42.473 13.237 1.00 32.25 174 LEU B N 1
ATOM 5380 C CA . LEU B 1 174 ? 21.324 41.708 13.489 1.00 32.86 174 LEU B CA 1
ATOM 5381 C C . LEU B 1 174 ? 22.502 42.351 12.763 1.00 29.96 174 LEU B C 1
ATOM 5382 O O . LEU B 1 174 ? 22.333 42.811 11.636 1.00 28.77 174 LEU B O 1
ATOM 5387 N N . PRO B 1 175 ? 23.656 42.318 13.408 1.00 36.75 175 PRO B N 1
ATOM 5388 C CA . PRO B 1 175 ? 24.870 42.912 12.849 1.00 40.47 175 PRO B CA 1
ATOM 5389 C C . PRO B 1 175 ? 25.224 42.360 11.470 1.00 46.14 175 PRO B C 1
ATOM 5390 O O . PRO B 1 175 ? 24.982 41.203 11.157 1.00 30.68 175 PRO B O 1
ATOM 5394 N N . GLU B 1 176 ? 25.819 43.228 10.650 1.00 37.24 176 GLU B N 1
ATOM 5395 C CA . GLU B 1 176 ? 26.333 42.827 9.346 1.00 35.33 176 GLU B CA 1
ATOM 5396 C C . GLU B 1 176 ? 27.243 41.620 9.561 1.00 26.01 176 GLU B C 1
ATOM 5397 O O . GLU B 1 176 ? 27.911 41.522 10.578 1.00 25.27 176 GLU B O 1
ATOM 5399 N N . GLY B 1 177 ? 27.262 40.699 8.611 1.00 30.54 177 GLY B N 1
ATOM 5400 C CA . GLY B 1 177 ? 28.146 39.557 8.739 1.00 21.58 177 GLY B CA 1
ATOM 5401 C C . GLY B 1 177 ? 27.628 38.511 9.709 1.00 15.19 177 GLY B C 1
ATOM 5402 O O . GLY B 1 177 ? 28.358 37.532 9.914 1.00 20.29 177 GLY B O 1
ATOM 5403 N N . PHE B 1 178 ? 26.472 38.652 10.276 1.00 14.65 178 PHE B N 1
ATOM 5404 C CA . PHE B 1 178 ? 25.908 37.661 11.183 1.00 12.71 178 PHE B CA 1
ATOM 5405 C C . PHE B 1 178 ? 25.877 36.255 10.554 1.00 11.12 178 PHE B C 1
ATOM 5406 O O . PHE B 1 178 ? 25.261 36.071 9.514 1.00 11.46 178 PHE B O 1
ATOM 5414 N N . TYR B 1 179 ? 26.476 35.331 11.281 1.00 11.43 179 TYR B N 1
ATOM 5415 C CA . TYR B 1 179 ? 26.331 33.885 11.079 1.00 9.96 179 TYR B CA 1
ATOM 5416 C C . TYR B 1 179 ? 26.236 33.235 12.451 1.00 9.32 179 TYR B C 1
ATOM 5417 O O . TYR B 1 179 ? 27.142 33.492 13.270 1.00 9.48 179 TYR B O 1
ATOM 5426 N N . SER B 1 180 ? 25.203 32.447 12.707 1.00 9.12 180 SER B N 1
ATOM 5427 C CA . SER B 1 180 ? 24.854 31.997 14.050 1.00 8.20 180 SER B CA 1
ATOM 5428 C C . SER B 1 180 ? 26.043 31.508 14.875 1.00 9.65 180 SER B C 1
ATOM 5429 O O . SER B 1 180 ? 26.316 32.027 15.975 1.00 9.95 180 SER B O 1
ATOM 5432 N N . SER B 1 181 ? 26.776 30.522 14.381 1.00 9.54 181 SER B N 1
ATOM 5433 C CA . SER B 1 181 ? 27.860 29.967 15.195 1.00 8.61 181 SER B CA 1
ATOM 5434 C C . SER B 1 181 ? 28.941 31.012 15.551 1.00 7.61 181 SER B C 1
ATOM 5435 O O . SER B 1 181 ? 29.474 30.958 16.643 1.00 7.81 181 SER B O 1
ATOM 5438 N N . ASP B 1 182 ? 29.232 31.873 14.578 1.00 8.52 182 ASP B N 1
ATOM 5439 C CA . ASP B 1 182 ? 30.287 32.864 14.779 1.00 8.70 182 ASP B CA 1
ATOM 5440 C C . ASP B 1 182 ? 29.791 33.891 15.799 1.00 10.08 182 ASP B C 1
ATOM 5441 O O . ASP B 1 182 ? 30.531 34.365 16.667 1.00 11.64 182 ASP B O 1
ATOM 5446 N N . ALA B 1 183 ? 28.519 34.247 15.697 1.00 10.20 183 ALA B N 1
ATOM 5447 C CA . ALA B 1 183 ? 27.951 35.234 16.639 1.00 11.19 183 ALA B CA 1
ATOM 5448 C C . ALA B 1 183 ? 27.931 34.695 18.047 1.00 11.25 183 ALA B C 1
ATOM 5449 O O . ALA B 1 183 ? 28.183 35.402 19.048 1.00 11.03 183 ALA B O 1
ATOM 5451 N N . PHE B 1 184 ? 27.634 33.406 18.212 1.00 10.64 184 PHE B N 1
ATOM 5452 C CA . PHE B 1 184 ? 27.610 32.834 19.541 1.00 9.43 184 PHE B CA 1
ATOM 5453 C C . PHE B 1 184 ? 29.025 32.724 20.088 1.00 9.93 184 PHE B C 1
ATOM 5454 O O . PHE B 1 184 ? 29.263 33.025 21.266 1.00 10.97 184 PHE B O 1
ATOM 5462 N N . GLY B 1 185 ? 29.984 32.289 19.276 1.00 9.90 185 GLY B N 1
ATOM 5463 C CA . GLY B 1 185 ? 31.372 32.343 19.749 1.00 9.01 185 GLY B CA 1
ATOM 5464 C C . GLY B 1 185 ? 31.810 33.762 20.090 1.00 9.11 185 GLY B C 1
ATOM 5465 O O . GLY B 1 185 ? 32.446 33.906 21.113 1.00 10.19 185 GLY B O 1
ATOM 5466 N N . ASP B 1 186 ? 31.490 34.759 19.269 1.00 10.65 186 ASP B N 1
ATOM 5467 C CA . ASP B 1 186 ? 31.879 36.139 19.562 1.00 10.96 186 ASP B CA 1
ATOM 5468 C C . ASP B 1 186 ? 31.331 36.570 20.913 1.00 12.92 186 ASP B C 1
ATOM 5469 O O . ASP B 1 186 ? 32.028 37.151 21.775 1.00 11.49 186 ASP B O 1
ATOM 5474 N N . LYS B 1 187 ? 30.049 36.298 21.128 1.00 11.01 187 LYS B N 1
ATOM 5475 C CA . LYS B 1 187 ? 29.398 36.817 22.337 1.00 13.39 187 LYS B CA 1
ATOM 5476 C C . LYS B 1 187 ? 29.888 36.111 23.589 1.00 11.37 187 LYS B C 1
ATOM 5477 O O . LYS B 1 187 ? 30.144 36.750 24.636 1.00 12.38 187 LYS B O 1
ATOM 5483 N N . LEU B 1 188 ? 30.057 34.782 23.569 1.00 11.78 188 LEU B N 1
ATOM 5484 C CA . LEU B 1 188 ? 30.517 34.121 24.795 1.00 8.88 188 LEU B CA 1
ATOM 5485 C C . LEU B 1 188 ? 31.942 34.560 25.082 1.00 11.88 188 LEU B C 1
ATOM 5486 O O . LEU B 1 188 ? 32.316 34.788 26.247 1.00 11.32 188 LEU B O 1
ATOM 5491 N N . LEU B 1 189 ? 32.751 34.705 24.051 1.00 11.99 189 LEU B N 1
ATOM 5492 C CA . LEU B 1 189 ? 34.123 35.200 24.230 1.00 12.01 189 LEU B CA 1
ATOM 5493 C C . LEU B 1 189 ? 34.114 36.576 24.871 1.00 14.20 189 LEU B C 1
ATOM 5494 O O . LEU B 1 189 ? 34.908 36.809 25.803 1.00 15.37 189 LEU B O 1
ATOM 5499 N N . GLN B 1 190 ? 33.256 37.469 24.401 1.00 11.79 190 GLN B N 1
ATOM 5500 C CA . GLN B 1 190 ? 33.112 38.789 25.014 1.00 14.22 190 GLN B CA 1
ATOM 5501 C C . GLN B 1 190 ? 32.739 38.679 26.474 1.00 14.25 190 GLN B C 1
ATOM 5502 O O . GLN B 1 190 ? 33.337 39.338 27.332 1.00 14.67 190 GLN B O 1
ATOM 5508 N N . TYR B 1 191 ? 31.738 37.867 26.811 1.00 11.48 191 TYR B N 1
ATOM 5509 C CA . TYR B 1 191 ? 31.311 37.770 28.194 1.00 12.48 191 TYR B CA 1
ATOM 5510 C C . TYR B 1 191 ? 32.426 37.224 29.060 1.00 11.91 191 TYR B C 1
ATOM 5511 O O . TYR B 1 191 ? 32.638 37.676 30.187 1.00 16.13 191 TYR B O 1
ATOM 5520 N N . LEU B 1 192 ? 33.196 36.244 28.608 1.00 10.95 192 LEU B N 1
ATOM 5521 C CA . LEU B 1 192 ? 34.339 35.717 29.324 1.00 13.02 192 LEU B CA 1
ATOM 5522 C C . LEU B 1 192 ? 35.431 36.763 29.455 1.00 12.11 192 LEU B C 1
ATOM 5523 O O . LEU B 1 192 ? 36.014 36.824 30.545 1.00 14.22 192 LEU B O 1
ATOM 5528 N N . LYS B 1 193 ? 35.709 37.564 28.455 1.00 14.56 193 LYS B N 1
ATOM 5529 C CA . LYS B 1 193 ? 36.782 38.542 28.566 1.00 12.96 193 LYS B CA 1
ATOM 5530 C C . LYS B 1 193 ? 36.371 39.627 29.547 1.00 20.02 193 LYS B C 1
ATOM 5531 O O . LYS B 1 193 ? 37.276 40.234 30.131 1.00 16.71 193 LYS B O 1
ATOM 5537 N N . GLU B 1 194 ? 35.076 39.837 29.692 1.00 14.92 194 GLU B N 1
ATOM 5538 C CA . GLU B 1 194 ? 34.515 40.867 30.571 1.00 14.62 194 GLU B CA 1
ATOM 5539 C C . GLU B 1 194 ? 34.232 40.365 31.980 1.00 15.37 194 GLU B C 1
ATOM 5540 O O . GLU B 1 194 ? 33.783 41.130 32.865 1.00 17.89 194 GLU B O 1
ATOM 5546 N N . ARG B 1 195 ? 34.465 39.092 32.261 1.00 12.94 195 ARG B N 1
ATOM 5547 C CA . ARG B 1 195 ? 34.146 38.483 33.527 1.00 12.90 195 ARG B CA 1
ATOM 5548 C C . ARG B 1 195 ? 34.915 39.058 34.710 1.00 13.99 195 ARG B C 1
ATOM 5549 O O . ARG B 1 195 ? 35.971 39.688 34.574 1.00 16.36 195 ARG B O 1
ATOM 5557 N N . ASP B 1 196 ? 34.360 38.818 35.886 1.00 15.93 196 ASP B N 1
ATOM 5558 C CA . ASP B 1 196 ? 35.126 39.014 37.125 1.00 14.57 196 ASP B CA 1
ATOM 5559 C C . ASP B 1 196 ? 36.058 37.836 37.263 1.00 13.04 196 ASP B C 1
ATOM 5560 O O . ASP B 1 196 ? 35.633 36.705 37.489 1.00 14.06 196 ASP B O 1
ATOM 5565 N N . GLN B 1 197 ? 37.361 38.067 37.070 1.00 16.69 197 GLN B N 1
ATOM 5566 C CA . GLN B 1 197 ? 38.252 36.902 37.039 1.00 14.26 197 GLN B CA 1
ATOM 5567 C C . GLN B 1 197 ? 38.471 36.249 38.380 1.00 14.12 197 GLN B C 1
ATOM 5568 O O . GLN B 1 197 ? 39.086 35.181 38.411 1.00 19.28 197 GLN B O 1
ATOM 5574 N N . SER B 1 198 ? 37.987 36.861 39.452 1.00 14.17 198 SER B N 1
ATOM 5575 C CA . SER B 1 198 ? 38.177 36.369 40.803 1.00 15.36 198 SER B CA 1
ATOM 5576 C C . SER B 1 198 ? 37.042 35.454 41.248 1.00 19.14 198 SER B C 1
ATOM 5577 O O . SER B 1 198 ? 37.155 34.935 42.368 1.00 17.95 198 SER B O 1
ATOM 5580 N N . ARG B 1 199 ? 36.038 35.209 40.409 1.00 13.83 199 ARG B N 1
ATOM 5581 C CA . ARG B 1 199 ? 34.963 34.277 40.646 1.00 13.01 199 ARG B CA 1
ATOM 5582 C C . ARG B 1 199 ? 34.752 33.275 39.499 1.00 10.88 199 ARG B C 1
ATOM 5583 O O . ARG B 1 199 ? 35.002 33.645 38.362 1.00 13.32 199 ARG B O 1
ATOM 5591 N N . PRO B 1 200 ? 34.250 32.101 39.847 1.00 10.78 200 PRO B N 1
ATOM 5592 C CA . PRO B 1 200 ? 34.040 31.083 38.776 1.00 10.68 200 PRO B CA 1
ATOM 5593 C C . PRO B 1 200 ? 32.878 31.443 37.864 1.00 14.58 200 PRO B C 1
ATOM 5594 O O . PRO B 1 200 ? 32.044 32.291 38.144 1.00 12.68 200 PRO B O 1
ATOM 5598 N N . PHE B 1 201 ? 32.863 30.785 36.702 1.00 11.01 201 PHE B N 1
ATOM 5599 C CA . PHE B 1 201 ? 31.769 31.006 35.759 1.00 10.51 201 PHE B CA 1
ATOM 5600 C C . PHE B 1 201 ? 31.125 29.663 35.414 1.00 10.35 201 PHE B C 1
ATOM 5601 O O . PHE B 1 201 ? 31.761 28.609 35.460 1.00 11.98 201 PHE B O 1
ATOM 5609 N N . PHE B 1 202 ? 29.877 29.795 34.985 1.00 12.01 202 PHE B N 1
ATOM 5610 C CA . PHE B 1 202 ? 29.047 28.778 34.335 1.00 10.43 202 PHE B CA 1
ATOM 5611 C C . PHE B 1 202 ? 28.719 29.327 32.963 1.00 9.34 202 PHE B C 1
ATOM 5612 O O . PHE B 1 202 ? 27.978 30.293 32.828 1.00 10.40 202 PHE B O 1
ATOM 5620 N N . ALA B 1 203 ? 29.379 28.764 31.930 1.00 9.70 203 ALA B N 1
ATOM 5621 C CA . ALA B 1 203 ? 29.264 29.200 30.561 1.00 10.32 203 ALA B CA 1
ATOM 5622 C C . ALA B 1 203 ? 28.457 28.164 29.752 1.00 10.57 203 ALA B C 1
ATOM 5623 O O . ALA B 1 203 ? 28.808 26.991 29.816 1.00 9.59 203 ALA B O 1
ATOM 5625 N N . TYR B 1 204 ? 27.425 28.611 29.066 1.00 8.38 204 TYR B N 1
ATOM 5626 C CA . TYR B 1 204 ? 26.514 27.715 28.324 1.00 8.42 204 TYR B CA 1
ATOM 5627 C C . TYR B 1 204 ? 26.554 28.127 26.858 1.00 8.39 204 TYR B C 1
ATOM 5628 O O . TYR B 1 204 ? 26.245 29.295 26.586 1.00 9.62 204 TYR B O 1
ATOM 5637 N N . LEU B 1 205 ? 26.947 27.188 25.968 1.00 7.59 205 LEU B N 1
ATOM 5638 C CA . LEU B 1 205 ? 27.171 27.463 24.547 1.00 9.64 205 LEU B CA 1
ATOM 5639 C C . LEU B 1 205 ? 26.325 26.532 23.696 1.00 10.31 205 LEU B C 1
ATOM 5640 O O . LEU B 1 205 ? 26.839 25.559 23.124 1.00 9.40 205 LEU B O 1
ATOM 5645 N N . PRO B 1 206 ? 25.018 26.776 23.642 1.00 8.43 206 PRO B N 1
ATOM 5646 C CA . PRO B 1 206 ? 24.138 25.979 22.796 1.00 7.75 206 PRO B CA 1
ATOM 5647 C C . PRO B 1 206 ? 24.097 26.502 21.382 1.00 8.74 206 PRO B C 1
ATOM 5648 O O . PRO B 1 206 ? 23.405 27.441 21.028 1.00 9.41 206 PRO B O 1
ATOM 5652 N N . PHE B 1 207 ? 24.849 25.805 20.475 1.00 8.83 207 PHE B N 1
ATOM 5653 C CA . PHE B 1 207 ? 24.811 26.210 19.084 1.00 8.22 207 PHE B CA 1
ATOM 5654 C C . PHE B 1 207 ? 23.472 25.874 18.425 1.00 7.68 207 PHE B C 1
ATOM 5655 O O . PHE B 1 207 ? 22.746 25.024 18.857 1.00 9.54 207 PHE B O 1
ATOM 5663 N N . SER B 1 208 ? 23.167 26.577 17.341 1.00 8.15 208 SER B N 1
ATOM 5664 C CA . SER B 1 208 ? 22.041 26.163 16.527 1.00 7.76 208 SER B CA 1
ATOM 5665 C C . SER B 1 208 ? 22.553 25.310 15.369 1.00 10.01 208 SER B C 1
ATOM 5666 O O . SER B 1 208 ? 21.788 24.537 14.777 1.00 11.60 208 SER B O 1
ATOM 5669 N N . ALA B 1 209 ? 23.827 25.340 15.042 1.00 9.56 209 ALA B N 1
ATOM 5670 C CA . ALA B 1 209 ? 24.406 24.375 14.094 1.00 8.23 209 ALA B CA 1
ATOM 5671 C C . ALA B 1 209 ? 24.554 22.993 14.694 1.00 7.95 209 ALA B C 1
ATOM 5672 O O . ALA B 1 209 ? 24.749 22.911 15.915 1.00 9.32 209 ALA B O 1
ATOM 5674 N N . PRO B 1 210 ? 24.547 21.944 13.870 1.00 8.36 210 PRO B N 1
ATOM 5675 C CA . PRO B 1 210 ? 24.250 21.936 12.425 1.00 6.94 210 PRO B CA 1
ATOM 5676 C C . PRO B 1 210 ? 22.793 21.650 12.081 1.00 9.06 210 PRO B C 1
ATOM 5677 O O . PRO B 1 210 ? 22.466 20.844 11.191 1.00 9.12 210 PRO B O 1
ATOM 5681 N N . HIS B 1 211 ? 21.868 22.343 12.733 1.00 7.61 211 HIS B N 1
ATOM 5682 C CA . HIS B 1 211 ? 20.456 22.204 12.417 1.00 6.96 211 HIS B CA 1
ATOM 5683 C C . HIS B 1 211 ? 20.133 22.928 11.117 1.00 9.84 211 HIS B C 1
ATOM 5684 O O . HIS B 1 211 ? 20.746 23.913 10.695 1.00 8.50 211 HIS B O 1
ATOM 5691 N N . TRP B 1 212 ? 19.082 22.425 10.430 1.00 8.33 212 TRP B N 1
ATOM 5692 C CA . TRP B 1 212 ? 18.581 23.059 9.241 1.00 7.36 212 TRP B CA 1
ATOM 5693 C C . TRP B 1 212 ? 18.081 24.490 9.532 1.00 7.32 212 TRP B C 1
ATOM 5694 O O . TRP B 1 212 ? 17.780 24.790 10.696 1.00 8.30 212 TRP B O 1
ATOM 5705 N N . PRO B 1 213 ? 18.059 25.374 8.553 1.00 7.69 213 PRO B N 1
ATOM 5706 C CA . PRO B 1 213 ? 18.529 25.174 7.194 1.00 7.68 213 PRO B CA 1
ATOM 5707 C C . PRO B 1 213 ? 20.059 25.074 7.159 1.00 8.97 213 PRO B C 1
ATOM 5708 O O . PRO B 1 213 ? 20.774 25.711 7.926 1.00 7.76 213 PRO B O 1
ATOM 5712 N N . LEU B 1 214 ? 20.533 24.187 6.252 1.00 7.11 214 LEU B N 1
ATOM 5713 C CA . LEU B 1 214 ? 21.976 23.933 6.249 1.00 9.30 214 LEU B CA 1
ATOM 5714 C C . LEU B 1 214 ? 22.671 25.031 5.459 1.00 8.86 214 LEU B C 1
ATOM 5715 O O . LEU B 1 214 ? 22.526 25.221 4.248 1.00 8.56 214 LEU B O 1
ATOM 5720 N N . GLN B 1 215 ? 23.455 25.826 6.200 1.00 8.86 215 GLN B N 1
ATOM 5721 C CA . GLN B 1 215 ? 24.058 27.044 5.717 1.00 10.18 215 GLN B CA 1
ATOM 5722 C C . GLN B 1 215 ? 25.412 27.277 6.392 1.00 8.72 215 GLN B C 1
ATOM 5723 O O . GLN B 1 215 ? 25.491 27.041 7.601 1.00 8.30 215 GLN B O 1
ATOM 5729 N N . ALA B 1 216 ? 26.409 27.700 5.638 1.00 7.57 216 ALA B N 1
ATOM 5730 C CA . ALA B 1 216 ? 27.762 27.839 6.135 1.00 9.92 216 ALA B CA 1
ATOM 5731 C C . ALA B 1 216 ? 28.611 28.705 5.203 1.00 9.84 216 ALA B C 1
ATOM 5732 O O . ALA B 1 216 ? 28.253 28.848 4.035 1.00 9.97 216 ALA B O 1
ATOM 5734 N N . PRO B 1 217 ? 29.697 29.289 5.699 1.00 10.17 217 PRO B N 1
ATOM 5735 C CA . PRO B 1 217 ? 30.564 30.063 4.808 1.00 13.38 217 PRO B CA 1
ATOM 5736 C C . PRO B 1 217 ? 31.123 29.220 3.664 1.00 13.65 217 PRO B C 1
ATOM 5737 O O . PRO B 1 217 ? 31.631 28.126 3.874 1.00 11.32 217 PRO B O 1
ATOM 5741 N N . ARG B 1 218 ? 31.049 29.770 2.458 1.00 14.50 218 ARG B N 1
ATOM 5742 C CA . ARG B 1 218 ? 31.451 29.042 1.251 1.00 11.98 218 ARG B CA 1
ATOM 5743 C C . ARG B 1 218 ? 32.883 28.561 1.322 1.00 13.79 218 ARG B C 1
ATOM 5744 O O . ARG B 1 218 ? 33.182 27.491 0.787 1.00 13.15 218 ARG B O 1
ATOM 5752 N N . GLU B 1 219 ? 33.765 29.323 1.962 1.00 13.79 219 GLU B N 1
ATOM 5753 C CA . GLU B 1 219 ? 35.177 28.981 2.017 1.00 16.45 219 GLU B CA 1
ATOM 5754 C C . GLU B 1 219 ? 35.383 27.651 2.746 1.00 16.36 219 GLU B C 1
ATOM 5755 O O . GLU B 1 219 ? 36.295 26.891 2.401 1.00 19.18 219 GLU B O 1
ATOM 5757 N N . ILE B 1 220 ? 34.508 27.404 3.739 1.00 12.49 220 ILE B N 1
ATOM 5758 C CA . ILE B 1 220 ? 34.600 26.144 4.471 1.00 10.47 220 ILE B CA 1
ATOM 5759 C C . ILE B 1 220 ? 33.899 25.068 3.669 1.00 10.14 220 ILE B C 1
ATOM 5760 O O . ILE B 1 220 ? 34.368 23.911 3.642 1.00 11.16 220 ILE B O 1
ATOM 5765 N N . VAL B 1 221 ? 32.777 25.401 3.039 1.00 10.72 221 VAL B N 1
ATOM 5766 C CA . VAL B 1 221 ? 32.089 24.347 2.272 1.00 10.51 221 VAL B CA 1
ATOM 5767 C C . VAL B 1 221 ? 33.022 23.829 1.175 1.00 12.10 221 VAL B C 1
ATOM 5768 O O . VAL B 1 221 ? 33.014 22.632 0.878 1.00 11.89 221 VAL B O 1
ATOM 5772 N N . GLU B 1 222 ? 33.819 24.700 0.582 1.00 11.11 222 GLU B N 1
ATOM 5773 C CA . GLU B 1 222 ? 34.726 24.360 -0.507 1.00 13.04 222 GLU B CA 1
ATOM 5774 C C . GLU B 1 222 ? 35.713 23.279 -0.091 1.00 13.29 222 GLU B C 1
ATOM 5775 O O . GLU B 1 222 ? 36.161 22.461 -0.909 1.00 12.42 222 GLU B O 1
ATOM 5781 N N . LYS B 1 223 ? 36.050 23.198 1.189 1.00 13.59 223 LYS B N 1
ATOM 5782 C CA . LYS B 1 223 ? 36.971 22.216 1.736 1.00 10.94 223 LYS B CA 1
ATOM 5783 C C . LYS B 1 223 ? 36.459 20.792 1.577 1.00 15.27 223 LYS B C 1
ATOM 5784 O O . LYS B 1 223 ? 37.236 19.842 1.575 1.00 16.00 223 LYS B O 1
ATOM 5790 N N . TYR B 1 224 ? 35.145 20.638 1.433 1.00 9.85 224 TYR B N 1
ATOM 5791 C CA . TYR B 1 224 ? 34.483 19.352 1.352 1.00 10.35 224 TYR B CA 1
ATOM 5792 C C . TYR B 1 224 ? 34.030 19.016 -0.052 1.00 8.50 224 TYR B C 1
ATOM 5793 O O . TYR B 1 224 ? 33.355 18.023 -0.256 1.00 9.51 224 TYR B O 1
ATOM 5802 N N . ARG B 1 225 ? 34.430 19.793 -1.057 1.00 10.52 225 ARG B N 1
ATOM 5803 C CA . ARG B 1 225 ? 33.986 19.559 -2.414 1.00 10.00 225 ARG B CA 1
ATOM 5804 C C . ARG B 1 225 ? 34.340 18.141 -2.877 1.00 9.91 225 ARG B C 1
ATOM 5805 O O . ARG B 1 225 ? 35.521 17.758 -2.930 1.00 12.51 225 ARG B O 1
ATOM 5813 N N . GLY B 1 226 ? 33.295 17.390 -3.186 1.00 10.58 226 GLY B N 1
ATOM 5814 C CA . GLY B 1 226 ? 33.464 16.040 -3.678 1.00 12.32 226 GLY B CA 1
ATOM 5815 C C . GLY B 1 226 ? 33.608 14.980 -2.608 1.00 11.07 226 GLY B C 1
ATOM 5816 O O . GLY B 1 226 ? 33.649 13.784 -2.915 1.00 12.26 226 GLY B O 1
ATOM 5817 N N . ARG B 1 227 ? 33.707 15.391 -1.328 1.00 10.97 227 ARG B N 1
ATOM 5818 C CA . ARG B 1 227 ? 33.972 14.396 -0.290 1.00 12.02 227 ARG B CA 1
ATOM 5819 C C . ARG B 1 227 ? 32.824 13.419 -0.152 1.00 9.41 227 ARG B C 1
ATOM 5820 O O . ARG B 1 227 ? 33.058 12.307 0.366 1.00 11.91 227 ARG B O 1
ATOM 5828 N N . TYR B 1 228 ? 31.609 13.752 -0.558 1.00 8.27 228 TYR B N 1
ATOM 5829 C CA . TYR B 1 228 ? 30.418 12.975 -0.310 1.00 10.69 228 TYR B CA 1
ATOM 5830 C C . TYR B 1 228 ? 29.767 12.411 -1.571 1.00 8.80 228 TYR B C 1
ATOM 5831 O O . TYR B 1 228 ? 28.651 11.932 -1.590 1.00 8.75 228 TYR B O 1
ATOM 5840 N N . ASP B 1 229 ? 30.568 12.447 -2.669 1.00 10.12 229 ASP B N 1
ATOM 5841 C CA . ASP B 1 229 ? 30.062 12.008 -3.955 1.00 10.15 229 ASP B CA 1
ATOM 5842 C C . ASP B 1 229 ? 29.678 10.524 -3.955 1.00 9.21 229 ASP B C 1
ATOM 5843 O O . ASP B 1 229 ? 28.816 10.119 -4.722 1.00 11.48 229 ASP B O 1
ATOM 5848 N N . ALA B 1 230 ? 30.278 9.722 -3.074 1.00 9.47 230 ALA B N 1
ATOM 5849 C CA . ALA B 1 230 ? 29.881 8.315 -3.017 1.00 8.81 230 ALA B CA 1
ATOM 5850 C C . ALA B 1 230 ? 28.593 8.082 -2.281 1.00 10.96 230 ALA B C 1
ATOM 5851 O O . ALA B 1 230 ? 28.070 6.949 -2.322 1.00 10.76 230 ALA B O 1
ATOM 5853 N N . GLY B 1 231 ? 28.008 9.064 -1.590 1.00 8.39 231 GLY B N 1
ATOM 5854 C CA . GLY B 1 231 ? 26.694 8.864 -1.037 1.00 8.35 231 GLY B CA 1
ATOM 5855 C C . GLY B 1 231 ? 26.626 8.407 0.403 1.00 7.28 231 GLY B C 1
ATOM 5856 O O . GLY B 1 231 ? 27.643 8.142 1.002 1.00 8.33 231 GLY B O 1
ATOM 5857 N N . PRO B 1 232 ? 25.381 8.413 0.890 1.00 8.34 232 PRO B N 1
ATOM 5858 C CA . PRO B 1 232 ? 25.176 8.203 2.326 1.00 6.72 232 PRO B CA 1
ATOM 5859 C C . PRO B 1 232 ? 25.369 6.775 2.800 1.00 9.32 232 PRO B C 1
ATOM 5860 O O . PRO B 1 232 ? 25.634 6.559 3.971 1.00 9.12 232 PRO B O 1
ATOM 5864 N N . GLU B 1 233 ? 25.232 5.772 1.936 1.00 10.05 233 GLU B N 1
ATOM 5865 C CA . GLU B 1 233 ? 25.527 4.406 2.355 1.00 9.29 233 GLU B CA 1
ATOM 5866 C C . GLU B 1 233 ? 27.017 4.141 2.346 1.00 9.29 233 GLU B C 1
ATOM 5867 O O . GLU B 1 233 ? 27.489 3.490 3.299 1.00 8.77 233 GLU B O 1
ATOM 5873 N N . ALA B 1 234 ? 27.743 4.625 1.342 1.00 8.38 234 ALA B N 1
ATOM 5874 C CA . ALA B 1 234 ? 29.190 4.543 1.413 1.00 7.87 234 ALA B CA 1
ATOM 5875 C C . ALA B 1 234 ? 29.706 5.249 2.677 1.00 8.25 234 ALA B C 1
ATOM 5876 O O . ALA B 1 234 ? 30.597 4.747 3.322 1.00 9.49 234 ALA B O 1
ATOM 5878 N N . LEU B 1 235 ? 29.103 6.397 2.981 1.00 8.46 235 LEU B N 1
ATOM 5879 C CA . LEU B 1 235 ? 29.485 7.060 4.224 1.00 8.67 235 LEU B CA 1
ATOM 5880 C C . LEU B 1 235 ? 29.186 6.232 5.457 1.00 7.63 235 LEU B C 1
ATOM 5881 O O . LEU B 1 235 ? 30.013 6.115 6.347 1.00 8.65 235 LEU B O 1
ATOM 5886 N N . ARG B 1 236 ? 27.983 5.696 5.535 1.00 7.97 236 ARG B N 1
ATOM 5887 C CA . ARG B 1 236 ? 27.654 4.821 6.677 1.00 7.70 236 ARG B CA 1
ATOM 5888 C C . ARG B 1 236 ? 28.692 3.707 6.854 1.00 10.70 236 ARG B C 1
ATOM 5889 O O . ARG B 1 236 ? 29.099 3.425 7.967 1.00 9.91 236 ARG B O 1
ATOM 5897 N N . GLN B 1 237 ? 29.124 3.118 5.742 1.00 10.18 237 GLN B N 1
ATOM 5898 C CA . GLN B 1 237 ? 30.121 2.043 5.878 1.00 10.87 237 GLN B CA 1
ATOM 5899 C C . GLN B 1 237 ? 31.431 2.580 6.403 1.00 10.74 237 GLN B C 1
ATOM 5900 O O . GLN B 1 237 ? 32.104 1.933 7.229 1.00 9.52 237 GLN B O 1
ATOM 5906 N N . GLU B 1 238 ? 31.848 3.763 5.968 1.00 8.70 238 GLU B N 1
ATOM 5907 C CA . GLU B 1 238 ? 33.061 4.370 6.482 1.00 9.15 238 GLU B CA 1
ATOM 5908 C C . GLU B 1 238 ? 32.951 4.661 7.975 1.00 9.32 238 GLU B C 1
ATOM 5909 O O . GLU B 1 238 ? 33.894 4.346 8.735 1.00 11.85 238 GLU B O 1
ATOM 5915 N N . ARG B 1 239 ? 31.842 5.226 8.407 1.00 9.20 239 ARG B N 1
ATOM 5916 C CA . ARG B 1 239 ? 31.599 5.525 9.805 1.00 8.56 239 ARG B CA 1
ATOM 5917 C C . ARG B 1 239 ? 31.614 4.270 10.656 1.00 10.16 239 ARG B C 1
ATOM 5918 O O . ARG B 1 239 ? 32.251 4.232 11.689 1.00 9.21 239 ARG B O 1
ATOM 5926 N N . LEU B 1 240 ? 30.912 3.219 10.218 1.00 9.07 240 LEU B N 1
ATOM 5927 C CA . LEU B 1 240 ? 30.885 1.965 11.002 1.00 7.95 240 LEU B CA 1
ATOM 5928 C C . LEU B 1 240 ? 32.266 1.386 11.125 1.00 9.94 240 LEU B C 1
ATOM 5929 O O . LEU B 1 240 ? 32.686 0.916 12.174 1.00 11.89 240 LEU B O 1
ATOM 5934 N N . ALA B 1 241 ? 33.046 1.384 10.041 1.00 9.46 241 ALA B N 1
ATOM 5935 C CA . ALA B 1 241 ? 34.399 0.848 10.139 1.00 9.41 241 ALA B CA 1
ATOM 5936 C C . ALA B 1 241 ? 35.273 1.635 11.105 1.00 10.91 241 ALA B C 1
ATOM 5937 O O . ALA B 1 241 ? 36.020 1.077 11.907 1.00 12.20 241 ALA B O 1
ATOM 5939 N N . ARG B 1 242 ? 35.192 2.968 11.062 1.00 10.51 242 ARG B N 1
ATOM 5940 C CA . ARG B 1 242 ? 35.977 3.819 11.930 1.00 10.50 242 ARG B CA 1
ATOM 5941 C C . ARG B 1 242 ? 35.540 3.713 13.395 1.00 12.21 242 ARG B C 1
ATOM 5942 O O . ARG B 1 242 ? 36.417 3.707 14.260 1.00 12.38 242 ARG B O 1
ATOM 5950 N N . LEU B 1 243 ? 34.248 3.652 13.650 1.00 10.62 243 LEU B N 1
ATOM 5951 C CA . LEU B 1 243 ? 33.737 3.466 15.005 1.00 9.79 243 LEU B CA 1
ATOM 5952 C C . LEU B 1 243 ? 34.347 2.213 15.626 1.00 12.92 243 LEU B C 1
ATOM 5953 O O . LEU B 1 243 ? 34.750 2.140 16.781 1.00 12.82 243 LEU B O 1
ATOM 5958 N N . LYS B 1 244 ? 34.369 1.161 14.804 1.00 13.26 244 LYS B N 1
ATOM 5959 C CA . LYS B 1 244 ? 34.947 -0.104 15.299 1.00 13.04 244 LYS B CA 1
ATOM 5960 C C . LYS B 1 244 ? 36.453 -0.021 15.439 1.00 13.03 244 LYS B C 1
ATOM 5961 O O . LYS B 1 244 ? 37.029 -0.454 16.444 1.00 14.84 244 LYS B O 1
ATOM 5967 N N . GLU B 1 245 ? 37.158 0.562 14.492 1.00 13.35 245 GLU B N 1
ATOM 5968 C CA . GLU B 1 245 ? 38.585 0.773 14.601 1.00 15.33 245 GLU B CA 1
ATOM 5969 C C . GLU B 1 245 ? 38.967 1.541 15.862 1.00 14.67 245 GLU B C 1
ATOM 5970 O O . GLU B 1 245 ? 39.975 1.266 16.512 1.00 18.16 245 GLU B O 1
ATOM 5976 N N . LEU B 1 246 ? 38.174 2.541 16.225 1.00 14.06 246 LEU B N 1
ATOM 5977 C CA . LEU B 1 246 ? 38.470 3.384 17.378 1.00 14.37 246 LEU B CA 1
ATOM 5978 C C . LEU B 1 246 ? 37.968 2.784 18.672 1.00 11.78 246 LEU B C 1
ATOM 5979 O O . LEU B 1 246 ? 38.210 3.335 19.760 1.00 18.64 246 LEU B O 1
ATOM 5984 N N . GLY B 1 247 ? 37.263 1.679 18.668 1.00 13.39 247 GLY B N 1
ATOM 5985 C CA . GLY B 1 247 ? 36.738 1.027 19.856 1.00 17.31 247 GLY B CA 1
ATOM 5986 C C . GLY B 1 247 ? 35.489 1.663 20.416 1.00 12.53 247 GLY B C 1
ATOM 5987 O O . GLY B 1 247 ? 35.160 1.466 21.597 1.00 15.39 247 GLY B O 1
ATOM 5988 N N . LEU B 1 248 ? 34.740 2.440 19.665 1.00 11.99 248 LEU B N 1
ATOM 5989 C CA . LEU B 1 248 ? 33.524 3.085 20.115 1.00 11.28 248 LEU B CA 1
ATOM 5990 C C . LEU B 1 248 ? 32.292 2.178 20.025 1.00 13.25 248 LEU B C 1
ATOM 5991 O O . LEU B 1 248 ? 31.318 2.305 20.784 1.00 12.07 248 LEU B O 1
ATOM 5996 N N . VAL B 1 249 ? 32.399 1.240 19.077 1.00 14.05 249 VAL B N 1
ATOM 5997 C CA . VAL B 1 249 ? 31.449 0.150 18.964 1.00 12.76 249 VAL B CA 1
ATOM 5998 C C . VAL B 1 249 ? 32.257 -1.151 18.789 1.00 12.22 249 VAL B C 1
ATOM 5999 O O . VAL B 1 249 ? 33.332 -1.149 18.189 1.00 15.33 249 VAL B O 1
ATOM 6003 N N . GLU B 1 250 ? 31.709 -2.237 19.299 1.00 16.58 250 GLU B N 1
ATOM 6004 C CA . GLU B 1 250 ? 32.387 -3.515 19.190 1.00 18.32 250 GLU B CA 1
ATOM 6005 C C . GLU B 1 250 ? 32.256 -4.051 17.755 1.00 20.50 250 GLU B C 1
ATOM 6006 O O . GLU B 1 250 ? 31.318 -3.807 17.013 1.00 17.27 250 GLU B O 1
ATOM 6008 N N . ALA B 1 251 ? 33.270 -4.833 17.416 1.00 24.63 251 ALA B N 1
ATOM 6009 C CA . ALA B 1 251 ? 33.471 -5.326 16.071 1.00 24.07 251 ALA B CA 1
ATOM 6010 C C . ALA B 1 251 ? 32.309 -6.192 15.600 1.00 18.88 251 ALA B C 1
ATOM 6011 O O . ALA B 1 251 ? 32.046 -6.190 14.398 1.00 26.92 251 ALA B O 1
ATOM 6013 N N . ASP B 1 252 ? 31.625 -6.892 16.488 1.00 18.76 252 ASP B N 1
ATOM 6014 C CA . ASP B 1 252 ? 30.526 -7.744 16.049 1.00 21.26 252 ASP B CA 1
ATOM 6015 C C . ASP B 1 252 ? 29.178 -7.052 16.067 1.00 20.98 252 ASP B C 1
ATOM 6016 O O . ASP B 1 252 ? 28.137 -7.699 15.947 1.00 22.81 252 ASP B O 1
ATOM 6021 N N . VAL B 1 253 ? 29.107 -5.725 16.182 1.00 17.54 253 VAL B N 1
ATOM 6022 C CA . VAL B 1 253 ? 27.751 -5.163 16.300 1.00 15.08 253 VAL B CA 1
ATOM 6023 C C . VAL B 1 253 ? 27.024 -5.178 14.969 1.00 15.44 253 VAL B C 1
ATOM 6024 O O . VAL B 1 253 ? 27.601 -4.839 13.938 1.00 17.77 253 VAL B O 1
ATOM 6028 N N . GLU B 1 254 ? 25.771 -5.600 15.018 1.00 14.72 254 GLU B N 1
ATOM 6029 C CA . GLU B 1 254 ? 24.896 -5.694 13.867 1.00 16.08 254 GLU B CA 1
ATOM 6030 C C . GLU B 1 254 ? 24.201 -4.333 13.753 1.00 14.61 254 GLU B C 1
ATOM 6031 O O . GLU B 1 254 ? 23.395 -3.983 14.623 1.00 12.44 254 GLU B O 1
ATOM 6037 N N . ALA B 1 255 ? 24.504 -3.591 12.693 1.00 13.85 255 ALA B N 1
ATOM 6038 C CA . ALA B 1 255 ? 23.851 -2.301 12.500 1.00 12.78 255 ALA B CA 1
ATOM 6039 C C . ALA B 1 255 ? 22.415 -2.395 12.032 1.00 11.84 255 ALA B C 1
ATOM 6040 O O . ALA B 1 255 ? 22.063 -3.221 11.182 1.00 12.98 255 ALA B O 1
ATOM 6042 N N . HIS B 1 256 ? 21.531 -1.530 12.551 1.00 10.15 256 HIS B N 1
ATOM 6043 C CA . HIS B 1 256 ? 20.153 -1.553 12.135 1.00 9.09 256 HIS B CA 1
ATOM 6044 C C . HIS B 1 256 ? 20.083 -1.269 10.640 1.00 10.58 256 HIS B C 1
ATOM 6045 O O . HIS B 1 256 ? 20.772 -0.366 10.138 1.00 12.66 256 HIS B O 1
ATOM 6052 N N . PRO B 1 257 ? 19.304 -1.990 9.878 1.00 10.57 257 PRO B N 1
ATOM 6053 C CA . PRO B 1 257 ? 19.094 -1.604 8.464 1.00 13.78 257 PRO B CA 1
ATOM 6054 C C . PRO B 1 257 ? 18.611 -0.177 8.284 1.00 12.98 257 PRO B C 1
ATOM 6055 O O . PRO B 1 257 ? 17.918 0.407 9.136 1.00 13.25 257 PRO B O 1
ATOM 6059 N N . VAL B 1 258 ? 18.960 0.432 7.152 1.00 10.51 258 VAL B N 1
ATOM 6060 C CA . VAL B 1 258 ? 18.563 1.811 6.858 1.00 11.02 258 VAL B CA 1
ATOM 6061 C C . VAL B 1 258 ? 17.139 1.802 6.329 1.00 15.40 258 VAL B C 1
ATOM 6062 O O . VAL B 1 258 ? 16.844 1.072 5.366 1.00 17.67 258 VAL B O 1
ATOM 6066 N N . LEU B 1 259 ? 16.259 2.603 6.915 1.00 11.94 259 LEU B N 1
ATOM 6067 C CA . LEU B 1 259 ? 14.879 2.694 6.504 1.00 14.80 259 LEU B CA 1
ATOM 6068 C C . LEU B 1 259 ? 14.565 4.094 5.965 1.00 16.64 259 LEU B C 1
ATOM 6069 O O . LEU B 1 259 ? 14.742 5.092 6.694 1.00 14.24 259 LEU B O 1
ATOM 6074 N N . ALA B 1 260 ? 14.131 4.157 4.712 1.00 12.84 260 ALA B N 1
ATOM 6075 C CA . ALA B 1 260 ? 13.759 5.441 4.102 1.00 14.62 260 ALA B CA 1
ATOM 6076 C C . ALA B 1 260 ? 12.760 5.232 2.970 1.00 19.44 260 ALA B C 1
ATOM 6077 O O . ALA B 1 260 ? 12.836 4.208 2.280 1.00 18.35 260 ALA B O 1
ATOM 6079 N N . LEU B 1 261 ? 11.862 6.191 2.739 1.00 18.55 261 LEU B N 1
ATOM 6080 C CA . LEU B 1 261 ? 10.986 5.994 1.566 1.00 21.97 261 LEU B CA 1
ATOM 6081 C C . LEU B 1 261 ? 11.518 6.679 0.328 1.00 18.75 261 LEU B C 1
ATOM 6082 O O . LEU B 1 261 ? 11.020 6.585 -0.804 1.00 25.04 261 LEU B O 1
ATOM 6087 N N . THR B 1 262 ? 12.580 7.430 0.510 1.00 14.04 262 THR B N 1
ATOM 6088 C CA . THR B 1 262 ? 13.280 8.108 -0.575 1.00 14.78 262 THR B CA 1
ATOM 6089 C C . THR B 1 262 ? 14.054 7.111 -1.442 1.00 16.46 262 THR B C 1
ATOM 6090 O O . THR B 1 262 ? 14.258 5.963 -1.043 1.00 15.97 262 THR B O 1
ATOM 6094 N N . ARG B 1 263 ? 14.494 7.565 -2.605 1.00 13.07 263 ARG B N 1
ATOM 6095 C CA . ARG B 1 263 ? 15.333 6.713 -3.455 1.00 12.61 263 ARG B CA 1
ATOM 6096 C C . ARG B 1 263 ? 16.728 6.611 -2.875 1.00 14.45 263 ARG B C 1
ATOM 6097 O O . ARG B 1 263 ? 17.326 7.565 -2.351 1.00 14.44 263 ARG B O 1
ATOM 6105 N N . GLU B 1 264 ? 17.247 5.385 -3.001 1.00 11.12 264 GLU B N 1
ATOM 6106 C CA . GLU B 1 264 ? 18.650 5.130 -2.696 1.00 12.54 264 GLU B CA 1
ATOM 6107 C C . GLU B 1 264 ? 19.562 5.845 -3.677 1.00 8.76 264 GLU B C 1
ATOM 6108 O O . GLU B 1 264 ? 19.144 6.174 -4.793 1.00 11.60 264 GLU B O 1
ATOM 6114 N N . TRP B 1 265 ? 20.791 6.108 -3.274 1.00 9.57 265 TRP B N 1
ATOM 6115 C CA . TRP B 1 265 ? 21.728 6.925 -4.033 1.00 10.27 265 TRP B CA 1
ATOM 6116 C C . TRP B 1 265 ? 21.822 6.494 -5.493 1.00 11.09 265 TRP B C 1
ATOM 6117 O O . TRP B 1 265 ? 21.798 7.311 -6.383 1.00 11.34 265 TRP B O 1
ATOM 6128 N N . GLU B 1 266 ? 21.973 5.180 -5.698 1.00 10.21 266 GLU B N 1
ATOM 6129 C CA . GLU B 1 266 ? 22.191 4.664 -7.039 1.00 11.27 266 GLU B CA 1
ATOM 6130 C C . GLU B 1 266 ? 20.937 4.773 -7.889 1.00 10.59 266 GLU B C 1
ATOM 6131 O O . GLU B 1 266 ? 21.031 4.533 -9.110 1.00 11.82 266 GLU B O 1
ATOM 6137 N N . ALA B 1 267 ? 19.771 5.086 -7.352 1.00 10.56 267 ALA B N 1
ATOM 6138 C CA . ALA B 1 267 ? 18.563 5.327 -8.112 1.00 11.58 267 ALA B CA 1
ATOM 6139 C C . ALA B 1 267 ? 18.372 6.784 -8.487 1.00 11.25 267 ALA B C 1
ATOM 6140 O O . ALA B 1 267 ? 17.476 7.106 -9.283 1.00 14.15 267 ALA B O 1
ATOM 6142 N N . LEU B 1 268 ? 19.208 7.661 -7.950 1.00 11.65 268 LEU B N 1
ATOM 6143 C CA . LEU B 1 268 ? 19.068 9.101 -8.187 1.00 12.09 268 LEU B CA 1
ATOM 6144 C C . LEU B 1 268 ? 19.738 9.510 -9.476 1.00 10.99 268 LEU B C 1
ATOM 6145 O O . LEU B 1 268 ? 20.754 8.917 -9.852 1.00 14.92 268 LEU B O 1
ATOM 6150 N N . GLU B 1 269 ? 19.163 10.526 -10.118 1.00 12.88 269 GLU B N 1
ATOM 6151 C CA . GLU B 1 269 ? 19.826 11.106 -11.288 1.00 16.95 269 GLU B CA 1
ATOM 6152 C C . GLU B 1 269 ? 21.038 11.942 -10.942 1.00 14.81 269 GLU B C 1
ATOM 6153 O O . GLU B 1 269 ? 21.142 12.363 -9.765 1.00 15.13 269 GLU B O 1
ATOM 6159 N N . ASP B 1 270 ? 21.986 12.246 -11.806 1.00 15.31 270 ASP B N 1
ATOM 6160 C CA . ASP B 1 270 ? 23.195 12.994 -11.482 1.00 15.11 270 ASP B CA 1
ATOM 6161 C C . ASP B 1 270 ? 22.889 14.327 -10.808 1.00 15.02 270 ASP B C 1
ATOM 6162 O O . ASP B 1 270 ? 23.599 14.655 -9.860 1.00 14.54 270 ASP B O 1
ATOM 6167 N N . GLU B 1 271 ? 21.890 15.070 -11.251 1.00 14.26 271 GLU B N 1
ATOM 6168 C CA . GLU B 1 271 ? 21.648 16.394 -10.699 1.00 14.53 271 GLU B CA 1
ATOM 6169 C C . GLU B 1 271 ? 21.166 16.291 -9.260 1.00 15.98 271 GLU B C 1
ATOM 6170 O O . GLU B 1 271 ? 21.448 17.137 -8.408 1.00 15.83 271 GLU B O 1
ATOM 6173 N N . GLU B 1 272 ? 20.384 15.270 -8.984 1.00 13.57 272 GLU B N 1
ATOM 6174 C CA . GLU B 1 272 ? 19.771 14.990 -7.709 1.00 18.46 272 GLU B CA 1
ATOM 6175 C C . GLU B 1 272 ? 20.832 14.576 -6.698 1.00 15.51 272 GLU B C 1
ATOM 6176 O O . GLU B 1 272 ? 20.832 15.076 -5.557 1.00 15.22 272 GLU B O 1
ATOM 6182 N N . ARG B 1 273 ? 21.696 13.673 -7.073 1.00 12.56 273 ARG B N 1
ATOM 6183 C CA . ARG B 1 273 ? 22.880 13.344 -6.308 1.00 16.00 273 ARG B CA 1
ATOM 6184 C C . ARG 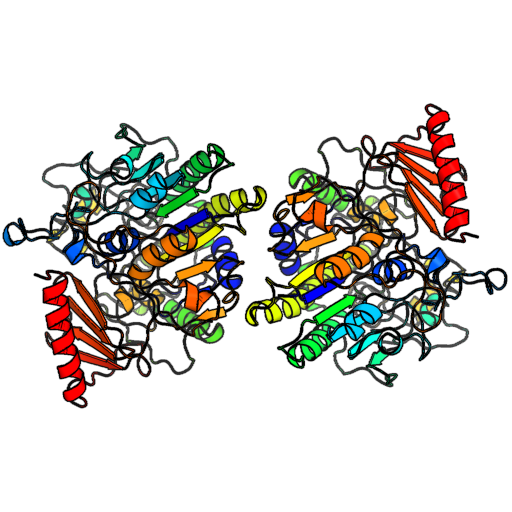B 1 273 ? 23.737 14.576 -6.037 1.00 11.96 273 ARG B C 1
ATOM 6185 O O . ARG B 1 273 ? 24.181 14.756 -4.905 1.00 12.27 273 ARG B O 1
ATOM 6197 N N . ALA B 1 274 ? 23.983 15.419 -7.038 1.00 10.44 274 ALA B N 1
ATOM 6198 C CA . ALA B 1 274 ? 24.890 16.533 -6.815 1.00 10.96 274 ALA B CA 1
ATOM 6199 C C . ALA B 1 274 ? 24.322 17.477 -5.741 1.00 9.17 274 ALA B C 1
ATOM 6200 O O . ALA B 1 274 ? 25.122 17.942 -4.914 1.00 11.12 274 ALA B O 1
ATOM 6202 N N . LYS B 1 275 ? 23.016 17.732 -5.788 1.00 10.83 275 LYS B N 1
ATOM 6203 C CA . LYS B 1 275 ? 22.421 18.608 -4.768 1.00 10.51 275 LYS B CA 1
ATOM 6204 C C . LYS B 1 275 ? 22.434 17.979 -3.381 1.00 12.98 275 LYS B C 1
ATOM 6205 O O . LYS B 1 275 ? 22.629 18.656 -2.349 1.00 9.82 275 LYS B O 1
ATOM 6211 N N . SER B 1 276 ? 22.209 16.673 -3.280 1.00 9.85 276 SER B N 1
ATOM 6212 C CA . SER B 1 276 ? 22.227 15.961 -2.002 1.00 9.44 276 SER B CA 1
ATOM 6213 C C . SER B 1 276 ? 23.624 15.937 -1.394 1.00 9.98 276 SER B C 1
ATOM 6214 O O . SER B 1 276 ? 23.814 16.224 -0.200 1.00 10.36 276 SER B O 1
ATOM 6217 N N . ALA B 1 277 ? 24.624 15.627 -2.200 1.00 9.59 277 ALA B N 1
ATOM 6218 C CA . ALA B 1 277 ? 26.022 15.691 -1.775 1.00 8.01 277 ALA B CA 1
ATOM 6219 C C . ALA B 1 277 ? 26.394 17.068 -1.313 1.00 8.90 277 ALA B C 1
ATOM 6220 O O . ALA B 1 277 ? 27.093 17.204 -0.305 1.00 9.94 277 ALA B O 1
ATOM 6222 N N . ARG B 1 278 ? 25.962 18.099 -2.052 1.00 10.37 278 ARG B N 1
ATOM 6223 C CA . ARG B 1 278 ? 26.270 19.485 -1.649 1.00 10.01 278 ARG B CA 1
ATOM 6224 C C . ARG B 1 278 ? 25.650 19.784 -0.299 1.00 9.51 278 ARG B C 1
ATOM 6225 O O . ARG B 1 278 ? 26.278 20.456 0.531 1.00 8.70 278 ARG B O 1
ATOM 6233 N N . ALA B 1 279 ? 24.451 19.298 -0.022 1.00 8.46 279 ALA B N 1
ATOM 6234 C CA . ALA B 1 279 ? 23.860 19.477 1.303 1.00 9.98 279 ALA B CA 1
ATOM 6235 C C . ALA B 1 279 ? 24.737 18.900 2.392 1.00 8.58 279 ALA B C 1
ATOM 6236 O O . ALA B 1 279 ? 24.939 19.492 3.449 1.00 9.39 279 ALA B O 1
ATOM 6238 N N . MET B 1 280 ? 25.269 17.681 2.194 1.00 7.06 280 MET B N 1
ATOM 6239 C CA . MET B 1 280 ? 26.185 17.096 3.167 1.00 6.61 280 MET B CA 1
ATOM 6240 C C . MET B 1 280 ? 27.499 17.831 3.279 1.00 8.52 280 MET B C 1
ATOM 6241 O O . MET B 1 280 ? 28.080 17.936 4.365 1.00 8.26 280 MET B O 1
ATOM 6246 N N . GLU B 1 281 ? 28.039 18.394 2.204 1.00 8.01 281 GLU B N 1
ATOM 6247 C CA . GLU B 1 281 ? 29.243 19.208 2.281 1.00 7.73 281 GLU B CA 1
ATOM 6248 C C . GLU B 1 281 ? 28.977 20.444 3.148 1.00 9.15 281 GLU B C 1
ATOM 6249 O O . GLU B 1 281 ? 29.803 20.826 3.961 1.00 8.07 281 GLU B O 1
ATOM 6255 N N . VAL B 1 282 ? 27.814 21.088 2.940 1.00 8.82 282 VAL B N 1
ATOM 6256 C CA . VAL B 1 282 ? 27.467 22.232 3.776 1.00 8.67 282 VAL B CA 1
ATOM 6257 C C . VAL B 1 282 ? 27.319 21.838 5.251 1.00 8.89 282 VAL B C 1
ATOM 6258 O O . VAL B 1 282 ? 27.817 22.539 6.131 1.00 8.16 282 VAL B O 1
ATOM 6262 N N . TYR B 1 283 ? 26.625 20.741 5.531 1.00 7.47 283 TYR B N 1
ATOM 6263 C CA . TYR B 1 283 ? 26.583 20.211 6.893 1.00 7.33 283 TYR B CA 1
ATOM 6264 C C . TYR B 1 283 ? 27.976 20.052 7.493 1.00 8.25 283 TYR B C 1
ATOM 6265 O O . TYR B 1 283 ? 28.203 20.449 8.622 1.00 7.86 283 TYR B O 1
ATOM 6274 N N . ALA B 1 284 ? 28.892 19.406 6.746 1.00 7.14 284 ALA B N 1
ATOM 6275 C CA . ALA B 1 284 ? 30.242 19.216 7.245 1.00 8.49 284 ALA B CA 1
ATOM 6276 C C . ALA B 1 284 ? 30.869 20.554 7.592 1.00 7.31 284 ALA B C 1
ATOM 6277 O O . ALA B 1 284 ? 31.491 20.686 8.651 1.00 8.84 284 ALA B O 1
ATOM 6279 N N . ALA B 1 285 ? 30.728 21.543 6.729 1.00 7.36 285 ALA B N 1
ATOM 6280 C CA . ALA B 1 285 ? 31.238 22.886 6.993 1.00 6.93 285 ALA B CA 1
ATOM 6281 C C . ALA B 1 285 ? 30.602 23.514 8.215 1.00 8.44 285 ALA B C 1
ATOM 6282 O O . ALA B 1 285 ? 31.284 24.214 8.984 1.00 8.59 285 ALA B O 1
ATOM 6284 N N . MET B 1 286 ? 29.291 23.291 8.402 1.00 8.35 286 MET B N 1
ATOM 6285 C CA . MET B 1 286 ? 28.682 23.831 9.623 1.00 6.81 286 MET B CA 1
ATOM 6286 C C . MET B 1 286 ? 29.311 23.281 10.889 1.00 8.97 286 MET B C 1
ATOM 6287 O O . MET B 1 286 ? 29.520 23.961 11.903 1.00 9.11 286 MET B O 1
ATOM 6292 N N . VAL B 1 287 ? 29.605 21.978 10.867 1.00 7.52 287 VAL B N 1
ATOM 6293 C CA . VAL B 1 287 ? 30.203 21.313 12.005 1.00 6.71 287 VAL B CA 1
ATOM 6294 C C . VAL B 1 287 ? 31.630 21.780 12.204 1.00 7.78 287 VAL B C 1
ATOM 6295 O O . VAL B 1 287 ? 32.065 22.098 13.307 1.00 7.90 287 VAL B O 1
ATOM 6299 N N . GLU B 1 288 ? 32.409 21.886 11.109 1.00 7.22 288 GLU B N 1
ATOM 6300 C CA . GLU B 1 288 ? 33.758 22.429 11.234 1.00 7.13 288 GLU B CA 1
ATOM 6301 C C . GLU B 1 288 ? 33.765 23.845 11.786 1.00 8.82 288 GLU B C 1
ATOM 6302 O O . GLU B 1 288 ? 34.597 24.205 12.632 1.00 8.35 288 GLU B O 1
ATOM 6308 N N . ARG B 1 289 ? 32.847 24.656 11.270 1.00 8.91 289 ARG B N 1
ATOM 6309 C CA . ARG B 1 289 ? 32.808 26.062 11.697 1.00 8.97 289 ARG B CA 1
ATOM 6310 C C . ARG B 1 289 ? 32.338 26.134 13.154 1.00 9.30 289 ARG B C 1
ATOM 6311 O O . ARG B 1 289 ? 32.838 27.002 13.917 1.00 8.33 289 ARG B O 1
ATOM 6319 N N . MET B 1 290 ? 31.419 25.283 13.551 1.00 7.69 290 MET B N 1
ATOM 6320 C CA . MET B 1 290 ? 31.067 25.218 14.964 1.00 8.30 290 MET B CA 1
ATOM 6321 C C . MET B 1 290 ? 32.260 24.869 15.829 1.00 8.78 290 MET B C 1
ATOM 6322 O O . MET B 1 290 ? 32.540 25.473 16.883 1.00 8.60 290 MET B O 1
ATOM 6327 N N . ASP B 1 291 ? 33.034 23.862 15.411 1.00 8.51 291 ASP B N 1
ATOM 6328 C CA . ASP B 1 291 ? 34.265 23.471 16.113 1.00 7.82 291 ASP B CA 1
ATOM 6329 C C . ASP B 1 291 ? 35.285 24.610 16.212 1.00 7.80 291 ASP B C 1
ATOM 6330 O O . ASP B 1 291 ? 35.961 24.731 17.237 1.00 8.18 291 ASP B O 1
ATOM 6335 N N . TRP B 1 292 ? 35.433 25.369 15.141 1.00 7.92 292 TRP B N 1
ATOM 6336 C CA . TRP B 1 292 ? 36.342 26.518 15.139 1.00 8.97 292 TRP B CA 1
ATOM 6337 C C . TRP B 1 292 ? 35.953 27.538 16.188 1.00 9.12 292 TRP B C 1
ATOM 6338 O O . TRP B 1 292 ? 36.812 28.093 16.851 1.00 9.88 292 TRP B O 1
ATOM 6349 N N . ASN B 1 293 ? 34.652 27.771 16.336 1.00 7.58 293 ASN B N 1
ATOM 6350 C CA . ASN B 1 293 ? 34.165 28.679 17.340 1.00 8.12 293 ASN B CA 1
ATOM 6351 C C . ASN B 1 293 ? 34.385 28.109 18.734 1.00 8.20 293 ASN B C 1
ATOM 6352 O O . ASN B 1 293 ? 34.759 28.820 19.665 1.00 9.41 293 ASN B O 1
ATOM 6357 N N . ILE B 1 294 ? 34.177 26.833 18.955 1.00 8.58 294 ILE B N 1
ATOM 6358 C CA . ILE B 1 294 ? 34.554 26.191 20.216 1.00 9.76 294 ILE B CA 1
ATOM 6359 C C . ILE B 1 294 ? 36.027 26.417 20.497 1.00 9.37 294 ILE B C 1
ATOM 6360 O O . ILE B 1 294 ? 36.396 26.753 21.629 1.00 9.60 294 ILE B O 1
ATOM 6365 N N . GLY B 1 295 ? 36.870 26.274 19.480 1.00 8.64 295 GLY B N 1
ATOM 6366 C CA . GLY B 1 295 ? 38.309 26.504 19.646 1.00 8.93 295 GLY B CA 1
ATOM 6367 C C . GLY B 1 295 ? 38.600 27.900 20.145 1.00 10.05 295 GLY B C 1
ATOM 6368 O O . GLY B 1 295 ? 39.483 28.092 20.970 1.00 10.99 295 GLY B O 1
ATOM 6369 N N . ARG B 1 296 ? 37.876 28.888 19.628 1.00 8.71 296 ARG B N 1
ATOM 6370 C CA . ARG B 1 296 ? 38.112 30.267 20.027 1.00 9.62 296 ARG B CA 1
ATOM 6371 C C . ARG B 1 296 ? 37.862 30.443 21.511 1.00 11.18 296 ARG B C 1
ATOM 6372 O O . ARG B 1 296 ? 38.671 31.104 22.196 1.00 11.91 296 ARG B O 1
ATOM 6380 N N . VAL B 1 297 ? 36.789 29.848 22.017 1.00 8.74 297 VAL B N 1
ATOM 6381 C CA . VAL B 1 297 ? 36.478 29.894 23.432 1.00 11.74 297 VAL B CA 1
ATOM 6382 C C . VAL B 1 297 ? 37.441 29.111 24.273 1.00 10.92 297 VAL B C 1
ATOM 6383 O O . VAL B 1 297 ? 37.984 29.587 25.282 1.00 9.57 297 VAL B O 1
ATOM 6387 N N . VAL B 1 298 ? 37.699 27.853 23.911 1.00 9.84 298 VAL B N 1
ATOM 6388 C CA . VAL B 1 298 ? 38.596 27.006 24.678 1.00 8.88 298 VAL B CA 1
ATOM 6389 C C . VAL B 1 298 ? 40.008 27.565 24.678 1.00 11.03 298 VAL B C 1
ATOM 6390 O O . VAL B 1 298 ? 40.675 27.568 25.732 1.00 10.94 298 VAL B O 1
ATOM 6394 N N . ASP B 1 299 ? 40.508 28.065 23.566 1.00 10.07 299 ASP B N 1
ATOM 6395 C CA . ASP B 1 299 ? 41.866 28.581 23.470 1.00 9.43 299 ASP B CA 1
ATOM 6396 C C . ASP B 1 299 ? 42.003 29.806 24.347 1.00 12.52 299 ASP B C 1
ATOM 6397 O O . ASP B 1 299 ? 43.061 29.984 24.991 1.00 11.95 299 ASP B O 1
ATOM 6402 N N . TYR B 1 300 ? 40.982 30.657 24.401 1.00 10.12 300 TYR B N 1
ATOM 6403 C CA . TYR B 1 300 ? 41.020 31.813 25.299 1.00 10.09 300 TYR B CA 1
ATOM 6404 C C . TYR B 1 300 ? 41.164 31.353 26.737 1.00 11.25 300 TYR B C 1
ATOM 6405 O O . TYR B 1 300 ? 42.032 31.825 27.499 1.00 9.58 300 TYR B O 1
ATOM 6414 N N . LEU B 1 301 ? 40.324 30.396 27.160 1.00 8.73 301 LEU B N 1
ATOM 6415 C CA . LEU B 1 301 ? 40.407 29.879 28.507 1.00 8.83 301 LEU B CA 1
ATOM 6416 C C . LEU B 1 301 ? 41.755 29.214 28.802 1.00 12.43 301 LEU B C 1
ATOM 6417 O O . LEU B 1 301 ? 42.288 29.333 29.907 1.00 11.61 301 LEU B O 1
ATOM 6422 N N . ARG B 1 302 ? 42.322 28.511 27.826 1.00 10.37 302 ARG B N 1
ATOM 6423 C CA . ARG B 1 302 ? 43.647 27.925 27.987 1.00 9.75 302 ARG B CA 1
ATOM 6424 C C . ARG B 1 302 ? 44.702 29.005 28.231 1.00 11.63 302 ARG B C 1
ATOM 6425 O O . ARG B 1 302 ? 45.492 28.882 29.185 1.00 9.52 302 ARG B O 1
ATOM 6433 N N . ARG B 1 303 ? 44.703 30.035 27.405 1.00 9.85 303 ARG B N 1
ATOM 6434 C CA . ARG B 1 303 ? 45.701 31.100 27.603 1.00 10.55 303 ARG B CA 1
ATOM 6435 C C . ARG B 1 303 ? 45.500 31.818 28.912 1.00 11.80 303 ARG B C 1
ATOM 6436 O O . ARG B 1 303 ? 46.501 32.316 29.474 1.00 13.52 303 ARG B O 1
ATOM 6444 N N . GLN B 1 304 ? 44.294 31.885 29.423 1.00 10.88 304 GLN B N 1
ATOM 6445 C CA . GLN B 1 304 ? 44.010 32.492 30.725 1.00 12.36 304 GLN B CA 1
ATOM 6446 C C . GLN B 1 304 ? 44.478 31.635 31.875 1.00 12.38 304 GLN B C 1
ATOM 6447 O O . GLN B 1 304 ? 44.434 32.093 33.033 1.00 12.74 304 GLN B O 1
ATOM 6453 N N . GLY B 1 305 ? 44.882 30.390 31.650 1.00 10.74 305 GLY B N 1
ATOM 6454 C CA . GLY B 1 305 ? 45.180 29.500 32.742 1.00 11.46 305 GLY B CA 1
ATOM 6455 C C . GLY B 1 305 ? 43.933 29.044 33.479 1.00 9.90 305 GLY B C 1
ATOM 6456 O O . GLY B 1 305 ? 43.984 28.700 34.659 1.00 14.00 305 GLY B O 1
ATOM 6457 N N . GLU B 1 306 ? 42.777 29.031 32.815 1.00 11.23 306 GLU B N 1
ATOM 6458 C CA . GLU B 1 306 ? 41.525 28.604 33.456 1.00 11.81 306 GLU B CA 1
ATOM 6459 C C . GLU B 1 306 ? 41.065 27.240 32.959 1.00 14.04 306 GLU B C 1
ATOM 6460 O O . GLU B 1 306 ? 40.192 26.655 33.605 1.00 12.45 306 GLU B O 1
ATOM 6466 N N . LEU B 1 307 ? 41.582 26.694 31.858 1.00 9.40 307 LEU B N 1
ATOM 6467 C CA . LEU B 1 307 ? 40.927 25.543 31.242 1.00 9.52 307 LEU B CA 1
ATOM 6468 C C . LEU B 1 307 ? 41.025 24.312 32.126 1.00 11.72 307 LEU B C 1
ATOM 6469 O O . LEU B 1 307 ? 40.051 23.546 32.221 1.00 9.51 307 LEU B O 1
ATOM 6474 N N . ASP B 1 308 ? 42.155 24.075 32.777 1.00 8.76 308 ASP B N 1
ATOM 6475 C CA . ASP B 1 308 ? 42.322 22.872 33.568 1.00 8.98 308 ASP B CA 1
ATOM 6476 C C . ASP B 1 308 ? 41.420 22.900 34.804 1.00 11.75 308 ASP B C 1
ATOM 6477 O O . ASP B 1 308 ? 41.231 21.823 35.388 1.00 13.47 308 ASP B O 1
ATOM 6482 N N . ASN B 1 309 ? 40.932 24.065 35.199 1.00 10.46 309 ASN B N 1
ATOM 6483 C CA . ASN B 1 309 ? 40.004 24.162 36.322 1.00 11.25 309 ASN B CA 1
ATOM 6484 C C . ASN B 1 309 ? 38.602 24.442 35.807 1.00 11.69 309 ASN B C 1
ATOM 6485 O O . ASN B 1 309 ? 37.739 24.976 36.517 1.00 12.92 309 ASN B O 1
ATOM 6490 N N . THR B 1 310 ? 38.339 24.069 34.566 1.00 10.29 310 THR B N 1
ATOM 6491 C CA . THR B 1 310 ? 37.026 24.151 33.954 1.00 10.59 310 THR B CA 1
ATOM 6492 C C . THR B 1 310 ? 36.578 22.752 33.562 1.00 8.69 310 THR B C 1
ATOM 6493 O O . THR B 1 310 ? 37.249 22.068 32.798 1.00 10.64 310 THR B O 1
ATOM 6497 N N . PHE B 1 311 ? 35.430 22.325 34.043 1.00 9.95 311 PHE B N 1
ATOM 6498 C CA . PHE B 1 311 ? 34.789 21.083 33.616 1.00 8.68 311 PHE B CA 1
ATOM 6499 C C . PHE B 1 311 ? 34.094 21.378 32.290 1.00 9.17 311 PHE B C 1
ATOM 6500 O O . PHE B 1 311 ? 33.123 22.147 32.285 1.00 8.60 311 PHE B O 1
ATOM 6508 N N . VAL B 1 312 ? 34.627 20.778 31.214 1.00 8.35 312 VAL B N 1
ATOM 6509 C CA . VAL B 1 312 ? 34.058 20.971 29.882 1.00 9.37 312 VAL B CA 1
ATOM 6510 C C . VAL B 1 312 ? 33.218 19.758 29.487 1.00 10.51 312 VAL B C 1
ATOM 6511 O O . VAL B 1 312 ? 33.685 18.630 29.517 1.00 10.11 312 VAL B O 1
ATOM 6515 N N . LEU B 1 313 ? 31.974 20.033 29.157 1.00 9.45 313 LEU B N 1
ATOM 6516 C CA . LEU B 1 313 ? 31.033 19.033 28.684 1.00 7.71 313 LEU B CA 1
ATOM 6517 C C . LEU B 1 313 ? 30.588 19.466 27.302 1.00 8.05 313 LEU B C 1
ATOM 6518 O O . LEU B 1 313 ? 30.142 20.589 27.108 1.00 9.00 313 LEU B O 1
ATOM 6523 N N . PHE B 1 314 ? 30.720 18.569 26.342 1.00 8.86 314 PHE B N 1
ATOM 6524 C CA . PHE B 1 314 ? 30.159 18.726 25.021 1.00 8.93 314 PHE B CA 1
ATOM 6525 C C . PHE B 1 314 ? 29.155 17.583 24.792 1.00 6.53 314 PHE B C 1
ATOM 6526 O O . PHE B 1 314 ? 29.451 16.429 25.121 1.00 8.58 314 PHE B O 1
ATOM 6534 N N . MET B 1 315 ? 28.047 17.921 24.153 1.00 8.49 315 MET B N 1
ATOM 6535 C CA . MET B 1 315 ? 27.068 16.913 23.767 1.00 9.37 315 MET B CA 1
ATOM 6536 C C . MET B 1 315 ? 26.261 17.409 22.582 1.00 7.15 315 MET B C 1
ATOM 6537 O O . MET B 1 315 ? 26.185 18.590 22.362 1.00 8.05 315 MET B O 1
ATOM 6542 N N . SER B 1 316 ? 25.676 16.517 21.812 1.00 8.27 316 SER B N 1
ATOM 6543 C CA . SER B 1 316 ? 24.546 16.856 20.948 1.00 9.30 316 SER B CA 1
ATOM 6544 C C . SER B 1 316 ? 23.221 16.798 21.718 1.00 8.16 316 SER B C 1
ATOM 6545 O O . SER B 1 316 ? 23.218 16.196 22.792 1.00 9.46 316 SER B O 1
ATOM 6548 N N . ASP B 1 317 ? 22.163 17.398 21.184 1.00 8.88 317 ASP B N 1
ATOM 6549 C CA . ASP B 1 317 ? 20.912 17.505 21.948 1.00 9.14 317 ASP B CA 1
ATOM 6550 C C . ASP B 1 317 ? 19.888 16.448 21.573 1.00 10.73 317 ASP B C 1
ATOM 6551 O O . ASP B 1 317 ? 18.859 16.357 22.269 1.00 9.52 317 ASP B O 1
ATOM 6556 N N . ASN B 1 318 ? 20.142 15.671 20.526 1.00 7.12 318 ASN B N 1
ATOM 6557 C CA . ASN B 1 318 ? 19.279 14.583 20.096 1.00 8.83 318 ASN B CA 1
ATOM 6558 C C . ASN B 1 318 ? 19.989 13.875 18.959 1.00 7.94 318 ASN B C 1
ATOM 6559 O O . ASN B 1 318 ? 21.086 14.277 18.598 1.00 8.98 318 ASN B O 1
ATOM 6564 N N . GLY B 1 319 ? 19.365 12.843 18.395 1.00 9.19 319 GLY B N 1
ATOM 6565 C CA . GLY B 1 319 ? 20.008 12.161 17.269 1.00 9.72 319 GLY B CA 1
ATOM 6566 C C . GLY B 1 319 ? 20.070 12.997 16.005 1.00 8.45 319 GLY B C 1
ATOM 6567 O O . GLY B 1 319 ? 19.447 14.044 15.895 1.00 8.95 319 GLY B O 1
ATOM 6568 N N . ALA B 1 320 ? 20.832 12.517 15.017 1.00 7.82 320 ALA B N 1
ATOM 6569 C CA . ALA B 1 320 ? 20.908 13.247 13.756 1.00 8.12 320 ALA B CA 1
ATOM 6570 C C . ALA B 1 320 ? 19.540 13.430 13.117 1.00 8.84 320 ALA B C 1
ATOM 6571 O O . ALA B 1 320 ? 18.619 12.633 13.336 1.00 8.40 320 ALA B O 1
ATOM 6573 N N . GLU B 1 321 ? 19.358 14.463 12.303 1.00 9.11 321 GLU B N 1
ATOM 6574 C CA . GLU B 1 321 ? 18.040 14.847 11.803 1.00 8.88 321 GLU B CA 1
ATOM 6575 C C . GLU B 1 321 ? 17.733 14.165 10.482 1.00 10.16 321 GLU B C 1
ATOM 6576 O O . GLU B 1 321 ? 18.183 14.658 9.450 1.00 9.91 321 GLU B O 1
ATOM 6582 N N . GLY B 1 322 ? 16.963 13.072 10.517 1.00 8.53 322 GLY B N 1
ATOM 6583 C CA . GLY B 1 322 ? 16.592 12.389 9.296 1.00 8.13 322 GLY B CA 1
ATOM 6584 C C . GLY B 1 322 ? 15.265 12.853 8.720 1.00 11.59 322 GLY B C 1
ATOM 6585 O O . GLY B 1 322 ? 14.811 12.274 7.702 1.00 10.32 322 GLY B 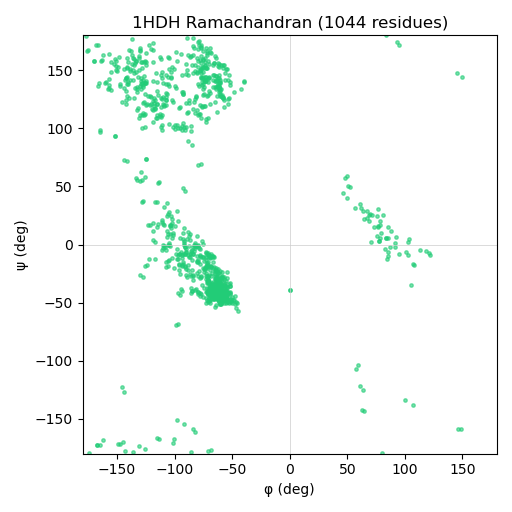O 1
ATOM 6586 N N . ALA B 1 323 ? 14.586 13.862 9.265 1.00 8.91 323 ALA B N 1
ATOM 6587 C CA . ALA B 1 323 ? 13.278 14.266 8.793 1.00 10.66 323 ALA B CA 1
ATOM 6588 C C . ALA B 1 323 ? 13.287 14.788 7.371 1.00 9.57 323 ALA B C 1
ATOM 6589 O O . ALA B 1 323 ? 14.200 15.464 6.953 1.00 12.75 323 ALA B O 1
ATOM 6591 N N . LEU B 1 324 ? 12.188 14.478 6.683 1.00 10.53 324 LEU B N 1
ATOM 6592 C CA . LEU B 1 324 ? 11.833 15.135 5.439 1.00 11.24 324 LEU B CA 1
ATOM 6593 C C . LEU B 1 324 ? 10.785 16.179 5.769 1.00 11.38 324 LEU B C 1
ATOM 6594 O O . LEU B 1 324 ? 9.612 15.856 6.012 1.00 13.44 324 LEU B O 1
ATOM 6599 N N . LEU B 1 325 ? 11.138 17.456 5.834 1.00 11.31 325 LEU B N 1
ATOM 6600 C CA . LEU B 1 325 ? 10.214 18.468 6.329 1.00 11.67 325 LEU B CA 1
ATOM 6601 C C . LEU B 1 325 ? 9.009 18.593 5.411 1.00 13.37 325 LEU B C 1
ATOM 6602 O O . LEU B 1 325 ? 7.927 18.976 5.859 1.00 13.63 325 LEU B O 1
ATOM 6607 N N . GLU B 1 326 ? 9.205 18.271 4.126 1.00 12.05 326 GLU B N 1
ATOM 6608 C CA . GLU B 1 326 ? 8.097 18.323 3.184 1.00 13.04 326 GLU B CA 1
ATOM 6609 C C . GLU B 1 326 ? 7.058 17.249 3.423 1.00 17.83 326 GLU B C 1
ATOM 6610 O O . GLU B 1 326 ? 5.960 17.272 2.852 1.00 17.54 326 GLU B O 1
ATOM 6616 N N . ALA B 1 327 ? 7.320 16.254 4.248 1.00 15.21 327 ALA B N 1
ATOM 6617 C CA . ALA B 1 327 ? 6.401 15.136 4.386 1.00 18.29 327 ALA B CA 1
ATOM 6618 C C . ALA B 1 327 ? 5.394 15.382 5.497 1.00 22.67 327 ALA B C 1
ATOM 6619 O O . ALA B 1 327 ? 4.506 14.556 5.693 1.00 21.80 327 ALA B O 1
ATOM 6621 N N . PHE B 1 328 ? 5.503 16.510 6.202 1.00 17.00 328 PHE B N 1
ATOM 6622 C CA . PHE B 1 328 ? 4.585 16.774 7.308 1.00 16.79 328 PHE B CA 1
ATOM 6623 C C . PHE B 1 328 ? 3.641 17.911 7.012 1.00 19.31 328 PHE B C 1
ATOM 6624 O O . PHE B 1 328 ? 4.070 19.072 6.916 1.00 16.87 328 PHE B O 1
ATOM 6632 N N . PRO B 1 329 ? 2.341 17.650 6.842 1.00 19.25 329 PRO B N 1
ATOM 6633 C CA . PRO B 1 329 ? 1.395 18.739 6.573 1.00 18.07 329 PRO B CA 1
ATOM 6634 C C . PRO B 1 329 ? 1.399 19.865 7.590 1.00 17.16 329 PRO B C 1
ATOM 6635 O O . PRO B 1 329 ? 1.128 21.008 7.260 1.00 18.92 329 PRO B O 1
ATOM 6639 N N . LYS B 1 330 ? 1.691 19.552 8.842 1.00 22.89 330 LYS B N 1
ATOM 6640 C CA . LYS B 1 330 ? 1.651 20.609 9.855 1.00 26.97 330 LYS B CA 1
ATOM 6641 C C . LYS B 1 330 ? 2.720 21.661 9.607 1.00 19.37 330 LYS B C 1
ATOM 6642 O O . LYS B 1 330 ? 2.628 22.777 10.107 1.00 20.98 330 LYS B O 1
ATOM 6644 N N . PHE B 1 331 ? 3.745 21.327 8.819 1.00 20.89 331 PHE B N 1
ATOM 6645 C CA . PHE B 1 331 ? 4.820 22.289 8.566 1.00 17.77 331 PHE B CA 1
ATOM 6646 C C . PHE B 1 331 ? 4.474 23.178 7.380 1.00 24.18 331 PHE B C 1
ATOM 6647 O O . PHE B 1 331 ? 5.165 24.159 7.119 1.00 18.36 331 PHE B O 1
ATOM 6655 N N . GLY B 1 332 ? 3.423 22.839 6.635 1.00 21.36 332 GLY B N 1
ATOM 6656 C CA . GLY B 1 332 ? 3.020 23.548 5.438 1.00 16.99 332 GLY B CA 1
ATOM 6657 C C . GLY B 1 332 ? 2.196 24.770 5.759 1.00 19.06 332 GLY B C 1
ATOM 6658 O O . GLY B 1 332 ? 2.217 25.248 6.896 1.00 17.76 332 GLY B O 1
ATOM 6659 N N . PRO B 1 333 ? 1.427 25.354 4.831 1.00 22.52 333 PRO B N 1
ATOM 6660 C CA . PRO B 1 333 ? 1.194 24.829 3.499 1.00 24.98 333 PRO B CA 1
ATOM 6661 C C . PRO B 1 333 ? 2.342 24.988 2.509 1.00 18.48 333 PRO B C 1
ATOM 6662 O O . PRO B 1 333 ? 3.098 25.963 2.527 1.00 20.91 333 PRO B O 1
ATOM 6666 N N . ASP B 1 334 ? 2.407 24.010 1.617 1.00 18.47 334 ASP B N 1
ATOM 6667 C CA . ASP B 1 334 ? 3.196 23.980 0.407 1.00 21.23 334 ASP B CA 1
ATOM 6668 C C . ASP B 1 334 ? 4.659 24.390 0.627 1.00 15.68 334 ASP B C 1
ATOM 6669 O O . ASP B 1 334 ? 5.150 25.336 -0.022 1.00 17.11 334 ASP B O 1
ATOM 6674 N N . LEU B 1 335 ? 5.300 23.650 1.539 1.00 13.80 335 LEU B N 1
ATOM 6675 C CA . LEU B 1 335 ? 6.684 24.070 1.857 1.00 13.53 335 LEU B CA 1
ATOM 6676 C C . LEU B 1 335 ? 7.565 24.078 0.630 1.00 14.49 335 LEU B C 1
ATOM 6677 O O . LEU B 1 335 ? 8.257 25.053 0.359 1.00 14.02 335 LEU B O 1
ATOM 6682 N N . LEU B 1 336 ? 7.560 23.011 -0.177 1.00 13.03 336 LEU B N 1
ATOM 6683 C CA . LEU B 1 336 ? 8.433 23.002 -1.354 1.00 14.97 336 LEU B CA 1
ATOM 6684 C C . LEU B 1 336 ? 8.125 24.129 -2.309 1.00 14.28 336 LEU B C 1
ATOM 6685 O O . LEU B 1 336 ? 9.028 24.731 -2.904 1.00 13.40 336 LEU B O 1
ATOM 6690 N N . GLY B 1 337 ? 6.838 24.423 -2.501 1.00 16.76 337 GLY B N 1
ATOM 6691 C CA . GLY B 1 337 ? 6.471 25.455 -3.478 1.00 16.70 337 GLY B CA 1
ATOM 6692 C C . GLY B 1 337 ? 6.947 26.824 -2.982 1.00 13.26 337 GLY B C 1
ATOM 6693 O O . GLY B 1 337 ? 7.436 27.647 -3.756 1.00 14.02 337 GLY B O 1
ATOM 6694 N N . PHE B 1 338 ? 6.764 27.006 -1.676 1.00 13.35 338 PHE B N 1
ATOM 6695 C CA . PHE B 1 338 ? 7.174 28.271 -1.098 1.00 13.55 338 PHE B CA 1
ATOM 6696 C C . PHE B 1 338 ? 8.668 28.441 -1.247 1.00 13.45 338 PHE B C 1
ATOM 6697 O O . PHE B 1 338 ? 9.129 29.517 -1.591 1.00 14.18 338 PHE B O 1
ATOM 6705 N N . LEU B 1 339 ? 9.462 27.420 -0.990 1.00 13.46 339 LEU B N 1
ATOM 6706 C CA . LEU B 1 339 ? 10.902 27.505 -1.166 1.00 12.32 339 LEU B CA 1
ATOM 6707 C C . LEU B 1 339 ? 11.289 27.758 -2.605 1.00 17.36 339 LEU B C 1
ATOM 6708 O O . LEU B 1 339 ? 12.226 28.515 -2.917 1.00 13.19 339 LEU B O 1
ATOM 6713 N N . ASP B 1 340 ? 10.563 27.125 -3.541 1.00 14.36 340 ASP B N 1
ATOM 6714 C CA . ASP B 1 340 ? 10.806 27.392 -4.961 1.00 17.19 340 ASP B CA 1
ATOM 6715 C C . ASP B 1 340 ? 10.541 28.845 -5.373 1.00 12.15 340 ASP B C 1
ATOM 6716 O O . ASP B 1 340 ? 11.215 29.344 -6.280 1.00 16.11 340 ASP B O 1
ATOM 6721 N N . ARG B 1 341 ? 9.578 29.483 -4.727 1.00 13.06 341 ARG B N 1
ATOM 6722 C CA . ARG B 1 341 ? 9.196 30.840 -5.082 1.00 11.95 341 ARG B CA 1
ATOM 6723 C C . ARG B 1 341 ? 9.937 31.914 -4.276 1.00 17.23 341 ARG B C 1
ATOM 6724 O O . ARG B 1 341 ? 9.906 33.094 -4.663 1.00 17.00 341 ARG B O 1
ATOM 6738 N N . HIS B 1 342 ? 10.573 31.518 -3.179 1.00 13.71 342 HIS B N 1
ATOM 6739 C CA . HIS B 1 342 ? 11.224 32.514 -2.312 1.00 11.43 342 HIS B CA 1
ATOM 6740 C C . HIS B 1 342 ? 12.710 32.303 -2.045 1.00 13.79 342 HIS B C 1
ATOM 6741 O O . HIS B 1 342 ? 13.356 33.244 -1.599 1.00 13.35 342 HIS B O 1
ATOM 6748 N N . TYR B 1 343 ? 13.218 31.104 -2.289 1.00 13.42 343 TYR B N 1
ATOM 6749 C CA . TYR B 1 343 ? 14.602 30.719 -2.016 1.00 12.93 343 TYR B CA 1
ATOM 6750 C C . TYR B 1 343 ? 15.237 30.241 -3.312 1.00 13.63 343 TYR B C 1
ATOM 6751 O O . TYR B 1 343 ? 14.592 30.113 -4.364 1.00 15.39 343 TYR B O 1
ATOM 6760 N N . ASP B 1 344 ? 16.535 30.023 -3.259 1.00 12.13 344 ASP B N 1
ATOM 6761 C CA . ASP B 1 344 ? 17.261 29.468 -4.396 1.00 14.44 344 ASP B CA 1
ATOM 6762 C C . ASP B 1 344 ? 18.022 28.224 -3.948 1.00 12.10 344 ASP B C 1
ATOM 6763 O O . ASP B 1 344 ? 19.078 28.370 -3.304 1.00 12.51 344 ASP B O 1
ATOM 6768 N N . ASN B 1 345 ? 17.428 27.073 -4.284 1.00 12.08 345 ASN B N 1
ATOM 6769 C CA . ASN B 1 345 ? 18.069 25.808 -3.873 1.00 12.18 345 ASN B CA 1
ATOM 6770 C C . ASN B 1 345 ? 18.819 25.144 -5.031 1.00 13.21 345 ASN B C 1
ATOM 6771 O O . ASN B 1 345 ? 19.086 23.933 -5.019 1.00 15.34 345 ASN B O 1
ATOM 6776 N N . SER B 1 346 ? 19.172 25.946 -6.023 1.00 14.69 346 SER B N 1
ATOM 6777 C CA . SER B 1 346 ? 20.038 25.464 -7.101 1.00 14.28 346 SER B CA 1
ATOM 6778 C C . SER B 1 346 ? 21.388 25.040 -6.548 1.00 13.92 346 SER B C 1
ATOM 6779 O O . SER B 1 346 ? 21.829 25.514 -5.495 1.00 11.62 346 SER B O 1
ATOM 6782 N N . LEU B 1 347 ? 22.031 24.109 -7.247 1.00 12.67 347 LEU B N 1
ATOM 6783 C CA . LEU B 1 347 ? 23.283 23.518 -6.773 1.00 10.83 347 LEU B CA 1
ATOM 6784 C C . LEU B 1 347 ? 24.297 24.512 -6.241 1.00 11.84 347 LEU B C 1
ATOM 6785 O O . LEU B 1 347 ? 24.822 24.450 -5.109 1.00 12.75 347 LEU B O 1
ATOM 6790 N N . GLU B 1 348 ? 24.576 25.566 -7.021 1.00 12.72 348 GLU B N 1
ATOM 6791 C CA . GLU B 1 348 ? 25.640 26.502 -6.663 1.00 15.57 348 GLU B CA 1
ATOM 6792 C C . GLU B 1 348 ? 25.252 27.378 -5.465 1.00 17.75 348 GLU B C 1
ATOM 6793 O O . GLU B 1 348 ? 26.130 27.964 -4.830 1.00 22.38 348 GLU B O 1
ATOM 6795 N N . ASN B 1 349 ? 23.958 27.473 -5.151 1.00 13.28 349 ASN B N 1
ATOM 6796 C CA . ASN B 1 349 ? 23.532 28.366 -4.068 1.00 12.30 349 ASN B CA 1
ATOM 6797 C C . ASN B 1 349 ? 23.313 27.635 -2.758 1.00 10.69 349 ASN B C 1
ATOM 6798 O O . ASN B 1 349 ? 23.160 28.242 -1.696 1.00 10.54 349 ASN B O 1
ATOM 6803 N N . ILE B 1 350 ? 23.275 26.303 -2.748 1.00 10.52 350 ILE B N 1
ATOM 6804 C CA . ILE B 1 350 ? 23.027 25.557 -1.548 1.00 11.28 350 ILE B CA 1
ATOM 6805 C C . ILE B 1 350 ? 24.072 25.892 -0.488 1.00 9.43 350 ILE B C 1
ATOM 6806 O O . ILE B 1 350 ? 25.272 25.817 -0.737 1.00 10.51 350 ILE B O 1
ATOM 6811 N N . GLY B 1 351 ? 23.622 26.292 0.688 1.00 9.11 351 GLY B N 1
ATOM 6812 C CA . GLY B 1 351 ? 24.472 26.708 1.759 1.00 9.93 351 GLY B CA 1
ATOM 6813 C C . GLY B 1 351 ? 24.446 28.212 2.006 1.00 10.03 351 GLY B C 1
ATOM 6814 O O . GLY B 1 351 ? 24.927 28.656 3.053 1.00 11.07 351 GLY B O 1
ATOM 6815 N N . ARG B 1 352 ? 23.949 28.986 1.038 1.00 11.12 352 ARG B N 1
ATOM 6816 C CA . ARG B 1 352 ? 23.878 30.432 1.242 1.00 10.74 352 ARG B CA 1
ATOM 6817 C C . ARG B 1 352 ? 22.629 30.815 2.034 1.00 13.12 352 ARG B C 1
ATOM 6818 O O . ARG B 1 352 ? 21.702 30.017 2.251 1.00 9.99 352 ARG B O 1
ATOM 6826 N N . ALA B 1 353 ? 22.587 32.080 2.464 1.00 11.02 353 ALA B N 1
ATOM 6827 C CA . ALA B 1 353 ? 21.493 32.619 3.241 1.00 9.83 353 ALA B CA 1
ATOM 6828 C C . ALA B 1 353 ? 20.116 32.419 2.626 1.00 9.79 353 ALA B C 1
ATOM 6829 O O . ALA B 1 353 ? 19.158 32.230 3.377 1.00 11.95 353 ALA B O 1
ATOM 6831 N N . ASN B 1 354 ? 20.030 32.460 1.288 1.00 8.63 354 ASN B N 1
ATOM 6832 C CA . ASN B 1 354 ? 18.723 32.379 0.661 1.00 11.61 354 ASN B CA 1
ATOM 6833 C C . ASN B 1 354 ? 18.528 30.995 0.044 1.00 10.64 354 ASN B C 1
ATOM 6834 O O . ASN B 1 354 ? 17.739 30.874 -0.872 1.00 11.19 354 ASN B O 1
ATOM 6839 N N . SER B 1 355 ? 19.237 30.030 0.610 1.00 10.74 355 SER B N 1
ATOM 6840 C CA . SER B 1 355 ? 18.939 28.612 0.360 1.00 9.94 355 SER B CA 1
ATOM 6841 C C . SER B 1 355 ? 18.243 28.086 1.609 1.00 9.44 355 SER B C 1
ATOM 6842 O O . SER B 1 355 ? 18.339 28.666 2.699 1.00 10.09 355 SER B O 1
ATOM 6845 N N . TYR B 1 356 ? 17.538 26.957 1.470 1.00 8.73 356 TYR B N 1
ATOM 6846 C CA . TYR B 1 356 ? 16.881 26.323 2.611 1.00 9.34 356 TYR B CA 1
ATOM 6847 C C . TYR B 1 356 ? 16.775 24.825 2.358 1.00 9.28 356 TYR B C 1
ATOM 6848 O O . TYR B 1 356 ? 15.824 24.374 1.691 1.00 11.10 356 TYR B O 1
ATOM 6857 N N . VAL B 1 357 ? 17.750 24.069 2.838 1.00 9.07 357 VAL B N 1
ATOM 6858 C CA . VAL B 1 357 ? 17.788 22.627 2.605 1.00 8.23 357 VAL B CA 1
ATOM 6859 C C . VAL B 1 357 ? 18.031 21.874 3.916 1.00 10.21 357 VAL B C 1
ATOM 6860 O O . VAL B 1 357 ? 18.506 22.402 4.922 1.00 9.52 357 VAL B O 1
ATOM 6864 N N . TRP B 1 358 ? 17.725 20.578 3.896 1.00 9.17 358 TRP B N 1
ATOM 6865 C CA . TRP B 1 358 ? 17.896 19.625 4.974 1.00 8.51 358 TRP B CA 1
ATOM 6866 C C . TRP B 1 358 ? 18.355 18.308 4.343 1.00 9.65 358 TRP B C 1
ATOM 6867 O O . TRP B 1 358 ? 17.993 18.109 3.163 1.00 10.99 358 TRP B O 1
ATOM 6878 N N . TYR B 1 359 ? 19.100 17.462 5.039 1.00 8.75 359 TYR B N 1
ATOM 6879 C CA . TYR B 1 359 ? 19.831 16.421 4.294 1.00 7.81 359 TYR B CA 1
ATOM 6880 C C . TYR B 1 359 ? 19.084 15.090 4.265 1.00 9.94 359 TYR B C 1
ATOM 6881 O O . TYR B 1 359 ? 19.445 14.209 3.439 1.00 10.71 359 TYR B O 1
ATOM 6890 N N . GLY B 1 360 ? 18.004 14.898 4.994 1.00 9.17 360 GLY B N 1
ATOM 6891 C CA . GLY B 1 360 ? 17.115 13.752 4.869 1.00 9.07 360 GLY B CA 1
ATOM 6892 C C . GLY B 1 360 ? 17.610 12.506 5.564 1.00 10.48 360 GLY B C 1
ATOM 6893 O O . GLY B 1 360 ? 18.646 12.479 6.247 1.00 9.43 360 GLY B O 1
ATOM 6894 N N . PRO B 1 361 ? 16.815 11.440 5.459 1.00 8.54 361 PRO B N 1
ATOM 6895 C CA . PRO B 1 361 ? 16.982 10.270 6.303 1.00 7.43 361 PRO B CA 1
ATOM 6896 C C . PRO B 1 361 ? 18.176 9.389 5.994 1.00 9.38 361 PRO B C 1
ATOM 6897 O O . PRO B 1 361 ? 18.688 8.707 6.914 1.00 10.08 361 PRO B O 1
ATOM 6901 N N . ARG B 1 362 ? 18.651 9.373 4.748 1.00 8.90 362 ARG B N 1
ATOM 6902 C CA . ARG B 1 362 ? 19.790 8.473 4.510 1.00 9.45 362 ARG B CA 1
ATOM 6903 C C . ARG B 1 362 ? 21.104 9.073 5.018 1.00 9.53 362 ARG B C 1
ATOM 6904 O O . ARG B 1 362 ? 21.901 8.377 5.685 1.00 9.34 362 ARG B O 1
ATOM 6912 N N . TRP B 1 363 ? 21.359 10.355 4.753 1.00 8.82 363 TRP B N 1
ATOM 6913 C CA . TRP B 1 363 ? 22.500 11.011 5.389 1.00 9.30 363 TRP B CA 1
ATOM 6914 C C . TRP B 1 363 ? 22.397 10.888 6.919 1.00 7.38 363 TRP B C 1
ATOM 6915 O O . TRP B 1 363 ? 23.419 10.671 7.565 1.00 8.80 363 TRP B O 1
ATOM 6926 N N . ALA B 1 364 ? 21.241 11.075 7.517 1.00 7.29 364 ALA B N 1
ATOM 6927 C CA . ALA B 1 364 ? 21.158 11.089 8.995 1.00 7.14 364 ALA B CA 1
ATOM 6928 C C . ALA B 1 364 ? 21.523 9.732 9.560 1.00 7.67 364 ALA B C 1
ATOM 6929 O O . ALA B 1 364 ? 22.284 9.578 10.531 1.00 8.47 364 ALA B O 1
ATOM 6931 N N . GLN B 1 365 ? 21.016 8.684 8.892 1.00 8.63 365 GLN B N 1
ATOM 6932 C CA . GLN B 1 365 ? 21.259 7.326 9.398 1.00 9.20 365 GLN B CA 1
ATOM 6933 C C . GLN B 1 365 ? 22.718 6.899 9.196 1.00 8.30 365 GLN B C 1
ATOM 6934 O O . GLN B 1 365 ? 23.193 5.994 9.894 1.00 8.97 365 GLN B O 1
ATOM 6940 N N . ALA B 1 366 ? 23.483 7.579 8.327 1.00 9.61 366 ALA B N 1
ATOM 6941 C CA . ALA B 1 366 ? 24.924 7.318 8.275 1.00 7.39 366 ALA B CA 1
ATOM 6942 C C . ALA B 1 366 ? 25.599 7.662 9.594 1.00 10.89 366 ALA B C 1
ATOM 6943 O O . ALA B 1 366 ? 26.563 7.030 9.983 1.00 8.76 366 ALA B O 1
ATOM 6945 N N . ALA B 1 367 ? 25.071 8.737 10.214 1.00 8.37 367 ALA B N 1
ATOM 6946 C CA . ALA B 1 367 ? 25.681 9.281 11.415 1.00 8.54 367 ALA B CA 1
ATOM 6947 C C . ALA B 1 367 ? 25.142 8.659 12.680 1.00 7.15 367 ALA B C 1
ATOM 6948 O O . ALA B 1 367 ? 25.792 8.732 13.713 1.00 8.76 367 ALA B O 1
ATOM 6950 N N . THR B 1 368 ? 23.950 8.071 12.612 1.00 7.81 368 THR B N 1
ATOM 6951 C CA . THR B 1 368 ? 23.421 7.382 13.799 1.00 8.27 368 THR B CA 1
ATOM 6952 C C . THR B 1 368 ? 23.853 5.921 13.860 1.00 8.93 368 THR B C 1
ATOM 6953 O O . THR B 1 368 ? 23.798 5.324 14.931 1.00 10.60 368 THR B O 1
ATOM 6957 N N . ALA B 1 369 ? 24.309 5.349 12.746 1.00 9.23 369 ALA B N 1
ATOM 6958 C CA . ALA B 1 369 ? 24.641 3.924 12.691 1.00 9.12 369 ALA B CA 1
ATOM 6959 C C . ALA B 1 369 ? 25.648 3.586 13.758 1.00 9.05 369 ALA B C 1
ATOM 6960 O O . ALA B 1 369 ? 26.588 4.366 14.022 1.00 9.68 369 ALA B O 1
ATOM 6962 N N . PRO B 1 370 ? 25.564 2.432 14.434 1.00 8.67 370 PRO B N 1
ATOM 6963 C CA . PRO B 1 370 ? 24.675 1.325 14.090 1.00 11.54 370 PRO B CA 1
ATOM 6964 C C . PRO B 1 370 ? 23.279 1.351 14.678 1.00 10.17 370 PRO B C 1
ATOM 6965 O O . PRO B 1 370 ? 22.546 0.377 14.609 1.00 10.37 370 PRO B O 1
ATOM 6969 N N . SER B 1 371 ? 22.882 2.476 15.279 1.00 10.73 371 SER B N 1
ATOM 6970 C CA . SER B 1 371 ? 21.586 2.565 15.921 1.00 10.75 371 SER B CA 1
ATOM 6971 C C . SER B 1 371 ? 20.422 2.692 14.935 1.00 10.38 371 SER B C 1
ATOM 6972 O O . SER B 1 371 ? 20.553 3.151 13.803 1.00 10.30 371 SER B O 1
ATOM 6975 N N . ARG B 1 372 ? 19.246 2.356 15.416 1.00 8.82 372 ARG B N 1
ATOM 6976 C CA . ARG B 1 372 ? 17.965 2.411 14.767 1.00 10.37 372 ARG B CA 1
ATOM 6977 C C . ARG B 1 372 ? 17.413 3.823 14.689 1.00 9.55 372 ARG B C 1
ATOM 6978 O O . ARG B 1 372 ? 17.164 4.468 15.699 1.00 9.17 372 ARG B O 1
ATOM 6986 N N . LEU B 1 373 ? 17.203 4.292 13.473 1.00 10.01 373 LEU B N 1
ATOM 6987 C CA . LEU B 1 373 ? 16.548 5.548 13.151 1.00 9.58 373 LEU B CA 1
ATOM 6988 C C . LEU B 1 373 ? 17.321 6.768 13.687 1.00 7.97 373 LEU B C 1
ATOM 6989 O O . LEU B 1 373 ? 18.547 6.747 13.572 1.00 10.16 373 LEU B O 1
ATOM 6994 N N . TYR B 1 374 ? 16.637 7.796 14.164 1.00 8.10 374 TYR B N 1
ATOM 6995 C CA . TYR B 1 374 ? 17.212 9.145 14.216 1.00 9.62 374 TYR B CA 1
ATOM 6996 C C . TYR B 1 374 ? 16.302 10.026 15.089 1.00 9.09 374 TYR B C 1
ATOM 6997 O O . TYR B 1 374 ? 15.400 9.511 15.739 1.00 9.80 374 TYR B O 1
ATOM 7006 N N . LYS B 1 375 ? 16.630 11.318 15.094 1.00 9.20 375 LYS B N 1
ATOM 7007 C CA . LYS B 1 375 ? 15.906 12.347 15.825 1.00 8.35 375 LYS B CA 1
ATOM 7008 C C . LYS B 1 375 ? 14.392 12.127 15.764 1.00 9.12 375 LYS B C 1
ATOM 7009 O O . LYS B 1 375 ? 13.854 11.771 14.736 1.00 9.52 375 LYS B O 1
ATOM 7015 N N . ALA B 1 376 ? 13.757 12.364 16.882 1.00 10.15 376 ALA B N 1
ATOM 7016 C CA . ALA B 1 376 ? 12.334 12.362 17.133 1.00 11.39 376 ALA B CA 1
ATOM 7017 C C . ALA B 1 376 ? 11.811 10.944 17.265 1.00 12.88 376 ALA B C 1
ATOM 7018 O O . ALA B 1 376 ? 10.571 10.896 17.383 1.00 20.48 376 ALA B O 1
ATOM 7020 N N . PHE B 1 377 ? 12.641 9.928 17.258 1.00 9.52 377 PHE B N 1
ATOM 7021 C CA . PHE B 1 377 ? 12.296 8.574 17.635 1.00 10.04 377 PHE B CA 1
ATOM 7022 C C . PHE B 1 377 ? 12.863 8.234 19.002 1.00 12.10 377 PHE B C 1
ATOM 7023 O O . PHE B 1 377 ? 13.927 8.755 19.369 1.00 12.22 377 PHE B O 1
ATOM 7031 N N . THR B 1 378 ? 12.222 7.344 19.768 1.00 10.38 378 THR B N 1
ATOM 7032 C CA . THR B 1 378 ? 12.711 6.882 21.043 1.00 10.31 378 THR B CA 1
ATOM 7033 C C . THR B 1 378 ? 13.617 5.666 20.968 1.00 8.67 378 THR B C 1
ATOM 7034 O O . THR B 1 378 ? 14.067 5.115 21.962 1.00 10.16 378 THR B O 1
ATOM 7038 N N . THR B 1 379 ? 13.927 5.228 19.760 1.00 11.10 379 THR B N 1
ATOM 7039 C CA . THR B 1 379 ? 15.014 4.267 19.502 1.00 10.18 379 THR B CA 1
ATOM 7040 C C . THR B 1 379 ? 16.356 4.897 19.776 1.00 8.25 379 THR B C 1
ATOM 7041 O O . THR B 1 379 ? 16.449 6.141 19.919 1.00 10.70 379 THR B O 1
ATOM 7045 N N . GLN B 1 380 ? 17.404 4.084 19.887 1.00 8.90 380 GLN B N 1
ATOM 7046 C CA . GLN B 1 380 ? 18.716 4.620 20.222 1.00 10.55 380 GLN B CA 1
ATOM 7047 C C . GLN B 1 380 ? 19.141 5.668 19.214 1.00 11.79 380 GLN B C 1
ATOM 7048 O O . GLN B 1 380 ? 19.875 6.583 19.585 1.00 10.24 380 GLN B O 1
ATOM 7054 N N . GLY B 1 381 ? 18.705 5.577 17.962 1.00 9.22 381 GLY B N 1
ATOM 7055 C CA . GLY B 1 381 ? 19.115 6.560 16.978 1.00 9.68 381 GLY B CA 1
ATOM 7056 C C . GLY B 1 381 ? 18.637 7.951 17.292 1.00 8.95 381 GLY B C 1
ATOM 7057 O O . GLY B 1 381 ? 19.280 8.941 16.905 1.00 9.04 381 GLY B O 1
ATOM 7058 N N . GLY B 1 382 ? 17.512 8.083 18.005 1.00 8.67 382 GLY B N 1
ATOM 7059 C CA . GLY B 1 382 ? 17.074 9.392 18.402 1.00 7.57 382 GLY B CA 1
ATOM 7060 C C . GLY B 1 382 ? 17.582 9.879 19.734 1.00 9.10 382 GLY B C 1
ATOM 7061 O O . GLY B 1 382 ? 17.607 11.141 19.859 1.00 10.37 382 GLY B O 1
ATOM 7062 N N . ILE B 1 383 ? 17.918 9.007 20.651 1.00 8.02 383 ILE B N 1
ATOM 7063 C CA . ILE B 1 383 ? 18.305 9.417 22.012 1.00 8.73 383 ILE B CA 1
ATOM 7064 C C . ILE B 1 383 ? 19.720 9.095 22.437 1.00 9.08 383 ILE B C 1
ATOM 7065 O O . ILE B 1 383 ? 20.152 9.680 23.449 1.00 9.29 383 ILE B O 1
ATOM 7070 N N . ARG B 1 384 ? 20.529 8.274 21.776 1.00 7.89 384 ARG B N 1
ATOM 7071 C CA . ARG B 1 384 ? 21.951 8.138 22.109 1.00 7.24 384 ARG B CA 1
ATOM 7072 C C . ARG B 1 384 ? 22.723 9.183 21.333 1.00 10.00 384 ARG B C 1
ATOM 7073 O O . ARG B 1 384 ? 22.713 9.174 20.102 1.00 10.70 384 ARG B O 1
ATOM 7081 N N . VAL B 1 385 ? 23.448 10.050 22.024 1.00 10.39 385 VAL B N 1
ATOM 7082 C CA . VAL B 1 385 ? 24.174 11.163 21.421 1.00 7.02 385 VAL B CA 1
ATOM 7083 C C . VAL B 1 385 ? 25.645 11.134 21.835 1.00 8.66 385 VAL B C 1
ATOM 7084 O O . VAL B 1 385 ? 25.967 10.604 22.916 1.00 8.39 385 VAL B O 1
ATOM 7088 N N . PRO B 1 386 ? 26.509 11.753 21.039 1.00 7.12 386 PRO B N 1
ATOM 7089 C CA . PRO B 1 386 ? 27.921 11.805 21.415 1.00 9.15 386 PRO B CA 1
ATOM 7090 C C . PRO B 1 386 ? 28.058 12.820 22.562 1.00 9.78 386 PRO B C 1
ATOM 7091 O O . PRO B 1 386 ? 27.389 13.852 22.569 1.00 8.47 386 PRO B O 1
ATOM 7095 N N . ALA B 1 387 ? 28.907 12.467 23.514 1.00 8.58 387 ALA B N 1
ATOM 7096 C CA . ALA B 1 387 ? 29.247 13.369 24.604 1.00 8.08 387 ALA B CA 1
ATOM 7097 C C . ALA B 1 387 ? 30.683 13.110 25.065 1.00 7.96 387 ALA B C 1
ATOM 7098 O O . ALA B 1 387 ? 31.222 12.018 24.995 1.00 8.54 387 ALA B O 1
ATOM 7100 N N . LEU B 1 388 ? 31.300 14.167 25.614 1.00 8.76 388 LEU B N 1
ATOM 7101 C CA . LEU B 1 388 ? 32.634 14.070 26.165 1.00 9.28 388 LEU B CA 1
ATOM 7102 C C . LEU B 1 388 ? 32.732 14.969 27.420 1.00 9.71 388 LEU B C 1
ATOM 7103 O O . LEU B 1 388 ? 32.056 15.993 27.469 1.00 9.12 388 LEU B O 1
ATOM 7108 N N . VAL B 1 389 ? 33.609 14.551 28.318 1.00 9.78 389 VAL B N 1
ATOM 7109 C CA . VAL B 1 389 ? 33.935 15.356 29.498 1.00 10.49 389 VAL B CA 1
ATOM 7110 C C . VAL B 1 389 ? 35.451 15.548 29.604 1.00 9.04 389 VAL B C 1
ATOM 7111 O O . VAL B 1 389 ? 36.170 14.552 29.656 1.00 10.09 389 VAL B O 1
ATOM 7115 N N . ARG B 1 390 ? 35.891 16.805 29.608 1.00 9.31 390 ARG B N 1
ATOM 7116 C CA . ARG B 1 390 ? 37.324 17.089 29.810 1.00 9.50 390 ARG B CA 1
ATOM 7117 C C . ARG B 1 390 ? 37.470 17.934 31.083 1.00 9.41 390 ARG B C 1
ATOM 7118 O O . ARG B 1 390 ? 37.007 19.067 31.151 1.00 9.56 390 ARG B O 1
ATOM 7126 N N . TYR B 1 391 ? 38.145 17.351 32.067 1.00 10.89 391 TYR B N 1
ATOM 7127 C CA . TYR B 1 391 ? 38.353 17.905 33.404 1.00 9.98 391 TYR B CA 1
ATOM 7128 C C . TYR B 1 391 ? 39.465 17.127 34.078 1.00 8.37 391 TYR B C 1
ATOM 7129 O O . TYR B 1 391 ? 39.250 16.012 34.577 1.00 10.63 391 TYR B O 1
ATOM 7138 N N . PRO B 1 392 ? 40.715 17.642 34.033 1.00 10.92 392 PRO B N 1
ATOM 7139 C CA . PRO B 1 392 ? 41.840 16.838 34.485 1.00 11.28 392 PRO B CA 1
ATOM 7140 C C . PRO B 1 392 ? 41.867 16.564 35.987 1.00 16.19 392 PRO B C 1
ATOM 7141 O O . PRO B 1 392 ? 42.678 15.731 36.404 1.00 28.02 392 PRO B O 1
ATOM 7145 N N . ARG B 1 393 ? 41.014 17.168 36.788 1.00 15.79 393 ARG B N 1
ATOM 7146 C CA . ARG B 1 393 ? 40.989 16.701 38.193 1.00 23.47 393 ARG B CA 1
ATOM 7147 C C . ARG B 1 393 ? 40.461 15.288 38.283 1.00 27.94 393 ARG B C 1
ATOM 7148 O O . ARG B 1 393 ? 40.832 14.386 39.057 1.00 29.20 393 ARG B O 1
ATOM 7150 N N . LEU B 1 394 ? 39.502 14.990 37.420 1.00 17.81 394 LEU B N 1
ATOM 7151 C CA . LEU B 1 394 ? 38.927 13.649 37.427 1.00 18.03 394 LEU B CA 1
ATOM 7152 C C . LEU B 1 394 ? 39.836 12.527 37.012 1.00 15.30 394 LEU B C 1
ATOM 7153 O O . LEU B 1 394 ? 40.658 12.576 36.104 1.00 21.74 394 LEU B O 1
ATOM 7158 N N . SER B 1 395 ? 39.738 11.376 37.661 1.00 17.10 395 SER B N 1
ATOM 7159 C CA . SER B 1 395 ? 40.517 10.188 37.407 1.00 19.53 395 SER B CA 1
ATOM 7160 C C . SER B 1 395 ? 40.201 9.614 36.040 1.00 19.08 395 SER B C 1
ATOM 7161 O O . SER B 1 395 ? 41.154 9.283 35.322 1.00 19.97 395 SER B O 1
ATOM 7164 N N . ARG B 1 396 ? 38.947 9.516 35.634 1.00 16.79 396 ARG B N 1
ATOM 7165 C CA . ARG B 1 396 ? 38.573 8.848 34.412 1.00 15.76 396 ARG B CA 1
ATOM 7166 C C . ARG B 1 396 ? 38.680 9.794 33.224 1.00 12.23 396 ARG B C 1
ATOM 7167 O O . ARG B 1 396 ? 37.690 10.435 32.861 1.00 13.73 396 ARG B O 1
ATOM 7175 N N . GLN B 1 397 ? 39.882 9.866 32.698 1.00 13.85 397 GLN B N 1
ATOM 7176 C CA . GLN B 1 397 ? 40.208 10.678 31.527 1.00 10.66 397 GLN B CA 1
ATOM 7177 C C . GLN B 1 397 ? 41.076 9.888 30.585 1.00 10.61 397 GLN B C 1
ATOM 7178 O O . GLN B 1 397 ? 41.859 9.039 30.989 1.00 13.71 397 GLN B O 1
ATOM 7184 N N . GLY B 1 398 ? 40.999 10.146 29.292 1.00 10.22 398 GLY B N 1
ATOM 7185 C CA . GLY B 1 398 ? 41.741 9.438 28.277 1.00 11.43 398 GLY B CA 1
ATOM 7186 C C . GLY B 1 398 ? 41.132 8.158 27.754 1.00 13.29 398 GLY B C 1
ATOM 7187 O O . GLY B 1 398 ? 41.756 7.471 26.924 1.00 13.77 398 GLY B O 1
ATOM 7188 N N . ALA B 1 399 ? 39.925 7.839 28.173 1.00 11.21 399 ALA B N 1
ATOM 7189 C CA . ALA B 1 399 ? 39.232 6.595 27.908 1.00 10.56 399 ALA B CA 1
ATOM 7190 C C . ALA B 1 399 ? 37.934 6.851 27.132 1.00 11.24 399 ALA B C 1
ATOM 7191 O O . ALA B 1 399 ? 37.423 7.948 26.971 1.00 10.62 399 ALA B O 1
ATOM 7193 N N . ILE B 1 400 ? 37.412 5.747 26.650 1.00 10.62 400 ILE B N 1
ATOM 7194 C CA . ILE B 1 400 ? 36.071 5.578 26.137 1.00 10.34 400 ILE B CA 1
ATOM 7195 C C . ILE B 1 400 ? 35.242 4.764 27.132 1.00 11.07 400 ILE B C 1
ATOM 7196 O O . ILE B 1 400 ? 35.622 3.660 27.537 1.00 14.62 400 ILE B O 1
ATOM 7201 N N . SER B 1 401 ? 34.129 5.297 27.568 1.00 11.50 401 SER B N 1
ATOM 7202 C CA . SER B 1 401 ? 33.235 4.699 28.537 1.00 11.60 401 SER B CA 1
ATOM 7203 C C . SER B 1 401 ? 31.876 4.352 27.951 1.00 10.47 401 SER B C 1
ATOM 7204 O O . SER B 1 401 ? 31.258 5.231 27.352 1.00 10.51 401 SER B O 1
ATOM 7207 N N . HIS B 1 402 ? 31.438 3.107 28.149 1.00 10.26 402 HIS B N 1
ATOM 7208 C CA . HIS B 1 402 ? 30.136 2.657 27.755 1.00 10.12 402 HIS B CA 1
ATOM 7209 C C . HIS B 1 402 ? 29.173 2.631 28.933 1.00 12.42 402 HIS B C 1
ATOM 7210 O O . HIS B 1 402 ? 28.101 2.026 28.835 1.00 13.78 402 HIS B O 1
ATOM 7217 N N . ALA B 1 403 ? 29.523 3.309 30.024 1.00 10.33 403 ALA B N 1
ATOM 7218 C CA . ALA B 1 403 ? 28.626 3.379 31.175 1.00 10.91 403 ALA B CA 1
ATOM 7219 C C . ALA B 1 403 ? 27.375 4.163 30.850 1.00 10.52 403 ALA B C 1
ATOM 7220 O O . ALA B 1 403 ? 27.399 5.252 30.254 1.00 11.65 403 ALA B O 1
ATOM 7222 N N . PHE B 1 404 ? 26.211 3.657 31.264 1.00 10.75 404 PHE B N 1
ATOM 7223 C CA . PHE B 1 404 ? 24.941 4.338 31.046 1.00 10.71 404 PHE B CA 1
ATOM 7224 C C . PHE B 1 404 ? 24.955 5.692 31.734 1.00 9.25 404 PHE B C 1
ATOM 7225 O O . PHE B 1 404 ? 25.342 5.838 32.897 1.00 10.93 404 PHE B O 1
ATOM 7233 N N . ALA B 1 405 ? 24.514 6.719 31.032 1.00 9.06 405 ALA B N 1
ATOM 7234 C CA . ALA B 1 405 ? 24.345 8.056 31.550 1.00 9.87 405 ALA B CA 1
ATOM 7235 C C . ALA B 1 405 ? 23.241 8.802 30.843 1.00 12.58 405 ALA B C 1
ATOM 7236 O O . ALA B 1 405 ? 22.915 8.469 29.685 1.00 11.49 405 ALA B O 1
ATOM 7238 N N . THR B 1 406 ? 22.653 9.837 31.438 1.00 9.56 406 THR B N 1
ATOM 7239 C CA . THR B 1 406 ? 21.755 10.681 30.678 1.00 8.27 406 THR B CA 1
ATOM 7240 C C . THR B 1 406 ? 21.957 12.158 31.039 1.00 9.92 406 THR B C 1
ATOM 7241 O O . THR B 1 406 ? 22.604 12.543 32.023 1.00 8.93 406 THR B O 1
ATOM 7245 N N . VAL B 1 407 ? 21.372 12.965 30.196 1.00 8.79 407 VAL B N 1
ATOM 7246 C CA . VAL B 1 407 ? 21.359 14.410 30.321 1.00 8.93 407 VAL B CA 1
ATOM 7247 C C . VAL B 1 407 ? 20.816 14.871 31.682 1.00 9.23 407 VAL B C 1
ATOM 7248 O O . VAL B 1 407 ? 21.143 15.961 32.144 1.00 11.22 407 VAL B O 1
ATOM 7252 N N . MET B 1 408 ? 20.009 14.050 32.350 1.00 8.76 408 MET B N 1
ATOM 7253 C CA . MET B 1 408 ? 19.463 14.450 33.643 1.00 10.60 408 MET B CA 1
ATOM 7254 C C . MET B 1 408 ? 20.547 14.377 34.712 1.00 10.87 408 MET B C 1
ATOM 7255 O O . MET B 1 408 ? 20.339 14.926 35.802 1.00 10.56 408 MET B O 1
ATOM 7260 N N . ASP B 1 409 ? 21.663 13.732 34.445 1.00 9.13 409 ASP B N 1
ATOM 7261 C CA . ASP B 1 409 ? 22.738 13.592 35.419 1.00 9.99 409 ASP B CA 1
ATOM 7262 C C . ASP B 1 409 ? 23.587 14.859 35.508 1.00 12.30 409 ASP B C 1
ATOM 7263 O O . ASP B 1 409 ? 24.378 14.967 36.471 1.00 10.73 409 ASP B O 1
ATOM 7268 N N . VAL B 1 410 ? 23.453 15.754 34.523 1.00 10.66 410 VAL B N 1
ATOM 7269 C CA . VAL B 1 410 ? 24.394 16.868 34.422 1.00 12.90 410 VAL B CA 1
ATOM 7270 C C . VAL B 1 410 ? 24.202 17.869 35.555 1.00 12.90 410 VAL B C 1
ATOM 7271 O O . VAL B 1 410 ? 25.185 18.254 36.220 1.00 9.75 410 VAL B O 1
ATOM 7275 N N . THR B 1 411 ? 22.973 18.276 35.818 1.00 10.90 411 THR B N 1
ATOM 7276 C CA . THR B 1 411 ? 22.713 19.271 36.885 1.00 10.58 411 THR B CA 1
ATOM 7277 C C . THR B 1 411 ? 23.172 18.737 38.224 1.00 11.92 411 THR B C 1
ATOM 7278 O O . THR B 1 411 ? 23.927 19.442 38.940 1.00 10.60 411 THR B O 1
ATOM 7282 N N . PRO B 1 412 ? 22.809 17.540 38.671 1.00 11.32 412 PRO B N 1
ATOM 7283 C CA . PRO B 1 412 ? 23.344 17.010 39.942 1.00 13.04 412 PRO B CA 1
ATOM 7284 C C . PRO B 1 412 ? 24.871 16.958 39.925 1.00 13.45 412 PRO B C 1
ATOM 7285 O O . PRO B 1 412 ? 25.535 17.210 40.946 1.00 12.46 412 PRO B O 1
ATOM 7289 N N . THR B 1 413 ? 25.503 16.627 38.788 1.00 9.92 413 THR B N 1
ATOM 7290 C CA . THR B 1 413 ? 26.952 16.550 38.740 1.00 10.93 413 THR B CA 1
ATOM 7291 C C . THR B 1 413 ? 27.617 17.895 38.964 1.00 10.69 413 THR B C 1
ATOM 7292 O O . THR B 1 413 ? 28.591 18.016 39.721 1.00 11.82 413 THR B O 1
ATOM 7296 N N . LEU B 1 414 ? 27.132 18.926 38.293 1.00 9.74 414 LEU B N 1
ATOM 7297 C CA . LEU B 1 414 ? 27.741 20.255 38.381 1.00 12.20 414 LEU B CA 1
ATOM 7298 C C . LEU B 1 414 ? 27.445 20.873 39.739 1.00 15.53 414 LEU B C 1
ATOM 7299 O O . LEU B 1 414 ? 28.304 21.556 40.297 1.00 13.27 414 LEU B O 1
ATOM 7304 N N . LEU B 1 415 ? 26.257 20.673 40.296 1.00 14.43 415 LEU B N 1
ATOM 7305 C CA . LEU B 1 415 ? 26.020 21.157 41.659 1.00 12.42 415 LEU B CA 1
ATOM 7306 C C . LEU B 1 415 ? 27.039 20.553 42.596 1.00 12.04 415 LEU B C 1
ATOM 7307 O O . LEU B 1 415 ? 27.560 21.276 43.453 1.00 13.13 415 LEU B O 1
ATOM 7312 N N . ASP B 1 416 ? 27.284 19.261 42.472 1.00 11.81 416 ASP B N 1
ATOM 7313 C CA . ASP B 1 416 ? 28.190 18.485 43.304 1.00 14.65 416 ASP B CA 1
ATOM 7314 C C . ASP B 1 416 ? 29.572 19.123 43.225 1.00 17.40 416 ASP B C 1
ATOM 7315 O O . ASP B 1 416 ? 30.216 19.410 44.232 1.00 16.09 416 ASP B O 1
ATOM 7320 N N . LEU B 1 417 ? 30.051 19.371 42.032 1.00 12.40 417 LEU B N 1
ATOM 7321 C CA . LEU B 1 417 ? 31.346 20.001 41.808 1.00 13.33 417 LEU B CA 1
ATOM 7322 C C . LEU B 1 417 ? 31.431 21.422 42.346 1.00 17.07 417 LEU B C 1
ATOM 7323 O O . LEU B 1 417 ? 32.502 21.859 42.839 1.00 16.53 417 LEU B O 1
ATOM 7328 N N . ALA B 1 418 ? 30.317 22.162 42.244 1.00 15.08 418 ALA B N 1
ATOM 7329 C CA . ALA B 1 418 ? 30.223 23.517 42.741 1.00 13.73 418 ALA B CA 1
ATOM 7330 C C . ALA B 1 418 ? 30.100 23.580 44.272 1.00 14.36 418 ALA B C 1
ATOM 7331 O O . ALA B 1 418 ? 30.234 24.692 44.813 1.00 18.51 418 ALA B O 1
ATOM 7333 N N . GLY B 1 419 ? 29.876 22.473 44.947 1.00 13.89 419 GLY B N 1
ATOM 7334 C CA . GLY B 1 419 ? 29.605 22.455 46.383 1.00 12.72 419 GLY B CA 1
ATOM 7335 C C . GLY B 1 419 ? 28.276 23.101 46.728 1.00 24.14 419 GLY B C 1
ATOM 7336 O O . GLY B 1 419 ? 28.131 23.662 47.836 1.00 18.44 419 GLY B O 1
ATOM 7337 N N . VAL B 1 420 ? 27.319 23.049 45.806 1.00 19.60 420 VAL B N 1
ATOM 7338 C CA . VAL B 1 420 ? 26.027 23.709 45.958 1.00 15.93 420 VAL B CA 1
ATOM 7339 C C . VAL B 1 420 ? 24.979 22.614 46.153 1.00 17.21 420 VAL B C 1
ATOM 7340 O O . VAL B 1 420 ? 24.857 21.764 45.262 1.00 17.98 420 VAL B O 1
ATOM 7344 N N . ARG B 1 421 ? 24.236 22.586 47.247 1.00 17.16 421 ARG B N 1
ATOM 7345 C CA . ARG B 1 421 ? 23.164 21.605 47.394 1.00 20.26 421 ARG B CA 1
ATOM 7346 C C . ARG B 1 421 ? 21.939 21.975 46.564 1.00 20.08 421 ARG B C 1
ATOM 7347 O O . ARG B 1 421 ? 21.544 23.126 46.412 1.00 21.58 421 ARG B O 1
ATOM 7349 N N . HIS B 1 422 ? 21.296 20.934 46.020 1.00 17.53 422 HIS B N 1
ATOM 7350 C CA . HIS B 1 422 ? 19.955 21.146 45.474 1.00 19.81 422 HIS B CA 1
ATOM 7351 C C . HIS B 1 422 ? 19.043 21.566 46.633 1.00 18.14 422 HIS B C 1
ATOM 7352 O O . HIS B 1 422 ? 19.176 20.972 47.698 1.00 20.99 422 HIS B O 1
ATOM 7359 N N . PRO B 1 423 ? 18.227 22.558 46.431 1.00 13.74 423 PRO B N 1
ATOM 7360 C CA . PRO B 1 423 ? 17.451 23.102 47.555 1.00 20.23 423 PRO B CA 1
ATOM 7361 C C . PRO B 1 423 ? 16.409 22.156 48.128 1.00 23.94 423 PRO B C 1
ATOM 7362 O O . PRO B 1 423 ? 15.946 22.434 49.241 1.00 28.09 423 PRO B O 1
ATOM 7366 N N . GLY B 1 424 ? 16.042 21.082 47.437 1.00 20.33 424 GLY B N 1
ATOM 7367 C CA . GLY B 1 424 ? 15.035 20.171 47.989 1.00 24.49 424 GLY B CA 1
ATOM 7368 C C . GLY B 1 424 ? 13.736 20.364 47.223 1.00 26.14 424 GLY B C 1
ATOM 7369 O O . GLY B 1 424 ? 13.799 20.524 46.013 1.00 20.19 424 GLY B O 1
ATOM 7370 N N . LYS B 1 425 ? 12.603 20.382 47.903 1.00 20.89 425 LYS B N 1
ATOM 7371 C CA . LYS B 1 425 ? 11.263 20.505 47.386 1.00 21.32 425 LYS B CA 1
ATOM 7372 C C . LYS B 1 425 ? 10.756 21.929 47.260 1.00 19.54 425 LYS B C 1
ATOM 7373 O O . LYS B 1 425 ? 9.663 22.128 46.698 1.00 19.72 425 LYS B O 1
ATOM 7378 N N . ARG B 1 426 ? 11.496 22.931 47.749 1.00 17.06 426 ARG B N 1
ATOM 7379 C CA . ARG B 1 426 ? 11.018 24.297 47.730 1.00 18.29 426 ARG B CA 1
ATOM 7380 C C . ARG B 1 426 ? 12.118 25.268 47.287 1.00 16.56 426 ARG B C 1
ATOM 7381 O O . ARG B 1 426 ? 13.282 25.110 47.679 1.00 24.53 426 ARG B O 1
ATOM 7383 N N . TRP B 1 427 ? 11.739 26.265 46.517 1.00 15.23 427 TRP B N 1
ATOM 7384 C CA . TRP B 1 427 ? 12.683 27.326 46.164 1.00 20.73 427 TRP B CA 1
ATOM 7385 C C . TRP B 1 427 ? 11.907 28.571 45.781 1.00 20.76 427 TRP B C 1
ATOM 7386 O O . TRP B 1 427 ? 10.930 28.478 45.046 1.00 17.80 427 TRP B O 1
ATOM 7397 N N . ARG B 1 428 ? 12.336 29.719 46.291 1.00 20.01 428 ARG B N 1
ATOM 7398 C CA . ARG B 1 428 ? 11.723 31.001 46.075 1.00 16.94 428 ARG B CA 1
ATOM 7399 C C . ARG B 1 428 ? 10.188 30.932 46.241 1.00 15.41 428 ARG B C 1
ATOM 7400 O O . ARG B 1 428 ? 9.441 31.511 45.459 1.00 21.11 428 ARG B O 1
ATOM 7408 N N . GLY B 1 429 ? 9.847 30.234 47.303 1.00 18.10 429 GLY B N 1
ATOM 7409 C CA . GLY B 1 429 ? 8.483 30.254 47.792 1.00 29.29 429 GLY B CA 1
ATOM 7410 C C . GLY B 1 429 ? 7.585 29.361 46.972 1.00 36.22 429 GLY B C 1
ATOM 7411 O O . GLY B 1 429 ? 6.369 29.499 47.072 1.00 34.12 429 GLY B O 1
ATOM 7412 N N . ARG B 1 430 ? 8.173 28.447 46.184 1.00 20.80 430 ARG B N 1
ATOM 7413 C CA . ARG B 1 430 ? 7.282 27.559 45.438 1.00 25.16 430 ARG B CA 1
ATOM 7414 C C . ARG B 1 430 ? 7.780 26.115 45.468 1.00 20.76 430 ARG B C 1
ATOM 7415 O O . ARG B 1 430 ? 8.934 25.822 45.766 1.00 18.29 430 ARG B O 1
ATOM 7423 N N . GLU B 1 431 ? 6.864 25.210 45.125 1.00 18.99 431 GLU B N 1
ATOM 7424 C CA . GLU B 1 431 ? 7.088 23.791 45.052 1.00 18.21 431 GLU B CA 1
ATOM 7425 C C . GLU B 1 431 ? 7.891 23.488 43.773 1.00 14.33 431 GLU B C 1
ATOM 7426 O O . GLU B 1 431 ? 7.464 23.984 42.734 1.00 20.28 431 GLU B O 1
ATOM 7429 N N . ILE B 1 432 ? 8.965 22.757 43.959 1.00 18.80 432 ILE B N 1
ATOM 7430 C CA . ILE B 1 432 ? 9.779 22.397 42.802 1.00 17.02 432 ILE B CA 1
ATOM 7431 C C . ILE B 1 432 ? 10.128 20.921 42.833 1.00 19.74 432 ILE B C 1
ATOM 7432 O O . ILE B 1 432 ? 10.180 20.219 43.836 1.00 15.97 432 ILE B O 1
ATOM 7437 N N . ALA B 1 433 ? 10.437 20.436 41.619 1.00 16.39 433 ALA B N 1
ATOM 7438 C CA . ALA B 1 433 ? 10.896 19.061 41.499 1.00 16.21 433 ALA B CA 1
ATOM 7439 C C . ALA B 1 433 ? 12.331 18.798 41.932 1.00 15.56 433 ALA B C 1
ATOM 7440 O O . ALA B 1 433 ? 13.176 19.696 41.870 1.00 19.20 433 ALA B O 1
ATOM 7442 N N . GLU B 1 434 ? 12.616 17.594 42.355 1.00 13.57 434 GLU B N 1
ATOM 7443 C CA . GLU B 1 434 ? 13.952 17.161 42.691 1.00 13.19 434 GLU B CA 1
ATOM 7444 C C . GLU B 1 434 ? 14.530 16.286 41.568 1.00 18.00 434 GLU B C 1
ATOM 7445 O O . GLU B 1 434 ? 13.767 15.609 40.865 1.00 16.10 434 GLU B O 1
ATOM 7451 N N . PRO B 1 435 ? 15.837 16.320 41.365 1.00 12.26 435 PRO B N 1
ATOM 7452 C CA . PRO B 1 435 ? 16.381 15.615 40.205 1.00 13.86 435 PRO B CA 1
ATOM 7453 C C . PRO B 1 435 ? 16.140 14.123 40.223 1.00 17.33 435 PRO B C 1
ATOM 7454 O O . PRO B 1 435 ? 16.196 13.394 41.213 1.00 16.66 435 PRO B O 1
ATOM 7458 N N . ARG B 1 436 ? 15.887 13.625 39.003 1.00 12.31 436 ARG B N 1
ATOM 7459 C CA . ARG B 1 436 ? 15.869 12.225 38.741 1.00 11.34 436 ARG B CA 1
ATOM 7460 C C . ARG B 1 436 ? 17.186 11.654 38.266 1.00 11.92 436 ARG B C 1
ATOM 7461 O O . ARG B 1 436 ? 17.369 10.441 38.325 1.00 12.67 436 ARG B O 1
ATOM 7469 N N . GLY B 1 437 ? 18.115 12.515 37.817 1.00 13.77 437 GLY B N 1
ATOM 7470 C CA . GLY B 1 437 ? 19.471 12.054 37.516 1.00 13.78 437 GLY B CA 1
ATOM 7471 C C . GLY B 1 437 ? 20.295 11.889 38.792 1.00 14.98 437 GLY B C 1
ATOM 7472 O O . GLY B 1 437 ? 19.841 12.209 39.910 1.00 15.51 437 GLY B O 1
ATOM 7473 N N . ARG B 1 438 ? 21.499 11.380 38.630 1.00 16.25 438 ARG B N 1
ATOM 7474 C CA . ARG B 1 438 ? 22.477 11.095 39.677 1.00 12.09 438 ARG B CA 1
ATOM 7475 C C . ARG B 1 438 ? 23.807 11.756 39.318 1.00 15.66 438 ARG B C 1
ATOM 7476 O O . ARG B 1 438 ? 24.205 11.796 38.141 1.00 12.35 438 ARG B O 1
ATOM 7484 N N . SER B 1 439 ? 24.494 12.292 40.319 1.00 13.78 439 SER B N 1
ATOM 7485 C CA . SER B 1 439 ? 25.818 12.862 40.069 1.00 10.56 439 SER B CA 1
ATOM 7486 C C . SER B 1 439 ? 26.783 11.834 39.548 1.00 11.69 439 SER B C 1
ATOM 7487 O O . SER B 1 439 ? 26.907 10.681 39.963 1.00 12.04 439 SER B O 1
ATOM 7490 N N . TRP B 1 440 ? 27.575 12.282 38.563 1.00 13.47 440 TRP B N 1
ATOM 7491 C CA . TRP B 1 440 ? 28.665 11.482 38.012 1.00 10.16 440 TRP B CA 1
ATOM 7492 C C . TRP B 1 440 ? 29.956 11.505 38.803 1.00 9.74 440 TRP B C 1
ATOM 7493 O O . TRP B 1 440 ? 30.953 10.879 38.422 1.00 12.43 440 TRP B O 1
ATOM 7504 N N . LEU B 1 441 ? 30.016 12.229 39.909 1.00 12.40 441 LEU B N 1
ATOM 7505 C CA . LEU B 1 441 ? 31.353 12.357 40.511 1.00 13.04 441 LEU B CA 1
ATOM 7506 C C . LEU B 1 441 ? 31.990 11.082 41.049 1.00 11.84 441 LEU B C 1
ATOM 7507 O O . LEU B 1 441 ? 33.224 10.939 40.910 1.00 13.80 441 LEU B O 1
ATOM 7512 N N . GLY B 1 442 ? 31.281 10.164 41.697 1.00 11.18 442 GLY B N 1
ATOM 7513 C CA . GLY B 1 442 ? 31.913 8.920 42.158 1.00 13.92 442 GLY B CA 1
ATOM 7514 C C . GLY B 1 442 ? 32.499 8.120 41.008 1.00 13.52 442 GLY B C 1
ATOM 7515 O O . GLY B 1 442 ? 33.591 7.579 41.046 1.00 14.75 442 GLY B O 1
ATOM 7516 N N . TRP B 1 443 ? 31.771 8.089 39.900 1.00 12.96 443 TRP B N 1
ATOM 7517 C CA . TRP B 1 443 ? 32.143 7.386 38.692 1.00 11.46 443 TRP B CA 1
ATOM 7518 C C . TRP B 1 443 ? 33.404 8.049 38.122 1.00 10.12 443 TRP B C 1
ATOM 7519 O O . TRP B 1 443 ? 34.383 7.361 37.891 1.00 12.16 443 TRP B O 1
ATOM 7530 N N . LEU B 1 444 ? 33.326 9.367 37.921 1.00 11.13 444 LEU B N 1
ATOM 7531 C CA . LEU B 1 444 ? 34.417 10.035 37.219 1.00 11.86 444 LEU B CA 1
ATOM 7532 C C . LEU B 1 444 ? 35.661 10.163 38.069 1.00 13.26 444 LEU B C 1
ATOM 7533 O O . LEU B 1 444 ? 36.766 10.283 37.533 1.00 14.89 444 LEU B O 1
ATOM 7538 N N . SER B 1 445 ? 35.510 10.084 39.380 1.00 12.88 445 SER B N 1
ATOM 7539 C CA . SER B 1 445 ? 36.633 10.047 40.292 1.00 16.45 445 SER B CA 1
ATOM 7540 C C . SER B 1 445 ? 37.229 8.658 40.448 1.00 19.75 445 SER B C 1
ATOM 7541 O O . SER B 1 445 ? 38.238 8.509 41.161 1.00 20.41 445 SER B O 1
ATOM 7545 N N . GLY B 1 446 ? 36.644 7.661 39.817 1.00 18.07 446 GLY B N 1
ATOM 7546 C CA . GLY B 1 446 ? 37.121 6.293 39.814 1.00 18.27 446 GLY B CA 1
ATOM 7547 C C . GLY B 1 446 ? 36.664 5.528 41.043 1.00 19.78 446 GLY B C 1
ATOM 7548 O O . GLY B 1 446 ? 37.070 4.368 41.248 1.00 21.17 446 GLY B O 1
ATOM 7549 N N . GLU B 1 447 ? 35.831 6.140 41.861 1.00 15.06 447 GLU B N 1
ATOM 7550 C CA . GLU B 1 447 ? 35.317 5.422 43.040 1.00 17.87 447 GLU B CA 1
ATOM 7551 C C . GLU B 1 447 ? 34.349 4.307 42.669 1.00 20.44 447 GLU B C 1
ATOM 7552 O O . GLU B 1 447 ? 34.319 3.234 43.299 1.00 21.36 447 GLU B O 1
ATOM 7558 N N . THR B 1 448 ? 33.523 4.560 41.648 1.00 19.06 448 THR B N 1
ATOM 7559 C CA . THR B 1 448 ? 32.622 3.527 41.129 1.00 16.90 448 THR B CA 1
ATOM 7560 C C . THR B 1 448 ? 32.840 3.353 39.631 1.00 15.46 448 THR B C 1
ATOM 7561 O O . THR B 1 448 ? 33.468 4.204 38.967 1.00 16.09 448 THR B O 1
ATOM 7565 N N . GLU B 1 449 ? 32.353 2.272 39.052 1.00 16.33 449 GLU B N 1
ATOM 7566 C CA . GLU B 1 449 ? 32.435 1.975 37.633 1.00 18.89 449 GLU B CA 1
ATOM 7567 C C . GLU B 1 449 ? 31.412 2.744 36.803 1.00 16.40 449 GLU B C 1
ATOM 7568 O O . GLU B 1 449 ? 31.566 2.792 35.572 1.00 19.13 449 GLU B O 1
ATOM 7574 N N . ALA B 1 450 ? 30.377 3.302 37.402 1.00 12.75 450 ALA B N 1
ATOM 7575 C CA . ALA B 1 450 ? 29.268 3.916 36.697 1.00 14.59 450 ALA B CA 1
ATOM 7576 C C . ALA B 1 450 ? 28.402 4.667 37.709 1.00 16.98 450 ALA B C 1
ATOM 7577 O O . ALA B 1 450 ? 28.466 4.287 38.885 1.00 15.33 450 ALA B O 1
ATOM 7579 N N . ALA B 1 451 ? 27.643 5.639 37.213 1.00 12.03 451 ALA B N 1
ATOM 7580 C CA . ALA B 1 451 ? 26.742 6.391 38.058 1.00 13.98 451 ALA B CA 1
ATOM 7581 C C . ALA B 1 451 ? 25.397 5.687 38.253 1.00 15.84 451 ALA B C 1
ATOM 7582 O O . ALA B 1 451 ? 24.567 6.137 39.038 1.00 16.05 451 ALA B O 1
ATOM 7584 N N . HIS B 1 452 ? 25.164 4.599 37.524 1.00 14.02 452 HIS B N 1
ATOM 7585 C CA . HIS B 1 452 ? 23.842 3.918 37.540 1.00 11.68 452 HIS B CA 1
ATOM 7586 C C . HIS B 1 452 ? 24.094 2.434 37.628 1.00 12.84 452 HIS B C 1
ATOM 7587 O O . HIS B 1 452 ? 25.261 2.035 37.704 1.00 18.24 452 HIS B O 1
ATOM 7594 N N . ASP B 1 453 ? 23.103 1.546 37.634 1.00 13.90 453 ASP B N 1
ATOM 7595 C CA . ASP B 1 453 ? 23.392 0.115 37.736 1.00 15.42 453 ASP B CA 1
ATOM 7596 C C . ASP B 1 453 ? 22.310 -0.632 36.984 1.00 11.91 453 ASP B C 1
ATOM 7597 O O . ASP B 1 453 ? 21.487 -0.036 36.271 1.00 15.68 453 ASP B O 1
ATOM 7602 N N . GLU B 1 454 ? 22.298 -1.946 37.102 1.00 18.52 454 GLU B N 1
ATOM 7603 C CA . GLU B 1 454 ? 21.348 -2.790 36.376 1.00 17.09 454 GLU B CA 1
ATOM 7604 C C . GLU B 1 454 ? 19.919 -2.609 36.815 1.00 14.92 454 GLU B C 1
ATOM 7605 O O . GLU B 1 454 ? 18.987 -3.080 36.154 1.00 17.26 454 GLU B O 1
ATOM 7611 N N . ASN B 1 455 ? 19.669 -1.898 37.914 1.00 14.92 455 ASN B N 1
ATOM 7612 C CA . ASN B 1 455 ? 18.291 -1.670 38.300 1.00 14.46 455 ASN B CA 1
ATOM 7613 C C . ASN B 1 455 ? 17.788 -0.269 38.028 1.00 19.08 455 ASN B C 1
ATOM 7614 O O . ASN B 1 455 ? 16.637 0.104 38.279 1.00 17.68 455 ASN B O 1
ATOM 7619 N N . THR B 1 456 ? 18.688 0.562 37.479 1.00 15.09 456 THR B N 1
ATOM 7620 C CA . THR B 1 456 ? 18.233 1.910 37.139 1.00 13.35 456 THR B CA 1
ATOM 7621 C C . THR B 1 456 ? 17.135 1.958 36.089 1.00 11.82 456 THR B C 1
ATOM 7622 O O . THR B 1 456 ? 17.243 1.213 35.095 1.00 14.48 456 THR B O 1
ATOM 7626 N N . VAL B 1 457 ? 16.135 2.798 36.270 1.00 12.88 457 VAL B N 1
ATOM 7627 C CA . VAL B 1 457 ? 14.978 2.883 35.401 1.00 13.06 457 VAL B CA 1
ATOM 7628 C C . VAL B 1 457 ? 14.876 4.296 34.848 1.00 13.85 457 VAL B C 1
ATOM 7629 O O . VAL B 1 457 ? 14.873 5.281 35.573 1.00 13.33 457 VAL B O 1
ATOM 7633 N N . THR B 1 458 ? 14.777 4.376 33.506 1.00 14.09 458 THR B N 1
ATOM 7634 C CA . THR B 1 458 ? 14.647 5.641 32.818 1.00 13.49 458 THR B CA 1
ATOM 7635 C C . THR B 1 458 ? 13.539 5.541 31.756 1.00 11.67 458 THR B C 1
ATOM 7636 O O . THR B 1 458 ? 13.553 4.538 31.035 1.00 11.36 458 THR B O 1
ATOM 7640 N N . GLY B 1 459 ? 12.676 6.519 31.671 1.00 10.51 459 GLY B N 1
ATOM 7641 C CA . GLY B 1 459 ? 11.658 6.578 30.655 1.00 11.53 459 GLY B CA 1
ATOM 7642 C C . GLY B 1 459 ? 11.827 7.670 29.626 1.00 14.28 459 GLY B C 1
ATOM 7643 O O . GLY B 1 459 ? 12.510 8.689 29.828 1.00 11.22 459 GLY B O 1
ATOM 7644 N N . TRP B 1 460 ? 11.192 7.516 28.484 1.00 12.25 460 TRP B N 1
ATOM 7645 C CA . TRP B 1 460 ? 11.052 8.479 27.423 1.00 10.94 460 TRP B CA 1
ATOM 7646 C C . TRP B 1 460 ? 9.656 8.404 26.805 1.00 11.76 460 TRP B C 1
ATOM 7647 O O . TRP B 1 460 ? 9.099 7.305 26.717 1.00 13.39 460 TRP B O 1
ATOM 7658 N N . GLU B 1 461 ? 9.155 9.537 26.421 1.00 10.76 461 GLU B N 1
ATOM 7659 C CA . GLU B 1 461 ? 7.949 9.693 25.642 1.00 13.16 461 GLU B CA 1
ATOM 7660 C C . GLU B 1 461 ? 7.990 11.048 24.946 1.00 14.92 461 GLU B C 1
ATOM 7661 O O . GLU B 1 461 ? 8.232 12.103 25.522 1.00 13.76 461 GLU B O 1
ATOM 7667 N N . LEU B 1 462 ? 7.641 10.966 23.641 1.00 13.66 462 LEU B N 1
ATOM 7668 C CA . LEU B 1 462 ? 7.405 12.132 22.822 1.00 12.29 462 LEU B CA 1
ATOM 7669 C C . LEU B 1 462 ? 6.711 11.712 21.531 1.00 10.99 462 LEU B C 1
ATOM 7670 O O . LEU B 1 462 ? 7.091 10.726 20.927 1.00 13.57 462 LEU B O 1
ATOM 7675 N N . PHE B 1 463 ? 5.691 12.493 21.145 1.00 17.37 463 PHE B N 1
ATOM 7676 C CA . PHE B 1 463 ? 5.004 12.268 19.870 1.00 17.51 463 PHE B CA 1
ATOM 7677 C C . PHE B 1 463 ? 4.359 10.889 19.809 1.00 18.61 463 PHE B C 1
ATOM 7678 O O . PHE B 1 463 ? 4.336 10.270 18.743 1.00 24.69 463 PHE B O 1
ATOM 7686 N N . GLY B 1 464 ? 3.872 10.434 20.957 1.00 18.71 464 GLY B N 1
ATOM 7687 C CA . GLY B 1 464 ? 3.288 9.115 21.072 1.00 22.53 464 GLY B CA 1
ATOM 7688 C C . GLY B 1 464 ? 4.255 7.963 20.972 1.00 22.16 464 GLY B C 1
ATOM 7689 O O . GLY B 1 464 ? 3.890 6.775 21.017 1.00 22.92 464 GLY B O 1
ATOM 7690 N N . MET B 1 465 ? 5.550 8.267 20.826 1.00 14.17 465 MET B N 1
ATOM 7691 C CA . MET B 1 465 ? 6.518 7.176 20.893 1.00 13.35 465 MET B CA 1
ATOM 7692 C C . MET B 1 465 ? 7.070 7.016 22.308 1.00 14.40 465 MET B C 1
ATOM 7693 O O . MET B 1 465 ? 7.209 8.052 23.002 1.00 16.46 465 MET B O 1
ATOM 7698 N N . ARG B 1 466 ? 7.347 5.783 22.690 1.00 12.39 466 ARG B N 1
ATOM 7699 C CA . ARG B 1 466 ? 7.722 5.534 24.085 1.00 12.37 466 ARG B CA 1
ATOM 7700 C C . ARG B 1 466 ? 8.987 4.742 24.186 1.00 10.31 466 ARG B C 1
ATOM 7701 O O . ARG B 1 466 ? 9.349 3.952 23.306 1.00 13.50 466 ARG B O 1
ATOM 7709 N N . ALA B 1 467 ? 9.681 4.848 25.330 1.00 10.90 467 ALA B N 1
ATOM 7710 C CA . ALA B 1 467 ? 10.690 3.889 25.664 1.00 10.88 467 ALA B CA 1
ATOM 7711 C C . ALA B 1 467 ? 10.808 3.778 27.200 1.00 10.05 467 ALA B C 1
ATOM 7712 O O . ALA B 1 467 ? 10.552 4.755 27.872 1.00 11.77 467 ALA B O 1
ATOM 7714 N N . ILE B 1 468 ? 11.191 2.571 27.598 1.00 12.39 468 ILE B N 1
ATOM 7715 C CA . ILE B 1 468 ? 11.470 2.371 29.021 1.00 13.34 468 ILE B CA 1
ATOM 7716 C C . ILE B 1 468 ? 12.658 1.446 29.137 1.00 11.68 468 ILE B C 1
ATOM 7717 O O . ILE B 1 468 ? 12.769 0.411 28.487 1.00 12.98 468 ILE B O 1
ATOM 7722 N N . ARG B 1 469 ? 13.633 1.808 29.966 1.00 12.76 469 ARG B N 1
ATOM 7723 C CA . ARG B 1 469 ? 14.852 1.063 30.141 1.00 11.70 469 ARG B CA 1
ATOM 7724 C C . ARG B 1 469 ? 15.152 0.737 31.615 1.00 13.29 469 ARG B C 1
ATOM 7725 O O . ARG B 1 469 ? 14.986 1.625 32.443 1.00 15.84 469 ARG B O 1
ATOM 7733 N N . GLN B 1 470 ? 15.593 -0.492 31.865 1.00 12.93 470 GLN B N 1
ATOM 7734 C CA . GLN B 1 470 ? 16.122 -0.903 33.161 1.00 13.95 470 GLN B CA 1
ATOM 7735 C C . GLN B 1 470 ? 17.422 -1.639 32.909 1.00 15.77 470 GLN B C 1
ATOM 7736 O O . GLN B 1 470 ? 17.507 -2.692 32.261 1.00 13.57 470 GLN B O 1
ATOM 7742 N N . GLY B 1 471 ? 18.519 -1.060 33.399 1.00 13.16 471 GLY B N 1
ATOM 7743 C CA . GLY B 1 471 ? 19.843 -1.580 33.108 1.00 14.69 471 GLY B CA 1
ATOM 7744 C C . GLY B 1 471 ? 20.084 -1.528 31.590 1.00 12.03 471 GLY B C 1
ATOM 7745 O O . GLY B 1 471 ? 19.947 -0.430 31.057 1.00 15.39 471 GLY B O 1
ATOM 7746 N N . ASP B 1 472 ? 20.354 -2.692 31.051 1.00 14.03 472 ASP B N 1
ATOM 7747 C CA . ASP B 1 472 ? 20.531 -2.770 29.596 1.00 16.18 472 ASP B CA 1
ATOM 7748 C C . ASP B 1 472 ? 19.305 -3.317 28.880 1.00 12.14 472 ASP B C 1
ATOM 7749 O O . ASP B 1 472 ? 19.457 -3.528 27.652 1.00 17.84 472 ASP B O 1
ATOM 7758 N N . TRP B 1 473 ? 18.181 -3.516 29.528 1.00 13.49 473 TRP B N 1
ATOM 7759 C CA . TRP B 1 473 ? 16.944 -3.902 28.879 1.00 13.56 473 TRP B CA 1
ATOM 7760 C C . TRP B 1 473 ? 16.101 -2.692 28.527 1.00 15.12 473 TRP B C 1
ATOM 7761 O O . TRP B 1 473 ? 15.838 -1.831 29.372 1.00 15.47 473 TRP B O 1
ATOM 7772 N N . LYS B 1 474 ? 15.652 -2.606 27.285 1.00 13.17 474 LYS B N 1
ATOM 7773 C CA . LYS B 1 474 ? 14.902 -1.468 26.803 1.00 10.27 474 LYS B CA 1
ATOM 7774 C C . LYS B 1 474 ? 13.711 -1.934 25.987 1.00 13.69 474 LYS B C 1
ATOM 7775 O O . LYS B 1 474 ? 13.893 -2.706 25.027 1.00 14.79 474 LYS B O 1
ATOM 7781 N N . ALA B 1 475 ? 12.533 -1.494 26.326 1.00 13.53 475 ALA B N 1
ATOM 7782 C CA . ALA B 1 475 ? 11.353 -1.618 25.489 1.00 12.31 475 ALA B CA 1
ATOM 7783 C C . ALA B 1 475 ? 11.024 -0.299 24.808 1.00 14.99 475 ALA B C 1
ATOM 7784 O O . ALA B 1 475 ? 11.205 0.811 25.364 1.00 15.98 475 ALA B O 1
ATOM 7786 N N . VAL B 1 476 ? 10.550 -0.406 23.586 1.00 11.56 476 VAL B N 1
ATOM 7787 C CA . VAL B 1 476 ? 10.211 0.648 22.677 1.00 14.16 476 VAL B CA 1
ATOM 7788 C C . VAL B 1 476 ? 8.804 0.516 22.095 1.00 13.08 476 VAL B C 1
ATOM 7789 O O . VAL B 1 476 ? 8.412 -0.632 21.774 1.00 15.56 476 VAL B O 1
ATOM 7793 N N . TYR B 1 477 ? 8.056 1.580 21.955 1.00 13.84 477 TYR B N 1
ATOM 7794 C CA . TYR B 1 477 ? 6.726 1.603 21.399 1.00 15.57 477 TYR B CA 1
ATOM 7795 C C . TYR B 1 477 ? 6.713 2.657 20.292 1.00 19.00 477 TYR B C 1
ATOM 7796 O O . TYR B 1 477 ? 6.812 3.852 20.566 1.00 15.50 477 TYR B O 1
ATOM 7805 N N . LEU B 1 478 ? 6.556 2.208 19.049 1.00 15.07 478 LEU B N 1
ATOM 7806 C CA . LEU B 1 478 ? 6.454 3.139 17.942 1.00 16.04 478 LEU B CA 1
ATOM 7807 C C . LEU B 1 478 ? 5.066 3.002 17.290 1.00 16.39 478 LEU B C 1
ATOM 7808 O O . LEU B 1 478 ? 4.756 1.905 16.795 1.00 19.32 478 LEU B O 1
ATOM 7813 N N . PRO B 1 479 ? 4.253 4.030 17.305 1.00 17.21 479 PRO B N 1
ATOM 7814 C CA . PRO B 1 479 ? 2.893 3.849 16.758 1.00 24.34 479 PRO B CA 1
ATOM 7815 C C . PRO B 1 479 ? 2.887 3.909 15.239 1.00 28.42 479 PRO B C 1
ATOM 7816 O O . PRO B 1 479 ? 3.859 4.134 14.529 1.00 21.42 479 PRO B O 1
ATOM 7820 N N . ALA B 1 480 ? 1.673 3.627 14.730 1.00 26.00 480 ALA B N 1
ATOM 7821 C CA . ALA B 1 480 ? 1.590 3.545 13.281 1.00 26.93 480 ALA B CA 1
ATOM 7822 C C . ALA B 1 480 ? 1.715 4.933 12.679 1.00 24.25 480 ALA B C 1
ATOM 7823 O O . ALA B 1 480 ? 1.313 5.872 13.366 1.00 26.69 480 ALA B O 1
ATOM 7825 N N . PRO B 1 481 ? 2.224 5.064 11.465 1.00 30.87 481 PRO B N 1
ATOM 7826 C CA . PRO B 1 481 ? 2.764 3.989 10.641 1.00 31.92 481 PRO B CA 1
ATOM 7827 C C . PRO B 1 481 ? 4.285 3.883 10.742 1.00 36.50 481 PRO B C 1
ATOM 7828 O O . PRO B 1 481 ? 4.897 3.284 9.845 1.00 37.56 481 PRO B O 1
ATOM 7832 N N . VAL B 1 482 ? 4.879 4.424 11.793 1.00 30.67 482 VAL B N 1
ATOM 7833 C CA . VAL B 1 482 ? 6.310 4.385 12.079 1.00 40.60 482 VAL B CA 1
ATOM 7834 C C . VAL B 1 482 ? 6.715 3.043 12.664 1.00 36.38 482 VAL B C 1
ATOM 7835 O O . VAL B 1 482 ? 7.858 2.591 12.641 1.00 33.25 482 VAL B O 1
ATOM 7837 N N . GLY B 1 483 ? 5.726 2.354 13.239 1.00 22.95 483 GLY B N 1
ATOM 7838 C CA . GLY B 1 483 ? 6.079 1.064 13.811 1.00 17.78 483 GLY B CA 1
ATOM 7839 C C . GLY B 1 483 ? 4.832 0.208 14.026 1.00 14.73 483 GLY B C 1
ATOM 7840 O O . GLY B 1 483 ? 3.790 0.592 13.514 1.00 23.04 483 GLY B O 1
ATOM 7841 N N . PRO B 1 484 ? 5.002 -0.870 14.758 1.00 19.43 484 PRO B N 1
ATOM 7842 C CA . PRO B 1 484 ? 3.883 -1.808 14.936 1.00 24.31 484 PRO B CA 1
ATOM 7843 C C . PRO B 1 484 ? 2.881 -1.428 16.005 1.00 26.26 484 PRO B C 1
ATOM 7844 O O . PRO B 1 484 ? 1.892 -2.157 16.203 1.00 27.83 484 PRO B O 1
ATOM 7848 N N . ALA B 1 485 ? 3.043 -0.341 16.733 1.00 17.69 485 ALA B N 1
ATOM 7849 C CA . ALA B 1 485 ? 1.999 0.022 17.701 1.00 19.83 485 ALA B CA 1
ATOM 7850 C C . ALA B 1 485 ? 1.813 -1.045 18.770 1.00 24.94 485 ALA B C 1
ATOM 7851 O O . ALA B 1 485 ? 0.698 -1.211 19.275 1.00 21.77 485 ALA B O 1
ATOM 7853 N N . THR B 1 486 ? 2.923 -1.707 19.062 1.00 19.82 486 THR B N 1
ATOM 7854 C CA . THR B 1 486 ? 3.073 -2.632 20.152 1.00 17.80 486 THR B CA 1
ATOM 7855 C C . THR B 1 486 ? 4.444 -2.470 20.811 1.00 20.24 486 THR B C 1
ATOM 7856 O O . THR B 1 486 ? 5.357 -1.984 20.142 1.00 21.06 486 THR B O 1
ATOM 7860 N N . TRP B 1 487 ? 4.596 -2.878 22.072 1.00 14.06 487 TRP B N 1
ATOM 7861 C CA . TRP B 1 487 ? 5.895 -2.810 22.700 1.00 16.21 487 TRP B CA 1
ATOM 7862 C C . TRP B 1 487 ? 6.846 -3.850 22.153 1.00 16.74 487 TRP B C 1
ATOM 7863 O O . TRP B 1 487 ? 6.544 -5.057 22.115 1.00 22.00 487 TRP B O 1
ATOM 7874 N N . GLN B 1 488 ? 8.017 -3.379 21.743 1.00 15.14 488 GLN B N 1
ATOM 7875 C CA . GLN B 1 488 ? 9.112 -4.253 21.317 1.00 14.76 488 GLN B CA 1
ATOM 7876 C C . GLN B 1 488 ? 10.207 -4.257 22.377 1.00 18.44 488 GLN B C 1
ATOM 7877 O O . GLN B 1 488 ? 10.442 -3.223 23.038 1.00 17.47 488 GLN B O 1
ATOM 7883 N N . LEU B 1 489 ? 10.894 -5.350 22.594 1.00 12.71 489 LEU B N 1
ATOM 7884 C CA . LEU B 1 489 ? 11.854 -5.508 23.677 1.00 14.20 489 LEU B CA 1
ATOM 7885 C C . LEU B 1 489 ? 13.233 -5.892 23.190 1.00 11.95 489 LEU B C 1
ATOM 7886 O O . LEU B 1 489 ? 13.382 -6.857 22.431 1.00 13.61 489 LEU B O 1
ATOM 7891 N N . TYR B 1 490 ? 14.239 -5.131 23.633 1.00 12.70 490 TYR B N 1
ATOM 7892 C CA . TYR B 1 490 ? 15.618 -5.280 23.235 1.00 13.50 490 TYR B CA 1
ATOM 7893 C C . TYR B 1 490 ? 16.569 -5.451 24.396 1.00 13.91 490 TYR B C 1
ATOM 7894 O O . TYR B 1 490 ? 16.462 -4.800 25.437 1.00 13.26 490 TYR B O 1
ATOM 7903 N N . ASP B 1 491 ? 17.516 -6.341 24.214 1.00 12.63 491 ASP B N 1
ATOM 7904 C CA . ASP B 1 491 ? 18.646 -6.431 25.126 1.00 12.34 491 ASP B CA 1
ATOM 7905 C C . ASP B 1 491 ? 19.792 -5.639 24.485 1.00 15.18 491 ASP B C 1
ATOM 7906 O O . ASP B 1 491 ? 20.496 -6.114 23.585 1.00 14.34 491 ASP B O 1
ATOM 7911 N N . LEU B 1 492 ? 19.957 -4.414 24.984 1.00 14.21 492 LEU B N 1
ATOM 7912 C CA . LEU B 1 492 ? 20.952 -3.522 24.370 1.00 12.48 492 LEU B CA 1
ATOM 7913 C C . LEU B 1 492 ? 22.366 -3.998 24.549 1.00 13.94 492 LEU B C 1
ATOM 7914 O O . LEU B 1 492 ? 23.247 -3.582 23.809 1.00 15.87 492 LEU B O 1
ATOM 7919 N N . ALA B 1 493 ? 22.623 -4.868 25.525 1.00 18.10 493 ALA B N 1
ATOM 7920 C CA . ALA B 1 493 ? 24.001 -5.338 25.648 1.00 18.31 493 ALA B CA 1
ATOM 7921 C C . ALA B 1 493 ? 24.383 -6.270 24.499 1.00 16.87 493 ALA B C 1
ATOM 7922 O O . ALA B 1 493 ? 25.550 -6.358 24.115 1.00 22.27 493 ALA B O 1
ATOM 7924 N N . ARG B 1 494 ? 23.413 -6.958 23.918 1.00 13.02 494 ARG B N 1
ATOM 7925 C CA . ARG B 1 494 ? 23.691 -7.871 22.826 1.00 15.90 494 ARG B CA 1
ATOM 7926 C C . ARG B 1 494 ? 23.197 -7.281 21.509 1.00 16.40 494 ARG B C 1
ATOM 7927 O O . ARG B 1 494 ? 23.634 -7.750 20.465 1.00 17.27 494 ARG B O 1
ATOM 7930 N N . ASP B 1 495 ? 22.294 -6.310 21.535 1.00 14.61 495 ASP B N 1
ATOM 7931 C CA . ASP B 1 495 ? 21.690 -5.836 20.302 1.00 14.31 495 ASP B CA 1
ATOM 7932 C C . ASP B 1 495 ? 21.503 -4.320 20.308 1.00 11.41 495 ASP B C 1
ATOM 7933 O O . ASP B 1 495 ? 20.409 -3.793 20.423 1.00 11.52 495 ASP B O 1
ATOM 7938 N N . PRO B 1 496 ? 22.641 -3.606 20.200 1.00 13.44 496 PRO B N 1
ATOM 7939 C CA . PRO B 1 496 ? 22.548 -2.138 20.238 1.00 15.21 496 PRO B CA 1
ATOM 7940 C C . PRO B 1 496 ? 21.729 -1.530 19.103 1.00 13.58 496 PRO B C 1
ATOM 7941 O O . PRO B 1 496 ? 21.254 -0.398 19.209 1.00 11.50 496 PRO B O 1
ATOM 7945 N N . GLY B 1 497 ? 21.556 -2.251 18.010 1.00 12.78 497 GLY B N 1
ATOM 7946 C CA . GLY B 1 497 ? 20.758 -1.807 16.885 1.00 10.44 497 GLY B CA 1
ATOM 7947 C C . GLY B 1 497 ? 19.272 -1.995 17.026 1.00 10.31 497 GLY B C 1
ATOM 7948 O O . GLY B 1 497 ? 18.515 -1.636 16.115 1.00 12.03 497 GLY B O 1
ATOM 7949 N N . GLU B 1 498 ? 18.779 -2.559 18.132 1.00 11.41 498 GLU B N 1
ATOM 7950 C CA . GLU B 1 498 ? 17.354 -2.746 18.358 1.00 12.78 498 GLU B CA 1
ATOM 7951 C C . GLU B 1 498 ? 16.673 -3.472 17.177 1.00 10.78 498 GLU B C 1
ATOM 7952 O O . GLU B 1 498 ? 15.678 -3.040 16.653 1.00 11.85 498 GLU B O 1
ATOM 7958 N N . ILE B 1 499 ? 17.332 -4.564 16.833 1.00 12.55 499 ILE B N 1
ATOM 7959 C CA . ILE B 1 499 ? 16.858 -5.384 15.716 1.00 13.43 499 ILE B CA 1
ATOM 7960 C C . ILE B 1 499 ? 15.980 -6.563 16.137 1.00 13.63 499 ILE B C 1
ATOM 7961 O O . ILE B 1 499 ? 14.960 -6.806 15.493 1.00 15.40 499 ILE B O 1
ATOM 7966 N N . HIS B 1 500 ? 16.424 -7.236 17.192 1.00 14.84 500 HIS B N 1
ATOM 7967 C CA . HIS B 1 500 ? 15.781 -8.541 17.540 1.00 14.72 500 HIS B CA 1
ATOM 7968 C C . HIS B 1 500 ? 14.811 -8.370 18.686 1.00 11.96 500 HIS B C 1
ATOM 7969 O O . HIS B 1 500 ? 15.181 -8.218 19.869 1.00 14.71 500 HIS B O 1
ATOM 7976 N N . ASP B 1 501 ? 13.542 -8.318 18.341 1.00 12.41 501 ASP B N 1
ATOM 7977 C CA . ASP B 1 501 ? 12.474 -8.166 19.310 1.00 15.00 501 ASP B CA 1
ATOM 7978 C C . ASP B 1 501 ? 12.341 -9.439 20.143 1.00 16.64 501 ASP B C 1
ATOM 7979 O O . ASP B 1 501 ? 12.114 -10.530 19.597 1.00 19.11 501 ASP B O 1
ATOM 7984 N N . LEU B 1 502 ? 12.496 -9.274 21.441 1.00 17.86 502 LEU B N 1
ATOM 7985 C CA . LEU B 1 502 ? 12.421 -10.360 22.397 1.00 15.81 502 LEU B CA 1
ATOM 7986 C C . LEU B 1 502 ? 11.085 -10.344 23.138 1.00 15.80 502 LEU B C 1
ATOM 7987 O O . LEU B 1 502 ? 10.967 -11.041 24.144 1.00 20.26 502 LEU B O 1
ATOM 7992 N N . ALA B 1 503 ? 10.067 -9.617 22.713 1.00 16.72 503 ALA B N 1
ATOM 7993 C CA . ALA B 1 503 ? 8.799 -9.505 23.434 1.00 19.83 503 ALA B CA 1
ATOM 7994 C C . ALA B 1 503 ? 8.128 -10.864 23.605 1.00 25.12 503 ALA B C 1
ATOM 7995 O O . ALA B 1 503 ? 7.471 -11.082 24.630 1.00 22.88 503 ALA B O 1
ATOM 7997 N N . ASP B 1 504 ? 8.275 -11.744 22.615 1.00 21.16 504 ASP B N 1
ATOM 7998 C CA . ASP B 1 504 ? 7.530 -13.014 22.686 1.00 22.60 504 ASP B CA 1
ATOM 7999 C C . ASP B 1 504 ? 8.340 -14.057 23.415 1.00 24.23 504 ASP B C 1
ATOM 8000 O O . ASP B 1 504 ? 7.811 -14.983 24.025 1.00 29.33 504 ASP B O 1
ATOM 8005 N N . SER B 1 505 ? 9.659 -13.933 23.348 1.00 20.59 505 SER B N 1
ATOM 8006 C CA . SER B 1 505 ? 10.519 -14.918 23.977 1.00 20.08 505 SER B CA 1
ATOM 8007 C C . SER B 1 505 ? 10.791 -14.531 25.424 1.00 21.16 505 SER B C 1
ATOM 8008 O O . SER B 1 505 ? 11.127 -15.385 26.248 1.00 28.18 505 SER B O 1
ATOM 8011 N N . GLN B 1 506 ? 10.639 -13.256 25.755 1.00 19.61 506 GLN B N 1
ATOM 8012 C CA . GLN B 1 506 ? 10.822 -12.809 27.125 1.00 21.86 506 GLN B CA 1
ATOM 8013 C C . GLN B 1 506 ? 9.644 -12.052 27.669 1.00 21.54 506 GLN B C 1
ATOM 8014 O O . GLN B 1 506 ? 9.750 -10.886 28.079 1.00 20.59 506 GLN B O 1
ATOM 8020 N N . PRO B 1 507 ? 8.456 -12.636 27.704 1.00 20.59 507 PRO B N 1
ATOM 8021 C CA . PRO B 1 507 ? 7.304 -11.818 28.091 1.00 19.50 507 PRO B CA 1
ATOM 8022 C C . PRO B 1 507 ? 7.404 -11.340 29.530 1.00 18.40 507 PRO B C 1
ATOM 8023 O O . PRO B 1 507 ? 6.858 -10.280 29.810 1.00 21.67 507 PRO B O 1
ATOM 8027 N N . GLY B 1 508 ? 8.063 -12.128 30.365 1.00 20.12 508 GLY B N 1
ATOM 8028 C CA . GLY B 1 508 ? 8.224 -11.788 31.769 1.00 24.20 508 GLY B CA 1
ATOM 8029 C C . GLY B 1 508 ? 8.958 -10.463 31.900 1.00 22.83 508 GLY B C 1
ATOM 8030 O O . GLY B 1 508 ? 8.568 -9.529 32.574 1.00 23.16 508 GLY B O 1
ATOM 8031 N N . LYS B 1 509 ? 10.079 -10.408 31.182 1.00 21.53 509 LYS B N 1
ATOM 8032 C CA . LYS B 1 509 ? 10.873 -9.180 31.255 1.00 20.63 509 LYS B CA 1
ATOM 8033 C C . LYS B 1 509 ? 10.085 -8.007 30.727 1.00 15.20 509 LYS B C 1
ATOM 8034 O O . LYS B 1 509 ? 10.133 -6.942 31.339 1.00 20.85 509 LYS B O 1
ATOM 8040 N N . LEU B 1 510 ? 9.401 -8.160 29.611 1.00 16.82 510 LEU B N 1
ATOM 8041 C CA . LEU B 1 510 ? 8.642 -7.067 29.015 1.00 19.39 510 LEU B CA 1
ATOM 8042 C C . LEU B 1 510 ? 7.596 -6.598 30.003 1.00 12.55 510 LEU B C 1
ATOM 8043 O O . LEU B 1 510 ? 7.351 -5.410 30.157 1.00 17.49 510 LEU B O 1
ATOM 8048 N N . ALA B 1 511 ? 6.969 -7.544 30.709 1.00 18.68 511 ALA B N 1
ATOM 8049 C CA . ALA B 1 511 ? 5.935 -7.114 31.648 1.00 20.36 511 ALA B CA 1
ATOM 8050 C C . ALA B 1 511 ? 6.555 -6.382 32.832 1.00 13.31 511 ALA B C 1
ATOM 8051 O O . ALA B 1 511 ? 5.938 -5.453 33.347 1.00 19.65 511 ALA B O 1
ATOM 8053 N N . GLU B 1 512 ? 7.750 -6.770 33.244 1.00 18.74 512 GLU B N 1
ATOM 8054 C CA . GLU B 1 512 ? 8.452 -5.942 34.238 1.00 18.54 512 GLU B CA 1
ATOM 8055 C C . GLU B 1 512 ? 8.632 -4.511 33.770 1.00 17.71 512 GLU B C 1
ATOM 8056 O O . GLU B 1 512 ? 8.389 -3.570 34.480 1.00 19.54 512 GLU B O 1
ATOM 8062 N N . LEU B 1 513 ? 9.064 -4.367 32.515 1.00 20.71 513 LEU B N 1
ATOM 8063 C CA . LEU B 1 513 ? 9.305 -3.012 31.996 1.00 17.62 513 LEU B CA 1
ATOM 8064 C C . LEU B 1 513 ? 8.049 -2.214 31.763 1.00 15.41 513 LEU B C 1
ATOM 8065 O O . LEU B 1 513 ? 7.992 -0.987 31.917 1.00 18.14 513 LEU B O 1
ATOM 8070 N N . ILE B 1 514 ? 6.922 -2.861 31.419 1.00 16.08 514 ILE B N 1
ATOM 8071 C CA . ILE B 1 514 ? 5.662 -2.132 31.343 1.00 16.78 514 ILE B CA 1
ATOM 8072 C C . ILE B 1 514 ? 5.259 -1.616 32.724 1.00 17.19 514 ILE B C 1
ATOM 8073 O O . ILE B 1 514 ? 4.711 -0.514 32.782 1.00 19.42 514 ILE B O 1
ATOM 8078 N N . GLU B 1 515 ? 5.539 -2.323 33.808 1.00 17.89 515 GLU B N 1
ATOM 8079 C CA . GLU B 1 515 ? 5.180 -1.759 35.118 1.00 21.38 515 GLU B CA 1
ATOM 8080 C C . GLU B 1 515 ? 6.032 -0.516 35.378 1.00 19.97 515 GLU B C 1
ATOM 8081 O O . GLU B 1 515 ? 5.459 0.498 35.798 1.00 18.67 515 GLU B O 1
ATOM 8087 N N . HIS B 1 516 ? 7.332 -0.596 35.093 1.00 15.07 516 HIS B N 1
ATOM 8088 C CA . HIS B 1 516 ? 8.163 0.592 35.223 1.00 15.20 516 HIS B CA 1
ATOM 8089 C C . HIS B 1 516 ? 7.665 1.759 34.402 1.00 15.72 516 HIS B C 1
ATOM 8090 O O . HIS B 1 516 ? 7.680 2.926 34.797 1.00 17.03 516 HIS B O 1
ATOM 8097 N N . TRP B 1 517 ? 7.194 1.461 33.198 1.00 13.22 517 TRP B N 1
ATOM 8098 C CA . TRP B 1 517 ? 6.631 2.461 32.307 1.00 14.37 517 TRP B CA 1
ATOM 8099 C C . TRP B 1 517 ? 5.453 3.153 32.965 1.00 15.20 517 TRP B C 1
ATOM 8100 O O . TRP B 1 517 ? 5.294 4.376 32.995 1.00 18.30 517 TRP B O 1
ATOM 8111 N N . LYS B 1 518 ? 4.554 2.355 33.549 1.00 17.70 518 LYS B N 1
ATOM 8112 C CA . LYS B 1 518 ? 3.431 3.003 34.226 1.00 20.80 518 LYS B CA 1
ATOM 8113 C C . LYS B 1 518 ? 3.873 3.910 35.369 1.00 13.72 518 LYS B C 1
ATOM 8114 O O . LYS B 1 518 ? 3.275 4.964 35.537 1.00 16.75 518 LYS B O 1
ATOM 8120 N N . ARG B 1 519 ? 4.867 3.461 36.119 1.00 15.42 519 ARG B N 1
ATOM 8121 C CA . ARG B 1 519 ? 5.369 4.362 37.174 1.00 15.10 519 ARG B CA 1
ATOM 8122 C C . ARG B 1 519 ? 6.023 5.602 36.572 1.00 15.70 519 ARG B C 1
ATOM 8123 O O . ARG B 1 519 ? 5.821 6.715 37.067 1.00 18.05 519 ARG B O 1
ATOM 8131 N N . TYR B 1 520 ? 6.797 5.473 35.494 1.00 17.08 520 TYR B N 1
ATOM 8132 C CA . TYR B 1 520 ? 7.336 6.676 34.835 1.00 13.63 520 TYR B CA 1
ATOM 8133 C C . TYR B 1 520 ? 6.267 7.645 34.433 1.00 13.59 520 TYR B C 1
ATOM 8134 O O . TYR B 1 520 ? 6.336 8.862 34.675 1.00 14.41 520 TYR B O 1
ATOM 8143 N N . VAL B 1 521 ? 5.203 7.143 33.792 1.00 15.89 521 VAL B N 1
ATOM 8144 C CA . VAL B 1 521 ? 4.086 7.977 33.367 1.00 15.09 521 VAL B CA 1
ATOM 8145 C C . VAL B 1 521 ? 3.479 8.699 34.568 1.00 15.37 521 VAL B C 1
ATOM 8146 O O . VAL B 1 521 ? 3.176 9.900 34.547 1.00 16.12 521 VAL B O 1
ATOM 8150 N N . SER B 1 522 ? 3.273 7.962 35.669 1.00 18.90 522 SER B N 1
ATOM 8151 C CA . SER B 1 522 ? 2.638 8.618 36.824 1.00 18.34 522 SER B CA 1
ATOM 8152 C C . SER B 1 522 ? 3.537 9.668 37.484 1.00 17.44 522 SER B C 1
ATOM 8153 O O . SER B 1 522 ? 3.114 10.772 37.858 1.00 16.15 522 SER B O 1
ATOM 8156 N N . GLU B 1 523 ? 4.803 9.288 37.628 1.00 14.06 523 GLU B N 1
ATOM 8157 C CA . GLU B 1 523 ? 5.716 10.201 38.335 1.00 16.44 523 GLU B CA 1
ATOM 8158 C C . GLU B 1 523 ? 6.047 11.429 37.506 1.00 16.00 523 GLU B C 1
ATOM 8159 O O . GLU B 1 523 ? 6.298 12.500 38.095 1.00 15.71 523 GLU B O 1
ATOM 8165 N N . THR B 1 524 ? 6.017 11.390 36.177 1.00 15.19 524 THR B N 1
ATOM 8166 C CA . THR B 1 524 ? 6.442 12.558 35.409 1.00 17.38 524 THR B CA 1
ATOM 8167 C C . THR B 1 524 ? 5.283 13.284 34.746 1.00 14.19 524 THR B C 1
ATOM 8168 O O . THR B 1 524 ? 5.395 14.347 34.140 1.00 14.31 524 THR B O 1
ATOM 8172 N N . GLY B 1 525 ? 4.067 12.723 34.865 1.00 17.54 525 GLY B N 1
ATOM 8173 C CA . GLY B 1 525 ? 2.946 13.435 34.264 1.00 21.13 525 GLY B CA 1
ATOM 8174 C C . GLY B 1 525 ? 2.748 13.253 32.768 1.00 12.88 525 GLY B C 1
ATOM 8175 O O . GLY B 1 525 ? 2.161 14.097 32.119 1.00 15.54 525 GLY B O 1
ATOM 8176 N N . VAL B 1 526 ? 3.213 12.136 32.202 1.00 16.99 526 VAL B N 1
ATOM 8177 C CA . VAL B 1 526 ? 3.001 11.859 30.780 1.00 17.87 526 VAL B CA 1
ATOM 8178 C C . VAL B 1 526 ? 1.512 11.757 30.458 1.00 19.06 526 VAL B C 1
ATOM 8179 O O . VAL B 1 526 ? 0.790 11.051 31.134 1.00 18.95 526 VAL B O 1
ATOM 8183 N N . VAL B 1 527 ? 1.097 12.451 29.423 1.00 17.23 527 VAL B N 1
ATOM 8184 C CA . VAL B 1 527 ? -0.300 12.274 28.979 1.00 28.23 527 VAL B CA 1
ATOM 8185 C C . VAL B 1 527 ? -0.410 11.304 27.811 1.00 27.38 527 VAL B C 1
ATOM 8186 O O . VAL B 1 527 ? 0.110 11.657 26.744 1.00 28.53 527 VAL B O 1
#

B-factor: mean 15.79, std 7.83, range [5.06, 76.86]

Radius of gyration: 32.73 Å; Cα contacts (8 Å, |Δi|>4): 2496; chains: 2; bounding box: 103×67×65 Å

Secondary structure (DSSP, 8-state):
-PPEEEEEEESS--TT-SGGGT--S--HHHHHHHHHSEEESSEE-----HHHHHHTTSS-HHHHT-SS-GGG--TTTTT-TT-SSS--SSS--HHHHHHTTT-EEEEEEE--S-SSGGGSTTTTT-SEEEEE-SS---TT------STTS-HHHHT----EEETTEE-S-PPTT--HHHHHHHHHHHHHHTS-TTS-EEEEEE--TTSSS----HHHHGGGTTTTTTHHHHHHHHHHHHHHHHTSS-TT--PPPP--SSPPGGGS-HHHHHHHHHHHHHHHHHHHHHHHHHHHHHHHHHHTT-GGGEEEEEEESSS-----GGG-GGG-SSHHHHHHHH---SGGGTTSTT-----HHHHHHHHHTTSSS-TTSSSHHHHB--EEEE-TTSS--SSEE---EEGGGHHHHHHHHHT-----SEETTEE-PPPSS--SHHHHTTSSS-SS-TT-EEEEEETTEEEEEETTEEEEE--TTTS-SSEEEEETTT-TT--S--TTT-HHHHHHHHHHHHHHHHHHT--/-PPEEEEEEESS--TT-SGGGT--S--HHHHHHHHHSEEESSEE-----HHHHHHTTSS-HHHHT-SS-GGG--TTTTTSTT-SSS--TTS--HHHHHHTTT-EEEEEEE--S-SSGGGSTTTTT-SEEEEE-SS---TT------STTS-HHHHT----EEETTEE-S---TT--HHHHHHHHHHHHHHTS-TTS-EEEEEE--TTSSS----HHHHGGGTTTTTTHHHHHHHHHHHHHHHTTSS-TT--PPPP--SSPPGGGS-HHHHHHHHHHHHHHHHHHHHHHHHHHHHHHHHHHTT-GGGEEEEEEESSS-----GGG-GGG-SSHHHHHHHH---SGGGTTSTT-----HHHHHHHHHTTSSS-TTSSSHHHHB--EEEE-TTSS--SSEE---EEGGGHHHHHHHHHT-----SEETTEE-PPPSS--SHHHHTTSSS-SS-TT-EEEEEETTEEEEEETTEEEEE--TTTS-SSEEEEETTT-TT--S--TTT-HHHHHHHHHHHHHHHHHHT--

InterPro domains:
  IPR000917 Sulfatase, N-terminal [PF00884] (5-420)
  IPR017850 Alkaline-phosphatase-like, core domain superfamily [G3DSA:3.40.720.10] (1-450)
  IPR017850 Alkaline-phosphatase-like, core domain superfamily [SSF53649] (3-526)
  IPR024607 Sulfatase, conserved site [PS00149] (105-115)
  IPR024607 Sulfatase, conserved site [PS00523] (49-61)
  IPR050738 Sulfatase enzyme [PTHR42693] (3-523)

CATH classification: 3.40.720.10 (+1 more: 3.30.1120.10)

Sequence (1048 aa):
KRPNFLVIVADDLGFSDIGAFGGEIATPNLDALAIAGLRLTDFHTASTSPTRSMLLTGTDHHIAGIGTMAEALTPELEGKPGYEGHLNERVVALPELLREAGYQTLMAGKWHLGLKPEQTPHARGFERSFSLLPGAANHYGFEPPYDESTPRILKGTPALYVEDERYLDTLPEGFYSSDAFGDKLLQYLKERDQSRPFFAYLPFSAPHWPLQAPREIVEKYRGRYDAGPEALRQERLARLKELGLVEADVEAHPVLALTREWEALEDEERAKSARAMEVYAAMVERMDWNIGRVVDYLRRQGELDNTFVLFMSDNGAEGALLEAFPKFGPDLLGFLDRHYDNSLENIGRANSYVWYGPRWAQAATAPSRLYKAFTTQGGIRVPALVRYPRLSRQGAISHAFATVMDVTPTLLDLAGVRHPGKRWRGREIAEPRGRSWLGWLSGETEAAHDENTVTGWELFGMRAIRQGDWKAVYLPAPVGPATWQLYDLARDPGEIHDLADSQPGKLAELIEHWKRYVSETGVVKRPNFLVIVADDLGFSDIGAFGGEIATPNLDALAIAGLRLTDFHTASTSPTRSMLLTGTDHHIAGIGTMAEALTPELEGKPGYEGHLNERVVALPELLREAGYQTLMAGKWHLGLKPEQTPHARGFERSFSLLPGAANHYGFEPPYDESTPRILKGTPALYVEDERYLDTLPEGFYSSDAFGDKLLQYLKERDQSRPFFAYLPFSAPHWPLQAPREIVEKYRGRYDAGPEALRQERLARLKELGLVEADVEAHPVLALTREWEALEDEERAKSARAMEVYAAMVERMDWNIGRVVDYLRRQGELDNTFVLFMSDNGAEGALLEAFPKFGPDLLGFLDRHYDNSLENIGRANSYVWYGPRWAQAATAPSRLYKAFTTQGGIRVPALVRYPRLSRQGAISHAFATVMDVTPTLLDLAGVRHPGKRWRGREIAEPRGRSWLGWLSGETEAAHDENTVTGWELFGMRAIRQGDWKAVYLPAPVGPATWQLYDLARDPGEIHDLADSQPGKLAELIEHWKRYVSETGVV

Nearest PDB structures (foldseek):
  1hdh-assembly1_A  TM=1.002E+00  e=0.000E+00  Pseudomonas aeruginosa
  4cyr-assembly1_A  TM=1.002E+00  e=0.000E+00  Pseudomonas aeruginosa
  4cxk-assembly2_B  TM=1.001E+00  e=0.000E+00  Pseudomonas aeruginosa
  4cys-assembly2_B  TM=9.995E-01  e=0.000E+00  Pseudomonas aeruginosa
  5aj9-assembly2_B  TM=1.001E+00  e=0.000E+00  Pseudomonas aeruginosa

Foldseek 3Di:
DFFFAEEAAAAQFFQQCAVLSQHPFDQVLVNVQFLQFEWEQFAWAFQHLQRLQLLFFQAGQLQQAPLDALLPDDPVCPPFHNVNNAGDPQTATLLQQVVVVFAAEEEEAEDSRDDDQCRDPLNRRHPWYKYQDFLAEQQQQDADDDDPAAFVLRVRHHRFIAINRRTDDDDDDPGGQLLVRLVRQQVDVVVDDPVTHYHYYYYYSPPDWPLAADPVLLVVCVPVQLVHLVVLLVSRVVSSCVSVVDPPPADAADADDPDDDPVVDDPQRSLLLSSSVSSNSRRSNVNSVSVCSNLVVCVVVVRNLSYKYKYKYNWAHDADDLVVDVNRDDVNVVSLVVFADSHNVCRRHSRHTDDNHRSNRSSRLPSADGDRPAPTCNTIRIIMTIRHVVWDPTSYYAHAHHYSSQNSQQSCVSSVGDDPPQDDPHDGHDDRPHHHCRCCRNVVDVHRAAQQRWDWHDYPRWIWIDGRQKMWIADPPPRDDRDIFIDRCVRHVHSDDGCCVVCVVVVVVRVVSVVVVCVVSVND/DFFFAEEEAAAQFFQQCAVLRQHPFDQVLVNVQFLFFEWEQQAWAEQHLQRLQLLFFQAGQQQQAPLDALLPDDPVCPPFHSPNNAGDPQTATLLQQVVVVFAAEAEEAEDSRDDDQCRDPLNRHHPWYKYQDHLAEQQQQDAFDDDPQAFQLRVRHHRFIAINRRTDPDDDPPGGQLLVRLVRLQVPVVVDDPVTHYHYYYYYSPPDWPLAADPVLLVVCVPVQLVHLVVLLVSRVVSSCVSPSDPPPADAADADDPDDGLVPDDPQRSLLLSSSVSSNSRRSNSNSVSVCSVLVVCVVVVRNLSYKYKYKYNWAHDQDDLVVDVNRDDVVVVVLVVFADSHNVCRNHSRHTDDNHRSNRSSRLPSADGDRPAPTCRTIRIIMTIRHVVFPRTSYYAHAHHYSSQNSQQSCVSSVGDDPPQDDPHDGHDDRPHFHCRCCRNVVDVYRAAQQDWDWHDYPRKIWIDGRQKMWIADDPPVDDRDIFIDRCVRHVHSDDGCCVVCVVVVVVRVVSVVVVCVVSVND

Organism: Pseudomonas aeruginosa (strain ATCC 15692 / DSM 22644 / CIP 104116 / JCM 14847 / LMG 12228 / 1C / PRS 101 / PAO1) (NCBI:txid208964)

Solvent-accessible surface area: 37306 Å² total